Protein AF-A0A8H5WCU3-F1 (afdb_monomer)

Structure (mmCIF, N/CA/C/O backbone):
data_AF-A0A8H5WCU3-F1
#
_entry.id   AF-A0A8H5WCU3-F1
#
loop_
_atom_site.group_PDB
_atom_site.id
_atom_site.type_symbol
_atom_site.label_atom_id
_atom_site.label_alt_id
_atom_site.label_comp_id
_atom_site.label_asym_id
_atom_site.label_entity_id
_atom_site.label_seq_id
_atom_site.pdbx_PDB_ins_code
_atom_site.Cartn_x
_atom_site.Cartn_y
_atom_site.Cartn_z
_atom_site.occupancy
_atom_site.B_iso_or_equiv
_atom_site.auth_seq_id
_atom_site.auth_comp_id
_atom_site.auth_asym_id
_atom_site.auth_atom_id
_atom_site.pdbx_PDB_model_num
ATOM 1 N N . MET A 1 1 ? 32.193 -81.214 -47.785 1.00 35.38 1 MET A N 1
ATOM 2 C CA . MET A 1 1 ? 31.684 -82.137 -48.821 1.00 35.38 1 MET A CA 1
ATOM 3 C C . MET A 1 1 ? 31.634 -81.386 -50.147 1.00 35.38 1 MET A C 1
ATOM 5 O O . MET A 1 1 ? 31.073 -80.305 -50.146 1.00 35.38 1 MET A O 1
ATOM 9 N N . LEU A 1 2 ? 32.323 -81.939 -51.163 1.00 33.34 2 LEU A N 1
ATOM 10 C CA . LEU A 1 2 ? 32.146 -81.887 -52.637 1.00 33.34 2 LEU A CA 1
ATOM 11 C C . LEU A 1 2 ? 31.502 -80.629 -53.291 1.00 33.34 2 LEU A C 1
ATOM 13 O O . LEU A 1 2 ? 30.448 -80.211 -52.851 1.00 33.34 2 LEU A O 1
ATOM 17 N N . LEU A 1 3 ? 31.948 -80.038 -54.415 1.00 32.38 3 LEU A N 1
ATOM 18 C CA . LEU A 1 3 ? 33.003 -80.321 -55.406 1.00 32.38 3 LEU A CA 1
ATOM 19 C C . LEU A 1 3 ? 33.192 -79.078 -56.340 1.00 32.38 3 LEU A C 1
ATOM 21 O O . LEU A 1 3 ? 32.204 -78.446 -56.691 1.00 32.38 3 LEU A O 1
ATOM 25 N N . LYS A 1 4 ? 34.457 -78.791 -56.713 1.00 36.38 4 LYS A N 1
ATOM 26 C CA . LYS A 1 4 ? 35.094 -78.261 -57.967 1.00 36.38 4 LYS A CA 1
ATOM 27 C C . LYS A 1 4 ? 34.227 -77.577 -59.065 1.00 36.38 4 LYS A C 1
ATOM 29 O O . LYS A 1 4 ? 33.145 -78.049 -59.360 1.00 36.38 4 LYS A O 1
ATOM 34 N N . ALA A 1 5 ? 34.684 -76.550 -59.805 1.00 34.81 5 ALA A N 1
ATOM 35 C CA . ALA A 1 5 ? 35.891 -76.490 -60.661 1.00 34.81 5 ALA A CA 1
ATOM 36 C C . ALA A 1 5 ? 36.201 -75.021 -61.097 1.00 34.81 5 ALA A C 1
ATOM 38 O O . ALA A 1 5 ? 35.273 -74.274 -61.372 1.00 34.81 5 ALA A O 1
ATOM 39 N N . LEU A 1 6 ? 37.431 -74.492 -60.971 1.00 34.50 6 LEU A N 1
ATOM 40 C CA . LEU A 1 6 ? 38.607 -74.590 -61.873 1.00 34.50 6 LEU A CA 1
ATOM 41 C C . LEU A 1 6 ? 38.523 -73.668 -63.113 1.00 34.50 6 LEU A C 1
ATOM 43 O O . LEU A 1 6 ? 37.819 -74.002 -64.051 1.00 34.50 6 LEU A O 1
ATOM 47 N N . THR A 1 7 ? 39.298 -72.570 -63.119 1.00 30.00 7 THR A N 1
ATOM 48 C CA . THR A 1 7 ? 40.366 -72.313 -64.118 1.00 30.00 7 THR A CA 1
ATOM 49 C C . THR A 1 7 ? 41.228 -71.107 -63.729 1.00 30.00 7 THR A C 1
ATOM 51 O O . THR A 1 7 ? 40.731 -70.006 -63.509 1.00 30.00 7 THR A O 1
ATOM 54 N N . LEU A 1 8 ? 42.536 -71.366 -63.648 1.00 32.53 8 LEU A N 1
ATOM 55 C CA . LEU A 1 8 ? 43.637 -70.421 -63.488 1.00 32.53 8 LEU A CA 1
ATOM 56 C C . LEU A 1 8 ? 44.121 -69.926 -64.864 1.00 32.53 8 LEU A C 1
ATOM 58 O O . LEU A 1 8 ? 44.178 -70.707 -65.807 1.00 32.53 8 LEU A O 1
ATOM 62 N N . ALA A 1 9 ? 44.517 -68.652 -64.887 1.00 32.72 9 ALA A N 1
ATOM 63 C CA . ALA A 1 9 ? 45.643 -68.019 -65.586 1.00 32.72 9 ALA A CA 1
ATOM 64 C C . ALA A 1 9 ? 46.102 -68.512 -66.978 1.00 32.72 9 ALA A C 1
ATOM 66 O O . ALA A 1 9 ? 46.635 -69.606 -67.127 1.00 32.72 9 ALA A O 1
ATOM 67 N N . PHE A 1 10 ? 46.143 -67.565 -67.923 1.00 27.59 10 PHE A N 1
ATOM 68 C CA . PHE A 1 10 ? 47.269 -67.431 -68.850 1.00 27.59 10 PHE A CA 1
ATOM 69 C C . PHE A 1 10 ? 47.830 -66.008 -68.777 1.00 27.59 10 PHE A C 1
ATOM 71 O O . PHE A 1 10 ? 47.148 -65.028 -69.064 1.00 27.59 10 PHE A O 1
ATOM 78 N N . ILE A 1 11 ? 49.089 -65.932 -68.351 1.00 35.22 11 ILE A N 1
ATOM 79 C CA . ILE A 1 11 ? 49.984 -64.788 -68.496 1.00 35.22 11 ILE A CA 1
ATOM 80 C C . ILE A 1 11 ? 50.547 -64.854 -69.917 1.00 35.22 11 ILE A C 1
ATOM 82 O O . ILE A 1 11 ? 51.149 -65.860 -70.287 1.00 35.22 11 ILE A O 1
ATOM 86 N N . THR A 1 12 ? 50.427 -63.771 -70.679 1.00 29.91 12 THR A N 1
ATOM 87 C CA . THR A 1 12 ? 51.317 -63.488 -71.810 1.00 29.91 12 THR A CA 1
ATOM 88 C C . THR A 1 12 ? 51.931 -62.113 -71.602 1.00 29.91 12 THR A C 1
ATOM 90 O O . THR A 1 12 ? 51.246 -61.094 -71.633 1.00 29.91 12 THR A O 1
ATOM 93 N N . ILE A 1 13 ? 53.237 -62.120 -71.346 1.00 41.06 13 ILE A N 1
ATOM 94 C CA . ILE A 1 13 ? 54.119 -60.958 -71.355 1.00 41.06 13 ILE A CA 1
ATOM 95 C C . ILE A 1 13 ? 54.324 -60.546 -72.814 1.00 41.06 13 ILE A C 1
ATOM 97 O O . ILE A 1 13 ? 54.836 -61.347 -73.587 1.00 41.06 13 ILE A O 1
ATOM 101 N N . THR A 1 14 ? 54.037 -59.290 -73.154 1.00 32.22 14 THR A N 1
ATOM 102 C CA . THR A 1 14 ? 54.777 -58.558 -74.194 1.00 32.22 14 THR A CA 1
ATOM 103 C C . THR A 1 14 ? 54.882 -57.086 -73.806 1.00 32.22 14 THR A C 1
ATOM 105 O O . THR A 1 14 ? 53.915 -56.331 -73.858 1.00 32.22 14 THR A O 1
ATOM 108 N N . SER A 1 15 ? 56.084 -56.748 -73.345 1.00 31.70 15 SER A N 1
ATOM 109 C CA . SER A 1 15 ? 56.823 -55.495 -73.526 1.00 31.70 15 SER A CA 1
ATOM 110 C C . SER A 1 15 ? 56.140 -54.337 -74.269 1.00 31.70 15 SER A C 1
ATOM 112 O O . SER A 1 15 ? 55.840 -54.419 -75.457 1.00 31.70 15 SER A O 1
ATOM 114 N N . VAL A 1 16 ? 56.044 -53.225 -73.536 1.00 35.59 16 VAL A N 1
ATOM 115 C CA . VAL A 1 16 ? 56.327 -51.833 -73.927 1.00 35.59 16 VAL A CA 1
ATOM 116 C C . VAL A 1 16 ? 56.741 -51.637 -75.394 1.00 35.59 16 VAL A C 1
ATOM 118 O O . VAL A 1 16 ? 57.867 -51.952 -75.772 1.00 35.59 16 VAL A O 1
ATOM 121 N N . PHE A 1 17 ? 55.876 -50.976 -76.166 1.00 30.66 17 PHE A N 1
ATOM 122 C CA . PHE A 1 17 ? 56.318 -49.993 -77.152 1.00 30.66 17 PHE A CA 1
ATOM 123 C C . PHE A 1 17 ? 55.943 -48.613 -76.630 1.00 30.66 17 PHE A C 1
ATOM 125 O O . PHE A 1 17 ? 54.772 -48.280 -76.458 1.00 30.66 17 PHE A O 1
ATOM 132 N N . ALA A 1 18 ? 56.975 -47.837 -76.328 1.00 36.06 18 ALA A N 1
ATOM 133 C CA . ALA A 1 18 ? 56.859 -46.410 -76.150 1.00 36.06 18 ALA A CA 1
ATOM 134 C C . ALA A 1 18 ? 56.634 -45.722 -77.509 1.00 36.06 18 ALA A C 1
ATOM 136 O O . ALA A 1 18 ? 57.157 -46.172 -78.529 1.00 36.06 18 ALA A O 1
ATOM 137 N N . ALA A 1 19 ? 55.958 -44.572 -77.412 1.00 31.94 19 ALA A N 1
ATOM 138 C CA . ALA A 1 19 ? 55.893 -43.427 -78.326 1.00 31.94 19 ALA A CA 1
ATOM 139 C C . ALA A 1 19 ? 54.720 -43.353 -79.337 1.00 31.94 19 ALA A C 1
ATOM 141 O O . ALA A 1 19 ? 54.253 -44.386 -79.811 1.00 31.94 19 ALA A O 1
ATOM 142 N N . PRO A 1 20 ? 54.274 -42.134 -79.731 1.00 40.06 20 PRO A N 1
ATOM 143 C CA . PRO A 1 20 ? 54.746 -40.809 -79.307 1.00 40.06 20 PRO A CA 1
ATOM 144 C C . PRO A 1 20 ? 53.662 -39.919 -78.672 1.00 40.06 20 PRO A C 1
ATOM 146 O O . PRO A 1 20 ? 52.463 -40.046 -78.919 1.00 40.06 20 PRO A O 1
ATOM 149 N N . GLU A 1 21 ? 54.126 -38.947 -77.890 1.00 44.75 21 GLU A N 1
ATOM 150 C CA . GLU A 1 21 ? 53.409 -37.694 -77.678 1.00 44.75 21 GLU A CA 1
ATOM 151 C C . GLU A 1 21 ? 53.055 -37.086 -79.042 1.00 44.75 21 GLU A C 1
ATOM 153 O O . GLU A 1 21 ? 53.926 -36.803 -79.863 1.00 44.75 21 GLU A O 1
ATOM 158 N N . GLY A 1 22 ? 51.762 -36.920 -79.310 1.00 34.44 22 GLY A N 1
ATOM 159 C CA . GLY A 1 22 ? 51.296 -36.386 -80.582 1.00 34.44 22 GLY A CA 1
ATOM 160 C C . GLY A 1 22 ? 49.800 -36.114 -80.567 1.00 34.44 22 GLY A C 1
ATOM 161 O O . GLY A 1 22 ? 49.007 -36.999 -80.856 1.00 34.44 22 GLY A O 1
ATOM 162 N N . THR A 1 23 ? 49.438 -34.865 -80.258 1.00 34.59 23 THR A N 1
ATOM 163 C CA . THR A 1 23 ? 48.165 -34.188 -80.591 1.00 34.59 23 THR A CA 1
ATOM 164 C C . THR A 1 23 ? 46.844 -34.886 -80.199 1.00 34.59 23 THR A C 1
ATOM 166 O O . THR A 1 23 ? 46.426 -35.836 -80.861 1.00 34.59 23 THR A O 1
ATOM 169 N N . PRO A 1 24 ? 46.063 -34.368 -79.229 1.00 42.66 24 PRO A N 1
ATOM 170 C CA . PRO A 1 24 ? 44.658 -34.739 -79.129 1.00 42.66 24 PRO A CA 1
ATOM 171 C C . PRO A 1 24 ? 43.883 -34.007 -80.237 1.00 42.66 24 PRO A C 1
ATOM 173 O O . PRO A 1 24 ? 44.035 -32.798 -80.388 1.00 42.66 24 PRO A O 1
ATOM 176 N N . ASN A 1 25 ? 43.043 -34.742 -80.977 1.00 49.41 25 ASN A N 1
ATOM 177 C CA . ASN A 1 25 ? 42.163 -34.310 -82.087 1.00 49.41 25 ASN A CA 1
ATOM 178 C C . ASN A 1 25 ? 42.647 -34.654 -83.508 1.00 49.41 25 ASN A C 1
ATOM 180 O O . ASN A 1 25 ? 42.732 -33.790 -84.380 1.00 49.41 25 ASN A O 1
ATOM 184 N N . ALA A 1 26 ? 42.855 -35.940 -83.796 1.00 46.62 26 ALA A N 1
ATOM 185 C CA . ALA A 1 26 ? 42.815 -36.419 -85.177 1.00 46.62 26 ALA A CA 1
ATOM 186 C C . ALA A 1 26 ? 41.370 -36.807 -85.549 1.00 46.62 26 ALA A C 1
ATOM 188 O O . ALA A 1 26 ? 40.886 -37.883 -85.199 1.00 46.62 26 ALA A O 1
ATOM 189 N N . LEU A 1 27 ? 40.666 -35.918 -86.255 1.00 55.00 27 LEU A N 1
ATOM 190 C CA . LEU A 1 27 ? 39.418 -36.252 -86.948 1.00 55.00 27 LEU A CA 1
ATOM 191 C C . LEU A 1 27 ? 39.755 -37.264 -88.056 1.00 55.00 27 LEU A C 1
ATOM 193 O O . LEU A 1 27 ? 40.634 -36.990 -88.880 1.00 55.00 27 LEU A O 1
ATOM 197 N N . ASN A 1 28 ? 39.090 -38.422 -88.110 1.00 56.78 28 ASN A N 1
ATOM 198 C CA . ASN A 1 28 ? 39.332 -39.380 -89.189 1.00 56.78 28 ASN A CA 1
ATOM 199 C C . ASN A 1 28 ? 38.803 -38.791 -90.509 1.00 56.78 28 ASN A C 1
ATOM 201 O O . ASN A 1 28 ? 37.603 -38.816 -90.778 1.00 56.78 28 ASN A O 1
ATOM 205 N N . ARG A 1 29 ? 39.697 -38.224 -91.334 1.00 53.03 29 ARG A N 1
ATOM 206 C CA . ARG A 1 29 ? 39.338 -37.481 -92.560 1.00 53.03 29 ARG A CA 1
ATOM 207 C C . ARG A 1 29 ? 38.651 -38.326 -93.637 1.00 53.03 29 ARG A C 1
ATOM 209 O O . ARG A 1 29 ? 38.046 -37.745 -94.530 1.00 53.03 29 ARG A O 1
ATOM 216 N N . ARG A 1 30 ? 38.717 -39.663 -93.579 1.00 52.44 30 ARG A N 1
ATOM 217 C CA . ARG A 1 30 ? 37.996 -40.527 -94.535 1.00 52.44 30 ARG A CA 1
ATOM 218 C C . ARG A 1 30 ? 36.528 -40.732 -94.169 1.00 52.44 30 ARG A C 1
ATOM 220 O O . ARG A 1 30 ? 35.721 -40.950 -95.062 1.00 52.44 30 ARG A O 1
ATOM 227 N N . THR A 1 31 ? 36.183 -40.661 -92.886 1.00 58.97 31 THR A N 1
ATOM 228 C CA . THR A 1 31 ? 34.829 -40.957 -92.385 1.00 58.97 31 THR A CA 1
ATOM 229 C C . THR A 1 31 ? 34.160 -39.770 -91.691 1.00 58.97 31 THR A C 1
ATOM 231 O O . THR A 1 31 ? 32.991 -39.870 -91.338 1.00 58.97 31 THR A O 1
ATOM 234 N N . TYR A 1 32 ? 34.869 -38.651 -91.485 1.00 61.12 32 TYR A N 1
ATOM 235 C CA . TYR A 1 32 ? 34.409 -37.499 -90.691 1.00 61.12 32 TYR A CA 1
ATOM 236 C C . TYR A 1 32 ? 33.952 -37.883 -89.265 1.00 61.12 32 TYR A C 1
ATOM 238 O O . TYR A 1 32 ? 33.087 -37.237 -88.668 1.00 61.12 32 TYR A O 1
ATOM 246 N N . THR A 1 33 ? 34.552 -38.935 -88.693 1.00 59.16 33 THR A N 1
ATOM 247 C CA . THR A 1 33 ? 34.255 -39.431 -87.341 1.00 59.16 33 THR A CA 1
ATOM 248 C C . THR A 1 33 ? 35.419 -39.207 -86.375 1.00 59.16 33 THR A C 1
ATOM 250 O O . THR A 1 33 ? 36.588 -39.307 -86.755 1.00 59.16 33 THR A O 1
ATOM 253 N N . GLN A 1 34 ? 35.101 -38.898 -85.115 1.00 72.75 34 GLN A N 1
ATOM 254 C CA . GLN A 1 34 ? 36.056 -38.815 -84.004 1.00 72.75 34 GLN A CA 1
ATOM 255 C C . GLN A 1 34 ? 35.769 -39.941 -83.001 1.00 72.75 34 GLN A C 1
ATOM 257 O O . GLN A 1 34 ? 34.611 -40.288 -82.771 1.00 72.75 34 GLN A O 1
ATOM 262 N N . TYR A 1 35 ? 36.816 -40.531 -82.419 1.00 76.25 35 TYR A N 1
ATOM 263 C CA . TYR A 1 35 ? 36.661 -41.532 -81.363 1.00 76.25 35 TYR A CA 1
ATOM 264 C C . TYR A 1 35 ? 36.209 -40.859 -80.060 1.00 76.25 35 TYR A C 1
ATOM 266 O O . TYR A 1 35 ? 36.881 -39.952 -79.567 1.00 76.25 35 TYR A O 1
ATOM 274 N N . CYS A 1 36 ? 35.074 -41.305 -79.520 1.00 72.56 36 CYS A N 1
ATOM 275 C CA . CYS A 1 36 ? 34.393 -40.677 -78.387 1.00 72.56 36 CYS A CA 1
ATOM 276 C C . CYS A 1 36 ? 34.316 -41.559 -77.127 1.00 72.56 36 CYS A C 1
ATOM 278 O O . CYS A 1 36 ? 33.579 -41.220 -76.208 1.00 72.56 36 CYS A O 1
ATOM 280 N N . GLY A 1 37 ? 35.038 -42.685 -77.063 1.00 81.06 37 GLY A N 1
ATOM 281 C CA . GLY A 1 37 ? 34.965 -43.598 -75.913 1.00 81.06 37 GLY A CA 1
ATOM 282 C C . GLY A 1 37 ? 33.527 -44.050 -75.620 1.00 81.06 37 GLY A C 1
ATOM 283 O O . GLY A 1 37 ? 32.885 -44.643 -76.484 1.00 81.06 37 GLY A O 1
ATOM 284 N N . GLU A 1 38 ? 33.022 -43.742 -74.420 1.00 75.69 38 GLU A N 1
ATOM 285 C CA . GLU A 1 38 ? 31.654 -44.067 -73.966 1.00 75.69 38 GLU A CA 1
ATOM 286 C C . GLU A 1 38 ? 30.547 -43.173 -74.566 1.00 75.69 38 GLU A C 1
ATOM 288 O O . GLU A 1 38 ? 29.355 -43.460 -74.424 1.00 75.69 38 GLU A O 1
ATOM 293 N N . ALA A 1 39 ? 30.918 -42.082 -75.239 1.00 78.25 39 ALA A N 1
ATOM 294 C CA . ALA A 1 39 ? 29.994 -41.175 -75.910 1.00 78.25 39 ALA A CA 1
ATOM 295 C C . ALA A 1 39 ? 29.809 -41.533 -77.392 1.00 78.25 39 ALA A C 1
ATOM 297 O O . ALA A 1 39 ? 30.647 -42.163 -78.034 1.00 78.25 39 ALA A O 1
ATOM 298 N N . THR A 1 40 ? 28.708 -41.066 -77.980 1.00 82.50 40 THR A N 1
ATOM 299 C CA . THR A 1 40 ? 28.435 -41.221 -79.414 1.00 82.50 40 THR A CA 1
ATOM 300 C C . THR A 1 40 ? 28.856 -39.962 -80.170 1.00 82.50 40 THR A C 1
ATOM 302 O O . THR A 1 40 ? 28.449 -38.859 -79.809 1.00 82.50 40 THR A O 1
ATOM 305 N N . TRP A 1 41 ? 29.653 -40.102 -81.233 1.00 81.31 41 TRP A N 1
ATOM 306 C CA . TRP A 1 41 ? 30.018 -38.969 -82.092 1.00 81.31 41 TRP A CA 1
ATOM 307 C C . TRP A 1 41 ? 28.807 -38.452 -82.869 1.00 81.31 41 TRP A C 1
ATOM 309 O O . TRP A 1 41 ? 28.151 -39.207 -83.588 1.00 81.31 41 TRP A O 1
ATOM 319 N N . VAL A 1 42 ? 28.543 -37.152 -82.763 1.00 80.56 42 VAL A N 1
ATOM 320 C CA . VAL A 1 42 ? 27.543 -36.450 -83.567 1.00 80.56 42 VAL A CA 1
ATOM 321 C C . VAL A 1 42 ? 28.275 -35.680 -84.670 1.00 80.56 42 VAL A C 1
ATOM 323 O O . VAL A 1 42 ? 29.040 -34.762 -84.357 1.00 80.56 42 VAL A O 1
ATOM 326 N N . PRO A 1 43 ? 28.072 -36.028 -85.954 1.00 75.88 43 PRO A N 1
ATOM 327 C CA . PRO A 1 43 ? 28.749 -35.357 -87.056 1.00 75.88 43 PRO A CA 1
ATOM 328 C C . PRO A 1 43 ? 28.278 -33.897 -87.213 1.00 75.88 43 PRO A C 1
ATOM 330 O O . PRO A 1 43 ? 27.129 -33.581 -86.888 1.00 75.88 43 PRO A O 1
ATOM 333 N N . PRO A 1 44 ? 29.143 -33.002 -87.726 1.00 77.19 44 PRO A N 1
ATOM 334 C CA . PRO A 1 44 ? 28.820 -31.588 -87.920 1.00 77.19 44 PRO A CA 1
ATOM 335 C C . PRO A 1 44 ? 27.645 -31.386 -88.890 1.00 77.19 44 PRO A C 1
ATOM 337 O O . PRO A 1 44 ? 27.532 -32.079 -89.903 1.00 77.19 44 PRO A O 1
ATOM 340 N N . LYS A 1 45 ? 26.787 -30.395 -88.611 1.00 70.50 45 LYS A N 1
ATOM 341 C CA . LYS A 1 45 ? 25.737 -29.909 -89.526 1.00 70.50 45 LYS A CA 1
ATOM 342 C C . LYS A 1 45 ? 25.875 -28.396 -89.715 1.00 70.50 45 LYS A C 1
ATOM 344 O O . LYS A 1 45 ? 25.788 -27.632 -88.754 1.00 70.50 45 LYS A O 1
ATOM 349 N N . GLY A 1 46 ? 26.070 -27.951 -90.957 1.00 73.88 46 GLY A N 1
ATOM 350 C CA . GLY A 1 46 ? 26.292 -26.533 -91.268 1.00 73.88 46 GLY A CA 1
ATOM 351 C C . GLY A 1 46 ? 27.549 -25.987 -90.579 1.00 73.88 46 GLY A C 1
ATOM 352 O O . GLY A 1 46 ? 28.595 -26.627 -90.614 1.00 73.88 46 GLY A O 1
ATOM 353 N N . SER A 1 47 ? 27.438 -24.829 -89.924 1.00 66.19 47 SER A N 1
ATOM 354 C CA . SER A 1 47 ? 28.551 -24.164 -89.225 1.00 66.19 47 SER A CA 1
ATOM 355 C C . SER A 1 47 ? 28.849 -24.721 -87.824 1.00 66.19 47 SER A C 1
ATOM 357 O O . SER A 1 47 ? 29.760 -24.229 -87.164 1.00 66.19 47 SER A O 1
ATOM 359 N N . THR A 1 48 ? 28.081 -25.707 -87.335 1.00 64.69 48 THR A N 1
ATOM 360 C CA . THR A 1 48 ? 28.306 -26.291 -86.000 1.00 64.69 48 THR A CA 1
ATOM 361 C C . THR A 1 48 ? 29.342 -27.421 -86.048 1.00 64.69 48 THR A C 1
ATOM 363 O O . THR A 1 48 ? 29.143 -28.382 -86.798 1.00 64.69 48 THR A O 1
ATOM 366 N N . PRO A 1 49 ? 30.436 -27.344 -85.259 1.00 71.81 49 PRO A N 1
ATOM 367 C CA . PRO A 1 49 ? 31.400 -28.435 -85.134 1.00 71.81 49 PRO A CA 1
ATOM 368 C C . PRO A 1 49 ? 30.740 -29.717 -84.609 1.00 71.81 49 PRO A C 1
ATOM 370 O O . PRO A 1 49 ? 29.813 -29.659 -83.800 1.00 71.81 49 PRO A O 1
ATOM 373 N N . GLY A 1 50 ? 31.229 -30.878 -85.054 1.00 75.50 50 GLY A N 1
ATOM 374 C CA . GLY A 1 50 ? 30.822 -32.163 -84.484 1.00 75.50 50 GLY A CA 1
ATOM 375 C C . GLY A 1 50 ? 31.289 -32.289 -83.033 1.00 75.50 50 GLY A C 1
ATOM 376 O O . GLY A 1 50 ? 32.284 -31.675 -82.645 1.00 75.50 50 GLY A O 1
ATOM 377 N N . TYR A 1 51 ? 30.573 -33.066 -82.225 1.00 82.38 51 TYR A N 1
ATOM 378 C CA . TYR A 1 51 ? 30.889 -33.251 -80.807 1.00 82.38 51 TYR A CA 1
ATOM 379 C C . TYR A 1 51 ? 30.519 -34.656 -80.320 1.00 82.38 51 TYR A C 1
ATOM 381 O O . TYR A 1 51 ? 29.658 -35.328 -80.888 1.00 82.38 51 TYR A O 1
ATOM 389 N N . CYS A 1 52 ? 31.165 -35.107 -79.245 1.00 81.94 52 CYS A N 1
ATOM 390 C CA . CYS A 1 52 ? 30.825 -36.357 -78.569 1.00 81.94 52 CYS A CA 1
ATOM 391 C C . CYS A 1 52 ? 29.636 -36.132 -77.624 1.00 81.94 52 CYS A C 1
ATOM 393 O O . CYS A 1 52 ? 29.706 -35.298 -76.720 1.00 81.94 52 CYS A O 1
ATOM 395 N N . LYS A 1 53 ? 28.540 -36.867 -77.828 1.00 82.50 53 LYS A N 1
ATOM 396 C CA . LYS A 1 53 ? 27.320 -36.787 -77.019 1.00 82.50 53 LYS A CA 1
ATOM 397 C C . LYS A 1 53 ? 27.216 -37.981 -76.074 1.00 82.50 53 LYS A C 1
ATOM 399 O O . LYS A 1 53 ? 27.208 -39.127 -76.523 1.00 82.50 53 LYS A O 1
ATOM 404 N N . CYS A 1 54 ? 27.088 -37.707 -74.779 1.00 83.88 54 CYS A N 1
ATOM 405 C CA . CYS A 1 54 ? 26.874 -38.741 -73.771 1.00 83.88 54 CYS A CA 1
ATOM 406 C C . CYS A 1 54 ? 25.491 -39.408 -73.894 1.00 83.88 54 CYS A C 1
ATOM 408 O O . CYS A 1 54 ? 24.530 -38.758 -74.322 1.00 83.88 54 CYS A O 1
ATOM 410 N N . PRO A 1 55 ? 25.380 -40.700 -73.532 1.00 78.69 55 PRO A N 1
ATOM 411 C CA . PRO A 1 55 ? 24.164 -41.490 -73.722 1.00 78.69 55 PRO A CA 1
ATOM 412 C C . PRO A 1 55 ? 23.025 -41.091 -72.776 1.00 78.69 55 PRO A C 1
ATOM 414 O O . PRO A 1 55 ? 21.859 -41.323 -73.102 1.00 78.69 55 PRO A O 1
ATOM 417 N N . TYR A 1 56 ? 23.340 -40.491 -71.623 1.00 81.81 56 TYR A N 1
ATOM 418 C CA . TYR A 1 56 ? 22.367 -40.183 -70.579 1.00 81.81 56 TYR A CA 1
ATOM 419 C C . TYR A 1 56 ? 22.225 -38.683 -70.320 1.00 81.81 56 TYR A C 1
ATOM 421 O O . TYR A 1 56 ? 23.155 -37.891 -70.484 1.00 81.81 56 TYR A O 1
ATOM 429 N N . GLU A 1 57 ? 21.016 -38.285 -69.928 1.00 74.19 57 GLU A N 1
ATOM 430 C CA . GLU A 1 57 ? 20.637 -36.882 -69.776 1.00 74.19 57 GLU A CA 1
ATOM 431 C C . GLU A 1 57 ? 21.379 -36.236 -68.591 1.00 74.19 57 GLU A C 1
ATOM 433 O O . GLU A 1 57 ? 21.341 -36.740 -67.464 1.00 74.19 57 GLU A O 1
ATOM 438 N N . GLY A 1 58 ? 22.045 -35.105 -68.846 1.00 73.31 58 GLY A N 1
ATOM 439 C CA . GLY A 1 58 ? 22.780 -34.334 -67.834 1.00 73.31 58 GLY A CA 1
ATOM 440 C C . GLY A 1 58 ? 24.236 -34.757 -67.613 1.00 73.31 58 GLY A C 1
ATOM 441 O O . GLY A 1 58 ? 24.931 -34.099 -66.840 1.00 73.31 58 GLY A O 1
ATOM 442 N N . GLN A 1 59 ? 24.715 -35.807 -68.289 1.00 81.75 59 GLN A N 1
ATOM 443 C CA . GLN A 1 59 ? 26.132 -36.172 -68.272 1.00 81.75 59 GLN A CA 1
ATOM 444 C C . GLN A 1 59 ? 26.969 -35.202 -69.109 1.00 81.75 59 GLN A C 1
ATOM 446 O O . GLN A 1 59 ? 26.538 -34.722 -70.161 1.00 81.75 59 GLN A O 1
ATOM 451 N N . ILE A 1 60 ? 28.192 -34.963 -68.652 1.00 81.19 60 ILE A N 1
ATOM 452 C CA . ILE A 1 60 ? 29.208 -34.187 -69.352 1.00 81.19 60 ILE A CA 1
ATOM 453 C C . ILE A 1 60 ? 30.314 -35.121 -69.839 1.00 81.19 60 ILE A C 1
ATOM 455 O O . ILE A 1 60 ? 30.755 -36.022 -69.128 1.00 81.19 60 ILE A O 1
ATOM 459 N N . TYR A 1 61 ? 30.753 -34.907 -71.076 1.00 81.19 61 TYR A N 1
ATOM 460 C CA . TYR A 1 61 ? 31.834 -35.681 -71.671 1.00 81.19 61 TYR A CA 1
ATOM 461 C C . TYR A 1 61 ? 33.182 -35.088 -71.262 1.00 81.19 61 TYR A C 1
ATOM 463 O O . TYR A 1 61 ? 33.467 -33.926 -71.568 1.00 81.19 61 TYR A O 1
ATOM 471 N N . LYS A 1 62 ? 34.027 -35.871 -70.589 1.00 78.06 62 LYS A N 1
ATOM 472 C CA . LYS A 1 62 ? 35.370 -35.450 -70.173 1.00 78.06 62 LYS A CA 1
ATOM 473 C C . LYS A 1 62 ? 36.343 -36.615 -70.340 1.00 78.06 62 LYS A C 1
ATOM 475 O O . LYS A 1 62 ? 36.107 -37.695 -69.823 1.00 78.06 62 LYS A O 1
ATOM 480 N N . GLN A 1 63 ? 37.436 -36.392 -71.077 1.00 76.06 63 GLN A N 1
ATOM 481 C CA . GLN A 1 63 ? 38.525 -37.369 -71.262 1.00 76.06 63 GLN A CA 1
ATOM 482 C C . GLN A 1 63 ? 38.051 -38.793 -71.642 1.00 76.06 63 GLN A C 1
ATOM 484 O O . GLN A 1 63 ? 38.479 -39.769 -71.039 1.00 76.06 63 GLN A O 1
ATOM 489 N N . TYR A 1 64 ? 37.191 -38.917 -72.659 1.00 77.12 64 TYR A N 1
ATOM 490 C CA . TYR A 1 64 ? 36.657 -40.204 -73.148 1.00 77.12 64 TYR A CA 1
ATOM 491 C C . TYR A 1 64 ? 35.651 -40.925 -72.227 1.00 77.12 64 TYR A C 1
ATOM 493 O O . TYR A 1 64 ? 35.201 -42.014 -72.583 1.00 77.12 64 TYR A O 1
ATOM 501 N N . SER A 1 65 ? 35.235 -40.290 -71.123 1.00 77.81 65 SER A N 1
ATOM 502 C CA . SER A 1 65 ? 34.222 -40.767 -70.167 1.00 77.81 65 SER A CA 1
ATOM 503 C C . SER A 1 65 ? 32.996 -39.845 -70.125 1.00 77.81 65 SER A C 1
ATOM 505 O O . SER A 1 65 ? 33.088 -38.649 -70.432 1.00 77.81 65 SER A O 1
ATOM 507 N N . CYS A 1 66 ? 31.844 -40.401 -69.744 1.00 82.62 66 CYS A N 1
ATOM 508 C CA . CYS A 1 66 ? 30.599 -39.669 -69.521 1.00 82.62 66 CYS A CA 1
ATOM 509 C C . CYS A 1 66 ? 30.215 -39.665 -68.040 1.00 82.62 66 CYS A C 1
ATOM 511 O O . CYS A 1 66 ? 29.628 -40.621 -67.536 1.00 82.62 66 CYS A O 1
ATOM 513 N N . ASP A 1 67 ? 30.451 -38.540 -67.368 1.00 82.75 67 ASP A N 1
ATOM 514 C CA . ASP A 1 67 ? 30.242 -38.403 -65.926 1.00 82.75 67 ASP A CA 1
ATOM 515 C C . ASP A 1 67 ? 29.163 -37.368 -65.602 1.00 82.75 67 ASP A C 1
ATOM 517 O O . ASP A 1 67 ? 28.936 -36.408 -66.341 1.00 82.75 67 ASP A O 1
ATOM 521 N N . CYS A 1 68 ? 28.468 -37.554 -64.480 1.00 81.38 68 CYS A N 1
ATOM 522 C CA . CYS A 1 68 ? 27.618 -36.494 -63.944 1.00 81.38 68 CYS A CA 1
ATOM 523 C C . CYS A 1 68 ? 28.494 -35.396 -63.315 1.00 81.38 68 CYS A C 1
ATOM 525 O O . CYS A 1 68 ? 29.535 -35.718 -62.743 1.00 81.38 68 CYS A O 1
ATOM 527 N N . PRO A 1 69 ? 28.076 -34.117 -63.355 1.00 80.31 69 PRO A N 1
ATOM 528 C CA . PRO A 1 69 ? 28.769 -33.036 -62.649 1.00 80.31 69 PRO A CA 1
ATOM 529 C C . PRO A 1 69 ? 28.993 -33.371 -61.165 1.00 80.31 69 PRO A C 1
ATOM 531 O O . PRO A 1 69 ? 28.157 -34.047 -60.573 1.00 80.31 69 PRO A O 1
ATOM 534 N N . ASP A 1 70 ? 30.060 -32.861 -60.539 1.00 74.62 70 ASP A N 1
ATOM 535 C CA . ASP A 1 70 ? 30.545 -33.299 -59.210 1.00 74.62 70 ASP A CA 1
ATOM 536 C C . ASP A 1 70 ? 29.475 -33.326 -58.091 1.00 74.62 70 ASP A C 1
ATOM 538 O O . ASP A 1 70 ? 29.510 -34.177 -57.192 1.00 74.62 70 ASP A O 1
ATOM 542 N N . ALA A 1 71 ? 28.473 -32.443 -58.169 1.00 69.44 71 ALA A N 1
ATOM 543 C CA . ALA A 1 71 ? 27.349 -32.347 -57.230 1.00 69.44 71 ALA A CA 1
ATOM 544 C C . ALA A 1 71 ? 26.175 -33.316 -57.520 1.00 69.44 71 ALA A C 1
ATOM 546 O O . ALA A 1 71 ? 25.173 -33.322 -56.800 1.00 69.44 71 ALA A O 1
ATOM 547 N N . GLN A 1 72 ? 26.272 -34.131 -58.570 1.00 77.50 72 GLN A N 1
ATOM 548 C CA . GLN A 1 72 ? 25.219 -35.015 -59.065 1.00 77.50 72 GLN A CA 1
ATOM 549 C C . GLN A 1 72 ? 25.703 -36.468 -59.162 1.00 77.50 72 GLN A C 1
ATOM 551 O O . GLN A 1 72 ? 26.894 -36.771 -59.144 1.00 77.50 72 GLN A O 1
ATOM 556 N N . THR A 1 73 ? 24.762 -37.400 -59.222 1.00 80.75 73 THR A N 1
ATOM 557 C CA . THR A 1 73 ? 25.004 -38.835 -59.380 1.00 80.75 73 THR A CA 1
ATOM 558 C C . THR A 1 73 ? 24.027 -39.410 -60.400 1.00 80.75 73 THR A C 1
ATOM 560 O O . THR A 1 73 ? 22.919 -38.898 -60.554 1.00 80.75 73 THR A O 1
ATOM 563 N N . LEU A 1 74 ? 24.431 -40.454 -61.123 1.00 75.38 74 LEU A N 1
ATOM 564 C CA . LEU A 1 74 ? 23.585 -41.081 -62.134 1.00 75.38 74 LEU A CA 1
ATOM 565 C C . LEU A 1 74 ? 22.563 -42.007 -61.452 1.00 75.38 74 LEU A C 1
ATOM 567 O O . LEU A 1 74 ? 22.933 -43.011 -60.840 1.00 75.38 74 LEU A O 1
ATOM 571 N N . LYS A 1 75 ? 21.271 -41.688 -61.567 1.00 72.38 75 LYS A N 1
ATOM 572 C CA . LYS A 1 75 ? 20.150 -42.537 -61.124 1.00 72.38 75 LYS A CA 1
ATOM 573 C C . LYS A 1 75 ? 19.167 -42.710 -62.273 1.00 72.38 75 LYS A C 1
ATOM 575 O O . LYS A 1 75 ? 18.759 -41.726 -62.876 1.00 72.38 75 LYS A O 1
ATOM 580 N N . ASP A 1 76 ? 18.827 -43.958 -62.599 1.00 73.94 76 ASP A N 1
ATOM 581 C CA . ASP A 1 76 ? 17.952 -44.314 -63.728 1.00 73.94 76 ASP A CA 1
ATOM 582 C C . ASP A 1 76 ? 18.252 -43.528 -65.014 1.00 73.94 76 ASP A C 1
ATOM 584 O O . ASP A 1 76 ? 17.375 -42.918 -65.620 1.00 73.94 76 ASP A O 1
ATOM 588 N N . ARG A 1 77 ? 19.524 -43.555 -65.446 1.00 75.81 77 ARG A N 1
ATOM 589 C CA . ARG A 1 77 ? 19.976 -42.946 -66.713 1.00 75.81 77 ARG A CA 1
ATOM 590 C C . ARG A 1 77 ? 19.789 -41.417 -66.782 1.00 75.81 77 ARG A C 1
ATOM 592 O O . ARG A 1 77 ? 19.725 -40.856 -67.875 1.00 75.81 77 ARG A O 1
ATOM 599 N N . LYS A 1 78 ? 19.742 -40.739 -65.629 1.00 77.81 78 LYS A N 1
ATOM 600 C CA . LYS A 1 78 ? 19.709 -39.274 -65.506 1.00 77.81 78 LYS A CA 1
ATOM 601 C C . LYS A 1 78 ? 20.579 -38.798 -64.344 1.00 77.81 78 LYS A C 1
ATOM 603 O O . LYS A 1 78 ? 20.617 -39.433 -63.289 1.00 77.81 78 LYS A O 1
ATOM 608 N N . CYS A 1 79 ? 21.298 -37.695 -64.524 1.00 77.94 79 CYS A N 1
ATOM 609 C CA . CYS A 1 79 ? 22.053 -37.086 -63.429 1.00 77.94 79 CYS A CA 1
ATOM 610 C C . CYS A 1 79 ? 21.103 -36.363 -62.460 1.00 77.94 79 CYS A C 1
ATOM 612 O O . CYS A 1 79 ? 20.307 -35.517 -62.870 1.00 77.94 79 CYS A O 1
ATOM 614 N N . VAL A 1 80 ? 21.163 -36.719 -61.174 1.00 75.94 80 VAL A N 1
ATOM 615 C CA . VAL A 1 80 ? 20.344 -36.138 -60.097 1.00 75.94 80 VAL A CA 1
ATOM 616 C C . VAL A 1 80 ? 21.226 -35.644 -58.953 1.00 75.94 80 VAL A C 1
ATOM 618 O O . VAL A 1 80 ? 22.312 -36.172 -58.731 1.00 75.94 80 VAL A O 1
ATOM 621 N N . ILE A 1 81 ? 20.778 -34.621 -58.223 1.00 75.00 81 ILE A N 1
ATOM 622 C CA . ILE A 1 81 ? 21.541 -34.008 -57.120 1.00 75.00 81 ILE A CA 1
ATOM 623 C C . ILE A 1 81 ? 21.820 -35.037 -56.019 1.00 75.00 81 ILE A C 1
ATOM 625 O O . ILE A 1 81 ? 20.917 -35.771 -55.620 1.00 75.00 81 ILE A O 1
ATOM 629 N N . LYS A 1 82 ? 23.058 -35.063 -55.505 1.00 75.50 82 LYS A N 1
ATOM 630 C CA . LYS A 1 82 ? 23.447 -35.934 -54.388 1.00 75.50 82 LYS A CA 1
ATOM 631 C C . LYS A 1 82 ? 22.663 -35.584 -53.107 1.00 75.50 82 LYS A C 1
ATOM 633 O O . LYS A 1 82 ? 22.813 -34.477 -52.601 1.00 75.50 82 LYS A O 1
ATOM 638 N N . CYS A 1 83 ? 21.864 -36.506 -52.555 1.00 74.50 83 CYS A N 1
ATOM 639 C CA . CYS A 1 83 ? 21.254 -36.320 -51.231 1.00 74.50 83 CYS A CA 1
ATOM 640 C C . CYS A 1 83 ? 22.312 -36.422 -50.110 1.00 74.50 83 CYS A C 1
ATOM 642 O O . CYS A 1 83 ? 23.189 -37.289 -50.189 1.00 74.50 83 CYS A O 1
ATOM 644 N N . PRO A 1 84 ? 22.225 -35.576 -49.067 1.00 69.81 84 PRO A N 1
ATOM 645 C CA . PRO A 1 84 ? 23.085 -35.647 -47.884 1.00 69.81 84 PRO A CA 1
ATOM 646 C C . PRO A 1 84 ? 22.778 -36.882 -47.015 1.00 69.81 84 PRO A C 1
ATOM 648 O O . PRO A 1 84 ? 21.754 -37.539 -47.190 1.00 69.81 84 PRO A O 1
ATOM 651 N N . ALA A 1 85 ? 23.674 -37.207 -46.075 1.00 67.75 85 ALA A N 1
ATOM 652 C CA . ALA A 1 85 ? 23.636 -38.447 -45.285 1.00 67.75 85 ALA A CA 1
ATOM 653 C C . ALA A 1 85 ? 22.370 -38.628 -44.412 1.00 67.75 85 ALA A C 1
ATOM 655 O O . ALA A 1 85 ? 22.017 -39.753 -44.060 1.00 67.75 85 ALA A O 1
ATOM 656 N N . ASP A 1 86 ? 21.674 -37.542 -44.074 1.00 66.56 86 ASP A N 1
ATOM 657 C CA . ASP A 1 86 ? 20.444 -37.498 -43.272 1.00 66.56 86 ASP A CA 1
ATOM 658 C C . ASP A 1 86 ? 19.147 -37.525 -44.111 1.00 66.56 86 ASP A C 1
ATOM 660 O O . ASP A 1 86 ? 18.038 -37.439 -43.567 1.00 66.56 86 ASP A O 1
ATOM 664 N N . ALA A 1 87 ? 19.269 -37.705 -45.429 1.00 72.19 87 ALA A N 1
ATOM 665 C CA . ALA A 1 87 ? 18.155 -37.809 -46.359 1.00 72.19 87 ALA A CA 1
ATOM 666 C C . ALA A 1 87 ? 18.274 -39.040 -47.269 1.00 72.19 87 ALA A C 1
ATOM 668 O O . ALA A 1 87 ? 19.356 -39.540 -47.575 1.00 72.19 87 ALA A O 1
ATOM 669 N N . LYS A 1 88 ? 17.129 -39.519 -47.752 1.00 77.12 88 LYS A N 1
ATOM 670 C CA . LYS A 1 88 ? 17.024 -40.621 -48.713 1.00 77.12 88 LYS A CA 1
ATOM 671 C C . LYS A 1 88 ? 16.343 -40.157 -49.993 1.00 77.12 88 LYS A C 1
ATOM 673 O O . LYS A 1 88 ? 15.500 -39.262 -49.977 1.00 77.12 88 LYS A O 1
ATOM 678 N N . TYR A 1 89 ? 16.686 -40.796 -51.104 1.00 76.81 89 TYR A N 1
ATOM 679 C CA . TYR A 1 89 ? 16.034 -40.544 -52.383 1.00 76.81 89 TYR A CA 1
ATOM 680 C C . TYR A 1 89 ? 14.642 -41.163 -52.413 1.00 76.81 89 TYR A C 1
ATOM 682 O O . TYR A 1 89 ? 14.467 -42.333 -52.067 1.00 76.81 89 TYR A O 1
ATOM 690 N N . LYS A 1 90 ? 13.666 -40.399 -52.894 1.00 77.38 90 LYS A N 1
ATOM 691 C CA . LYS A 1 90 ? 12.331 -40.889 -53.217 1.00 77.38 90 LYS A CA 1
ATOM 692 C C . LYS A 1 90 ? 12.047 -40.657 -54.706 1.00 77.38 90 LYS A C 1
ATOM 694 O O . LYS A 1 90 ? 12.250 -39.537 -55.182 1.00 77.38 90 LYS A O 1
ATOM 699 N N . PRO A 1 91 ? 11.570 -41.676 -55.440 1.00 69.44 91 PRO A N 1
ATOM 700 C CA . PRO A 1 91 ? 11.094 -41.488 -56.801 1.00 69.44 91 PRO A CA 1
ATOM 701 C C . PRO A 1 91 ? 9.790 -40.677 -56.777 1.00 69.44 91 PRO A C 1
ATOM 703 O O . PRO A 1 91 ? 8.845 -41.000 -56.052 1.00 69.44 91 PRO A O 1
ATOM 706 N N . GLY A 1 92 ? 9.762 -39.589 -57.536 1.00 64.12 92 GLY A N 1
ATOM 707 C CA . GLY A 1 92 ? 8.589 -38.773 -57.813 1.00 64.12 92 GLY A CA 1
ATOM 708 C C . GLY A 1 92 ? 7.889 -39.200 -59.103 1.00 64.12 92 GLY A C 1
ATOM 709 O O . GLY A 1 92 ? 8.383 -40.020 -59.879 1.00 64.12 92 GLY A O 1
ATOM 710 N N . SER A 1 93 ? 6.714 -38.627 -59.354 1.00 56.62 93 SER A N 1
ATOM 711 C CA . SER A 1 93 ? 6.005 -38.818 -60.621 1.00 56.62 93 SER A CA 1
ATOM 712 C C . SER A 1 93 ? 6.844 -38.278 -61.791 1.00 56.62 93 SER A C 1
ATOM 714 O O . SER A 1 93 ? 7.487 -37.234 -61.666 1.00 56.62 93 SER A O 1
ATOM 716 N N . TYR A 1 94 ? 6.823 -38.996 -62.922 1.00 55.84 94 TYR A N 1
ATOM 717 C CA . TYR A 1 94 ? 7.536 -38.674 -64.172 1.00 55.84 94 TYR A CA 1
ATOM 718 C C . TYR A 1 94 ? 9.074 -38.791 -64.135 1.00 55.84 94 TYR A C 1
ATOM 720 O O . TYR A 1 94 ? 9.768 -38.051 -64.825 1.00 55.84 94 TYR A O 1
ATOM 728 N N . GLY A 1 95 ? 9.627 -39.723 -63.347 1.00 59.19 95 GLY A N 1
ATOM 729 C CA . GLY A 1 95 ? 11.073 -40.008 -63.348 1.00 59.19 95 GLY A CA 1
ATOM 730 C C . GLY A 1 95 ? 11.926 -38.949 -62.638 1.00 59.19 95 GLY A C 1
ATOM 731 O O . GLY A 1 95 ? 13.143 -38.907 -62.817 1.00 59.19 95 GLY A O 1
ATOM 732 N N . SER A 1 96 ? 11.297 -38.083 -61.836 1.00 61.56 96 SER A N 1
ATOM 733 C CA . SER A 1 96 ? 11.991 -37.126 -60.971 1.00 61.56 96 SER A CA 1
ATOM 734 C C . SER A 1 96 ? 12.447 -37.799 -59.671 1.00 61.56 96 SER A C 1
ATOM 736 O O . SER A 1 96 ? 11.773 -38.687 -59.159 1.00 61.56 96 SER A O 1
ATOM 738 N N . TRP A 1 97 ? 13.586 -37.382 -59.116 1.00 70.31 97 TRP A N 1
ATOM 739 C CA . TRP A 1 97 ? 14.087 -37.864 -57.825 1.00 70.31 97 TRP A CA 1
ATOM 740 C C . TRP A 1 97 ? 14.185 -36.694 -56.851 1.00 70.31 97 TRP A C 1
ATOM 742 O O . TRP A 1 97 ? 14.741 -35.651 -57.193 1.00 70.31 97 TRP A O 1
ATOM 752 N N . SER A 1 98 ? 13.650 -36.858 -55.643 1.00 70.62 98 SER A N 1
ATOM 753 C CA . SER A 1 98 ? 13.721 -35.847 -54.584 1.00 70.62 98 SER A CA 1
ATOM 754 C C . SER A 1 98 ? 14.301 -36.430 -53.299 1.00 70.62 98 SER A C 1
ATOM 756 O O . SER A 1 98 ? 14.158 -37.621 -53.018 1.00 70.62 98 SER A O 1
ATOM 758 N N . CYS A 1 99 ? 14.977 -35.589 -52.517 1.00 76.88 99 CYS A N 1
ATOM 759 C CA . CYS A 1 99 ? 15.445 -35.966 -51.189 1.00 76.88 99 CYS A CA 1
ATOM 760 C C . CYS A 1 99 ? 14.293 -35.831 -50.187 1.00 76.88 99 CYS A C 1
ATOM 762 O O . CYS A 1 99 ? 13.593 -34.818 -50.156 1.00 76.88 99 CYS A O 1
ATOM 764 N N . VAL A 1 100 ? 14.102 -36.850 -49.355 1.00 76.31 100 VAL A N 1
ATOM 765 C CA . VAL A 1 100 ? 13.207 -36.813 -48.195 1.00 76.31 100 VAL A CA 1
ATOM 766 C C . VAL A 1 100 ? 14.006 -37.121 -46.937 1.00 76.31 100 VAL A C 1
ATOM 768 O O . VAL A 1 100 ? 14.894 -37.969 -46.953 1.00 76.31 100 VAL A O 1
ATOM 771 N N . CYS A 1 101 ? 13.698 -36.422 -45.850 1.00 79.06 101 CYS A N 1
ATOM 772 C CA . CYS A 1 101 ? 14.406 -36.570 -44.583 1.00 79.06 101 CYS A CA 1
ATOM 773 C C . CYS A 1 101 ? 14.197 -37.955 -43.971 1.00 79.06 101 CYS A C 1
ATOM 775 O O . CYS A 1 101 ? 13.131 -38.557 -44.126 1.00 79.06 101 CYS A O 1
ATOM 777 N N . ASN A 1 102 ? 15.210 -38.451 -43.260 1.00 77.12 102 ASN A N 1
ATOM 778 C CA . ASN A 1 102 ? 15.111 -39.719 -42.540 1.00 77.12 102 ASN A CA 1
ATOM 779 C C . ASN A 1 102 ? 14.163 -39.634 -41.325 1.00 77.12 102 ASN A C 1
ATOM 781 O O . ASN A 1 102 ? 13.536 -40.636 -40.990 1.00 77.12 102 ASN A O 1
ATOM 785 N N . ASP A 1 103 ? 14.026 -38.454 -40.704 1.00 72.00 103 ASP A N 1
ATOM 786 C CA . ASP A 1 103 ? 13.096 -38.184 -39.595 1.00 72.00 103 ASP A CA 1
ATOM 787 C C . ASP A 1 103 ? 11.734 -37.674 -40.118 1.00 72.00 103 ASP A C 1
ATOM 789 O O . ASP A 1 103 ? 11.664 -36.667 -40.829 1.00 72.00 103 ASP A O 1
ATOM 793 N N . GLU A 1 104 ? 10.636 -38.340 -39.743 1.00 70.38 104 GLU A N 1
ATOM 794 C CA . GLU A 1 104 ? 9.262 -37.955 -40.110 1.00 70.38 104 GLU A CA 1
ATOM 795 C C . GLU A 1 104 ? 8.823 -36.609 -39.502 1.00 70.38 104 GLU A C 1
ATOM 797 O O . GLU A 1 104 ? 7.903 -35.954 -40.010 1.00 70.38 104 GLU A O 1
ATOM 802 N N . GLY A 1 105 ? 9.485 -36.167 -38.429 1.00 67.19 105 GLY A N 1
ATOM 803 C CA . GLY A 1 105 ? 9.316 -34.857 -37.801 1.00 67.19 105 GLY A CA 1
ATOM 804 C C . GLY A 1 105 ? 10.034 -33.716 -38.527 1.00 67.19 105 GLY A C 1
ATOM 805 O O . GLY A 1 105 ? 9.792 -32.553 -38.194 1.00 67.19 105 GLY A O 1
ATOM 806 N N . ALA A 1 106 ? 10.866 -34.020 -39.527 1.00 72.69 106 ALA A N 1
ATOM 807 C CA . ALA A 1 106 ? 11.588 -33.049 -40.340 1.00 72.69 106 ALA A CA 1
ATOM 808 C C . ALA A 1 106 ? 10.946 -32.861 -41.727 1.00 72.69 106 ALA A C 1
ATOM 810 O O . ALA A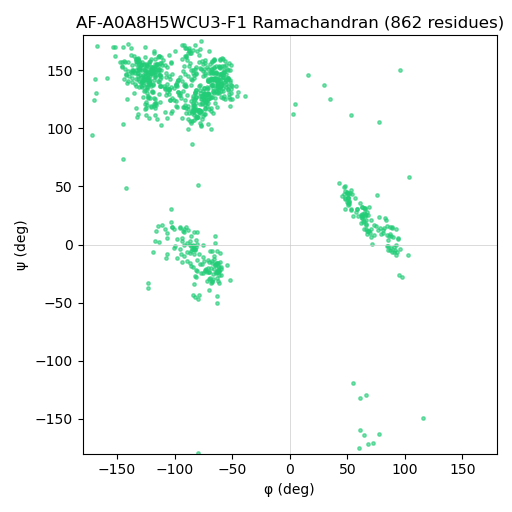 1 106 ? 10.217 -33.707 -42.247 1.00 72.69 106 ALA A O 1
ATOM 811 N N . SER A 1 107 ? 11.197 -31.706 -42.329 1.00 73.94 107 SER A N 1
ATOM 812 C CA . SER A 1 107 ? 10.814 -31.352 -43.692 1.00 73.94 107 SER A CA 1
ATOM 813 C C . SER A 1 107 ? 12.049 -30.947 -44.483 1.00 73.94 107 SER A C 1
ATOM 815 O O . SER A 1 107 ? 12.871 -30.162 -44.005 1.00 73.94 107 SER A O 1
ATOM 817 N N . TRP A 1 108 ? 12.155 -31.482 -45.698 1.00 73.81 108 TRP A N 1
ATOM 818 C CA . TRP A 1 108 ? 13.219 -31.137 -46.629 1.00 73.81 108 TRP A CA 1
ATOM 819 C C . TRP A 1 108 ? 13.023 -29.717 -47.157 1.00 73.81 108 TRP A C 1
ATOM 821 O O . TRP A 1 108 ? 11.943 -29.370 -47.639 1.00 73.81 108 TRP A O 1
ATOM 831 N N . SER A 1 109 ? 14.081 -28.915 -47.093 1.00 70.19 109 SER A N 1
ATOM 832 C CA . SER A 1 109 ? 14.124 -27.575 -47.665 1.00 70.19 109 SER A CA 1
ATOM 833 C C . SER A 1 109 ? 14.987 -27.584 -48.924 1.00 70.19 109 SER A C 1
ATOM 835 O O . SER A 1 109 ? 16.211 -27.698 -48.856 1.00 70.19 109 SER A O 1
ATOM 837 N N . ALA A 1 110 ? 14.347 -27.438 -50.088 1.00 58.25 110 ALA A N 1
ATOM 838 C CA . ALA A 1 110 ? 15.035 -27.409 -51.379 1.00 58.25 110 ALA A CA 1
ATOM 839 C C . ALA A 1 110 ? 15.979 -26.201 -51.537 1.00 58.25 110 ALA A C 1
ATOM 841 O O . ALA A 1 110 ? 16.936 -26.277 -52.297 1.00 58.25 110 ALA A O 1
ATOM 842 N N . SER A 1 111 ? 15.731 -25.106 -50.810 1.00 58.16 111 SER A N 1
ATOM 843 C CA . SER A 1 111 ? 16.543 -23.884 -50.834 1.00 58.16 111 SER A CA 1
ATOM 844 C C . SER A 1 111 ? 17.789 -23.954 -49.950 1.00 58.16 111 SER A C 1
ATOM 846 O O . SER A 1 111 ? 18.769 -23.283 -50.251 1.00 58.16 111 SER A O 1
ATOM 848 N N . SER A 1 112 ? 17.775 -24.756 -48.880 1.00 61.53 112 SER A N 1
ATOM 849 C CA . SER A 1 112 ? 18.930 -24.916 -47.981 1.00 61.53 112 SER A CA 1
ATOM 850 C C . SER A 1 112 ? 19.651 -26.254 -48.137 1.00 61.53 112 SER A C 1
ATOM 852 O O . SER A 1 112 ? 20.698 -26.444 -47.528 1.00 61.53 112 SER A O 1
ATOM 854 N N . GLY A 1 113 ? 19.102 -27.193 -48.915 1.00 63.59 113 GLY A N 1
ATOM 855 C CA . GLY A 1 113 ? 19.685 -28.523 -49.095 1.00 63.59 113 GLY A CA 1
ATOM 856 C C . GLY A 1 113 ? 19.758 -29.338 -47.798 1.00 63.59 113 GLY A C 1
ATOM 857 O O . GLY A 1 113 ? 20.636 -30.186 -47.665 1.00 63.59 113 GLY A O 1
ATOM 858 N N . GLN A 1 114 ? 18.878 -29.055 -46.829 1.00 69.31 114 GLN A N 1
ATOM 859 C CA . GLN A 1 114 ? 18.932 -29.613 -45.473 1.00 69.31 114 GLN A CA 1
ATOM 860 C C . GLN A 1 114 ? 17.542 -29.967 -44.929 1.00 69.31 114 GLN A C 1
ATOM 862 O O . GLN A 1 114 ? 16.518 -29.410 -45.345 1.00 69.31 114 GLN A O 1
ATOM 867 N N . CYS A 1 115 ? 17.526 -30.887 -43.965 1.00 74.19 115 CYS A N 1
ATOM 868 C CA . CYS A 1 115 ? 16.344 -31.319 -43.230 1.00 74.19 115 CYS A CA 1
ATOM 869 C C . CYS A 1 115 ? 16.114 -30.471 -41.976 1.00 74.19 115 CYS A C 1
ATOM 871 O O . CYS A 1 115 ? 16.919 -30.487 -41.051 1.00 74.19 115 CYS A O 1
ATOM 873 N N . ASN A 1 116 ? 14.982 -29.764 -41.921 1.00 76.12 116 ASN A N 1
ATOM 874 C CA . ASN A 1 116 ? 14.618 -28.900 -40.794 1.00 76.12 116 ASN A CA 1
ATOM 875 C C . ASN A 1 116 ? 13.390 -29.439 -40.060 1.00 76.12 116 ASN A C 1
ATOM 877 O O . ASN A 1 116 ? 12.432 -29.865 -40.704 1.00 76.12 116 ASN A O 1
ATOM 881 N N . CYS A 1 117 ? 13.374 -29.379 -38.727 1.00 79.62 117 CYS A N 1
ATOM 882 C CA . CYS A 1 117 ? 12.208 -29.790 -37.944 1.00 79.62 117 CYS A CA 1
ATOM 883 C C . CYS A 1 117 ? 10.960 -28.976 -38.309 1.00 79.62 117 CYS A C 1
ATOM 885 O O . CYS A 1 117 ? 11.016 -27.754 -38.463 1.00 79.62 117 CYS A O 1
ATOM 887 N N . LYS A 1 118 ? 9.820 -29.666 -38.434 1.00 76.44 118 LYS A N 1
ATOM 888 C CA . LYS A 1 118 ? 8.516 -29.052 -38.715 1.00 76.44 118 LYS A CA 1
ATOM 889 C C . LYS A 1 118 ? 8.147 -28.035 -37.626 1.00 76.44 118 LYS A C 1
ATOM 891 O O . LYS A 1 118 ? 8.579 -28.143 -36.478 1.00 76.44 118 LYS A O 1
ATOM 896 N N . SER A 1 119 ? 7.326 -27.047 -37.987 1.00 65.31 119 SER A N 1
ATOM 897 C CA . SER A 1 119 ? 6.863 -26.003 -37.061 1.00 65.31 119 SER A CA 1
ATOM 898 C C . SER A 1 119 ? 6.294 -26.608 -35.769 1.00 65.31 119 SER A C 1
ATOM 900 O O . SER A 1 119 ? 5.489 -27.535 -35.823 1.00 65.31 119 SER A O 1
ATOM 902 N N . GLY A 1 120 ? 6.741 -26.102 -34.615 1.00 63.78 120 GLY A N 1
ATOM 903 C CA . GLY A 1 120 ? 6.403 -26.641 -33.290 1.00 63.78 120 GLY A CA 1
ATOM 904 C C . GLY A 1 120 ? 7.400 -27.660 -32.723 1.00 63.78 120 GLY A C 1
ATOM 905 O O . GLY A 1 120 ? 7.284 -28.000 -31.550 1.00 63.78 120 GLY A O 1
ATOM 906 N N . LYS A 1 121 ? 8.408 -28.090 -33.494 1.00 71.94 121 LYS A N 1
ATOM 907 C CA . LYS A 1 121 ? 9.465 -29.015 -33.051 1.00 71.94 121 LYS A CA 1
ATOM 908 C C . LYS A 1 121 ? 10.854 -28.359 -33.047 1.00 71.94 121 LYS A C 1
ATOM 910 O O . LYS A 1 121 ? 11.092 -27.377 -33.750 1.00 71.94 121 LYS A O 1
ATOM 915 N N . GLU A 1 122 ? 11.762 -28.874 -32.231 1.00 71.62 122 GLU A N 1
ATOM 916 C CA . GLU A 1 122 ? 13.179 -28.502 -32.145 1.00 71.62 122 GLU A CA 1
ATOM 917 C C . GLU A 1 122 ? 14.072 -29.744 -32.248 1.00 71.62 122 GLU A C 1
ATOM 919 O O . GLU A 1 122 ? 13.623 -30.860 -31.995 1.00 71.62 122 GLU A O 1
ATOM 924 N N . SER A 1 123 ? 15.329 -29.554 -32.651 1.00 66.38 123 SER A N 1
ATOM 925 C CA . SER A 1 123 ? 16.293 -30.650 -32.766 1.00 66.38 123 SER A CA 1
ATOM 926 C C . SER A 1 123 ? 16.925 -30.939 -31.405 1.00 66.38 123 SER A C 1
ATOM 928 O O . SER A 1 123 ? 17.564 -30.063 -30.823 1.00 66.38 123 SER A O 1
ATOM 930 N N . LEU A 1 124 ? 16.764 -32.165 -30.908 1.00 64.75 124 LEU A N 1
ATOM 931 C CA . LEU A 1 124 ? 17.432 -32.669 -29.710 1.00 64.75 124 LEU A CA 1
ATOM 932 C C . LEU A 1 124 ? 18.159 -33.967 -30.078 1.00 64.75 124 LEU A C 1
ATOM 934 O O . LEU A 1 124 ? 17.525 -34.935 -30.493 1.00 64.75 124 LEU A O 1
ATOM 938 N N . GLN A 1 125 ? 19.492 -33.977 -29.970 1.00 65.00 125 GLN A N 1
ATOM 939 C CA . GLN A 1 125 ? 20.343 -35.128 -30.332 1.00 65.00 125 GLN A CA 1
ATOM 940 C C . GLN A 1 125 ? 20.071 -35.689 -31.748 1.00 65.00 125 GLN A C 1
ATOM 942 O O . GLN A 1 125 ? 20.101 -36.897 -31.970 1.00 65.00 125 GLN A O 1
ATOM 947 N N . GLY A 1 126 ? 19.782 -34.814 -32.719 1.00 61.94 126 GLY A N 1
ATOM 948 C CA . GLY A 1 126 ? 19.558 -35.210 -34.114 1.00 61.94 126 GLY A CA 1
ATOM 949 C C . GLY A 1 126 ? 18.156 -35.749 -34.430 1.00 61.94 126 GLY A C 1
ATOM 950 O O . GLY A 1 126 ? 17.953 -36.250 -35.532 1.00 61.94 126 GLY A O 1
ATOM 951 N N . LYS A 1 127 ? 17.192 -35.637 -33.502 1.00 66.25 127 LYS A N 1
ATOM 952 C CA . LYS A 1 127 ? 15.771 -35.963 -33.723 1.00 66.25 127 LYS A CA 1
ATOM 953 C C . LYS A 1 127 ? 14.868 -34.769 -33.426 1.00 66.25 127 LYS A C 1
ATOM 955 O O . LYS A 1 127 ? 15.143 -33.982 -32.519 1.00 66.25 127 LYS A O 1
ATOM 960 N N . CYS A 1 128 ? 13.768 -34.647 -34.161 1.00 73.62 128 CYS A N 1
ATOM 961 C CA . CYS A 1 128 ? 12.803 -33.563 -33.986 1.00 73.62 128 CYS A CA 1
ATOM 962 C C . CYS A 1 128 ? 11.795 -33.858 -32.862 1.00 73.62 128 CYS A C 1
ATOM 964 O O . CYS A 1 128 ? 10.859 -34.642 -33.036 1.00 73.62 128 CYS A O 1
ATOM 966 N N . VAL A 1 129 ? 11.934 -33.170 -31.727 1.00 72.62 129 VAL A N 1
ATOM 967 C CA . VAL A 1 129 ? 11.040 -33.268 -30.556 1.00 72.62 129 VAL A CA 1
ATOM 968 C C . VAL A 1 129 ? 10.146 -32.035 -30.435 1.00 72.62 129 VAL A C 1
ATOM 970 O O . VAL A 1 129 ? 10.516 -30.961 -30.895 1.00 72.62 129 VAL A O 1
ATOM 973 N N . ASP A 1 130 ? 8.960 -32.156 -29.836 1.00 72.88 130 ASP A N 1
ATOM 974 C CA . ASP A 1 130 ? 8.048 -31.011 -29.661 1.00 72.88 130 ASP A CA 1
ATOM 975 C C . ASP A 1 130 ? 8.677 -29.957 -28.756 1.00 72.88 130 ASP A C 1
ATOM 977 O O . ASP A 1 130 ? 9.165 -30.308 -27.686 1.00 72.88 130 ASP A O 1
ATOM 981 N N . LYS A 1 131 ? 8.657 -28.681 -29.154 1.00 69.12 131 LYS A N 1
ATOM 982 C CA . LYS A 1 131 ? 9.192 -27.573 -28.351 1.00 69.12 131 LYS A CA 1
ATOM 983 C C . LYS A 1 131 ? 8.505 -27.505 -26.992 1.00 69.12 131 LYS A C 1
ATOM 985 O O . LYS A 1 131 ? 7.291 -27.677 -26.888 1.00 69.12 131 LYS A O 1
ATOM 990 N N . CYS A 1 132 ? 9.279 -27.188 -25.958 1.00 66.88 132 CYS A N 1
ATOM 991 C CA . CYS A 1 132 ? 8.713 -26.914 -24.646 1.00 66.88 132 CYS A CA 1
ATOM 992 C C . CYS A 1 132 ? 7.779 -25.680 -24.704 1.00 66.88 132 CYS A C 1
ATOM 994 O O . CYS A 1 132 ? 8.130 -24.681 -25.342 1.00 66.88 132 CYS A O 1
ATOM 996 N N . PRO A 1 133 ? 6.589 -25.721 -24.071 1.00 64.88 133 PRO A N 1
ATOM 997 C CA . PRO A 1 133 ? 5.667 -24.586 -24.016 1.00 64.88 133 PRO A CA 1
ATOM 998 C C . PRO A 1 133 ? 6.321 -23.339 -23.404 1.00 64.88 133 PRO A C 1
ATOM 1000 O O . PRO A 1 133 ? 7.172 -23.444 -22.516 1.00 64.88 133 PRO A O 1
ATOM 1003 N N . GLY A 1 134 ? 5.907 -22.146 -23.844 1.00 58.38 134 GLY A N 1
ATOM 1004 C CA . GLY A 1 134 ? 6.453 -20.879 -23.345 1.00 58.38 134 GLY A CA 1
ATOM 1005 C C . GLY A 1 134 ? 6.403 -20.782 -21.813 1.00 58.38 134 GLY A C 1
ATOM 1006 O O . GLY A 1 134 ? 5.353 -20.993 -21.211 1.00 58.38 134 GLY A O 1
ATOM 1007 N N . GLY A 1 135 ? 7.547 -20.479 -21.188 1.00 62.78 135 GLY A N 1
ATOM 1008 C CA . GLY A 1 135 ? 7.701 -20.431 -19.726 1.00 62.78 135 GLY A CA 1
ATOM 1009 C C . GLY A 1 135 ? 8.220 -21.723 -19.076 1.00 62.78 135 GLY A C 1
ATOM 1010 O O . GLY A 1 135 ? 8.300 -21.784 -17.846 1.00 62.78 135 GLY A O 1
ATOM 1011 N N . THR A 1 136 ? 8.589 -22.731 -19.875 1.00 71.19 136 THR A N 1
ATOM 1012 C CA . THR A 1 136 ? 9.244 -23.966 -19.411 1.00 71.19 136 THR A CA 1
ATOM 1013 C C . THR A 1 136 ? 10.637 -24.156 -20.021 1.00 71.19 136 THR A C 1
ATOM 1015 O O . THR A 1 136 ? 10.871 -23.772 -21.164 1.00 71.19 136 THR A O 1
ATOM 1018 N N . ASN A 1 137 ? 11.539 -24.793 -19.272 1.00 72.88 137 ASN A N 1
ATOM 1019 C CA . ASN A 1 137 ? 12.868 -25.223 -19.702 1.00 72.88 137 ASN A CA 1
ATOM 1020 C C . ASN A 1 137 ? 12.939 -26.757 -19.768 1.00 72.88 137 ASN A C 1
ATOM 1022 O O . ASN A 1 137 ? 12.486 -27.453 -18.848 1.00 72.88 137 ASN A O 1
ATOM 1026 N N . ARG A 1 138 ? 13.546 -27.284 -20.837 1.00 71.19 138 ARG A N 1
ATOM 1027 C CA . ARG A 1 138 ? 13.756 -28.724 -21.031 1.00 71.19 138 ARG A CA 1
ATOM 1028 C C . ARG A 1 138 ? 14.835 -29.248 -20.082 1.00 71.19 138 ARG A C 1
ATOM 1030 O O . ARG A 1 138 ? 15.919 -28.679 -19.997 1.00 71.19 138 ARG A O 1
ATOM 1037 N N . GLN A 1 139 ? 14.521 -30.314 -19.360 1.00 73.12 139 GLN A N 1
ATOM 1038 C CA . GLN A 1 139 ? 15.426 -31.020 -18.459 1.00 73.12 139 GLN A CA 1
ATOM 1039 C C . GLN A 1 139 ? 16.235 -32.078 -19.229 1.00 73.12 139 GLN A C 1
ATOM 1041 O O . GLN A 1 139 ? 15.887 -32.447 -20.352 1.00 73.12 139 GLN A O 1
ATOM 1046 N N . GLY A 1 140 ? 17.315 -32.582 -18.624 1.00 55.25 140 GLY A N 1
ATOM 1047 C CA . GLY A 1 140 ? 18.206 -33.576 -19.244 1.00 55.25 140 GLY A CA 1
ATOM 1048 C C . GLY A 1 140 ? 17.547 -34.925 -19.575 1.00 55.25 140 GLY A C 1
ATOM 1049 O O . GLY A 1 140 ? 18.081 -35.672 -20.386 1.00 55.25 140 GLY A O 1
ATOM 1050 N N . ASP A 1 141 ? 16.376 -35.212 -19.001 1.00 63.38 141 ASP A N 1
ATOM 1051 C CA . ASP A 1 141 ? 15.541 -36.388 -19.290 1.00 63.38 141 ASP A CA 1
ATOM 1052 C C . ASP A 1 141 ? 14.524 -36.158 -20.431 1.00 63.38 141 ASP A C 1
ATOM 1054 O O . ASP A 1 141 ? 13.739 -37.045 -20.762 1.00 63.38 141 ASP A O 1
ATOM 1058 N N . GLY A 1 142 ? 14.521 -34.965 -21.038 1.00 61.28 142 GLY A N 1
ATOM 1059 C CA . GLY A 1 142 ? 13.606 -34.579 -22.111 1.00 61.28 142 GLY A CA 1
ATOM 1060 C C . GLY A 1 142 ? 12.279 -33.963 -21.650 1.00 61.28 142 GLY A C 1
ATOM 1061 O O . GLY A 1 142 ? 11.542 -33.459 -22.503 1.00 61.28 142 GLY A O 1
ATOM 1062 N N . SER A 1 143 ? 11.982 -33.931 -20.345 1.00 66.69 143 SER A N 1
ATOM 1063 C CA . SER A 1 143 ? 10.764 -33.326 -19.782 1.00 66.69 143 SER A CA 1
ATOM 1064 C C . SER A 1 143 ? 10.840 -31.793 -19.724 1.00 66.69 143 SER A C 1
ATOM 1066 O O . SER A 1 143 ? 11.916 -31.211 -19.611 1.00 66.69 143 SER A O 1
ATOM 1068 N N . CYS A 1 144 ? 9.702 -31.100 -19.815 1.00 71.62 144 CYS A N 1
ATOM 1069 C CA . CYS A 1 144 ? 9.643 -29.638 -19.686 1.00 71.62 144 CYS A CA 1
ATOM 1070 C C . CYS A 1 144 ? 9.257 -29.258 -18.251 1.00 71.62 144 CYS A C 1
ATOM 1072 O O . CYS A 1 144 ? 8.272 -29.770 -17.721 1.00 71.62 144 CYS A O 1
ATOM 1074 N N . LYS A 1 145 ? 9.993 -28.333 -17.628 1.00 75.12 145 LYS A N 1
ATOM 1075 C CA . LYS A 1 145 ? 9.740 -27.841 -16.263 1.00 75.12 145 LYS A CA 1
ATOM 1076 C C . LYS A 1 145 ? 9.530 -26.332 -16.273 1.00 75.12 145 LYS A C 1
ATOM 1078 O O . LYS A 1 145 ? 10.251 -25.631 -16.969 1.00 75.12 145 LYS A O 1
ATOM 1083 N N . CYS A 1 146 ? 8.571 -25.820 -15.505 1.00 78.19 146 CYS A N 1
ATOM 1084 C CA . CYS A 1 146 ? 8.341 -24.377 -15.396 1.00 78.19 146 CYS A CA 1
ATOM 1085 C C . CYS A 1 146 ? 9.549 -23.647 -14.803 1.00 78.19 146 CYS A C 1
ATOM 1087 O O . CYS A 1 146 ? 10.180 -24.140 -13.868 1.00 78.19 146 CYS A O 1
ATOM 1089 N N . ASN A 1 147 ? 9.830 -22.455 -15.330 1.00 71.50 147 ASN A N 1
ATOM 1090 C CA . ASN A 1 147 ? 10.947 -21.622 -14.875 1.00 71.50 147 ASN A CA 1
ATOM 1091 C C . ASN A 1 147 ? 10.701 -21.054 -13.471 1.00 71.50 147 ASN A C 1
ATOM 1093 O O . ASN A 1 147 ? 11.641 -20.851 -12.709 1.00 71.50 147 ASN A O 1
ATOM 1097 N N . ASP A 1 148 ? 9.432 -20.831 -13.121 1.00 72.06 148 ASP A N 1
ATOM 1098 C CA . ASP A 1 148 ? 9.023 -20.405 -11.788 1.00 72.06 148 ASP A CA 1
ATOM 1099 C C . ASP A 1 148 ? 8.879 -21.630 -10.857 1.00 72.06 148 ASP A C 1
ATOM 1101 O O . ASP A 1 148 ? 8.023 -22.487 -11.106 1.00 72.06 148 ASP A O 1
ATOM 1105 N N . PRO A 1 149 ? 9.664 -21.730 -9.764 1.00 67.12 149 PRO A N 1
ATOM 1106 C CA . PRO A 1 149 ? 9.587 -22.846 -8.822 1.00 67.12 149 PRO A CA 1
ATOM 1107 C C . PRO A 1 149 ? 8.244 -22.939 -8.081 1.00 67.12 149 PRO A C 1
ATOM 1109 O O . PRO A 1 149 ? 7.942 -23.998 -7.516 1.00 67.12 149 PRO A O 1
ATOM 1112 N N . LYS A 1 150 ? 7.422 -21.880 -8.091 1.00 71.62 150 LYS A N 1
ATOM 1113 C CA . LYS A 1 150 ? 6.051 -21.872 -7.552 1.00 71.62 150 LYS A CA 1
ATOM 1114 C C . LYS A 1 150 ? 5.016 -22.413 -8.538 1.00 71.62 150 LYS A C 1
ATOM 1116 O O . LYS A 1 150 ? 3.859 -22.556 -8.158 1.00 71.62 150 LYS A O 1
ATOM 1121 N N . LYS A 1 151 ? 5.406 -22.750 -9.769 1.00 76.44 151 LYS A N 1
ATOM 1122 C CA . LYS A 1 151 ? 4.519 -23.278 -10.813 1.00 76.44 151 LYS A CA 1
ATOM 1123 C C . LYS A 1 151 ? 4.844 -24.731 -11.148 1.00 76.44 151 LYS A C 1
ATOM 1125 O O . LYS A 1 151 ? 5.948 -25.220 -10.913 1.00 76.44 151 LYS A O 1
ATOM 1130 N N . GLU A 1 152 ? 3.857 -25.438 -11.668 1.00 75.12 152 GLU A N 1
ATOM 1131 C CA . GLU A 1 152 ? 3.947 -26.815 -12.146 1.00 75.12 152 GLU A CA 1
ATOM 1132 C C . GLU A 1 152 ? 3.348 -26.929 -13.547 1.00 75.12 152 GLU A C 1
ATOM 1134 O O . GLU A 1 152 ? 2.530 -26.106 -13.961 1.00 75.12 152 GLU A O 1
ATOM 1139 N N . VAL A 1 153 ? 3.770 -27.944 -14.299 1.00 72.62 153 VAL A N 1
ATOM 1140 C CA . VAL A 1 153 ? 3.226 -28.197 -15.634 1.00 72.62 153 VAL A CA 1
ATOM 1141 C C . VAL A 1 153 ? 1.943 -29.010 -15.488 1.00 72.62 153 VAL A C 1
ATOM 1143 O O . VAL A 1 153 ? 1.978 -30.152 -15.039 1.00 72.62 153 VAL A O 1
ATOM 1146 N N . PHE A 1 154 ? 0.811 -28.443 -15.901 1.00 74.50 154 PHE A N 1
ATOM 1147 C CA . PHE A 1 154 ? -0.475 -29.135 -15.975 1.00 74.50 154 PHE A CA 1
ATOM 1148 C C . PHE A 1 154 ? -1.038 -29.009 -17.391 1.00 74.50 154 PHE A C 1
ATOM 1150 O O . PHE A 1 154 ? -1.186 -27.902 -17.907 1.00 74.50 154 PHE A O 1
ATOM 1157 N N . LYS A 1 155 ? -1.312 -30.148 -18.046 1.00 70.50 155 LYS A N 1
ATOM 1158 C CA . LYS A 1 155 ? -1.830 -30.231 -19.431 1.00 70.50 155 LYS A CA 1
ATOM 1159 C C . LYS A 1 155 ? -1.081 -29.324 -20.432 1.00 70.50 155 LYS A C 1
ATOM 1161 O O . LYS A 1 155 ? -1.690 -28.654 -21.258 1.00 70.50 155 LYS A O 1
ATOM 1166 N N . GLY A 1 156 ? 0.252 -29.299 -20.348 1.00 67.12 156 GLY A N 1
ATOM 1167 C 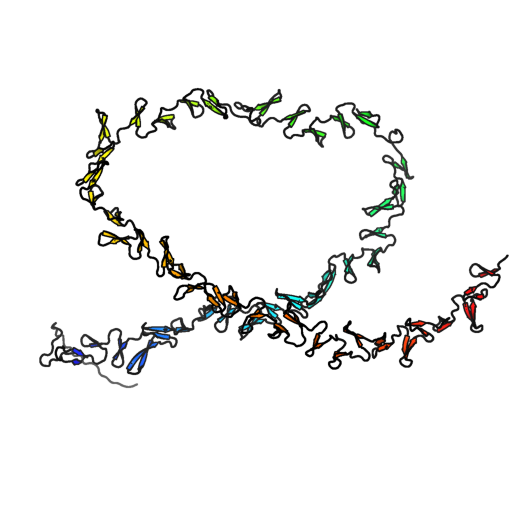CA . GLY A 1 156 ? 1.107 -28.551 -21.279 1.00 67.12 156 GLY A CA 1
ATOM 1168 C C . GLY A 1 156 ? 1.200 -27.042 -21.019 1.00 67.12 156 GLY A C 1
ATOM 1169 O O . GLY A 1 156 ? 1.674 -26.314 -21.883 1.00 67.12 156 GLY A O 1
ATOM 1170 N N . SER A 1 157 ? 0.762 -26.549 -19.857 1.00 64.62 157 SER A N 1
ATOM 1171 C CA . SER A 1 157 ? 0.894 -25.141 -19.454 1.00 64.62 157 SER A CA 1
ATOM 1172 C C . SER A 1 157 ? 1.404 -25.009 -18.019 1.00 64.62 157 SER A C 1
ATOM 1174 O O . SER A 1 157 ? 1.137 -25.869 -17.181 1.00 64.62 157 SER A O 1
ATOM 1176 N N . CYS A 1 158 ? 2.128 -23.925 -17.729 1.00 75.56 158 CYS A N 1
ATOM 1177 C CA . CYS A 1 158 ? 2.555 -23.608 -16.367 1.00 75.56 158 CYS A CA 1
ATOM 1178 C C . CYS A 1 158 ? 1.401 -23.023 -15.561 1.00 75.56 158 CYS A C 1
ATOM 1180 O O . CYS A 1 158 ? 0.943 -21.916 -15.842 1.00 75.56 158 CYS A O 1
ATOM 1182 N N . VAL A 1 159 ? 0.972 -23.751 -14.537 1.00 75.25 159 VAL A N 1
ATOM 1183 C CA . VAL A 1 159 ? -0.041 -23.319 -13.571 1.00 75.25 159 VAL A CA 1
ATOM 1184 C C . VAL A 1 159 ? 0.599 -23.173 -12.196 1.00 75.25 159 VAL A C 1
ATOM 1186 O O . VAL A 1 159 ? 1.567 -23.862 -11.885 1.00 75.25 159 VAL A O 1
ATOM 1189 N N . ASP A 1 160 ? 0.085 -22.275 -11.362 1.00 80.81 160 ASP A N 1
ATOM 1190 C CA . ASP A 1 160 ? 0.587 -22.107 -9.993 1.00 80.81 160 ASP A CA 1
ATOM 1191 C C . ASP A 1 160 ? 0.386 -23.395 -9.207 1.00 80.81 160 ASP A C 1
ATOM 1193 O O . ASP A 1 160 ? -0.721 -23.921 -9.234 1.00 80.81 160 ASP A O 1
ATOM 1197 N N . LYS A 1 161 ? 1.414 -23.902 -8.516 1.00 79.31 161 LYS A N 1
ATOM 1198 C CA . LYS A 1 161 ? 1.313 -25.107 -7.681 1.00 79.31 161 LYS A CA 1
ATOM 1199 C C . LYS A 1 161 ? 0.154 -24.975 -6.710 1.00 79.31 161 LYS A C 1
ATOM 1201 O O . LYS A 1 161 ? -0.075 -23.908 -6.138 1.00 79.31 161 LYS A O 1
ATOM 1206 N N . CYS A 1 162 ? -0.552 -26.077 -6.493 1.00 76.31 162 CYS A N 1
ATOM 1207 C CA . CYS A 1 162 ? -1.586 -26.082 -5.478 1.00 76.31 162 CYS A CA 1
ATOM 1208 C C . CYS A 1 162 ? -0.984 -25.790 -4.087 1.00 76.31 162 CYS A C 1
ATOM 1210 O O . CYS A 1 162 ? 0.104 -26.283 -3.770 1.00 76.31 162 CYS A O 1
ATOM 1212 N N . PRO A 1 163 ? -1.654 -24.963 -3.265 1.00 73.00 163 PRO A N 1
ATOM 1213 C CA . PRO A 1 163 ? -1.188 -24.620 -1.926 1.00 73.00 163 PRO A CA 1
ATOM 1214 C C . PRO A 1 163 ? -1.069 -25.863 -1.032 1.00 73.00 163 PRO A C 1
ATOM 1216 O O . PRO A 1 163 ? -1.692 -26.896 -1.290 1.00 73.00 163 PRO A O 1
ATOM 1219 N N . GLN A 1 164 ? -0.269 -25.764 0.033 1.00 63.38 164 GLN A N 1
ATOM 1220 C CA . GLN A 1 164 ? -0.076 -26.854 0.997 1.00 63.38 164 GLN A CA 1
ATOM 1221 C C . GLN A 1 164 ? -1.426 -27.395 1.504 1.00 63.38 164 GLN A C 1
ATOM 1223 O O . GLN A 1 164 ? -2.337 -26.618 1.790 1.00 63.38 164 GLN A O 1
ATOM 1228 N N . TYR A 1 165 ? -1.545 -28.725 1.602 1.00 67.25 165 TYR A N 1
ATOM 1229 C CA . TYR A 1 165 ? -2.777 -29.447 1.965 1.00 67.25 165 TYR A CA 1
ATOM 1230 C C . TYR A 1 165 ? -3.930 -29.325 0.952 1.00 67.25 165 TYR A C 1
ATOM 1232 O O . TYR A 1 165 ? -5.105 -29.386 1.318 1.00 67.25 165 TYR A O 1
ATOM 1240 N N . SER A 1 166 ? -3.619 -29.170 -0.339 1.00 76.75 166 SER A N 1
ATOM 1241 C CA . SER A 1 166 ? -4.605 -29.226 -1.423 1.00 76.75 166 SER A CA 1
ATOM 1242 C C . SER A 1 166 ? -4.146 -30.091 -2.593 1.00 76.75 166 SER A C 1
ATOM 1244 O O . SER A 1 166 ? -2.959 -30.344 -2.778 1.00 76.75 166 SER A O 1
ATOM 1246 N N . THR A 1 167 ? -5.108 -30.566 -3.382 1.00 80.00 167 THR A N 1
ATOM 1247 C CA . THR A 1 167 ? -4.887 -31.433 -4.546 1.00 80.00 167 THR A CA 1
ATOM 1248 C C . THR A 1 167 ? -5.497 -30.813 -5.797 1.00 80.00 167 THR A C 1
ATOM 1250 O O . THR A 1 167 ? -6.628 -30.311 -5.765 1.00 80.00 167 THR A O 1
ATOM 1253 N N . ARG A 1 168 ? -4.750 -30.836 -6.907 1.00 82.06 168 ARG A N 1
ATOM 1254 C CA . ARG A 1 168 ? -5.232 -30.347 -8.202 1.00 82.06 168 ARG A CA 1
ATOM 1255 C C . ARG A 1 168 ? -6.273 -31.305 -8.767 1.00 82.06 168 ARG A C 1
ATOM 1257 O O . ARG A 1 168 ? -6.041 -32.505 -8.839 1.00 82.06 168 ARG A O 1
ATOM 1264 N N . GLN A 1 169 ? -7.409 -30.755 -9.159 1.00 78.88 169 GLN A N 1
ATOM 1265 C CA . GLN A 1 169 ? -8.505 -31.464 -9.805 1.00 78.88 169 GLN A CA 1
ATOM 1266 C C . GLN A 1 169 ? -8.322 -31.445 -11.334 1.00 78.88 169 GLN A C 1
ATOM 1268 O O . GLN A 1 169 ? -7.614 -30.593 -11.878 1.00 78.88 169 GLN A O 1
ATOM 1273 N N . ASP A 1 170 ? -9.004 -32.337 -12.055 1.00 73.75 170 ASP A N 1
ATOM 1274 C CA . ASP A 1 170 ? -8.879 -32.474 -13.520 1.00 73.75 170 ASP A CA 1
ATOM 1275 C C . ASP A 1 170 ? -9.296 -31.229 -14.320 1.00 73.75 170 ASP A C 1
ATOM 1277 O O . ASP A 1 170 ? -8.838 -31.017 -15.452 1.00 73.75 170 ASP A O 1
ATOM 1281 N N . ASN A 1 171 ? -10.148 -30.391 -13.723 1.00 70.38 171 ASN A N 1
ATOM 1282 C CA . ASN A 1 171 ? -10.575 -29.096 -14.255 1.00 70.38 171 ASN A CA 1
ATOM 1283 C C . ASN A 1 171 ? -9.543 -27.971 -14.015 1.00 70.38 171 ASN A C 1
ATOM 1285 O O . ASN A 1 171 ? -9.787 -26.828 -14.394 1.00 70.38 171 ASN A O 1
ATOM 1289 N N . GLY A 1 172 ? -8.407 -28.279 -13.383 1.00 68.94 172 GLY A N 1
ATOM 1290 C CA . GLY A 1 172 ? -7.330 -27.338 -13.096 1.00 68.94 172 GLY A CA 1
ATOM 1291 C C . GLY A 1 172 ? -7.476 -26.556 -11.788 1.00 68.94 172 GLY A C 1
ATOM 1292 O O . GLY A 1 172 ? -6.533 -25.846 -11.441 1.00 68.94 172 GLY A O 1
ATOM 1293 N N . SER A 1 173 ? -8.577 -26.684 -11.037 1.00 74.25 173 SER A N 1
ATOM 1294 C CA . SER A 1 173 ? -8.723 -26.030 -9.728 1.00 74.25 173 SER A CA 1
ATOM 1295 C C . SER A 1 173 ? -8.036 -26.821 -8.610 1.00 74.25 173 SER A C 1
ATOM 1297 O O . SER A 1 173 ? -7.886 -28.039 -8.685 1.00 74.25 173 SER A O 1
ATOM 1299 N N . CYS A 1 174 ? -7.602 -26.134 -7.555 1.00 78.75 174 CYS A N 1
ATOM 1300 C CA . CYS A 1 174 ? -7.086 -26.783 -6.350 1.00 78.75 174 CYS A CA 1
ATOM 1301 C C . CYS A 1 174 ? -8.237 -27.024 -5.370 1.00 78.75 174 CYS A C 1
ATOM 1303 O O . CYS A 1 174 ? -9.073 -26.147 -5.161 1.00 78.75 174 CYS A O 1
ATOM 1305 N N . LYS A 1 175 ? -8.285 -28.206 -4.756 1.00 79.75 175 LYS A N 1
ATOM 1306 C CA . LYS A 1 175 ? -9.252 -28.555 -3.711 1.00 79.75 175 LYS A CA 1
ATOM 1307 C C . LYS A 1 175 ? -8.509 -28.863 -2.419 1.00 79.75 175 LYS A C 1
ATOM 1309 O O . LYS A 1 175 ? -7.613 -29.706 -2.417 1.00 79.75 175 LYS A O 1
ATOM 1314 N N . CYS A 1 176 ? -8.876 -28.190 -1.335 1.00 80.56 176 CYS A N 1
ATOM 1315 C CA . CYS A 1 176 ? -8.293 -28.428 -0.018 1.00 80.56 176 CYS A CA 1
ATOM 1316 C C . CYS A 1 176 ? -8.660 -29.819 0.512 1.00 80.56 176 CYS A C 1
ATOM 1318 O O . CYS A 1 176 ? -9.764 -30.315 0.280 1.00 80.56 176 CYS A O 1
ATOM 1320 N N . GLN A 1 177 ? -7.715 -30.461 1.193 1.00 78.44 177 GLN A N 1
ATOM 1321 C CA . GLN A 1 177 ? -7.927 -31.727 1.887 1.00 78.44 177 GLN A CA 1
ATOM 1322 C C . GLN A 1 177 ? -8.662 -31.469 3.217 1.00 78.44 177 GLN A C 1
ATOM 1324 O O . GLN A 1 177 ? -8.329 -30.529 3.940 1.00 78.44 177 GLN A O 1
ATOM 1329 N N . GLY A 1 178 ? -9.646 -32.313 3.550 1.00 69.69 178 GLY A N 1
ATOM 1330 C CA . GLY A 1 178 ? -10.461 -32.191 4.771 1.00 69.69 178 GLY A CA 1
ATOM 1331 C C . GLY A 1 178 ? -11.555 -31.111 4.709 1.00 69.69 178 GLY A C 1
ATOM 1332 O O . GLY A 1 178 ? -11.917 -30.639 3.633 1.00 69.69 178 GLY A O 1
ATOM 1333 N N . ASP A 1 179 ? -12.087 -30.716 5.871 1.00 66.19 179 ASP A N 1
ATOM 1334 C CA . ASP A 1 179 ? -13.122 -29.674 6.029 1.00 66.19 179 ASP A CA 1
ATOM 1335 C C . ASP A 1 179 ? -12.555 -28.242 5.971 1.00 66.19 179 ASP A C 1
ATOM 1337 O O . ASP A 1 179 ? -12.792 -27.400 6.841 1.00 66.19 179 ASP A O 1
ATOM 1341 N N . LYS A 1 180 ? -11.781 -27.956 4.923 1.00 70.12 180 LYS A N 1
ATOM 1342 C CA . LYS A 1 180 ? -11.136 -26.657 4.700 1.00 70.12 180 LYS A CA 1
ATOM 1343 C C . LYS A 1 180 ? -11.645 -26.010 3.417 1.00 70.12 180 LYS A C 1
ATOM 1345 O O . LYS A 1 180 ? -11.832 -26.686 2.407 1.00 70.12 180 LYS A O 1
ATOM 1350 N N . ASP A 1 181 ? -11.828 -24.697 3.449 1.00 70.75 181 ASP A N 1
ATOM 1351 C CA . ASP A 1 181 ? -12.202 -23.883 2.297 1.00 70.75 181 ASP A CA 1
ATOM 1352 C C . ASP A 1 181 ? -10.955 -23.280 1.643 1.00 70.75 181 ASP A C 1
ATOM 1354 O O . ASP A 1 181 ? -10.006 -22.873 2.317 1.00 70.75 181 ASP A O 1
ATOM 1358 N N . LEU A 1 182 ? -10.964 -23.176 0.313 1.00 68.00 182 LEU A N 1
ATOM 1359 C CA . LEU A 1 182 ? -9.920 -22.478 -0.432 1.00 68.00 182 LEU A CA 1
ATOM 1360 C C . LEU A 1 182 ? -10.262 -20.983 -0.506 1.00 68.00 182 LEU A C 1
ATOM 1362 O O . LEU A 1 182 ? -11.117 -20.577 -1.292 1.00 68.00 182 LEU A O 1
ATOM 1366 N N . VAL A 1 183 ? -9.581 -20.154 0.286 1.00 68.56 183 VAL A N 1
ATOM 1367 C CA . VAL A 1 183 ? -9.792 -18.698 0.329 1.00 68.56 183 VAL A CA 1
ATOM 1368 C C . VAL A 1 183 ? -8.517 -17.996 -0.134 1.00 68.56 183 VAL A C 1
ATOM 1370 O O . VAL A 1 183 ? -7.455 -18.184 0.448 1.00 68.56 183 VAL A O 1
ATOM 1373 N N . LYS A 1 184 ? -8.608 -17.197 -1.210 1.00 63.44 184 LYS A N 1
ATOM 1374 C CA . LYS A 1 184 ? -7.479 -16.436 -1.799 1.00 63.44 184 LYS A CA 1
ATOM 1375 C C . LYS A 1 184 ? -6.206 -17.279 -2.045 1.00 63.44 184 LYS A C 1
ATOM 1377 O O . LYS A 1 184 ? -5.094 -16.791 -1.883 1.00 63.44 184 LYS A O 1
ATOM 1382 N N . GLY A 1 185 ? -6.364 -18.543 -2.445 1.00 65.00 185 GLY A N 1
ATOM 1383 C CA . GLY A 1 185 ? -5.234 -19.432 -2.747 1.00 65.00 185 GLY A CA 1
ATOM 1384 C C . GLY A 1 185 ? -4.593 -20.101 -1.527 1.00 65.00 185 GLY A C 1
ATOM 1385 O O . GLY A 1 185 ? -3.513 -20.666 -1.660 1.00 65.00 185 GLY A O 1
ATOM 1386 N N . VAL A 1 186 ? -5.244 -20.077 -0.359 1.00 69.25 186 VAL A N 1
ATOM 1387 C CA . VAL A 1 186 ? -4.797 -20.767 0.861 1.00 69.25 186 VAL A CA 1
ATOM 1388 C C . VAL A 1 186 ? -5.942 -21.607 1.425 1.00 69.25 186 VAL A C 1
ATOM 1390 O O . VAL A 1 186 ? -7.096 -21.178 1.429 1.00 69.25 186 VAL A O 1
ATOM 1393 N N . CYS A 1 187 ? -5.631 -22.819 1.887 1.00 73.00 187 CYS A N 1
ATOM 1394 C CA . CYS A 1 187 ? -6.596 -23.676 2.568 1.00 73.00 187 CYS A CA 1
ATOM 1395 C C . CYS A 1 187 ? -6.762 -23.244 4.019 1.00 73.00 187 CYS A C 1
ATOM 1397 O O . CYS A 1 187 ? -5.821 -23.340 4.806 1.00 73.00 187 CYS A O 1
ATOM 1399 N N . VAL A 1 188 ? -7.963 -22.793 4.365 1.00 71.69 188 VAL A N 1
ATOM 1400 C CA . VAL A 1 188 ? -8.326 -22.331 5.708 1.00 71.69 188 VAL A CA 1
ATOM 1401 C C . VAL A 1 188 ? -9.476 -23.169 6.251 1.00 71.69 188 VAL A C 1
ATOM 1403 O O . VAL A 1 188 ? -10.330 -23.618 5.493 1.00 71.69 188 VAL A O 1
ATOM 1406 N N . ASP A 1 189 ? -9.520 -23.394 7.560 1.00 73.50 189 ASP A N 1
ATOM 1407 C CA . ASP A 1 189 ? -10.595 -24.180 8.176 1.00 73.50 189 ASP A CA 1
ATOM 1408 C C . ASP A 1 189 ? -11.952 -23.490 7.979 1.00 73.50 189 ASP A C 1
ATOM 1410 O O . ASP A 1 189 ? -12.027 -22.257 8.037 1.00 73.50 189 ASP A O 1
ATOM 1414 N N . LYS A 1 190 ? -13.024 -24.259 7.737 1.00 73.38 190 LYS A N 1
ATOM 1415 C CA . LYS A 1 190 ? -14.395 -23.728 7.622 1.00 73.38 190 LYS A CA 1
ATOM 1416 C C . LYS A 1 190 ? -14.774 -22.899 8.849 1.00 73.38 190 LYS A C 1
ATOM 1418 O O . LYS A 1 190 ? -14.426 -23.240 9.978 1.00 73.38 190 LYS A O 1
ATOM 1423 N N . CYS A 1 191 ? -15.527 -21.823 8.632 1.00 73.50 191 CYS A N 1
ATOM 1424 C CA . CYS A 1 191 ? -16.050 -21.055 9.754 1.00 73.50 191 CYS A CA 1
ATOM 1425 C C . CYS A 1 191 ? -17.094 -21.877 10.528 1.00 73.50 191 CYS A C 1
ATOM 1427 O O . CYS A 1 191 ? -17.938 -22.529 9.908 1.00 73.50 191 CYS A O 1
ATOM 1429 N N . PRO A 1 192 ? -17.056 -21.857 11.871 1.00 70.50 192 PRO A N 1
ATOM 1430 C CA . PRO A 1 192 ? -18.004 -22.602 12.687 1.00 70.50 192 PRO A CA 1
ATOM 1431 C C . PRO A 1 192 ? -19.442 -22.086 12.537 1.00 70.50 192 PRO A C 1
ATOM 1433 O O . PRO A 1 192 ? -19.676 -20.942 12.139 1.00 70.50 192 PRO A O 1
ATOM 1436 N N . GLN A 1 193 ? -20.421 -22.932 12.867 1.00 62.06 193 GLN A N 1
ATOM 1437 C CA . GLN A 1 193 ? -21.849 -22.593 12.809 1.00 62.06 193 GLN A CA 1
ATOM 1438 C C . GLN A 1 193 ? -22.141 -21.265 13.539 1.00 62.06 193 GLN A C 1
ATOM 1440 O O . GLN A 1 193 ? -21.633 -21.023 14.635 1.00 62.06 193 GLN A O 1
ATOM 1445 N N . TYR A 1 194 ? -22.969 -20.410 12.925 1.00 69.62 194 TYR A N 1
ATOM 1446 C CA . TYR A 1 194 ? -23.304 -19.053 13.394 1.00 69.62 194 TYR A CA 1
ATOM 1447 C C . TYR A 1 194 ? -22.146 -18.036 13.381 1.00 69.62 194 TYR A C 1
ATOM 1449 O O . TYR A 1 194 ? -22.185 -17.045 14.118 1.00 69.62 194 TYR A O 1
ATOM 1457 N N . SER A 1 195 ? -21.143 -18.248 12.523 1.00 77.75 195 SER A N 1
ATOM 1458 C CA . SER A 1 195 ? -20.092 -17.270 12.221 1.00 77.75 195 SER A CA 1
ATOM 1459 C C . SER A 1 195 ? -19.942 -17.011 10.720 1.00 77.75 195 SER A C 1
ATOM 1461 O O . SER A 1 195 ? -20.274 -17.854 9.888 1.00 77.75 195 SER A O 1
ATOM 1463 N N . THR A 1 196 ? -19.444 -15.827 10.377 1.00 78.50 196 THR A N 1
ATOM 1464 C CA . THR A 1 196 ? -19.201 -15.343 9.016 1.00 78.50 196 THR A CA 1
ATOM 1465 C C . THR A 1 196 ? -17.732 -14.981 8.834 1.00 78.50 196 THR A C 1
ATOM 1467 O O . THR A 1 196 ? -17.093 -14.401 9.719 1.00 78.50 196 THR A O 1
ATOM 1470 N N . ARG A 1 197 ? -17.172 -15.334 7.672 1.00 77.50 197 ARG A N 1
ATOM 1471 C CA . ARG A 1 197 ? -15.770 -15.057 7.350 1.00 77.50 197 ARG A CA 1
ATOM 1472 C C . ARG A 1 197 ? -15.584 -13.584 6.995 1.00 77.50 197 ARG A C 1
ATOM 1474 O O . ARG A 1 197 ? -16.291 -13.061 6.140 1.00 77.50 197 ARG A O 1
ATOM 1481 N N . GLN A 1 198 ? -14.634 -12.938 7.652 1.00 76.38 198 GLN A N 1
ATOM 1482 C CA . GLN A 1 198 ? -14.264 -11.547 7.430 1.00 76.38 198 GLN A CA 1
ATOM 1483 C C . GLN A 1 198 ? -13.266 -11.427 6.263 1.00 76.38 198 GLN A C 1
ATOM 1485 O O . GLN A 1 198 ? -12.698 -12.415 5.788 1.00 76.38 198 GLN A O 1
ATOM 1490 N N . SER A 1 199 ? -13.039 -10.203 5.780 1.00 61.66 199 SER A N 1
ATOM 1491 C CA . SER A 1 199 ? -12.170 -9.905 4.627 1.00 61.66 199 SER A CA 1
ATOM 1492 C C . SER A 1 199 ? -10.692 -10.278 4.825 1.00 61.66 199 SER A C 1
ATOM 1494 O O . SER A 1 199 ? -9.971 -10.479 3.836 1.00 61.66 199 SER A O 1
ATOM 1496 N N . ASP A 1 200 ? -10.258 -10.384 6.083 1.00 63.91 200 ASP A N 1
ATOM 1497 C CA . ASP A 1 200 ? -8.922 -10.803 6.525 1.00 63.91 200 ASP A CA 1
ATOM 1498 C C . ASP A 1 200 ? -8.757 -12.335 6.619 1.00 63.91 200 ASP A C 1
ATOM 1500 O O . ASP A 1 200 ? -7.659 -12.825 6.866 1.00 63.91 200 ASP A O 1
ATOM 1504 N N . GLY A 1 201 ? -9.827 -13.103 6.379 1.00 63.50 201 GLY A N 1
ATOM 1505 C CA . GLY A 1 201 ? -9.835 -14.565 6.452 1.00 63.50 201 GLY A CA 1
ATOM 1506 C C . GLY A 1 201 ? -10.238 -15.139 7.814 1.00 63.50 201 GLY A C 1
ATOM 1507 O O . GLY A 1 201 ? -10.491 -16.347 7.888 1.00 63.50 201 GLY A O 1
ATOM 1508 N N . SER A 1 202 ? -10.371 -14.312 8.856 1.00 70.88 202 SER A N 1
ATOM 1509 C CA . SER A 1 202 ? -10.837 -14.720 10.187 1.00 70.88 202 SER A CA 1
ATOM 1510 C C . SER A 1 202 ? -12.346 -14.996 10.203 1.00 70.88 202 SER A C 1
ATOM 1512 O O . SER A 1 202 ? -13.098 -14.509 9.360 1.00 70.88 202 SER A O 1
ATOM 1514 N N . CYS A 1 203 ? -12.814 -15.807 11.150 1.00 75.31 203 CYS A N 1
ATOM 1515 C CA . CYS A 1 203 ? -14.242 -16.053 11.352 1.00 75.31 203 CYS A CA 1
ATOM 1516 C C . CYS A 1 203 ? -14.753 -15.170 12.495 1.00 75.31 203 CYS A C 1
ATOM 1518 O O . CYS A 1 203 ? -14.103 -15.055 13.532 1.00 75.31 203 CYS A O 1
ATOM 1520 N N . LYS A 1 204 ? -15.933 -14.569 12.333 1.00 78.75 204 LYS A N 1
ATOM 15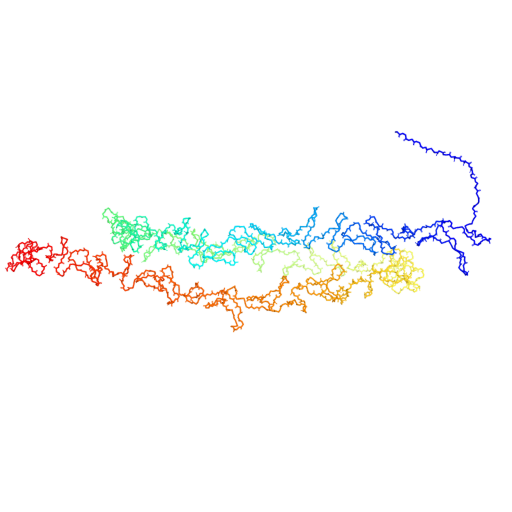21 C CA . LYS A 1 204 ? -16.579 -13.729 13.350 1.00 78.75 204 LYS A CA 1
ATOM 1522 C C . LYS A 1 204 ? -17.989 -14.229 13.618 1.00 78.75 204 LYS A C 1
ATOM 1524 O O . LYS A 1 204 ? -18.744 -14.464 12.685 1.00 78.75 204 LYS A O 1
ATOM 1529 N N . CYS A 1 205 ? -18.363 -14.391 14.882 1.00 82.00 205 CYS A N 1
ATOM 1530 C CA . CYS A 1 205 ? -19.717 -14.808 15.246 1.00 82.00 205 CYS A CA 1
ATOM 1531 C C . CYS A 1 205 ? -20.759 -13.750 14.858 1.00 82.00 205 CYS A C 1
ATOM 1533 O O . CYS A 1 205 ? -20.531 -12.557 15.037 1.00 82.00 205 CYS A O 1
ATOM 1535 N N . ASN A 1 206 ? -21.925 -14.193 14.387 1.00 78.38 206 ASN A N 1
ATOM 1536 C CA . ASN A 1 206 ? -23.000 -13.310 13.916 1.00 78.38 206 ASN A CA 1
ATOM 1537 C C . ASN A 1 206 ? -23.686 -12.530 15.060 1.00 78.38 206 ASN A C 1
ATOM 1539 O O . ASN A 1 206 ? -24.401 -11.569 14.806 1.00 78.38 206 ASN A O 1
ATOM 1543 N N . GLY A 1 207 ? -23.487 -12.933 16.323 1.00 73.00 207 GLY A N 1
ATOM 1544 C CA . GLY A 1 207 ? -24.037 -12.246 17.497 1.00 73.00 207 GLY A CA 1
ATOM 1545 C C . GLY A 1 207 ? -23.089 -11.172 18.062 1.00 73.00 207 GLY A C 1
ATOM 1546 O O . GLY A 1 207 ? -21.901 -11.458 18.219 1.00 73.00 207 GLY A O 1
ATOM 1547 N N . PRO A 1 208 ? -23.583 -9.979 18.461 1.00 63.25 208 PRO A N 1
ATOM 1548 C CA . PRO A 1 208 ? -22.742 -8.865 18.933 1.00 63.25 208 PRO A CA 1
ATOM 1549 C C . PRO A 1 208 ? -21.940 -9.187 20.212 1.00 63.25 208 PRO A C 1
ATOM 1551 O O . PRO A 1 208 ? -20.798 -8.741 20.374 1.00 63.25 208 PRO A O 1
ATOM 1554 N N . ASN A 1 209 ? -22.498 -10.043 21.075 1.00 69.69 209 ASN A N 1
ATOM 1555 C CA . ASN A 1 209 ? -21.884 -10.519 22.319 1.00 69.69 209 ASN A CA 1
ATOM 1556 C C . ASN A 1 209 ? -21.334 -11.945 22.216 1.00 69.69 209 ASN A C 1
ATOM 1558 O O . ASN A 1 209 ? -21.328 -12.667 23.209 1.00 69.69 209 ASN A O 1
ATOM 1562 N N . LYS A 1 210 ? -20.885 -12.379 21.034 1.00 75.19 210 LYS A N 1
ATOM 1563 C CA . LYS A 1 210 ? -20.276 -13.703 20.853 1.00 75.19 210 LYS A CA 1
ATOM 1564 C C . LYS A 1 210 ? -18.842 -13.620 20.336 1.00 75.19 210 LYS A C 1
ATOM 1566 O O . LYS A 1 210 ? -18.489 -12.705 19.596 1.00 75.19 210 LYS A O 1
ATOM 1571 N N . GLU A 1 211 ? -18.024 -14.578 20.742 1.00 76.69 211 GLU A N 1
ATOM 1572 C CA . GLU A 1 211 ? -16.635 -14.775 20.326 1.00 76.69 211 GLU A CA 1
ATOM 1573 C C . GLU A 1 211 ? -16.402 -16.240 19.947 1.00 76.69 211 GLU A C 1
ATOM 1575 O O . GLU A 1 211 ? -17.176 -17.121 20.328 1.00 76.69 211 GLU A O 1
ATOM 1580 N N . ILE A 1 212 ? -15.344 -16.510 19.184 1.00 74.75 212 ILE A N 1
ATOM 1581 C CA . ILE A 1 212 ? -14.976 -17.880 18.827 1.00 74.75 212 ILE A CA 1
ATOM 1582 C C . ILE A 1 212 ? -14.059 -18.439 19.913 1.00 74.75 212 ILE A C 1
ATOM 1584 O O . ILE A 1 212 ? -12.958 -17.938 20.117 1.00 74.75 212 ILE A O 1
ATOM 1588 N N . ASN A 1 213 ? -14.489 -19.516 20.570 1.00 72.50 213 ASN A N 1
ATOM 1589 C CA . ASN A 1 213 ? -13.659 -20.302 21.479 1.00 72.50 213 ASN A CA 1
ATOM 1590 C C . ASN A 1 213 ? -13.637 -21.763 21.006 1.00 72.50 213 ASN A C 1
ATOM 1592 O O . ASN A 1 213 ? -14.694 -22.345 20.769 1.00 72.50 213 ASN A O 1
ATOM 1596 N N . LYS A 1 214 ? -12.437 -22.334 20.807 1.00 68.44 214 LYS A N 1
ATOM 1597 C CA . LYS A 1 214 ? -12.217 -23.730 20.361 1.00 68.44 214 LYS A CA 1
ATOM 1598 C C . LYS A 1 214 ? -13.108 -24.167 19.177 1.00 68.44 214 LYS A C 1
ATOM 1600 O O . LYS A 1 214 ? -13.636 -25.272 19.160 1.00 68.44 214 LYS A O 1
ATOM 1605 N N . GLY A 1 215 ? -13.289 -23.294 18.180 1.00 68.69 215 GLY A N 1
ATOM 1606 C CA . GLY A 1 215 ? -14.073 -23.614 16.980 1.00 68.69 215 GLY A CA 1
ATOM 1607 C C . GLY A 1 215 ? -15.594 -23.561 17.170 1.00 68.69 215 GLY A C 1
ATOM 1608 O O . GLY A 1 215 ? -16.322 -24.204 16.424 1.00 68.69 215 GLY A O 1
ATOM 1609 N N . SER A 1 216 ? -16.107 -22.819 18.155 1.00 71.56 216 SER A N 1
ATOM 1610 C CA . SER A 1 216 ? -17.546 -22.582 18.341 1.00 71.56 216 SER A CA 1
ATOM 1611 C C . SER A 1 216 ? -17.833 -21.165 18.836 1.00 71.56 216 SER A C 1
ATOM 1613 O O . SER A 1 216 ? -17.009 -20.553 19.513 1.00 71.56 216 SER A O 1
ATOM 1615 N N . CYS A 1 217 ? -19.010 -20.637 18.494 1.00 76.25 217 CYS A N 1
ATOM 1616 C CA . CYS A 1 217 ? -19.450 -19.315 18.935 1.00 76.25 217 CYS A CA 1
ATOM 1617 C C . CYS A 1 217 ? -20.020 -19.355 20.356 1.00 76.25 217 CYS A C 1
ATOM 1619 O O . CYS A 1 217 ? -21.135 -19.835 20.567 1.00 76.25 217 CYS A O 1
ATOM 1621 N N . VAL A 1 218 ? -19.284 -18.789 21.311 1.00 76.62 218 VAL A N 1
ATOM 1622 C CA . VAL A 1 218 ? -19.670 -18.669 22.726 1.00 76.62 218 VAL A CA 1
ATOM 1623 C C . VAL A 1 218 ? -19.955 -17.213 23.083 1.00 76.62 218 VAL A C 1
ATOM 1625 O O . VAL A 1 218 ? -19.514 -16.308 22.383 1.00 76.62 218 VAL A O 1
ATOM 1628 N N . ASN A 1 219 ? -20.710 -16.957 24.153 1.00 77.56 219 ASN A N 1
ATOM 1629 C CA . ASN A 1 219 ? -20.933 -15.586 24.627 1.00 77.56 219 ASN A CA 1
ATOM 1630 C C . ASN A 1 219 ? -19.621 -14.995 25.138 1.00 77.56 219 ASN A C 1
ATOM 1632 O O . ASN A 1 219 ? -18.948 -15.681 25.898 1.00 77.56 219 ASN A O 1
ATOM 1636 N N . LYS A 1 220 ? -19.287 -13.751 24.781 1.00 75.44 220 LYS A N 1
ATOM 1637 C CA . LYS A 1 220 ? -18.142 -13.017 25.338 1.00 75.44 220 LYS A CA 1
ATOM 1638 C C . LYS A 1 220 ? -18.215 -13.002 26.861 1.00 75.44 220 LYS A C 1
ATOM 1640 O O . LYS A 1 220 ? -19.304 -12.907 27.430 1.00 75.44 220 LYS A O 1
ATOM 1645 N N . CYS A 1 221 ? -17.059 -13.093 27.504 1.00 73.62 221 CYS A N 1
ATOM 1646 C CA . CYS A 1 221 ? -16.981 -12.882 28.938 1.00 73.62 221 CYS A CA 1
ATOM 1647 C C . CYS A 1 221 ? -17.376 -11.427 29.284 1.00 73.62 221 CYS A C 1
ATOM 1649 O O . CYS A 1 221 ? -17.103 -10.524 28.484 1.00 73.62 221 CYS A O 1
ATOM 1651 N N . PRO A 1 222 ? -18.072 -11.188 30.414 1.00 70.75 222 PRO A N 1
ATOM 1652 C CA . PRO A 1 222 ? -18.360 -9.841 30.904 1.00 70.75 222 PRO A CA 1
ATOM 1653 C C . PRO A 1 222 ? -17.089 -8.988 31.017 1.00 70.75 222 PRO A C 1
ATOM 1655 O O . PRO A 1 222 ? -15.984 -9.514 31.138 1.00 70.75 222 PRO A O 1
ATOM 1658 N N . LYS A 1 223 ? -17.237 -7.662 30.978 1.00 65.56 223 LYS A N 1
ATOM 1659 C CA . LYS A 1 223 ? -16.104 -6.738 31.124 1.00 65.56 223 LYS A CA 1
ATOM 1660 C C . LYS A 1 223 ? -15.361 -7.013 32.447 1.00 65.56 223 LYS A C 1
ATOM 1662 O O . LYS A 1 223 ? -16.012 -7.299 33.448 1.00 65.56 223 LYS A O 1
ATOM 1667 N N . ASP A 1 224 ? -14.029 -6.949 32.413 1.00 68.50 224 ASP A N 1
ATOM 1668 C CA . ASP A 1 224 ? -13.113 -7.236 33.533 1.00 68.50 224 ASP A CA 1
ATOM 1669 C C . ASP A 1 224 ? -13.086 -8.715 33.980 1.00 68.50 224 ASP A C 1
ATOM 1671 O O . ASP A 1 224 ? -12.827 -9.023 35.149 1.00 68.50 224 ASP A O 1
ATOM 1675 N N . THR A 1 225 ? -13.373 -9.640 33.050 1.00 75.38 225 THR A N 1
ATOM 1676 C CA . THR A 1 225 ? -13.243 -11.087 33.268 1.00 75.38 225 THR A CA 1
ATOM 1677 C C . THR A 1 225 ? -12.476 -11.807 32.152 1.00 75.38 225 THR A C 1
ATOM 1679 O O . THR A 1 225 ? -12.704 -11.582 30.962 1.00 75.38 225 THR A O 1
ATOM 1682 N N . THR A 1 226 ? -11.646 -12.776 32.540 1.00 78.62 226 THR A N 1
ATOM 1683 C CA . THR A 1 226 ? -10.879 -13.671 31.673 1.00 78.62 226 THR A CA 1
ATOM 1684 C C . THR A 1 226 ? -11.507 -15.062 31.641 1.00 78.62 226 THR A C 1
ATOM 1686 O O . THR A 1 226 ? -11.823 -15.667 32.676 1.00 78.62 226 THR A O 1
ATOM 1689 N N . ARG A 1 227 ? -11.644 -15.613 30.430 1.00 77.12 227 ARG A N 1
ATOM 1690 C CA . ARG A 1 227 ? -12.152 -16.970 30.210 1.00 77.12 227 ARG A CA 1
ATOM 1691 C C . ARG A 1 227 ? -11.139 -18.025 30.654 1.00 77.12 227 ARG A C 1
ATOM 1693 O O . ARG A 1 227 ? -10.009 -18.052 30.174 1.00 77.12 227 ARG A O 1
ATOM 1700 N N . GLN A 1 228 ? -11.574 -18.921 31.526 1.00 76.94 228 GLN A N 1
ATOM 1701 C CA . GLN A 1 228 ? -10.806 -20.059 32.014 1.00 76.94 228 GLN A CA 1
ATOM 1702 C C . GLN A 1 228 ? -10.827 -21.223 31.006 1.00 76.94 228 GLN A C 1
ATOM 1704 O O . GLN A 1 228 ? -11.618 -21.258 30.058 1.00 76.94 228 GLN A O 1
ATOM 1709 N N . THR A 1 229 ? -9.946 -22.205 31.200 1.00 65.12 229 THR A N 1
ATOM 1710 C CA . THR A 1 229 ? -9.781 -23.369 30.305 1.00 65.12 229 THR A CA 1
ATOM 1711 C C . THR A 1 229 ? -11.018 -24.270 30.216 1.00 65.12 229 THR A C 1
ATOM 1713 O O . THR A 1 229 ? -11.194 -24.956 29.200 1.00 65.12 229 THR A O 1
ATOM 1716 N N . ASP A 1 230 ? -11.877 -24.229 31.238 1.00 67.44 230 ASP A N 1
ATOM 1717 C CA . ASP A 1 230 ? -13.169 -24.922 31.344 1.00 67.44 230 ASP A CA 1
ATOM 1718 C C . ASP A 1 230 ? -14.339 -24.164 30.680 1.00 67.44 230 ASP A C 1
ATOM 1720 O O . ASP A 1 230 ? -15.450 -24.683 30.599 1.00 67.44 230 ASP A O 1
ATOM 1724 N N . GLY A 1 231 ? -14.095 -22.954 30.166 1.00 66.31 231 GLY A N 1
ATOM 1725 C CA . GLY A 1 231 ? -15.099 -22.112 29.516 1.00 66.31 231 GLY A CA 1
ATOM 1726 C C . GLY A 1 231 ? -15.824 -21.127 30.440 1.00 66.31 231 GLY A C 1
ATOM 1727 O O . GLY A 1 231 ? -16.574 -20.296 29.918 1.00 66.31 231 GLY A O 1
ATOM 1728 N N . SER A 1 232 ? -15.585 -21.153 31.756 1.00 71.44 232 SER A N 1
ATOM 1729 C CA . SER A 1 232 ? -16.112 -20.173 32.720 1.00 71.44 232 SER A CA 1
ATOM 1730 C C . SER A 1 232 ? -15.390 -18.818 32.621 1.00 71.44 232 SER A C 1
ATOM 1732 O O . SER A 1 232 ? -14.286 -18.735 32.087 1.00 71.44 232 SER A O 1
ATOM 1734 N N . CYS A 1 233 ? -16.011 -17.731 33.091 1.00 76.44 233 CYS A N 1
ATOM 1735 C CA . CYS A 1 233 ? -15.392 -16.400 33.149 1.00 76.44 233 CYS A CA 1
ATOM 1736 C C . CYS A 1 233 ? -15.009 -16.083 34.599 1.00 76.44 233 CYS A C 1
ATOM 1738 O O . CYS A 1 233 ? -15.829 -16.263 35.499 1.00 76.44 233 CYS A O 1
ATOM 1740 N N . LYS A 1 234 ? -13.787 -15.599 34.825 1.00 78.06 234 LYS A N 1
ATOM 1741 C CA . LYS A 1 234 ? -13.259 -15.223 36.145 1.00 78.06 234 LYS A CA 1
ATOM 1742 C C . LYS A 1 234 ? -12.819 -13.766 36.119 1.00 78.06 234 LYS A C 1
ATOM 1744 O O . LYS A 1 234 ? -12.266 -13.352 35.113 1.00 78.06 234 LYS A O 1
ATOM 1749 N N . CYS A 1 235 ? -13.036 -13.007 37.189 1.00 80.25 235 CYS A N 1
ATOM 1750 C CA . CYS A 1 235 ? -12.580 -11.619 37.262 1.00 80.25 235 CYS A CA 1
ATOM 1751 C C . CYS A 1 235 ? -11.056 -11.509 37.108 1.00 80.25 235 CYS A C 1
ATOM 1753 O O . CYS A 1 235 ? -10.318 -12.338 37.644 1.00 80.25 235 CYS A O 1
ATOM 1755 N N . ASP A 1 236 ? -10.612 -10.500 36.358 1.00 78.19 236 ASP A N 1
ATOM 1756 C CA . ASP A 1 236 ? -9.191 -10.257 36.061 1.00 78.19 236 ASP A CA 1
ATOM 1757 C C . ASP A 1 236 ? -8.417 -9.824 37.311 1.00 78.19 236 ASP A C 1
ATOM 1759 O O . ASP A 1 236 ? -7.249 -10.163 37.494 1.00 78.19 236 ASP A O 1
ATOM 1763 N N . ASP A 1 237 ? -9.102 -9.101 38.195 1.00 68.88 237 ASP A N 1
ATOM 1764 C CA . ASP A 1 237 ? -8.606 -8.700 39.503 1.00 68.88 237 ASP A CA 1
ATOM 1765 C C . ASP A 1 237 ? -8.809 -9.844 40.505 1.00 68.88 237 ASP A C 1
ATOM 1767 O O . ASP A 1 237 ? -9.941 -10.236 40.801 1.00 68.88 237 ASP A O 1
ATOM 1771 N N . GLY A 1 238 ? -7.706 -10.378 41.038 1.00 62.00 238 GLY A N 1
ATOM 1772 C CA . GLY A 1 238 ? -7.714 -11.475 42.010 1.00 62.00 238 GLY A CA 1
ATOM 1773 C C . GLY A 1 238 ? -8.453 -11.158 43.315 1.00 62.00 238 GLY A C 1
ATOM 1774 O O . GLY A 1 238 ? -8.810 -12.087 44.036 1.00 62.00 238 GLY A O 1
ATOM 1775 N N . ASN A 1 239 ? -8.730 -9.878 43.582 1.00 64.94 239 ASN A N 1
ATOM 1776 C CA . ASN A 1 239 ? -9.504 -9.404 44.730 1.00 64.94 239 ASN A CA 1
ATOM 1777 C C . ASN A 1 239 ? -10.990 -9.186 44.403 1.00 64.94 239 ASN A C 1
ATOM 1779 O O . ASN A 1 239 ? -11.696 -8.508 45.152 1.00 64.94 239 ASN A O 1
ATOM 1783 N N . LYS A 1 240 ? -11.476 -9.697 43.266 1.00 71.38 240 LYS A N 1
ATOM 1784 C CA . LYS A 1 240 ? -12.877 -9.595 42.849 1.00 71.38 240 LYS A CA 1
ATOM 1785 C C . LYS A 1 240 ? -13.457 -10.968 42.530 1.00 71.38 240 LYS A C 1
ATOM 1787 O O . LYS A 1 240 ? -12.818 -11.824 41.925 1.00 71.38 240 LYS A O 1
ATOM 1792 N N . GLU A 1 241 ? -14.708 -11.162 42.914 1.00 70.50 241 GLU A N 1
ATOM 1793 C CA . GLU A 1 241 ? -15.510 -12.346 42.627 1.00 70.50 241 GLU A CA 1
ATOM 1794 C C . GLU A 1 241 ? -16.679 -11.995 41.701 1.00 70.50 241 GLU A C 1
ATOM 1796 O O . GLU A 1 241 ? -17.180 -10.868 41.685 1.00 70.50 241 GLU A O 1
ATOM 1801 N N . LEU A 1 242 ? -17.115 -12.968 40.902 1.00 71.12 242 LEU A N 1
ATOM 1802 C CA . LEU A 1 242 ? -18.200 -12.779 39.947 1.00 71.12 242 LEU A CA 1
ATOM 1803 C C . LEU A 1 242 ? -19.550 -13.035 40.632 1.00 71.12 242 LEU A C 1
ATOM 1805 O O . LEU A 1 242 ? -19.923 -14.184 40.869 1.00 71.12 242 LEU A O 1
ATOM 1809 N N . VAL A 1 243 ? -20.315 -11.977 40.905 1.00 69.94 243 VAL A N 1
ATOM 1810 C CA . VAL A 1 243 ? -21.649 -12.060 41.526 1.00 69.94 243 VAL A CA 1
ATOM 1811 C C . VAL A 1 243 ? -22.689 -11.504 40.551 1.00 69.94 243 VAL A C 1
ATOM 1813 O O . VAL A 1 243 ? -22.612 -10.353 40.134 1.00 69.94 243 VAL A O 1
ATOM 1816 N N . LYS A 1 244 ? -23.663 -12.335 40.145 1.00 65.75 244 LYS A N 1
ATOM 1817 C CA . LYS A 1 244 ? -24.739 -11.982 39.184 1.00 65.75 244 LYS A CA 1
ATOM 1818 C C . LYS A 1 244 ? -24.242 -11.346 37.867 1.00 65.75 244 LYS A C 1
ATOM 1820 O O . LYS A 1 244 ? -24.919 -10.506 37.284 1.00 65.75 244 LYS A O 1
ATOM 1825 N N . GLY A 1 245 ? -23.074 -11.769 37.377 1.00 65.94 245 GLY A N 1
ATOM 1826 C CA . GLY A 1 245 ? -22.509 -11.300 36.105 1.00 65.94 245 GLY A CA 1
ATOM 1827 C C . GLY A 1 245 ? -21.687 -10.008 36.185 1.00 65.94 245 GLY A C 1
ATOM 1828 O O . GLY A 1 245 ? -21.281 -9.510 35.138 1.00 65.94 245 GLY A O 1
ATOM 1829 N N . ALA A 1 246 ? -21.411 -9.495 37.390 1.00 68.06 246 ALA A N 1
ATOM 1830 C CA . ALA A 1 246 ? -20.527 -8.354 37.628 1.00 68.06 246 ALA A CA 1
ATOM 1831 C C . ALA A 1 246 ? -19.388 -8.727 38.590 1.00 68.06 246 ALA A C 1
ATOM 1833 O O . ALA A 1 246 ? -19.591 -9.491 39.536 1.00 68.06 246 ALA A O 1
ATOM 1834 N N . CYS A 1 247 ? -18.194 -8.184 38.350 1.00 74.94 247 CYS A N 1
ATOM 1835 C CA . CYS A 1 247 ? -17.056 -8.339 39.252 1.00 74.94 247 CYS A CA 1
ATOM 1836 C C . CYS A 1 247 ? -17.188 -7.394 40.443 1.00 74.94 247 CYS A C 1
ATOM 1838 O O . CYS A 1 247 ? -17.144 -6.174 40.281 1.00 74.94 247 CYS A O 1
ATOM 1840 N N . VAL A 1 248 ? -17.328 -7.962 41.637 1.00 73.38 248 VAL A N 1
ATOM 1841 C CA . VAL A 1 248 ? -17.411 -7.227 42.904 1.00 73.38 248 VAL A CA 1
ATOM 1842 C C . VAL A 1 248 ? -16.233 -7.604 43.793 1.00 73.38 248 VAL A C 1
ATOM 1844 O O . VAL A 1 248 ? -15.789 -8.745 43.763 1.00 73.38 248 VAL A O 1
ATOM 1847 N N . ASN A 1 249 ? -15.715 -6.665 44.586 1.00 73.06 249 ASN A N 1
ATOM 1848 C CA . ASN A 1 249 ? -14.586 -6.931 45.487 1.00 73.06 249 ASN A CA 1
ATOM 1849 C C . ASN A 1 249 ? -14.923 -8.068 46.445 1.00 73.06 249 ASN A C 1
ATOM 1851 O O . ASN A 1 249 ? -15.951 -7.973 47.111 1.00 73.06 249 ASN A O 1
ATOM 1855 N N . THR A 1 250 ? -14.081 -9.097 46.550 1.00 72.00 250 THR A N 1
ATOM 1856 C CA . THR A 1 250 ? -14.210 -10.141 47.574 1.00 72.00 250 THR A CA 1
ATOM 1857 C C . THR A 1 250 ? -14.288 -9.501 48.953 1.00 72.00 250 THR A C 1
ATOM 1859 O O . THR A 1 250 ? -13.551 -8.558 49.245 1.00 72.00 250 THR A O 1
ATOM 1862 N N . CYS A 1 251 ? -15.193 -9.993 49.798 1.00 73.88 251 CYS A N 1
ATOM 1863 C CA . CYS A 1 251 ? -15.271 -9.499 51.165 1.00 73.88 251 CYS A CA 1
ATOM 1864 C C . CYS A 1 251 ? -13.963 -9.815 51.910 1.00 73.88 251 CYS A C 1
ATOM 1866 O O . CYS A 1 251 ? -13.435 -10.920 51.761 1.00 73.88 251 CYS A O 1
ATOM 1868 N N . PRO A 1 252 ? -13.419 -8.862 52.682 1.00 72.75 252 PRO A N 1
ATOM 1869 C CA . PRO A 1 252 ? -12.164 -9.068 53.385 1.00 72.75 252 PRO A CA 1
ATOM 1870 C C . PRO A 1 252 ? -12.256 -10.174 54.437 1.00 72.75 252 PRO A C 1
ATOM 1872 O O . PRO A 1 252 ? -13.333 -10.461 54.969 1.00 72.75 252 PRO A O 1
ATOM 1875 N N . THR A 1 253 ? -11.118 -10.802 54.735 1.00 68.50 253 THR A N 1
ATOM 1876 C CA . THR A 1 253 ? -11.003 -11.892 55.713 1.00 68.50 253 THR A CA 1
ATOM 1877 C C . THR A 1 253 ? -11.622 -11.481 57.052 1.00 68.50 253 THR A C 1
ATOM 1879 O O . THR A 1 253 ? -11.259 -10.447 57.604 1.00 68.50 253 THR A O 1
ATOM 1882 N N . GLY A 1 254 ? -12.568 -12.275 57.566 1.00 68.44 254 GLY A N 1
ATOM 1883 C CA . GLY A 1 254 ? -13.333 -11.931 58.774 1.00 68.44 254 GLY A CA 1
ATOM 1884 C C . GLY A 1 254 ? -14.618 -11.130 58.515 1.00 68.44 254 GLY A C 1
ATOM 1885 O O . GLY A 1 254 ? -15.192 -10.580 59.449 1.00 68.44 254 GLY A O 1
ATOM 1886 N N . SER A 1 255 ? -15.101 -11.059 57.269 1.00 80.50 255 SER A N 1
ATOM 1887 C CA . SER A 1 255 ? -16.391 -10.445 56.922 1.00 80.50 255 SER A CA 1
ATOM 1888 C C . SER A 1 255 ? -17.242 -11.327 55.998 1.00 80.50 255 SER A C 1
ATOM 1890 O O . SER A 1 255 ? -16.736 -12.227 55.330 1.00 80.50 255 SER A O 1
ATOM 1892 N N . THR A 1 256 ? -18.556 -11.087 55.970 1.00 77.50 256 THR A N 1
ATOM 1893 C CA . THR A 1 256 ? -19.536 -11.826 55.155 1.00 77.50 256 THR A CA 1
ATOM 1894 C C . THR A 1 256 ? -20.393 -10.884 54.313 1.00 77.50 256 THR A C 1
ATOM 1896 O O . THR A 1 256 ? -20.777 -9.799 54.766 1.00 77.50 256 THR A O 1
ATOM 1899 N N . ARG A 1 257 ? -20.695 -11.300 53.076 1.00 77.81 257 ARG A N 1
ATOM 1900 C CA . ARG A 1 257 ? -21.519 -10.530 52.136 1.00 77.81 257 ARG A CA 1
ATOM 1901 C C . ARG A 1 257 ? -22.998 -10.618 52.514 1.00 77.81 257 ARG A C 1
ATOM 1903 O O . ARG A 1 257 ? -23.536 -11.710 52.672 1.00 77.81 257 ARG A O 1
ATOM 1910 N N . GLN A 1 258 ? -23.642 -9.466 52.634 1.00 76.88 258 GLN A N 1
ATOM 1911 C CA . GLN A 1 258 ? -25.055 -9.309 52.957 1.00 76.88 258 GLN A CA 1
ATOM 1912 C C . GLN A 1 258 ? -25.925 -9.344 51.686 1.00 76.88 258 GLN A C 1
ATOM 1914 O O . GLN A 1 258 ? -25.428 -9.233 50.562 1.00 76.88 258 GLN A O 1
ATOM 1919 N N . ASN A 1 259 ? -27.245 -9.483 51.854 1.00 64.12 259 ASN A N 1
ATOM 1920 C CA . ASN A 1 259 ? -28.210 -9.584 50.745 1.00 64.12 259 ASN A CA 1
ATOM 1921 C C . ASN A 1 259 ? -28.268 -8.331 49.846 1.00 64.12 259 ASN A C 1
ATOM 1923 O O . ASN A 1 259 ? -28.690 -8.427 48.693 1.00 64.12 259 ASN A O 1
ATOM 1927 N N . ASP A 1 260 ? -27.841 -7.175 50.359 1.00 68.31 260 ASP A N 1
ATOM 1928 C CA . ASP A 1 260 ? -27.735 -5.903 49.632 1.00 68.31 260 ASP A CA 1
ATOM 1929 C C . ASP A 1 260 ? -26.402 -5.739 48.869 1.00 68.31 260 ASP A C 1
ATOM 1931 O O . ASP A 1 260 ? -26.201 -4.749 48.169 1.00 68.31 260 ASP A O 1
ATOM 1935 N N . GLY A 1 261 ? -25.498 -6.720 48.971 1.00 65.56 261 GLY A N 1
ATOM 1936 C CA . GLY A 1 261 ? -24.185 -6.715 48.329 1.00 65.56 261 GLY A CA 1
ATOM 1937 C C . GLY A 1 261 ? -23.052 -6.112 49.166 1.00 65.56 261 GLY A C 1
ATOM 1938 O O . GLY A 1 261 ? -21.896 -6.241 48.750 1.00 65.56 261 GLY A O 1
ATOM 1939 N N . SER A 1 262 ? -23.335 -5.521 50.333 1.00 72.31 262 SER A N 1
ATOM 1940 C CA . SER A 1 262 ? -22.329 -4.979 51.262 1.00 72.31 262 SER A CA 1
ATOM 1941 C C . SER A 1 262 ? -21.598 -6.084 52.041 1.00 72.31 262 SER A C 1
ATOM 1943 O O . SER A 1 262 ? -22.112 -7.189 52.202 1.00 72.31 262 SER A O 1
ATOM 1945 N N . CYS A 1 263 ? -20.378 -5.819 52.514 1.00 77.25 263 CYS A N 1
ATOM 1946 C CA . CYS A 1 263 ? -19.644 -6.729 53.401 1.00 77.25 263 CYS A CA 1
ATOM 1947 C C . CYS A 1 263 ? -19.811 -6.262 54.855 1.00 77.25 263 CYS A C 1
ATOM 1949 O O . CYS A 1 263 ? -19.715 -5.066 55.124 1.00 77.25 263 CYS A O 1
ATOM 1951 N N . LYS A 1 264 ? -20.025 -7.189 55.794 1.00 80.25 264 LYS A N 1
ATOM 1952 C CA . LYS A 1 264 ? -20.103 -6.911 57.240 1.00 80.25 264 LYS A CA 1
ATOM 1953 C C . LYS A 1 264 ? -19.109 -7.789 58.004 1.00 80.25 264 LYS A C 1
ATOM 1955 O O . LYS A 1 264 ? -19.074 -8.995 57.759 1.00 80.25 264 LYS A O 1
ATOM 1960 N N . CYS A 1 265 ? -18.326 -7.213 58.920 1.00 81.00 265 CYS A N 1
ATOM 1961 C CA . CYS A 1 265 ? -17.425 -7.970 59.799 1.00 81.00 265 CYS A CA 1
ATOM 1962 C C . CYS A 1 265 ? -18.190 -9.000 60.638 1.00 81.00 265 CYS A C 1
ATOM 1964 O O . CYS A 1 265 ? -19.324 -8.762 61.052 1.00 81.00 265 CYS A O 1
ATOM 1966 N N . THR A 1 266 ? -17.575 -10.157 60.885 1.00 78.81 266 THR A N 1
ATOM 1967 C CA . THR A 1 266 ? -18.159 -11.225 61.711 1.00 78.81 266 THR A CA 1
ATOM 1968 C C . THR A 1 266 ? -18.164 -10.881 63.200 1.00 78.81 266 THR A C 1
ATOM 1970 O O . THR A 1 266 ? -18.940 -11.468 63.947 1.00 78.81 266 THR A O 1
ATOM 1973 N N . ASN A 1 267 ? -17.314 -9.945 63.636 1.00 75.69 267 ASN A N 1
ATOM 1974 C CA . ASN A 1 267 ? -17.287 -9.412 64.995 1.00 75.69 267 ASN A CA 1
ATOM 1975 C C . ASN A 1 267 ? -18.042 -8.073 65.046 1.00 75.69 267 ASN A C 1
ATOM 1977 O O . ASN A 1 267 ? -17.630 -7.111 64.407 1.00 75.69 267 ASN A O 1
ATOM 1981 N N . ASP A 1 268 ? -19.116 -7.986 65.837 1.00 72.19 268 ASP A N 1
ATOM 1982 C CA . ASP A 1 268 ? -19.942 -6.770 65.948 1.00 72.19 268 ASP A CA 1
ATOM 1983 C C . ASP A 1 268 ? -19.232 -5.594 66.660 1.00 72.19 268 ASP A C 1
ATOM 1985 O O . ASP A 1 268 ? -19.776 -4.493 66.726 1.00 72.19 268 ASP A O 1
ATOM 1989 N N . LYS A 1 269 ? -18.023 -5.805 67.205 1.00 73.12 269 LYS A N 1
ATOM 1990 C CA . LYS A 1 269 ? -17.160 -4.747 67.772 1.00 73.12 269 LYS A CA 1
ATOM 1991 C C . LYS A 1 269 ? -16.149 -4.182 66.771 1.00 73.12 269 LYS A C 1
ATOM 1993 O O . LYS A 1 269 ? -15.315 -3.362 67.153 1.00 73.12 269 LYS A O 1
ATOM 1998 N N . GLU A 1 270 ? -16.199 -4.634 65.525 1.00 78.00 270 GLU A N 1
ATOM 1999 C CA . GLU A 1 270 ? -15.314 -4.212 64.445 1.00 78.00 270 GLU A CA 1
ATOM 2000 C C . GLU A 1 270 ? -16.119 -3.598 63.297 1.00 78.00 270 GLU A C 1
ATOM 2002 O O . GLU A 1 270 ? -17.270 -3.954 63.045 1.00 78.00 270 GLU A O 1
ATOM 2007 N N . GLU A 1 271 ? -15.495 -2.674 62.582 1.00 74.81 271 GLU A N 1
ATOM 2008 C CA . GLU A 1 271 ? -16.033 -2.018 61.396 1.00 74.81 271 GLU A CA 1
ATOM 2009 C C . GLU A 1 271 ? -15.076 -2.197 60.212 1.00 74.81 271 GLU A C 1
ATOM 2011 O O . GLU A 1 271 ? -13.872 -2.391 60.392 1.00 74.81 271 GLU A O 1
ATOM 2016 N N . ILE A 1 272 ? -15.612 -2.149 58.988 1.00 73.56 272 ILE A N 1
ATOM 2017 C CA . ILE A 1 272 ? -14.784 -2.225 57.781 1.00 73.56 272 ILE A CA 1
ATOM 2018 C C . ILE A 1 272 ? -14.226 -0.837 57.475 1.00 73.56 272 ILE A C 1
ATOM 2020 O O . ILE A 1 272 ? -14.967 0.056 57.064 1.00 73.56 272 ILE A O 1
ATOM 2024 N N . VAL A 1 273 ? -12.908 -0.682 57.583 1.00 71.50 273 VAL A N 1
ATOM 2025 C CA . VAL A 1 273 ? -12.175 0.519 57.157 1.00 71.50 273 VAL A CA 1
ATOM 2026 C C . VAL A 1 273 ? -11.117 0.097 56.143 1.00 71.50 273 VAL A C 1
ATOM 2028 O O . VAL A 1 273 ? -10.371 -0.847 56.375 1.00 71.50 273 VAL A O 1
ATOM 2031 N N . LYS A 1 274 ? -11.101 0.746 54.968 1.00 66.56 274 LYS A N 1
ATOM 2032 C CA . LYS A 1 274 ? -10.161 0.471 53.856 1.00 66.56 274 LYS A CA 1
ATOM 2033 C C . LYS A 1 274 ? -10.015 -1.019 53.473 1.00 66.56 274 LYS A C 1
ATOM 2035 O O . LYS A 1 274 ? -8.978 -1.435 52.971 1.00 66.56 274 LYS A O 1
ATOM 2040 N N . GLY A 1 275 ? -11.072 -1.815 53.650 1.00 68.25 275 GLY A N 1
ATOM 2041 C CA . GLY A 1 275 ? -11.068 -3.234 53.286 1.00 68.25 275 GLY A CA 1
ATOM 2042 C C . GLY A 1 275 ? -10.473 -4.168 54.343 1.00 68.25 275 GLY A C 1
ATOM 2043 O O . GLY A 1 275 ? -10.114 -5.285 53.997 1.00 68.25 275 GLY A O 1
ATOM 2044 N N . ALA A 1 276 ? -10.396 -3.762 55.612 1.00 69.88 276 ALA A N 1
ATOM 2045 C CA . ALA A 1 276 ? -10.068 -4.637 56.738 1.00 69.88 276 ALA A CA 1
ATOM 2046 C C . ALA A 1 276 ? -11.062 -4.436 57.894 1.00 69.88 276 ALA A C 1
ATOM 2048 O O . ALA A 1 276 ? -11.609 -3.344 58.058 1.00 69.88 276 ALA A O 1
ATOM 2049 N N . CYS A 1 277 ? -11.307 -5.489 58.678 1.00 77.38 277 CYS A N 1
ATOM 2050 C CA . CYS A 1 277 ? -12.094 -5.407 59.910 1.00 77.38 277 CYS A CA 1
ATOM 2051 C C . CYS A 1 277 ? -11.210 -4.906 61.054 1.00 77.38 277 CYS A C 1
ATOM 2053 O O . CYS A 1 277 ? -10.221 -5.558 61.388 1.00 77.38 277 CYS A O 1
ATOM 2055 N N . ILE A 1 278 ? -11.551 -3.749 61.631 1.00 76.00 278 ILE A N 1
ATOM 2056 C CA . ILE A 1 278 ? -10.799 -3.128 62.731 1.00 76.00 278 ILE A CA 1
ATOM 2057 C C . ILE A 1 278 ? -11.721 -2.717 63.890 1.00 76.00 278 ILE A C 1
ATOM 2059 O O . ILE A 1 278 ? -12.884 -2.398 63.645 1.00 76.00 278 ILE A O 1
ATOM 2063 N N . PRO A 1 279 ? -11.245 -2.695 65.153 1.00 75.69 279 PRO A N 1
ATOM 2064 C CA . PRO A 1 279 ? -12.081 -2.384 66.316 1.00 75.69 279 PRO A CA 1
ATOM 2065 C C . PRO A 1 279 ? -12.687 -0.982 66.250 1.00 75.69 279 PRO A C 1
ATOM 2067 O O . PRO A 1 279 ? -11.965 -0.028 65.966 1.00 75.69 279 PRO A O 1
ATOM 2070 N N . VAL A 1 280 ? -13.977 -0.841 66.563 1.00 78.69 280 VAL A N 1
ATOM 2071 C CA . VAL A 1 280 ? -14.692 0.449 66.608 1.00 78.69 280 VAL A CA 1
ATOM 2072 C C . VAL A 1 280 ? -14.050 1.386 67.642 1.00 78.69 280 VAL A C 1
ATOM 2074 O O . VAL A 1 280 ? -13.717 0.959 68.750 1.00 78.69 280 VAL A O 1
ATOM 2077 N N . CYS A 1 281 ? -13.878 2.666 67.293 1.00 78.06 281 CYS A N 1
ATOM 2078 C CA . CYS A 1 281 ? -13.299 3.653 68.205 1.00 78.06 281 CYS A CA 1
ATOM 2079 C C . CYS A 1 281 ? -14.181 3.888 69.456 1.00 78.06 281 CYS A C 1
ATOM 2081 O O . CYS A 1 281 ? -15.411 3.905 69.347 1.00 78.06 281 CYS A O 1
ATOM 2083 N N . PRO A 1 282 ? -13.584 4.078 70.652 1.00 72.06 282 PRO A N 1
ATOM 2084 C CA . PRO A 1 282 ? -14.312 4.449 71.868 1.00 72.06 282 PRO A CA 1
ATOM 2085 C C . PRO A 1 282 ? -15.093 5.767 71.723 1.00 72.06 282 PRO A C 1
ATOM 2087 O O . PRO A 1 282 ? -14.775 6.598 70.874 1.00 72.06 282 PRO A O 1
ATOM 2090 N N . LYS A 1 283 ? -16.099 5.988 72.580 1.00 66.50 283 LYS A N 1
ATOM 2091 C CA . LYS A 1 283 ? -16.848 7.260 72.616 1.00 66.50 283 LYS A CA 1
ATOM 2092 C C . LYS A 1 283 ? -15.907 8.449 72.868 1.00 66.50 283 LYS A C 1
ATOM 2094 O O . LYS A 1 283 ? -14.937 8.308 73.605 1.00 66.50 283 LYS A O 1
ATOM 2099 N N . ASP A 1 284 ? -16.232 9.593 72.265 1.00 71.81 2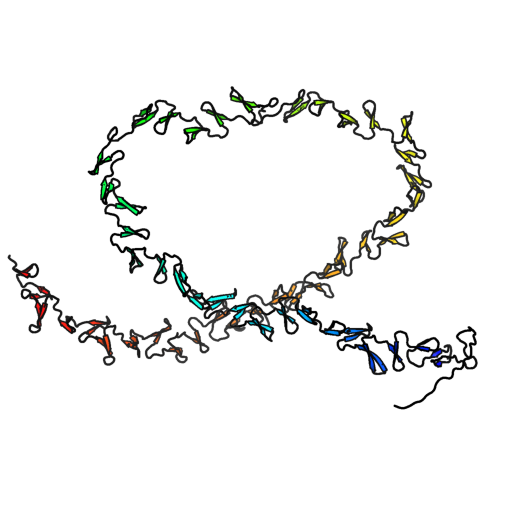84 ASP A N 1
ATOM 2100 C CA . ASP A 1 284 ? -15.471 10.855 72.310 1.00 71.81 284 ASP A CA 1
ATOM 2101 C C . ASP A 1 284 ? -14.081 10.781 71.645 1.00 71.81 284 ASP A C 1
ATOM 2103 O O . ASP A 1 284 ? -13.163 11.541 71.979 1.00 71.81 284 ASP A O 1
ATOM 2107 N N . THR A 1 285 ? -13.925 9.843 70.699 1.00 77.38 285 THR A N 1
ATOM 2108 C CA . THR A 1 285 ? -12.733 9.710 69.860 1.00 77.38 285 THR A CA 1
ATOM 2109 C C . THR A 1 285 ? -13.077 9.612 68.372 1.00 77.38 285 THR A C 1
ATOM 2111 O O . THR A 1 285 ? -14.055 8.974 67.977 1.00 77.38 285 THR A O 1
ATOM 2114 N N . THR A 1 286 ? -12.213 10.177 67.534 1.00 78.19 286 THR A N 1
ATOM 2115 C CA . THR A 1 286 ? -12.258 10.130 66.072 1.00 78.19 286 THR A CA 1
ATOM 2116 C C . THR A 1 286 ? -11.086 9.331 65.512 1.00 78.19 286 THR A C 1
ATOM 2118 O O . THR A 1 286 ? -9.931 9.470 65.936 1.00 78.19 286 THR A O 1
ATOM 2121 N N . ARG A 1 287 ? -11.380 8.484 64.519 1.00 77.56 287 ARG A N 1
ATOM 2122 C CA . ARG A 1 287 ? -10.378 7.663 63.830 1.00 77.56 287 ARG A CA 1
ATOM 2123 C C . ARG A 1 287 ? -9.489 8.528 62.936 1.00 77.56 287 ARG A C 1
ATOM 2125 O O . ARG A 1 287 ? -9.981 9.305 62.123 1.00 77.56 287 ARG A O 1
ATOM 2132 N N . GLN A 1 288 ? -8.183 8.368 63.087 1.00 77.00 288 GLN A N 1
ATOM 2133 C CA . GLN A 1 288 ? -7.151 9.072 62.337 1.00 77.00 288 GLN A CA 1
ATOM 2134 C C . GLN A 1 288 ? -6.755 8.296 61.069 1.00 77.00 288 GLN A C 1
ATOM 2136 O O . GLN A 1 288 ? -7.128 7.138 60.867 1.00 77.00 288 GLN A O 1
ATOM 2141 N N . ASN A 1 289 ? -5.981 8.939 60.190 1.00 68.12 289 ASN A N 1
ATOM 2142 C CA . ASN A 1 289 ? -5.560 8.363 58.904 1.00 68.12 289 ASN A CA 1
ATOM 2143 C C . ASN A 1 289 ? -4.669 7.114 59.034 1.00 68.12 289 ASN A C 1
ATOM 2145 O O . ASN A 1 289 ? -4.629 6.313 58.096 1.00 68.12 289 ASN A O 1
ATOM 2149 N N . ASP A 1 290 ? -3.985 6.970 60.171 1.00 71.25 290 ASP A N 1
ATOM 2150 C CA . ASP A 1 290 ? -3.146 5.830 60.564 1.00 71.25 290 ASP A CA 1
ATOM 2151 C C . ASP A 1 290 ? -3.936 4.718 61.283 1.00 71.25 290 ASP A C 1
ATOM 2153 O O . ASP A 1 290 ? -3.343 3.826 61.880 1.00 71.25 290 ASP A O 1
ATOM 2157 N N . GLU A 1 291 ? -5.272 4.782 61.228 1.00 68.75 291 GLU A N 1
ATOM 2158 C CA . GLU A 1 291 ? -6.218 3.819 61.805 1.00 68.75 291 GLU A CA 1
ATOM 2159 C C . GLU A 1 291 ? -6.305 3.841 63.344 1.00 68.75 291 GLU A C 1
ATOM 2161 O O . GLU A 1 291 ? -7.151 3.141 63.910 1.00 68.75 291 GLU A O 1
ATOM 2166 N N . SER A 1 292 ? -5.539 4.707 64.019 1.00 72.25 292 SER A N 1
ATOM 2167 C CA . SER A 1 292 ? -5.626 4.948 65.466 1.00 72.25 292 SER A CA 1
ATOM 2168 C C . SER A 1 292 ? -6.842 5.810 65.850 1.00 72.25 292 SER A C 1
ATOM 2170 O O . SER A 1 292 ? -7.389 6.542 65.026 1.00 72.25 292 SER A O 1
ATOM 2172 N N . CYS A 1 293 ? -7.296 5.733 67.105 1.00 78.31 293 CYS A N 1
ATOM 2173 C CA . CYS A 1 293 ? -8.371 6.586 67.631 1.00 78.31 293 CYS A CA 1
ATOM 2174 C C . CYS A 1 293 ? -7.769 7.732 68.456 1.00 78.31 293 CYS A C 1
ATOM 2176 O O . CYS A 1 293 ? -6.904 7.496 69.300 1.00 78.31 293 CYS A O 1
ATOM 2178 N N . LYS A 1 294 ? -8.243 8.962 68.250 1.00 78.56 294 LYS A N 1
ATOM 2179 C CA . LYS A 1 294 ? -7.785 10.165 68.961 1.00 78.56 294 LYS A CA 1
ATOM 2180 C C . LYS A 1 294 ? -8.966 10.872 69.607 1.00 78.56 294 LYS A C 1
ATOM 2182 O O . LYS A 1 294 ? -10.027 10.927 69.008 1.00 78.56 294 LYS A O 1
ATOM 2187 N N . CYS A 1 295 ? -8.784 11.423 70.800 1.00 79.44 295 CYS A N 1
ATOM 2188 C CA . CYS A 1 295 ? -9.822 12.196 71.477 1.00 79.44 295 CYS A CA 1
ATOM 2189 C C . CYS A 1 295 ? -10.253 13.415 70.655 1.00 79.44 295 CYS A C 1
ATOM 2191 O O . CYS A 1 295 ? -9.405 14.122 70.107 1.00 79.44 295 CYS A O 1
ATOM 2193 N N . ASP A 1 296 ? -11.561 13.661 70.603 1.00 78.75 296 ASP A N 1
ATOM 2194 C CA . ASP A 1 296 ? -12.138 14.797 69.869 1.00 78.75 296 ASP A CA 1
ATOM 2195 C C . ASP A 1 296 ? -11.772 16.138 70.520 1.00 78.75 296 ASP A C 1
ATOM 2197 O O . ASP A 1 296 ? -11.596 17.154 69.848 1.00 78.75 296 ASP A O 1
ATOM 2201 N N . ASP A 1 297 ? -11.610 16.125 71.842 1.00 73.69 297 ASP A N 1
ATOM 2202 C CA . ASP A 1 297 ? -11.121 17.251 72.625 1.00 73.69 297 ASP A CA 1
ATOM 2203 C C . ASP A 1 297 ? -9.588 17.305 72.563 1.00 73.69 297 ASP A C 1
ATOM 2205 O O . ASP A 1 297 ? -8.898 16.462 73.137 1.00 73.69 297 ASP A O 1
ATOM 2209 N N . THR A 1 298 ? -9.046 18.319 71.884 1.00 65.75 298 THR A N 1
ATOM 2210 C CA . THR A 1 298 ? -7.598 18.528 71.711 1.00 65.75 298 THR A CA 1
ATOM 2211 C C . THR A 1 298 ? -6.864 18.838 73.012 1.00 65.75 298 THR A C 1
ATOM 2213 O O . THR A 1 298 ? -5.635 18.770 73.046 1.00 65.75 298 THR A O 1
ATOM 2216 N N . THR A 1 299 ? -7.592 19.145 74.089 1.00 64.94 299 THR A N 1
ATOM 2217 C CA . THR A 1 299 ? -7.028 19.286 75.435 1.00 64.94 299 THR A CA 1
ATOM 2218 C C . THR A 1 299 ? -6.883 17.949 76.153 1.00 64.94 299 THR A C 1
ATOM 2220 O O . THR A 1 299 ? -6.383 17.936 77.274 1.00 64.94 299 THR A O 1
ATOM 2223 N N . LYS A 1 300 ? -7.287 16.827 75.536 1.00 71.81 300 LYS A N 1
ATOM 2224 C CA . LYS A 1 300 ? -7.236 15.475 76.106 1.00 71.81 300 LYS A CA 1
ATOM 2225 C C . LYS A 1 300 ? -6.470 14.493 75.210 1.00 71.81 300 LYS A C 1
ATOM 2227 O O . LYS A 1 300 ? -6.470 14.592 73.988 1.00 71.81 300 LYS A O 1
ATOM 2232 N N . GLU A 1 301 ? -5.823 13.517 75.830 1.00 71.06 301 GLU A N 1
ATOM 2233 C CA . GLU A 1 301 ? -5.141 12.389 75.201 1.00 71.06 301 GLU A CA 1
ATOM 2234 C C . GLU A 1 301 ? -5.780 11.061 75.618 1.00 71.06 301 GLU A C 1
ATOM 2236 O O . GLU A 1 301 ? -6.373 10.940 76.690 1.00 71.06 301 GLU A O 1
ATOM 2241 N N . LEU A 1 302 ? -5.682 10.053 74.750 1.00 72.88 302 LEU A N 1
ATOM 2242 C CA . LEU A 1 302 ? -6.290 8.746 74.970 1.00 72.88 302 LEU A CA 1
ATOM 2243 C C . LEU A 1 302 ? -5.352 7.866 75.809 1.00 72.88 302 LEU A C 1
ATOM 2245 O O . LEU A 1 302 ? -4.360 7.348 75.299 1.00 72.88 302 LEU A O 1
ATOM 2249 N N . ILE A 1 303 ? -5.683 7.655 77.084 1.00 70.44 303 ILE A N 1
ATOM 2250 C CA . ILE A 1 303 ? -4.928 6.789 78.001 1.00 70.44 303 ILE A CA 1
ATOM 2251 C C . ILE A 1 303 ? -5.834 5.632 78.437 1.00 70.44 303 ILE A C 1
ATOM 2253 O O . ILE A 1 303 ? -6.917 5.837 78.981 1.00 70.44 303 ILE A O 1
ATOM 2257 N N . LYS A 1 304 ? -5.407 4.385 78.183 1.00 65.75 304 LYS A N 1
ATOM 2258 C CA . LYS A 1 304 ? -6.127 3.142 78.558 1.00 65.75 304 LYS A CA 1
ATOM 2259 C C . LYS A 1 304 ? -7.610 3.096 78.127 1.00 65.75 304 LYS A C 1
ATOM 2261 O O . LYS A 1 304 ? -8.438 2.515 78.821 1.00 65.75 304 LYS A O 1
ATOM 2266 N N . GLY A 1 305 ? -7.938 3.674 76.969 1.00 67.69 305 GLY A N 1
ATOM 2267 C CA . GLY A 1 305 ? -9.294 3.651 76.402 1.00 67.69 305 GLY A CA 1
ATOM 2268 C C . GLY A 1 305 ? -10.217 4.789 76.852 1.00 67.69 305 GLY A C 1
ATOM 2269 O O . GLY A 1 305 ? -11.387 4.768 76.477 1.00 67.69 305 GLY A O 1
ATOM 2270 N N . SER A 1 306 ? -9.699 5.779 77.593 1.00 69.56 306 SER A N 1
ATOM 2271 C CA . SER A 1 306 ? -10.435 6.974 78.031 1.00 69.56 306 SER A CA 1
ATOM 2272 C C . SER A 1 306 ? -9.651 8.260 77.750 1.00 69.56 306 SER A C 1
ATOM 2274 O O . SER A 1 306 ? -8.425 8.285 77.848 1.00 69.56 306 SER A O 1
ATOM 2276 N N . CYS A 1 307 ? -10.359 9.338 77.414 1.00 77.69 307 CYS A N 1
ATOM 2277 C CA . CYS A 1 307 ? -9.764 10.647 77.144 1.00 77.69 307 CYS A CA 1
ATOM 2278 C C . CYS A 1 307 ? -9.482 11.424 78.439 1.00 77.69 307 CYS A C 1
ATOM 2280 O O . CYS A 1 307 ? -10.419 11.787 79.152 1.00 77.69 307 CYS A O 1
ATOM 2282 N N . VAL A 1 308 ? -8.209 11.716 78.722 1.00 72.38 308 VAL A N 1
ATOM 2283 C CA . VAL A 1 308 ? -7.740 12.448 79.917 1.00 72.38 308 VAL A CA 1
ATOM 2284 C C . VAL A 1 308 ? -6.995 13.735 79.534 1.00 72.38 308 VAL A C 1
ATOM 2286 O O . VAL A 1 308 ? -6.348 13.743 78.497 1.00 72.38 308 VAL A O 1
ATOM 2289 N N . PRO A 1 309 ? -7.045 14.830 80.316 1.00 72.44 309 PRO A N 1
ATOM 2290 C CA . PRO A 1 309 ? -6.421 16.108 79.942 1.00 72.44 309 PRO A CA 1
ATOM 2291 C C . PRO A 1 309 ? -4.908 16.013 79.714 1.00 72.44 309 PRO A C 1
ATOM 2293 O O . PRO A 1 309 ? -4.216 15.464 80.566 1.00 72.44 309 PRO A O 1
ATOM 2296 N N . VAL A 1 310 ? -4.392 16.566 78.611 1.00 70.38 310 VAL A N 1
ATOM 2297 C CA . VAL A 1 310 ? -2.971 16.596 78.209 1.00 70.38 310 VAL A CA 1
ATOM 2298 C C . VAL A 1 310 ? -2.155 17.446 79.188 1.00 70.38 310 VAL A C 1
ATOM 2300 O O . VAL A 1 310 ? -2.516 18.587 79.472 1.00 70.38 310 VAL A O 1
ATOM 2303 N N . CYS A 1 311 ? -1.035 16.913 79.689 1.00 63.00 311 CYS A N 1
ATOM 2304 C CA . CYS A 1 311 ? -0.112 17.687 80.517 1.00 63.00 311 CYS A CA 1
ATOM 2305 C C . CYS A 1 311 ? 0.646 18.717 79.654 1.00 63.00 311 CYS A C 1
ATOM 2307 O O . CYS A 1 311 ? 1.153 18.366 78.586 1.00 63.00 311 CYS A O 1
ATOM 2309 N N . PRO A 1 312 ? 0.764 19.979 80.098 1.00 61.28 312 PRO A N 1
ATOM 2310 C CA . PRO A 1 312 ? 1.556 20.996 79.411 1.00 61.28 312 PRO A CA 1
ATOM 2311 C C . PRO A 1 312 ? 3.033 20.601 79.216 1.00 61.28 312 PRO A C 1
ATOM 2313 O O . PRO A 1 312 ? 3.602 19.885 80.048 1.00 61.28 312 PRO A O 1
ATOM 2316 N N . LYS A 1 313 ? 3.676 21.101 78.148 1.00 49.28 313 LYS A N 1
ATOM 2317 C CA . LYS A 1 313 ? 5.122 20.906 77.918 1.00 49.28 313 LYS A CA 1
ATOM 2318 C C . LYS A 1 313 ? 5.926 21.407 79.128 1.00 49.28 313 LYS A C 1
ATOM 2320 O O . LYS A 1 313 ? 5.596 22.441 79.702 1.00 49.28 313 LYS A O 1
ATOM 2325 N N . ASP A 1 314 ? 6.940 20.626 79.500 1.00 53.38 314 ASP A N 1
ATOM 2326 C CA . ASP A 1 314 ? 7.811 20.777 80.681 1.00 53.38 314 ASP A CA 1
ATOM 2327 C C . ASP A 1 314 ? 7.177 20.436 82.039 1.00 53.38 314 ASP A C 1
ATOM 2329 O O . ASP A 1 314 ? 7.738 20.743 83.096 1.00 53.38 314 ASP A O 1
ATOM 2333 N N . SER A 1 315 ? 6.049 19.715 82.013 1.00 57.97 315 SER A N 1
ATOM 2334 C CA . SER A 1 315 ? 5.473 19.081 83.196 1.00 57.97 315 SER A CA 1
ATOM 2335 C C . SER A 1 315 ? 5.529 17.552 83.138 1.00 57.97 315 SER A C 1
ATOM 2337 O O . SER A 1 315 ? 5.420 16.942 82.075 1.00 57.97 315 SER A O 1
ATOM 2339 N N . THR A 1 316 ? 5.717 16.910 84.294 1.00 56.28 316 THR A N 1
ATOM 2340 C CA . THR A 1 316 ? 5.672 15.441 84.417 1.00 56.28 316 THR A CA 1
ATOM 2341 C C . THR A 1 316 ? 4.345 14.996 85.024 1.00 56.28 316 THR A C 1
ATOM 2343 O O . THR A 1 316 ? 3.967 15.475 86.100 1.00 56.28 316 THR A O 1
ATOM 2346 N N . ARG A 1 317 ? 3.642 14.086 84.327 1.00 58.22 317 ARG A N 1
ATOM 2347 C CA . ARG A 1 317 ? 2.388 13.474 84.787 1.00 58.22 317 ARG A CA 1
ATOM 2348 C C . ARG A 1 317 ? 2.678 12.514 85.940 1.00 58.22 317 ARG A C 1
ATOM 2350 O O . ARG A 1 317 ? 3.477 11.590 85.800 1.00 58.22 317 ARG A O 1
ATOM 2357 N N . GLN A 1 318 ? 2.059 12.767 87.082 1.00 60.75 318 GLN A N 1
ATOM 2358 C CA . GLN A 1 318 ? 2.147 11.945 88.282 1.00 60.75 318 GLN A CA 1
ATOM 2359 C C . GLN A 1 318 ? 1.245 10.706 88.148 1.00 60.75 318 GLN A C 1
ATOM 2361 O O . GLN A 1 318 ? 0.400 10.620 87.259 1.00 60.75 318 GLN A O 1
ATOM 2366 N N . SER A 1 319 ? 1.398 9.733 89.048 1.00 56.53 319 SER A N 1
ATOM 2367 C CA . SER A 1 319 ? 0.591 8.500 89.058 1.00 56.53 319 SER A CA 1
ATOM 2368 C C . SER A 1 319 ? -0.902 8.711 89.358 1.00 56.53 319 SER A C 1
ATOM 2370 O O . SER A 1 319 ? -1.672 7.762 89.243 1.00 56.53 319 SER A O 1
ATOM 2372 N N . ASP A 1 320 ? -1.296 9.917 89.775 1.00 58.09 320 ASP A N 1
ATOM 2373 C CA . ASP A 1 320 ? -2.679 10.352 90.014 1.00 58.09 320 ASP A CA 1
ATOM 2374 C C . ASP A 1 320 ? -3.243 11.226 88.871 1.00 58.09 320 ASP A C 1
ATOM 2376 O O . ASP A 1 320 ? -4.254 11.904 89.043 1.00 58.09 320 ASP A O 1
ATOM 2380 N N . ASP A 1 321 ? -2.577 11.216 87.713 1.00 61.53 321 ASP A N 1
ATOM 2381 C CA . ASP A 1 321 ? -2.904 11.972 86.500 1.00 61.53 321 ASP A CA 1
ATOM 2382 C C . ASP A 1 321 ? -2.767 13.515 86.598 1.00 61.53 321 ASP A C 1
ATOM 2384 O O . ASP A 1 321 ? -3.145 14.210 85.650 1.00 61.53 321 ASP A O 1
ATOM 2388 N N . THR A 1 322 ? -2.145 14.067 87.657 1.00 54.19 322 THR A N 1
ATOM 2389 C CA . THR A 1 322 ? -1.819 15.514 87.805 1.00 54.19 322 THR A CA 1
ATOM 2390 C C . THR A 1 322 ? -0.423 15.900 87.257 1.00 54.19 322 THR A C 1
ATOM 2392 O O . THR A 1 322 ? 0.426 15.030 87.075 1.00 54.19 322 THR A O 1
ATOM 2395 N N . CYS A 1 323 ? -0.141 17.187 86.969 1.00 60.47 323 CYS A N 1
ATOM 2396 C CA . CYS A 1 323 ? 1.118 17.649 86.327 1.00 60.47 323 CYS A CA 1
ATOM 2397 C C . CYS A 1 323 ? 1.971 18.598 87.229 1.00 60.47 323 CYS A C 1
ATOM 2399 O O . CYS A 1 323 ? 1.403 19.433 87.932 1.00 60.47 323 CYS A O 1
ATOM 2401 N N . LYS A 1 324 ? 3.326 18.529 87.189 1.00 51.84 324 LYS A N 1
ATOM 2402 C CA . LYS A 1 324 ? 4.295 19.329 88.016 1.00 51.84 324 LYS A CA 1
ATOM 2403 C C . LYS A 1 324 ? 5.451 19.979 87.194 1.00 51.84 324 LYS A C 1
ATOM 2405 O O . LYS A 1 324 ? 5.944 19.298 86.303 1.00 51.84 324 LYS A O 1
ATOM 2410 N N . TYR A 1 325 ? 5.916 21.214 87.514 1.00 51.06 325 TYR A N 1
ATOM 2411 C CA . TYR A 1 325 ? 6.798 22.125 86.701 1.00 51.06 325 TYR A CA 1
ATOM 2412 C C . TYR A 1 325 ? 8.177 22.549 87.313 1.00 51.06 325 TYR A C 1
ATOM 2414 O O . TYR A 1 325 ? 8.294 22.538 88.536 1.00 51.06 325 TYR A O 1
ATOM 2422 N N . ASN A 1 326 ? 9.160 23.011 86.486 1.00 48.94 326 ASN A N 1
ATOM 2423 C CA . ASN A 1 326 ? 10.551 23.442 86.852 1.00 48.94 326 ASN A CA 1
ATOM 2424 C C . ASN A 1 326 ? 11.166 24.693 86.080 1.00 48.94 326 ASN A C 1
ATOM 2426 O O . ASN A 1 326 ? 12.303 24.600 85.619 1.00 48.94 326 ASN A O 1
ATOM 2430 N N . GLN A 1 327 ? 10.505 25.864 85.914 1.00 55.50 327 GLN A N 1
ATOM 2431 C CA . GLN A 1 327 ? 11.084 27.105 85.282 1.00 55.50 327 GLN A CA 1
ATOM 2432 C C . GLN A 1 327 ? 10.583 28.443 85.918 1.00 55.50 327 GLN A C 1
ATOM 2434 O O . GLN A 1 327 ? 9.645 28.408 86.714 1.00 55.50 327 GLN A O 1
ATOM 2439 N N . GLU A 1 328 ? 11.184 29.610 85.581 1.00 55.41 328 GLU A N 1
ATOM 2440 C CA . GLU A 1 328 ? 10.752 30.965 86.024 1.00 55.41 328 GLU A CA 1
ATOM 2441 C C . GLU A 1 328 ? 9.405 31.401 85.409 1.00 55.41 328 GLU A C 1
ATOM 2443 O O . GLU A 1 328 ? 9.111 31.131 84.243 1.00 55.41 328 GLU A O 1
ATOM 2448 N N . ILE A 1 329 ? 8.584 32.103 86.202 1.00 55.00 329 ILE A N 1
ATOM 2449 C CA . ILE A 1 329 ? 7.221 32.522 85.843 1.00 55.00 329 ILE A CA 1
ATOM 2450 C C . ILE A 1 329 ? 7.141 34.050 85.815 1.00 55.00 329 ILE A C 1
ATOM 2452 O O . ILE A 1 329 ? 7.240 34.697 86.857 1.00 55.00 329 ILE A O 1
ATOM 2456 N N . ILE A 1 330 ? 6.848 34.622 84.644 1.00 53.97 330 ILE A N 1
ATOM 2457 C CA . ILE A 1 330 ? 6.445 36.028 84.502 1.00 53.97 330 ILE A CA 1
ATOM 2458 C C . ILE A 1 330 ? 5.007 36.042 83.968 1.00 53.97 330 ILE A C 1
ATOM 2460 O O . ILE A 1 330 ? 4.706 35.441 82.942 1.00 53.97 330 ILE A O 1
ATOM 2464 N N . LYS A 1 331 ? 4.081 36.671 84.710 1.00 50.88 331 LYS A N 1
ATOM 2465 C CA . LYS A 1 331 ? 2.641 36.776 84.370 1.00 50.88 331 LYS A CA 1
ATOM 2466 C C . LYS A 1 331 ? 1.980 35.444 83.949 1.00 50.88 331 LYS A C 1
ATOM 2468 O O . LYS A 1 331 ? 1.152 35.411 83.046 1.00 50.88 331 LYS A O 1
ATOM 2473 N N . GLY A 1 332 ? 2.330 34.344 84.619 1.00 55.31 332 GLY A N 1
ATOM 2474 C CA . GLY A 1 332 ? 1.677 33.043 84.422 1.00 55.31 332 GLY A CA 1
ATOM 2475 C C . GLY A 1 332 ? 2.085 32.279 83.157 1.00 55.31 332 GLY A C 1
ATOM 2476 O O . GLY A 1 332 ? 1.439 31.285 82.840 1.00 55.31 332 GLY A O 1
ATOM 2477 N N . THR A 1 333 ? 3.149 32.699 82.465 1.00 44.31 333 THR A N 1
ATOM 2478 C CA . THR A 1 333 ? 3.704 31.992 81.299 1.00 44.31 333 THR A CA 1
ATOM 2479 C C . THR A 1 333 ? 5.183 31.679 81.549 1.00 44.31 333 THR A C 1
ATOM 2481 O O . THR A 1 333 ? 5.912 32.526 82.067 1.00 44.31 333 THR A O 1
ATOM 2484 N N . CYS A 1 334 ? 5.626 30.458 81.231 1.00 50.50 334 CYS A N 1
ATOM 2485 C CA . CYS A 1 334 ? 7.037 30.068 81.318 1.00 50.50 334 CYS A CA 1
ATOM 2486 C C . CYS A 1 334 ? 7.813 30.696 80.152 1.00 50.50 334 CYS A C 1
ATOM 2488 O O . CYS A 1 334 ? 7.431 30.503 78.997 1.00 50.50 334 CYS A O 1
ATOM 2490 N N . VAL A 1 335 ? 8.886 31.436 80.447 1.00 58.00 335 VAL A N 1
ATOM 2491 C CA . VAL A 1 335 ? 9.748 32.076 79.434 1.00 58.00 335 VAL A CA 1
ATOM 2492 C C . VAL A 1 335 ? 11.195 31.571 79.555 1.00 58.00 335 VAL A C 1
ATOM 2494 O O . VAL A 1 335 ? 11.703 31.483 80.673 1.00 58.00 335 VAL A O 1
ATOM 2497 N N . PRO A 1 336 ? 11.889 31.254 78.439 1.00 56.22 336 PRO A N 1
ATOM 2498 C CA . PRO A 1 336 ? 13.283 30.796 78.459 1.00 56.22 336 PRO A CA 1
ATOM 2499 C C . PRO A 1 336 ? 14.246 31.881 78.953 1.00 56.22 336 PRO A C 1
ATOM 2501 O O . PRO A 1 336 ? 14.071 33.048 78.609 1.00 56.22 336 PRO A O 1
ATOM 2504 N N . VAL A 1 337 ? 15.287 31.509 79.704 1.00 64.56 337 VAL A N 1
ATOM 2505 C CA . VAL A 1 337 ? 16.360 32.417 80.163 1.00 64.56 337 VAL A CA 1
ATOM 2506 C C . VAL A 1 337 ? 17.128 32.986 78.957 1.00 64.56 337 VAL A C 1
ATOM 2508 O O . VAL A 1 337 ? 17.466 32.232 78.046 1.00 64.56 337 VAL A O 1
ATOM 2511 N N . CYS A 1 338 ? 17.406 34.299 78.934 1.00 68.62 338 CYS A N 1
ATOM 2512 C CA . CYS A 1 338 ? 18.203 34.909 77.861 1.00 68.62 338 CYS A CA 1
ATOM 2513 C C . CYS A 1 338 ? 19.654 34.389 77.881 1.00 68.62 338 CYS A C 1
ATOM 2515 O O . CYS A 1 338 ? 20.205 34.186 78.967 1.00 68.62 338 CYS A O 1
ATOM 2517 N N . PRO A 1 339 ? 20.282 34.178 76.711 1.00 69.62 339 PRO A N 1
ATOM 2518 C CA . PRO A 1 339 ? 21.675 33.750 76.625 1.00 69.62 339 PRO A CA 1
ATOM 2519 C C . PRO A 1 339 ? 22.638 34.825 77.152 1.00 69.62 339 PRO A C 1
ATOM 2521 O O . PRO A 1 339 ? 22.286 36.005 77.233 1.00 69.62 339 PRO A O 1
ATOM 2524 N N . ALA A 1 340 ? 23.856 34.412 77.519 1.00 64.56 340 ALA A N 1
ATOM 2525 C CA . ALA A 1 340 ? 24.912 35.324 77.963 1.00 64.56 340 ALA A CA 1
ATOM 2526 C C . ALA A 1 340 ? 25.185 36.419 76.909 1.00 64.56 340 ALA A C 1
ATOM 2528 O O . ALA A 1 340 ? 25.019 36.179 75.716 1.00 64.56 340 ALA A O 1
ATOM 2529 N N . ASP A 1 341 ? 25.549 37.621 77.364 1.00 68.50 341 ASP A N 1
ATOM 2530 C CA . ASP A 1 341 ? 25.806 38.815 76.535 1.00 68.50 341 ASP A CA 1
ATOM 2531 C C . ASP A 1 341 ? 24.603 39.349 75.730 1.00 68.50 341 ASP A C 1
ATOM 2533 O O . ASP A 1 341 ? 24.747 40.119 74.776 1.00 68.50 341 ASP A O 1
ATOM 2537 N N . SER A 1 342 ? 23.390 39.024 76.191 1.00 77.38 342 SER A N 1
ATOM 2538 C CA . SER A 1 342 ? 22.133 39.606 75.714 1.00 77.38 342 SER A CA 1
ATOM 2539 C C . SER A 1 342 ? 21.286 40.179 76.857 1.00 77.38 342 SER A C 1
ATOM 2541 O O . SER A 1 342 ? 21.387 39.754 78.011 1.00 77.38 342 SER A O 1
ATOM 2543 N N . THR A 1 343 ? 20.425 41.147 76.546 1.00 75.38 343 THR A N 1
ATOM 2544 C CA . THR A 1 343 ? 19.470 41.753 77.485 1.00 75.38 343 THR A CA 1
ATOM 2545 C C . THR A 1 343 ? 18.032 41.585 76.997 1.00 75.38 343 THR A C 1
ATOM 2547 O O . THR A 1 343 ? 17.731 41.737 75.808 1.00 75.38 343 THR A O 1
ATOM 2550 N N . ARG A 1 344 ? 17.124 41.253 77.927 1.00 75.81 344 ARG A N 1
ATOM 2551 C CA . ARG A 1 344 ? 15.691 41.111 77.635 1.00 75.81 344 ARG A CA 1
ATOM 2552 C C . ARG A 1 344 ? 15.059 42.483 77.402 1.00 75.81 344 ARG A C 1
ATOM 2554 O O . ARG A 1 344 ? 15.214 43.386 78.221 1.00 75.81 344 ARG A O 1
ATOM 2561 N N . GLN A 1 345 ? 14.345 42.611 76.297 1.00 74.88 345 GLN A N 1
ATOM 2562 C CA . GLN A 1 345 ? 13.617 43.803 75.887 1.00 74.88 345 GLN A CA 1
ATOM 2563 C C . GLN A 1 345 ? 12.199 43.811 76.489 1.00 74.88 345 GLN A C 1
ATOM 2565 O O . GLN A 1 345 ? 11.723 42.810 77.026 1.00 74.88 345 GLN A O 1
ATOM 2570 N N . GLY A 1 346 ? 11.507 44.953 76.417 1.00 63.38 346 GLY A N 1
ATOM 2571 C CA . GLY A 1 346 ? 10.170 45.141 77.008 1.00 63.38 346 GLY A CA 1
ATOM 2572 C C . GLY A 1 346 ? 9.031 44.334 76.360 1.00 63.38 346 GLY A C 1
ATOM 2573 O O . GLY A 1 346 ? 7.914 44.366 76.870 1.00 63.38 346 GLY A O 1
ATOM 2574 N N . ASP A 1 347 ? 9.305 43.628 75.261 1.00 67.75 347 ASP A N 1
ATOM 2575 C CA . ASP A 1 347 ? 8.407 42.707 74.548 1.00 67.75 347 ASP A CA 1
ATOM 2576 C C . ASP A 1 347 ? 8.716 41.222 74.839 1.00 67.75 347 ASP A C 1
ATOM 2578 O O . ASP A 1 347 ? 8.267 40.331 74.121 1.00 67.75 347 ASP A O 1
ATOM 2582 N N . ASP A 1 348 ? 9.496 40.967 75.893 1.00 65.88 348 ASP A N 1
ATOM 2583 C CA . ASP A 1 348 ? 9.955 39.656 76.351 1.00 65.88 348 ASP A CA 1
ATOM 2584 C C . ASP A 1 348 ? 10.930 38.923 75.400 1.00 65.88 348 ASP A C 1
ATOM 2586 O O . ASP A 1 348 ? 11.312 37.784 75.692 1.00 65.88 348 ASP A O 1
ATOM 2590 N N . THR A 1 349 ? 11.434 39.566 74.336 1.00 70.88 349 THR A N 1
ATOM 2591 C CA . THR A 1 349 ? 12.511 39.034 73.472 1.00 70.88 349 THR A CA 1
ATOM 2592 C C . THR A 1 349 ? 13.914 39.366 74.007 1.00 70.88 349 THR A C 1
ATOM 2594 O O . THR A 1 349 ? 14.086 40.308 74.776 1.00 70.88 349 THR A O 1
ATOM 2597 N N . CYS A 1 350 ? 14.945 38.590 73.649 1.00 76.56 350 CYS A N 1
ATOM 2598 C CA . CYS A 1 350 ? 16.344 38.882 74.012 1.00 76.56 350 CYS A CA 1
ATOM 2599 C C . CYS A 1 350 ? 17.049 39.594 72.844 1.00 76.56 350 CYS A C 1
ATOM 2601 O O . CYS A 1 350 ? 16.829 39.225 71.692 1.00 76.56 350 CYS A O 1
ATOM 2603 N N . LYS A 1 351 ? 17.913 40.578 73.124 1.00 78.00 351 LYS A N 1
ATOM 2604 C CA . LYS A 1 351 ? 18.751 41.273 72.127 1.00 78.00 351 LYS A CA 1
ATOM 2605 C C . LYS A 1 351 ? 20.219 41.254 72.561 1.00 78.00 351 LYS A C 1
ATOM 2607 O O . LYS A 1 351 ? 20.489 41.473 73.740 1.00 78.00 351 LYS A O 1
ATOM 2612 N N . CYS A 1 352 ? 21.144 41.003 71.634 1.00 77.81 352 CYS A N 1
ATOM 2613 C CA . CYS A 1 352 ? 22.588 41.069 71.890 1.00 77.81 352 CYS A CA 1
ATOM 2614 C C . CYS A 1 352 ? 23.018 42.468 72.339 1.00 77.81 352 CYS A C 1
ATOM 2616 O O . CYS A 1 352 ? 22.429 43.470 71.927 1.00 77.81 352 CYS A O 1
ATOM 2618 N N . ASN A 1 353 ? 24.031 42.529 73.201 1.00 78.50 353 ASN A N 1
ATOM 2619 C CA . ASN A 1 353 ? 24.532 43.794 73.734 1.00 78.50 353 ASN A CA 1
ATOM 2620 C C . ASN A 1 353 ? 25.382 44.584 72.715 1.00 78.50 353 ASN A C 1
ATOM 2622 O O . ASN A 1 353 ? 25.468 45.804 72.841 1.00 78.50 353 ASN A O 1
ATOM 2626 N N . ALA A 1 354 ? 25.984 43.917 71.720 1.00 74.56 354 ALA A N 1
ATOM 2627 C CA . ALA A 1 354 ? 26.680 44.548 70.594 1.00 74.56 354 ALA A CA 1
ATOM 2628 C C . ALA A 1 354 ? 25.694 44.893 69.458 1.00 74.56 354 ALA A C 1
ATOM 2630 O O . ALA A 1 354 ? 24.799 44.106 69.150 1.00 74.56 354 ALA A O 1
ATOM 2631 N N . GLU A 1 355 ? 25.820 46.083 68.855 1.00 69.81 355 GLU A N 1
ATOM 2632 C CA . GLU A 1 355 ? 24.876 46.577 67.831 1.00 69.81 355 GLU A CA 1
ATOM 2633 C C . GLU A 1 355 ? 25.060 45.929 66.448 1.00 69.81 355 GLU A C 1
ATOM 2635 O O . GLU A 1 355 ? 24.159 46.000 65.612 1.00 69.81 355 GLU A O 1
ATOM 2640 N N . ASP A 1 356 ? 26.201 45.287 66.213 1.00 70.81 356 ASP A N 1
ATOM 2641 C CA . ASP A 1 356 ? 26.609 44.609 64.981 1.00 70.81 356 ASP A CA 1
ATOM 2642 C C . ASP A 1 356 ? 26.443 43.079 65.038 1.00 70.81 356 ASP A C 1
ATOM 2644 O O . ASP A 1 356 ? 26.922 42.369 64.150 1.00 70.81 356 ASP A O 1
ATOM 2648 N N . GLU A 1 357 ? 25.711 42.572 66.036 1.00 77.94 357 GLU A N 1
ATOM 2649 C CA . GLU A 1 357 ? 25.412 41.150 66.221 1.00 77.94 357 GLU A CA 1
ATOM 2650 C C . GLU A 1 357 ? 23.903 40.837 66.237 1.00 77.94 357 GLU A C 1
ATOM 2652 O O . GLU A 1 357 ? 23.063 41.634 66.662 1.00 77.94 357 GLU A O 1
ATOM 2657 N N . GLU A 1 358 ? 23.553 39.625 65.807 1.00 71.62 358 GLU A N 1
ATOM 2658 C CA . GLU A 1 358 ? 22.201 39.061 65.800 1.00 71.62 358 GLU A CA 1
ATOM 2659 C C . GLU A 1 358 ? 22.149 37.717 66.556 1.00 71.62 358 GLU A C 1
ATOM 2661 O O . GLU A 1 358 ? 23.144 36.996 66.635 1.00 71.62 358 GLU A O 1
ATOM 2666 N N . ILE A 1 359 ? 20.994 37.357 67.141 1.00 75.06 359 ILE A N 1
ATOM 2667 C CA . ILE A 1 359 ? 20.839 36.080 67.865 1.00 75.06 359 ILE A CA 1
ATOM 2668 C C . ILE A 1 359 ? 20.498 34.960 66.883 1.00 75.06 359 ILE A C 1
ATOM 2670 O O . ILE A 1 359 ? 19.387 34.912 66.354 1.00 75.06 359 ILE A O 1
ATOM 2674 N N . ILE A 1 360 ? 21.398 33.987 66.743 1.00 70.56 360 ILE A N 1
ATOM 2675 C CA . ILE A 1 360 ? 21.173 32.743 65.997 1.00 70.56 360 ILE A CA 1
ATOM 2676 C C . ILE A 1 360 ? 21.408 31.559 66.944 1.00 70.56 360 ILE A C 1
ATOM 2678 O O . ILE A 1 360 ? 22.422 31.484 67.629 1.00 70.56 360 ILE A O 1
ATOM 2682 N N . LYS A 1 361 ? 20.444 30.628 67.027 1.00 68.31 361 LYS A N 1
ATOM 2683 C CA . LYS A 1 361 ? 20.508 29.423 67.892 1.00 68.31 361 LYS A CA 1
ATOM 2684 C C . LYS A 1 361 ? 20.880 29.721 69.362 1.00 68.31 361 LYS A C 1
ATOM 2686 O O . LYS A 1 361 ? 21.603 28.955 69.991 1.00 68.31 361 LYS A O 1
ATOM 2691 N N . ASN A 1 362 ? 20.332 30.802 69.927 1.00 69.31 362 ASN A N 1
ATOM 2692 C CA . ASN A 1 362 ? 20.561 31.222 71.317 1.00 69.31 362 ASN A CA 1
ATOM 2693 C C . ASN A 1 362 ? 22.021 31.639 71.618 1.00 69.31 362 ASN A C 1
ATOM 2695 O O . ASN A 1 362 ? 22.508 31.443 72.729 1.00 69.31 362 ASN A O 1
ATOM 2699 N N . THR A 1 363 ? 22.734 32.192 70.632 1.00 72.00 363 THR A N 1
ATOM 2700 C CA . THR A 1 363 ? 24.078 32.792 70.752 1.00 72.00 363 THR A CA 1
ATOM 2701 C C . THR A 1 363 ? 24.156 34.038 69.856 1.00 72.00 363 THR A C 1
ATOM 2703 O O . THR A 1 363 ? 23.506 34.073 68.812 1.00 72.00 363 THR A O 1
ATOM 2706 N N . CYS A 1 364 ? 24.895 35.068 70.270 1.00 78.12 364 CYS A N 1
ATOM 2707 C CA . CYS A 1 364 ? 25.096 36.299 69.495 1.00 78.12 364 CYS A CA 1
ATOM 2708 C C . CYS A 1 364 ? 26.210 36.121 68.448 1.00 78.12 364 CYS A C 1
ATOM 2710 O O . CYS A 1 364 ? 27.272 35.598 68.787 1.00 78.12 364 CYS A O 1
ATOM 2712 N N . VAL A 1 365 ? 25.957 36.491 67.182 1.00 75.06 365 VAL A N 1
ATOM 2713 C CA . VAL A 1 365 ? 26.911 36.374 66.054 1.00 75.06 365 VAL A CA 1
ATOM 2714 C C . VAL A 1 365 ? 26.931 37.637 65.166 1.00 75.06 365 VAL A C 1
ATOM 2716 O O . VAL A 1 365 ? 25.883 38.263 65.028 1.00 75.06 365 VAL A O 1
ATOM 2719 N N . PRO A 1 366 ? 28.056 38.009 64.513 1.00 74.75 366 PRO A N 1
ATOM 2720 C CA . PRO A 1 366 ? 28.163 39.245 63.712 1.00 74.75 366 PRO A CA 1
ATOM 2721 C C . PRO A 1 366 ? 27.323 39.243 62.429 1.00 74.75 366 PRO A C 1
ATOM 2723 O O . PRO A 1 366 ? 27.293 38.226 61.742 1.00 74.75 366 PRO A O 1
ATOM 2726 N N . VAL A 1 367 ? 26.718 40.373 62.046 1.00 78.75 367 VAL A N 1
ATOM 2727 C CA . VAL A 1 367 ? 25.864 40.541 60.842 1.00 78.75 367 VAL A CA 1
ATOM 2728 C C . VAL A 1 367 ? 26.678 40.509 59.525 1.00 78.75 367 VAL A C 1
ATOM 2730 O O . VAL A 1 367 ? 27.768 41.071 59.451 1.00 78.75 367 VAL A O 1
ATOM 2733 N N . CYS A 1 368 ? 26.159 39.878 58.456 1.00 77.00 368 CYS A N 1
ATOM 2734 C CA . CYS A 1 368 ? 26.816 39.852 57.131 1.00 77.00 368 CYS A CA 1
ATOM 2735 C C . CYS A 1 368 ? 26.802 41.228 56.417 1.00 77.00 368 CYS A C 1
ATOM 2737 O O . CYS A 1 368 ? 25.829 41.975 56.551 1.00 77.00 368 CYS A O 1
ATOM 2739 N N . PRO A 1 369 ? 27.833 41.567 55.612 1.00 73.88 369 PRO A N 1
ATOM 2740 C CA . PRO A 1 369 ? 27.900 42.837 54.884 1.00 73.88 369 PRO A CA 1
ATOM 2741 C C . PRO A 1 369 ? 26.834 42.968 53.780 1.00 73.88 369 PRO A C 1
ATOM 2743 O O . PRO A 1 369 ? 26.305 41.972 53.281 1.00 73.88 369 PRO A O 1
ATOM 2746 N N . LYS A 1 370 ? 26.512 44.211 53.387 1.00 69.06 370 LYS A N 1
ATOM 2747 C CA . LYS A 1 370 ? 25.554 44.496 52.299 1.00 69.06 370 LYS A CA 1
ATOM 2748 C C . LYS A 1 370 ? 26.004 43.839 50.987 1.00 69.06 370 LYS A C 1
ATOM 2750 O O . LYS A 1 370 ? 27.196 43.758 50.718 1.00 69.06 370 LYS A O 1
ATOM 2755 N N . ASP A 1 371 ? 25.029 43.378 50.208 1.00 71.31 371 ASP A N 1
ATOM 2756 C CA . ASP A 1 371 ? 25.195 42.618 48.962 1.00 71.31 371 ASP A CA 1
ATOM 2757 C C . ASP A 1 371 ? 25.858 41.231 49.123 1.00 71.31 371 ASP A C 1
ATOM 2759 O O . ASP A 1 371 ? 26.446 40.679 48.189 1.00 71.31 371 ASP A O 1
ATOM 2763 N N . SER A 1 372 ? 25.705 40.639 50.316 1.00 78.62 372 SER A N 1
ATOM 2764 C CA . SER A 1 372 ? 26.087 39.260 50.627 1.00 78.62 372 SER A CA 1
ATOM 2765 C C . SER A 1 372 ? 24.972 38.496 51.361 1.00 78.62 372 SER A C 1
ATOM 2767 O O . SER A 1 372 ? 24.085 39.091 51.974 1.00 78.62 372 SER A O 1
ATOM 2769 N N . THR A 1 373 ? 25.016 37.160 51.320 1.00 78.69 373 THR A N 1
ATOM 2770 C CA . THR A 1 373 ? 24.083 36.268 52.039 1.00 78.69 373 THR A CA 1
ATOM 2771 C C . THR A 1 373 ? 24.812 35.234 52.893 1.00 78.69 373 THR A C 1
ATOM 2773 O O . THR A 1 373 ? 25.872 34.739 52.502 1.00 78.69 373 THR A O 1
ATOM 2776 N N . ARG A 1 374 ? 24.240 34.909 54.067 1.00 78.44 374 ARG A N 1
ATOM 2777 C CA . ARG A 1 374 ? 24.775 33.897 54.992 1.00 78.44 374 ARG A CA 1
ATOM 2778 C C . ARG A 1 374 ? 24.439 32.482 54.516 1.00 78.44 374 ARG A C 1
ATOM 2780 O O . ARG A 1 374 ? 23.282 32.180 54.231 1.00 78.44 374 ARG A O 1
ATOM 2787 N N . GLN A 1 375 ? 25.449 31.626 54.468 1.00 77.00 375 GLN A N 1
ATOM 2788 C CA . GLN A 1 375 ? 25.371 30.224 54.073 1.00 77.00 375 GLN A CA 1
ATOM 2789 C C . GLN A 1 375 ? 25.028 29.320 55.274 1.00 77.00 375 GLN A C 1
ATOM 2791 O O . GLN A 1 375 ? 25.027 29.752 56.426 1.00 77.00 375 GLN A O 1
ATOM 2796 N N . GLN A 1 376 ? 24.710 28.044 55.021 1.00 71.12 376 GLN A N 1
ATOM 2797 C CA . GLN A 1 376 ? 24.307 27.079 56.066 1.00 71.12 376 GLN A CA 1
ATOM 2798 C C . GLN A 1 376 ? 25.409 26.742 57.088 1.00 71.12 376 GLN A C 1
ATOM 2800 O O . GLN A 1 376 ? 25.097 26.206 58.152 1.00 71.12 376 GLN A O 1
ATOM 2805 N N . ASP A 1 377 ? 26.671 27.031 56.769 1.00 72.62 377 ASP A N 1
ATOM 2806 C CA . ASP A 1 377 ? 27.838 26.875 57.647 1.00 72.62 377 ASP A CA 1
ATOM 2807 C C . ASP A 1 377 ? 28.162 28.146 58.457 1.00 72.62 377 ASP A C 1
ATOM 2809 O O . ASP A 1 377 ? 29.228 28.251 59.058 1.00 72.62 377 ASP A O 1
ATOM 2813 N N . ASP A 1 378 ? 27.225 29.098 58.475 1.00 68.12 378 ASP A N 1
ATOM 2814 C CA . ASP A 1 378 ? 27.284 30.383 59.165 1.00 68.12 378 ASP A CA 1
ATOM 2815 C C . ASP A 1 378 ? 28.296 31.410 58.572 1.00 68.12 378 ASP A C 1
ATOM 2817 O O . ASP A 1 378 ? 28.459 32.492 59.147 1.00 68.12 378 ASP A O 1
ATOM 2821 N N . THR A 1 379 ? 28.893 31.165 57.388 1.00 72.06 379 THR A N 1
ATOM 2822 C CA . THR A 1 379 ? 29.762 32.121 56.642 1.00 72.06 379 THR A CA 1
ATOM 2823 C C . THR A 1 379 ? 28.990 33.034 55.660 1.00 72.06 379 THR A C 1
ATOM 2825 O O . THR A 1 379 ? 27.870 32.711 55.276 1.00 72.06 379 THR A O 1
ATOM 2828 N N . CYS A 1 380 ? 29.538 34.193 55.249 1.00 77.94 380 CYS A N 1
ATOM 2829 C CA . CYS A 1 380 ? 28.889 35.142 54.312 1.00 77.94 380 CYS A CA 1
ATOM 2830 C C . CYS A 1 380 ? 29.502 35.070 52.893 1.00 77.94 380 CYS A C 1
ATOM 2832 O O . CYS A 1 380 ? 30.721 34.974 52.771 1.00 77.94 380 CYS A O 1
ATOM 2834 N N . GLN A 1 381 ? 28.690 35.190 51.830 1.00 77.19 381 GLN A N 1
ATOM 2835 C CA . GLN A 1 381 ? 29.129 35.179 50.417 1.00 77.19 381 GLN A CA 1
ATOM 2836 C C . GLN A 1 381 ? 28.482 36.311 49.593 1.00 77.19 381 GLN A C 1
ATOM 2838 O O . GLN A 1 381 ? 27.276 36.532 49.718 1.00 77.19 381 GLN A O 1
ATOM 2843 N N . CYS A 1 382 ? 29.259 37.003 48.746 1.00 79.38 382 CYS A N 1
ATOM 2844 C CA . CYS A 1 382 ? 28.796 38.084 47.855 1.00 79.38 382 CYS A CA 1
ATOM 2845 C C . CYS A 1 382 ? 27.820 37.598 46.769 1.00 79.38 382 CYS A C 1
ATOM 2847 O O . CYS A 1 382 ? 27.895 36.451 46.338 1.00 79.38 382 CYS A O 1
ATOM 2849 N N . HIS A 1 383 ? 26.921 38.476 46.312 1.00 79.50 383 HIS A N 1
ATOM 2850 C CA . HIS A 1 383 ? 25.913 38.145 45.295 1.00 79.50 383 HIS A CA 1
ATOM 2851 C C . HIS A 1 383 ? 26.439 38.005 43.852 1.00 79.50 383 HIS A C 1
ATOM 2853 O O . HIS A 1 383 ? 25.771 37.344 43.060 1.00 79.50 383 HIS A O 1
ATOM 2859 N N . GLU A 1 384 ? 27.582 38.606 43.494 1.00 72.56 384 GLU A N 1
ATOM 2860 C CA . GLU A 1 384 ? 28.180 38.512 42.149 1.00 72.56 384 GLU A CA 1
ATOM 2861 C C . GLU A 1 384 ? 29.419 37.600 42.134 1.00 72.56 384 GLU A C 1
ATOM 2863 O O . GLU A 1 384 ? 30.327 37.761 42.948 1.00 72.56 384 GLU A O 1
ATOM 2868 N N . ASP A 1 385 ? 29.476 36.671 41.171 1.00 64.62 385 ASP A N 1
ATOM 2869 C CA . ASP A 1 385 ? 30.444 35.557 41.130 1.00 64.62 385 ASP A CA 1
ATOM 2870 C C . ASP A 1 385 ? 31.914 35.974 40.899 1.00 64.62 385 ASP A C 1
ATOM 2872 O O . ASP A 1 385 ? 32.822 35.178 41.128 1.00 64.62 385 ASP A O 1
ATOM 2876 N N . ASN A 1 386 ? 32.164 37.221 40.479 1.00 65.56 386 ASN A N 1
ATOM 2877 C CA . ASN A 1 386 ? 33.507 37.764 40.223 1.00 65.56 386 ASN A CA 1
ATOM 2878 C C . ASN A 1 386 ? 34.009 38.694 41.343 1.00 65.56 386 ASN A C 1
ATOM 2880 O O . ASN A 1 386 ? 34.912 39.499 41.110 1.00 65.56 386 ASN A O 1
ATOM 2884 N N . TYR A 1 387 ? 33.416 38.609 42.539 1.00 75.62 387 TYR A N 1
ATOM 2885 C CA . TYR A 1 387 ? 33.760 39.434 43.697 1.00 75.62 387 TYR A CA 1
ATOM 2886 C C . TYR A 1 387 ? 34.129 38.573 44.913 1.00 75.62 387 TYR A C 1
ATOM 2888 O O . TYR A 1 387 ? 33.510 37.549 45.191 1.00 75.62 387 TYR A O 1
ATOM 2896 N N . GLU A 1 388 ? 35.114 39.028 45.685 1.00 70.88 388 GLU A N 1
ATOM 2897 C CA . GLU A 1 388 ? 35.568 38.418 46.938 1.00 70.88 388 GLU A CA 1
ATOM 2898 C C . GLU A 1 388 ? 35.390 39.380 48.128 1.00 70.88 388 GLU A C 1
ATOM 2900 O O . GLU A 1 388 ? 35.435 40.603 47.971 1.00 70.88 388 GLU A O 1
ATOM 2905 N N . ILE A 1 389 ? 35.155 38.847 49.336 1.00 74.62 389 ILE A N 1
ATOM 2906 C CA . ILE A 1 389 ? 35.006 39.672 50.548 1.00 74.62 389 ILE A CA 1
ATOM 2907 C C . ILE A 1 389 ? 36.395 40.057 51.061 1.00 74.62 389 ILE A C 1
ATOM 2909 O O . ILE A 1 389 ? 37.102 39.233 51.642 1.00 74.62 389 ILE A O 1
ATOM 2913 N N . ILE A 1 390 ? 36.751 41.334 50.928 1.00 69.25 390 ILE A N 1
ATOM 2914 C CA . ILE A 1 390 ? 37.958 41.920 51.522 1.00 69.25 390 ILE A CA 1
ATOM 2915 C C . ILE A 1 390 ? 37.523 43.000 52.516 1.00 69.25 390 ILE A C 1
ATOM 2917 O O . ILE A 1 390 ? 36.765 43.903 52.178 1.00 69.25 390 ILE A O 1
ATOM 2921 N N . LYS A 1 391 ? 37.980 42.901 53.774 1.00 69.25 391 LYS A N 1
ATOM 2922 C CA . LYS A 1 391 ? 37.662 43.857 54.862 1.00 69.25 391 LYS A CA 1
ATOM 2923 C C . LYS A 1 391 ? 36.149 44.155 55.003 1.00 69.25 391 LYS A C 1
ATOM 2925 O O . LYS A 1 391 ? 35.760 45.306 55.168 1.00 69.25 391 LYS A O 1
ATOM 2930 N N . ASN A 1 392 ? 35.303 43.118 54.964 1.00 70.06 392 ASN A N 1
ATOM 2931 C CA . ASN A 1 392 ? 33.834 43.221 55.046 1.00 70.06 392 ASN A CA 1
ATOM 2932 C C . ASN A 1 392 ? 33.157 44.015 53.901 1.00 70.06 392 ASN A C 1
ATOM 2934 O O . ASN A 1 392 ? 32.046 44.514 54.075 1.00 70.06 392 ASN A O 1
ATOM 2938 N N . VAL A 1 393 ? 33.779 44.094 52.715 1.00 73.44 393 VAL A N 1
ATOM 2939 C CA . VAL A 1 393 ? 33.190 44.664 51.486 1.00 73.44 393 VAL A CA 1
ATOM 2940 C C . VAL A 1 393 ? 33.471 43.740 50.289 1.00 73.44 393 VAL A C 1
ATOM 2942 O O . VAL A 1 393 ? 34.573 43.209 50.157 1.00 73.44 393 VAL A O 1
ATOM 2945 N N . CYS A 1 394 ? 32.485 43.532 49.413 1.00 78.50 394 CYS A N 1
ATOM 2946 C CA . CYS A 1 394 ? 32.648 42.756 48.177 1.00 78.50 394 CYS A CA 1
ATOM 2947 C C . CYS A 1 394 ? 33.472 43.546 47.138 1.00 78.50 394 CYS A C 1
ATOM 2949 O O . CYS A 1 394 ? 33.075 44.647 46.763 1.00 78.50 394 CYS A O 1
ATOM 2951 N N . THR A 1 395 ? 34.596 42.994 46.659 1.00 71.12 395 THR A N 1
ATOM 2952 C CA . THR A 1 395 ? 35.560 43.657 45.743 1.00 71.12 395 THR A CA 1
ATOM 2953 C C . THR A 1 395 ? 35.855 42.761 44.518 1.00 71.12 395 THR A C 1
ATOM 2955 O O . THR A 1 395 ? 35.955 41.553 44.719 1.00 71.12 395 THR A O 1
ATOM 2958 N N . PRO A 1 396 ? 35.990 43.279 43.271 1.00 73.00 396 PRO A N 1
ATOM 2959 C CA . PRO A 1 396 ? 36.209 42.450 42.071 1.00 73.00 396 PRO A CA 1
ATOM 2960 C C . PRO A 1 396 ? 37.498 41.618 42.144 1.00 73.00 396 PRO A C 1
ATOM 2962 O O . PRO A 1 396 ? 38.462 42.064 42.756 1.00 73.00 396 PRO A O 1
ATOM 2965 N N . ILE A 1 397 ? 37.573 40.464 41.480 1.00 76.38 397 ILE A N 1
ATOM 2966 C CA . ILE A 1 397 ? 38.777 39.607 41.387 1.00 76.38 397 ILE A CA 1
ATOM 2967 C C . ILE A 1 397 ? 39.742 40.135 40.289 1.00 76.38 397 ILE A C 1
ATOM 2969 O O . ILE A 1 397 ? 39.292 40.707 39.300 1.00 76.38 397 ILE A O 1
ATOM 2973 N N . CYS A 1 398 ? 41.071 39.987 40.442 1.00 70.88 398 CYS A N 1
ATOM 2974 C CA . CYS A 1 398 ? 42.055 40.403 39.416 1.00 70.88 398 CYS A CA 1
ATOM 2975 C C . CYS A 1 398 ? 42.115 39.442 38.198 1.00 70.88 398 CYS A C 1
ATOM 2977 O O . CYS A 1 398 ? 41.956 38.237 38.394 1.00 70.88 398 CYS A O 1
ATOM 2979 N N . PRO A 1 399 ? 42.434 39.921 36.970 1.00 68.12 399 PRO A N 1
ATOM 2980 C CA . PRO A 1 399 ? 42.548 39.082 35.765 1.00 68.12 399 PRO A CA 1
ATOM 2981 C C . PRO A 1 399 ? 43.629 37.989 35.840 1.00 68.12 399 PRO A C 1
ATOM 2983 O O . PRO A 1 399 ? 44.656 38.152 36.510 1.00 68.12 399 PRO A O 1
ATOM 2986 N N . ASP A 1 400 ? 43.446 36.899 35.086 1.00 66.19 400 ASP A N 1
ATOM 2987 C CA . ASP A 1 400 ? 44.377 35.763 35.032 1.00 66.19 400 ASP A CA 1
ATOM 2988 C C . ASP A 1 400 ? 45.823 36.194 34.709 1.00 66.19 400 ASP A C 1
ATOM 2990 O O . ASP A 1 400 ? 46.082 36.952 33.774 1.00 66.19 400 ASP A O 1
ATOM 2994 N N . LYS A 1 401 ? 46.792 35.657 35.468 1.00 66.94 401 LYS A N 1
ATOM 2995 C CA . LYS A 1 401 ? 48.237 35.995 35.420 1.00 66.94 401 LYS A CA 1
ATOM 2996 C C . LYS A 1 401 ? 48.595 37.422 35.860 1.00 66.94 401 LYS A C 1
ATOM 2998 O O . LYS A 1 401 ? 49.694 37.899 35.558 1.00 66.94 401 LYS A O 1
ATOM 3003 N N . SER A 1 402 ? 47.724 38.068 36.628 1.00 74.56 402 SER A N 1
ATOM 3004 C CA . SER A 1 402 ? 48.041 39.283 37.382 1.00 74.56 402 SER A CA 1
ATOM 3005 C C . SER A 1 402 ? 47.977 39.045 38.896 1.00 74.56 402 SER A C 1
ATOM 3007 O O . SER A 1 402 ? 47.410 38.055 39.358 1.00 74.56 402 SER A O 1
ATOM 3009 N N . THR A 1 403 ? 48.603 39.922 39.679 1.00 73.06 403 THR A N 1
ATOM 3010 C CA . THR A 1 403 ? 48.531 39.925 41.149 1.00 73.06 403 THR A CA 1
ATOM 3011 C C . THR A 1 403 ? 48.056 41.284 41.659 1.00 73.06 403 THR A C 1
ATOM 3013 O O . THR A 1 403 ? 48.480 42.330 41.152 1.00 73.06 403 THR A O 1
ATOM 3016 N N . ARG A 1 404 ? 47.161 41.269 42.659 1.00 74.38 404 ARG A N 1
ATOM 3017 C CA . ARG A 1 404 ? 46.674 42.476 43.345 1.00 74.38 404 ARG A CA 1
ATOM 3018 C C . ARG A 1 404 ? 47.798 43.069 44.194 1.00 74.38 404 ARG A C 1
ATOM 3020 O O . ARG A 1 404 ? 48.448 42.346 44.946 1.00 74.38 404 ARG A O 1
ATOM 3027 N N . GLN A 1 405 ? 48.041 44.360 44.036 1.00 73.19 405 GLN A N 1
ATOM 3028 C CA . GLN A 1 405 ? 49.055 45.115 44.766 1.00 73.19 405 GLN A CA 1
ATOM 3029 C C . GLN A 1 405 ? 48.465 45.699 46.064 1.00 73.19 405 GLN A C 1
ATOM 3031 O O . GLN A 1 405 ? 47.252 45.679 46.267 1.00 73.19 405 GLN A O 1
ATOM 3036 N N . GLU A 1 406 ? 49.315 46.226 46.953 1.00 68.00 406 GLU A N 1
ATOM 3037 C CA . GLU A 1 406 ? 48.894 46.797 48.251 1.00 68.00 406 GLU A CA 1
ATOM 3038 C C . GLU A 1 406 ? 47.975 48.032 48.133 1.00 68.00 406 GLU A C 1
ATOM 3040 O O . GLU A 1 406 ? 47.329 48.404 49.111 1.00 68.00 406 GLU A O 1
ATOM 3045 N N . ASP A 1 407 ? 47.901 48.656 46.953 1.00 66.12 407 ASP A N 1
ATOM 3046 C CA . ASP A 1 407 ? 47.020 49.788 46.628 1.00 66.12 407 ASP A CA 1
ATOM 3047 C C . ASP A 1 407 ? 45.695 49.368 45.958 1.00 66.12 407 ASP A C 1
ATOM 3049 O O . ASP A 1 407 ? 44.997 50.196 45.374 1.00 66.12 407 ASP A O 1
ATOM 3053 N N . ASP A 1 408 ? 45.361 48.078 46.038 1.00 65.62 408 ASP A N 1
ATOM 3054 C CA . ASP A 1 408 ? 44.182 47.437 45.451 1.00 65.62 408 ASP A CA 1
ATOM 3055 C C . ASP A 1 408 ? 44.127 47.454 43.902 1.00 65.62 408 ASP A C 1
ATOM 3057 O O . ASP A 1 408 ? 43.105 47.068 43.330 1.00 65.62 408 ASP A O 1
ATOM 3061 N N . THR A 1 409 ? 45.218 47.787 43.192 1.00 66.38 409 THR A N 1
ATOM 3062 C CA . THR A 1 409 ? 45.321 47.665 41.716 1.00 66.38 409 THR A CA 1
ATOM 3063 C C . THR A 1 409 ? 45.901 46.312 41.261 1.00 66.38 409 THR A C 1
ATOM 3065 O O . THR A 1 409 ? 46.637 45.661 42.000 1.00 66.38 409 THR A O 1
ATOM 3068 N N . CYS A 1 410 ? 45.576 45.841 40.048 1.00 72.00 410 CYS A N 1
ATOM 3069 C CA . CYS A 1 410 ? 46.090 44.571 39.498 1.00 72.00 410 CYS A CA 1
ATOM 3070 C C . CYS A 1 410 ? 47.283 44.812 38.552 1.00 72.00 410 CYS A C 1
ATOM 3072 O O . CYS A 1 410 ? 47.221 45.692 37.695 1.00 72.00 410 CYS A O 1
ATOM 3074 N N . LYS A 1 411 ? 48.353 44.007 38.657 1.00 71.62 411 LYS A N 1
ATOM 3075 C CA . LYS A 1 411 ? 49.550 44.095 37.792 1.00 71.62 411 LYS A CA 1
ATOM 3076 C C . LYS A 1 411 ? 49.913 42.741 37.177 1.00 71.62 411 LYS A C 1
ATOM 3078 O O . LYS A 1 411 ? 49.927 41.740 37.887 1.00 71.62 411 LYS A O 1
ATOM 3083 N N . CYS A 1 412 ? 50.232 42.706 35.880 1.00 75.00 412 CYS A N 1
ATOM 3084 C CA . CYS A 1 412 ? 50.663 41.492 35.171 1.00 75.00 412 CYS A CA 1
ATOM 3085 C C . CYS A 1 412 ? 51.971 40.922 35.742 1.00 75.00 412 CYS A C 1
ATOM 3087 O O . CYS A 1 412 ? 52.900 41.673 36.044 1.00 75.00 412 CYS A O 1
ATOM 3089 N N . ASN A 1 413 ? 52.044 39.594 35.864 1.00 72.81 413 ASN A N 1
ATOM 3090 C CA . ASN A 1 413 ? 53.161 38.903 36.513 1.00 72.81 413 ASN A CA 1
ATOM 3091 C C . ASN A 1 413 ? 54.407 38.739 35.610 1.00 72.81 413 ASN A C 1
ATOM 3093 O O . ASN A 1 413 ? 55.507 38.589 36.139 1.00 72.81 413 ASN A O 1
ATOM 3097 N N . ASP A 1 414 ? 54.258 38.782 34.278 1.00 70.44 414 ASP A N 1
ATOM 3098 C CA . ASP A 1 414 ? 55.360 38.627 33.311 1.00 70.44 414 ASP A CA 1
ATOM 3099 C C . ASP A 1 414 ? 55.924 39.991 32.858 1.00 70.44 414 ASP A C 1
ATOM 3101 O O . ASP A 1 414 ? 55.183 40.882 32.441 1.00 70.44 414 ASP A O 1
ATOM 3105 N N . ASN A 1 415 ? 57.252 40.155 32.898 1.00 59.38 415 ASN A N 1
ATOM 3106 C CA . ASN A 1 415 ? 57.928 41.386 32.462 1.00 59.38 415 ASN A CA 1
ATOM 3107 C C . ASN A 1 415 ? 57.826 41.587 30.933 1.00 59.38 415 ASN A C 1
ATOM 3109 O O . ASN A 1 415 ? 58.060 40.650 30.171 1.00 59.38 415 ASN A O 1
ATOM 3113 N N . GLY A 1 416 ? 57.560 42.823 30.487 1.00 63.78 416 GLY A N 1
ATOM 3114 C CA . GLY A 1 416 ? 57.412 43.191 29.067 1.00 63.78 416 GLY A CA 1
ATOM 3115 C C . GLY A 1 416 ? 55.973 43.130 28.537 1.00 63.78 416 GLY A C 1
ATOM 3116 O O . GLY A 1 416 ? 55.777 43.159 27.322 1.00 63.78 416 GLY A O 1
ATOM 3117 N N . TYR A 1 417 ? 54.988 43.023 29.438 1.00 68.75 417 TYR A N 1
ATOM 3118 C CA . TYR A 1 417 ? 53.556 43.063 29.146 1.00 68.75 417 TYR A CA 1
ATOM 3119 C C . TYR A 1 417 ? 52.856 44.144 29.989 1.00 68.75 417 TYR A C 1
ATOM 3121 O O . TYR A 1 417 ? 53.156 44.304 31.172 1.00 68.75 417 TYR A O 1
ATOM 3129 N N . GLU A 1 418 ? 51.890 44.847 29.399 1.00 62.78 418 GLU A N 1
ATOM 3130 C CA . GLU A 1 418 ? 51.091 45.908 30.028 1.00 62.78 418 GLU A CA 1
ATOM 3131 C C . GLU A 1 418 ? 49.576 45.625 29.939 1.00 62.78 418 GLU A C 1
ATOM 3133 O O . GLU A 1 418 ? 49.117 44.900 29.049 1.00 62.78 418 GLU A O 1
ATOM 3138 N N . ILE A 1 419 ? 48.791 46.181 30.876 1.00 66.31 419 ILE A N 1
ATOM 3139 C CA . ILE A 1 419 ? 47.316 46.178 30.820 1.00 66.31 419 ILE A CA 1
ATOM 3140 C C . ILE A 1 419 ? 46.888 47.415 30.027 1.00 66.31 419 ILE A C 1
ATOM 3142 O O . ILE A 1 419 ? 47.093 48.546 30.472 1.00 66.31 419 ILE A O 1
ATOM 3146 N N . VAL A 1 420 ? 46.313 47.208 28.843 1.00 62.66 420 VAL A N 1
ATOM 3147 C CA . VAL A 1 420 ? 45.867 48.293 27.956 1.00 62.66 420 VAL A CA 1
ATOM 3148 C C . VAL A 1 420 ? 44.418 48.659 28.302 1.00 62.66 420 VAL A C 1
ATOM 3150 O O . VAL A 1 420 ? 43.559 47.780 28.339 1.00 62.66 420 VAL A O 1
ATOM 3153 N N . LYS A 1 421 ? 44.138 49.953 28.533 1.00 56.59 421 LYS A N 1
ATOM 3154 C CA . LYS A 1 421 ? 42.855 50.490 29.055 1.00 56.59 421 LYS A CA 1
ATOM 3155 C C . LYS A 1 421 ? 41.587 50.103 28.278 1.00 56.59 421 LYS A C 1
ATOM 3157 O O . LYS A 1 421 ? 40.501 50.204 28.828 1.00 56.59 421 LYS A O 1
ATOM 3162 N N . ASP A 1 422 ? 41.714 49.641 27.037 1.00 57.06 422 ASP A N 1
ATOM 3163 C CA . ASP A 1 422 ? 40.565 49.341 26.174 1.00 57.06 422 ASP A CA 1
ATOM 3164 C C . ASP A 1 422 ? 40.209 47.838 26.130 1.00 57.06 422 ASP A C 1
ATOM 3166 O O . ASP A 1 422 ? 39.257 47.441 25.454 1.00 57.06 422 ASP A O 1
ATOM 3170 N N . ARG A 1 423 ? 40.968 46.983 26.837 1.00 54.03 423 ARG A N 1
ATOM 3171 C CA . ARG A 1 423 ? 40.710 45.540 27.019 1.00 54.03 423 ARG A CA 1
ATOM 3172 C C . ARG A 1 423 ? 41.147 45.099 28.421 1.00 54.03 423 ARG A C 1
ATOM 3174 O O . ARG A 1 423 ? 42.165 44.428 28.577 1.00 54.03 423 ARG A O 1
ATOM 3181 N N . GLU A 1 424 ? 40.371 45.487 29.432 1.00 56.44 424 GLU A N 1
ATOM 3182 C CA . GLU A 1 424 ? 40.690 45.338 30.868 1.00 56.44 424 GLU A CA 1
ATOM 3183 C C . GLU A 1 424 ? 40.787 43.886 31.387 1.00 56.44 424 GLU A C 1
ATOM 3185 O O . GLU A 1 424 ? 41.129 43.670 32.548 1.00 56.44 424 GLU A O 1
ATOM 3190 N N . ASP A 1 425 ? 40.610 42.887 30.519 1.00 60.00 425 ASP A N 1
ATOM 3191 C CA . ASP A 1 425 ? 40.601 41.473 30.899 1.00 60.00 425 ASP A CA 1
ATOM 3192 C C . ASP A 1 425 ? 41.875 40.699 30.473 1.00 60.00 425 ASP A C 1
ATOM 3194 O O . ASP A 1 425 ? 41.904 39.472 30.584 1.00 60.00 425 ASP A O 1
ATOM 3198 N N . THR A 1 426 ? 42.930 41.333 29.914 1.00 63.69 426 THR A N 1
ATOM 3199 C CA . THR A 1 426 ? 44.146 40.594 29.458 1.00 63.69 426 THR A CA 1
ATOM 3200 C C . THR A 1 426 ? 45.450 41.420 29.321 1.00 63.69 426 THR A C 1
ATOM 3202 O O . THR A 1 426 ? 45.445 42.551 28.846 1.00 63.69 426 THR A O 1
ATOM 3205 N N . CYS A 1 427 ? 46.608 40.825 29.658 1.00 69.00 427 CYS A N 1
ATOM 3206 C CA . CYS A 1 427 ? 47.962 41.417 29.537 1.00 69.00 427 CYS A CA 1
ATOM 3207 C C . CYS A 1 427 ? 48.560 41.312 28.105 1.00 69.00 427 CYS A C 1
ATOM 3209 O O . CYS A 1 427 ? 48.557 40.217 27.540 1.00 69.00 427 CYS A O 1
ATOM 3211 N N . THR A 1 428 ? 49.139 42.388 27.530 1.00 66.00 428 THR A N 1
ATOM 3212 C CA . THR A 1 428 ? 49.670 42.444 26.129 1.00 66.00 428 THR A CA 1
ATOM 3213 C C . THR A 1 428 ? 51.141 42.910 26.037 1.00 66.00 428 THR A C 1
ATOM 3215 O O . THR A 1 428 ? 51.547 43.753 26.822 1.00 66.00 428 THR A O 1
ATOM 3218 N N . ALA A 1 429 ? 51.945 42.387 25.091 1.00 63.97 429 ALA A N 1
ATOM 3219 C CA . ALA A 1 429 ? 53.405 42.616 24.978 1.00 63.97 429 ALA A CA 1
ATOM 3220 C C . ALA A 1 429 ? 53.821 44.006 24.432 1.00 63.97 429 ALA A C 1
ATOM 3222 O O . ALA A 1 429 ? 53.178 44.498 23.506 1.00 63.97 429 ALA A O 1
ATOM 3223 N N . GLU A 1 430 ? 54.933 44.585 24.912 1.00 66.94 430 GLU A N 1
ATOM 3224 C CA . GLU A 1 430 ? 55.523 45.883 24.489 1.00 66.94 430 GLU A CA 1
ATOM 3225 C C . GLU A 1 430 ? 56.127 45.889 23.049 1.00 66.94 430 GLU A C 1
ATOM 3227 O O . GLU A 1 430 ? 56.526 44.849 22.526 1.00 66.94 430 GLU A O 1
ATOM 3232 N N . CYS A 1 431 ? 56.221 47.061 22.386 1.00 66.12 431 CYS A N 1
ATOM 3233 C CA . CYS A 1 431 ? 56.830 47.210 21.041 1.00 66.12 431 CYS A CA 1
ATOM 3234 C C . CYS A 1 431 ? 58.384 47.215 21.068 1.00 66.12 431 CYS A C 1
ATOM 3236 O O . CYS A 1 431 ? 58.972 47.676 22.048 1.00 66.12 431 CYS A O 1
ATOM 3238 N N . PRO A 1 432 ? 59.080 46.785 19.987 1.00 66.69 432 PRO A N 1
ATOM 3239 C CA . PRO A 1 432 ? 60.549 46.813 19.893 1.00 66.69 432 PRO A CA 1
ATOM 3240 C C . PRO A 1 432 ? 61.162 48.225 20.003 1.00 66.69 432 PRO A C 1
ATOM 3242 O O . PRO A 1 432 ? 60.547 49.217 19.612 1.00 66.69 432 PRO A O 1
ATOM 3245 N N . LYS A 1 433 ? 62.416 48.331 20.474 1.00 62.28 433 LYS A N 1
ATOM 3246 C CA . LYS A 1 433 ? 63.143 49.616 20.587 1.00 62.28 433 LYS A CA 1
ATOM 3247 C C . LYS A 1 433 ? 63.310 50.298 19.214 1.00 62.28 433 LYS A C 1
ATOM 3249 O O . LYS A 1 433 ? 63.637 49.623 18.246 1.00 62.28 433 LYS A O 1
ATOM 3254 N N . ALA A 1 434 ? 63.163 51.628 19.171 1.00 63.88 434 ALA A N 1
ATOM 3255 C CA . ALA A 1 434 ? 63.134 52.476 17.963 1.00 63.88 434 ALA A CA 1
ATOM 3256 C C . ALA A 1 434 ? 61.896 52.288 17.054 1.00 63.88 434 ALA A C 1
ATOM 3258 O O . ALA A 1 434 ? 61.944 52.549 15.847 1.00 63.88 434 ALA A O 1
ATOM 3259 N N . SER A 1 435 ? 60.788 51.824 17.647 1.00 71.06 435 SER A N 1
ATOM 3260 C CA . SER A 1 435 ? 59.469 51.771 17.019 1.00 71.06 435 SER A CA 1
ATOM 3261 C C . SER A 1 435 ? 58.384 52.317 17.955 1.00 71.06 435 SER A C 1
ATOM 3263 O O . SER A 1 435 ? 58.540 52.292 19.179 1.00 71.06 435 SER A O 1
ATOM 3265 N N . LYS A 1 436 ? 57.274 52.798 17.387 1.00 71.50 436 LYS A N 1
ATOM 3266 C CA . LYS A 1 436 ? 56.106 53.319 18.118 1.00 71.50 436 LYS A CA 1
ATOM 3267 C C . LYS A 1 436 ? 54.845 52.544 17.758 1.00 71.50 436 LYS A C 1
ATOM 3269 O O . LYS A 1 436 ? 54.654 52.185 16.593 1.00 71.50 436 LYS A O 1
ATOM 3274 N N . ARG A 1 437 ? 53.988 52.310 18.759 1.00 71.94 437 ARG A N 1
ATOM 3275 C CA . ARG A 1 437 ? 52.676 51.674 18.582 1.00 71.94 437 ARG A CA 1
ATOM 3276 C C . ARG A 1 437 ? 51.700 52.665 17.942 1.00 71.94 437 ARG A C 1
ATOM 3278 O O . ARG A 1 437 ? 51.602 53.800 18.397 1.00 71.94 437 ARG A O 1
ATOM 3285 N N . GLN A 1 438 ? 51.036 52.234 16.880 1.00 70.50 438 GLN A N 1
ATOM 3286 C CA . GLN A 1 438 ? 50.041 52.983 16.117 1.00 70.50 438 GLN A CA 1
ATOM 3287 C C . GLN A 1 438 ? 48.639 52.781 16.720 1.00 70.50 438 GLN A C 1
ATOM 3289 O O . GLN A 1 438 ? 48.420 51.841 17.488 1.00 70.50 438 GLN A O 1
ATOM 3294 N N . ASP A 1 439 ? 47.680 53.630 16.338 1.00 62.28 439 ASP A N 1
ATOM 3295 C CA . ASP A 1 439 ? 46.293 53.605 16.844 1.00 62.28 439 ASP A CA 1
ATOM 3296 C C . ASP A 1 439 ? 45.541 52.290 16.536 1.00 62.28 439 ASP A C 1
ATOM 3298 O O . ASP A 1 439 ? 44.558 51.961 17.196 1.00 62.28 439 ASP A O 1
ATOM 3302 N N . ASP A 1 440 ? 46.007 51.510 15.554 1.00 60.88 440 ASP A N 1
ATOM 3303 C CA . ASP A 1 440 ? 45.463 50.190 15.199 1.00 60.88 440 ASP A CA 1
ATOM 3304 C C . ASP A 1 440 ? 46.055 49.023 16.018 1.00 60.88 440 ASP A C 1
ATOM 3306 O O . ASP A 1 440 ? 45.675 47.864 15.832 1.00 60.88 440 ASP A O 1
ATOM 3310 N N . GLY A 1 441 ? 46.982 49.320 16.936 1.00 64.75 441 GLY A N 1
ATOM 3311 C CA . GLY A 1 441 ? 47.649 48.355 17.806 1.00 64.75 441 GLY A CA 1
ATOM 3312 C C . GLY A 1 441 ? 48.955 47.751 17.265 1.00 64.75 441 GLY A C 1
ATOM 3313 O O . GLY A 1 441 ? 49.584 46.987 18.005 1.00 64.75 441 GLY A O 1
ATOM 3314 N N . SER A 1 442 ? 49.406 48.082 16.046 1.00 67.62 442 SER A N 1
ATOM 3315 C CA . SER A 1 442 ? 50.671 47.603 15.437 1.00 67.62 442 SER A CA 1
ATOM 3316 C C . SER A 1 442 ? 51.887 48.517 15.724 1.00 67.62 442 SER A C 1
ATOM 3318 O O . SER A 1 442 ? 51.706 49.652 16.146 1.00 67.62 442 SER A O 1
ATOM 3320 N N . CYS A 1 443 ? 53.139 48.054 15.551 1.00 70.94 443 CYS A N 1
ATOM 3321 C CA . CYS A 1 443 ? 54.368 48.847 15.806 1.00 70.94 443 CYS A CA 1
ATOM 3322 C C . CYS A 1 443 ? 55.063 49.267 14.487 1.00 70.94 443 CYS A C 1
ATOM 3324 O O . CYS A 1 443 ? 55.213 48.422 13.607 1.00 70.94 443 CYS A O 1
ATOM 3326 N N . ALA A 1 444 ? 55.559 50.510 14.363 1.00 70.12 444 ALA A N 1
ATOM 3327 C CA . ALA A 1 444 ? 56.288 51.018 13.178 1.00 70.12 444 ALA A CA 1
ATOM 3328 C C . ALA A 1 444 ? 57.601 51.754 13.538 1.00 70.12 444 ALA A C 1
ATOM 3330 O O . ALA A 1 444 ? 57.671 52.375 14.597 1.00 70.12 444 ALA A O 1
ATOM 3331 N N . CYS A 1 445 ? 58.631 51.682 12.676 1.00 74.38 445 CYS A N 1
ATOM 3332 C CA . CYS A 1 445 ? 59.970 52.267 12.893 1.00 74.38 445 CYS A CA 1
ATOM 3333 C C . CYS A 1 445 ? 59.970 53.801 12.989 1.00 74.38 445 CYS A C 1
ATOM 3335 O O . CYS A 1 445 ? 59.219 54.473 12.292 1.00 74.38 445 CYS A O 1
ATOM 3337 N N . ASP A 1 446 ? 60.880 54.362 13.790 1.00 71.88 446 ASP A N 1
ATOM 3338 C CA . ASP A 1 446 ? 60.978 55.811 14.026 1.00 71.88 446 ASP A CA 1
ATOM 3339 C C . ASP A 1 446 ? 61.576 56.639 12.859 1.00 71.88 446 ASP A C 1
ATOM 3341 O O . ASP A 1 446 ? 61.477 57.864 12.888 1.00 71.88 446 ASP A O 1
ATOM 3345 N N . THR A 1 447 ? 62.219 56.019 11.855 1.00 70.50 447 THR A N 1
ATOM 3346 C CA . THR A 1 447 ? 62.861 56.709 10.705 1.00 70.50 447 THR A CA 1
ATOM 3347 C C . THR A 1 447 ? 62.132 56.388 9.399 1.00 70.50 447 THR A C 1
ATOM 3349 O O . THR A 1 447 ? 61.924 55.216 9.095 1.00 70.50 447 THR A O 1
ATOM 3352 N N . GLU A 1 448 ? 61.771 57.409 8.613 1.00 62.66 448 GLU A N 1
ATOM 3353 C CA . GLU A 1 448 ? 61.164 57.233 7.282 1.00 62.66 448 GLU A CA 1
ATOM 3354 C C . GLU A 1 448 ? 62.148 56.541 6.306 1.00 62.66 448 GLU A C 1
ATOM 3356 O O . GLU A 1 448 ? 63.359 56.758 6.392 1.00 62.66 448 GLU A O 1
ATOM 3361 N N . SER A 1 449 ? 61.652 55.732 5.355 1.00 65.00 449 SER A N 1
ATOM 3362 C CA . SER A 1 449 ? 62.418 54.883 4.399 1.00 65.00 449 SER A CA 1
ATOM 3363 C C . SER A 1 449 ? 63.140 53.649 4.988 1.00 65.00 449 SER A C 1
ATOM 3365 O O . SER A 1 449 ? 64.091 53.124 4.397 1.00 65.00 449 SER A O 1
ATOM 3367 N N . TYR A 1 450 ? 62.689 53.182 6.161 1.00 74.00 450 TYR A N 1
ATOM 3368 C CA . TYR A 1 450 ? 63.115 51.931 6.801 1.00 74.00 450 TYR A CA 1
ATOM 3369 C C . TYR A 1 450 ? 61.900 51.056 7.158 1.00 74.00 450 TYR A C 1
ATOM 3371 O O . TYR A 1 450 ? 60.884 51.558 7.635 1.00 74.00 450 TYR A O 1
ATOM 3379 N N . GLU A 1 451 ? 62.032 49.738 7.012 1.00 66.56 451 GLU A N 1
ATOM 3380 C CA . GLU A 1 451 ? 60.988 48.743 7.302 1.00 66.56 451 GLU A CA 1
ATOM 3381 C C . GLU A 1 451 ? 61.413 47.749 8.401 1.00 66.56 451 GLU A C 1
ATOM 3383 O O . GLU A 1 451 ? 62.605 47.495 8.601 1.00 66.56 451 GLU A O 1
ATOM 3388 N N . ILE A 1 452 ? 60.446 47.185 9.145 1.00 69.31 452 ILE A N 1
ATOM 3389 C CA . ILE A 1 452 ? 60.717 46.170 10.182 1.00 69.31 452 ILE A CA 1
ATOM 3390 C C . ILE A 1 452 ? 60.893 44.803 9.515 1.00 69.31 452 ILE A C 1
ATOM 3392 O O . ILE A 1 452 ? 59.917 44.173 9.110 1.00 69.31 452 ILE A O 1
ATOM 3396 N N . VAL A 1 453 ? 62.121 44.285 9.510 1.00 68.06 453 VAL A N 1
ATOM 3397 C CA . VAL A 1 453 ? 62.433 42.915 9.075 1.00 68.06 453 VAL A CA 1
ATOM 3398 C C . VAL A 1 453 ? 63.012 42.146 10.264 1.00 68.06 453 VAL A C 1
ATOM 3400 O O . VAL A 1 453 ? 64.002 42.552 10.868 1.00 68.06 453 VAL A O 1
ATOM 3403 N N . LYS A 1 454 ? 62.359 41.038 10.653 1.00 64.50 454 LYS A N 1
ATOM 3404 C CA . LYS A 1 454 ? 62.754 40.167 11.789 1.00 64.50 454 LYS A CA 1
ATOM 3405 C C . LYS A 1 454 ? 63.011 40.930 13.108 1.00 64.50 454 LYS A C 1
ATOM 3407 O O . LYS A 1 454 ? 63.936 40.616 13.852 1.00 64.50 454 LYS A O 1
ATOM 3412 N N . GLY A 1 455 ? 62.178 41.929 13.409 1.00 66.25 455 GLY A N 1
ATOM 3413 C CA . GLY A 1 455 ? 62.227 42.676 14.673 1.00 66.25 455 GLY A CA 1
ATOM 3414 C C . GLY A 1 455 ? 63.284 43.786 14.745 1.00 66.25 455 GLY A C 1
ATOM 3415 O O . GLY A 1 455 ? 63.525 44.298 15.835 1.00 66.25 455 GLY A O 1
ATOM 3416 N N . THR A 1 456 ? 63.896 44.170 13.615 1.00 66.81 456 THR A N 1
ATOM 3417 C CA . THR A 1 456 ? 64.840 45.303 13.505 1.00 66.81 456 THR A CA 1
ATOM 3418 C C . THR A 1 456 ? 64.512 46.160 12.272 1.00 66.81 456 THR A C 1
ATOM 3420 O O . THR A 1 456 ? 64.049 45.629 11.267 1.00 66.81 456 THR A O 1
ATOM 3423 N N . CYS A 1 457 ? 64.741 47.475 12.332 1.00 72.06 457 CYS A N 1
ATOM 3424 C CA . CYS A 1 457 ? 64.487 48.407 11.222 1.00 72.06 457 CYS A CA 1
ATOM 3425 C C . CYS A 1 457 ? 65.668 48.453 10.224 1.00 72.06 457 CYS A C 1
ATOM 3427 O O . CYS A 1 457 ? 66.791 48.734 10.650 1.00 72.06 457 CYS A O 1
ATOM 3429 N N . VAL A 1 458 ? 65.436 48.237 8.918 1.00 71.69 458 VAL A N 1
ATOM 3430 C CA . VAL A 1 458 ? 66.457 48.271 7.831 1.00 71.69 458 VAL A CA 1
ATOM 3431 C C . VAL A 1 458 ? 66.030 49.162 6.643 1.00 71.69 458 VAL A C 1
ATOM 3433 O O . VAL A 1 458 ? 64.828 49.332 6.463 1.00 71.69 458 VAL A O 1
ATOM 3436 N N . PRO A 1 459 ? 66.958 49.734 5.834 1.00 73.38 459 PRO A N 1
ATOM 3437 C CA . PRO A 1 459 ? 66.605 50.645 4.734 1.00 73.38 459 PRO A CA 1
ATOM 3438 C C . PRO A 1 459 ? 65.930 49.943 3.542 1.00 73.38 459 PRO A C 1
ATOM 3440 O O . PRO A 1 459 ? 66.243 48.791 3.237 1.00 73.38 459 PRO A O 1
ATOM 3443 N N . GLU A 1 460 ? 65.069 50.655 2.815 1.00 72.56 460 GLU A N 1
ATOM 3444 C CA . GLU A 1 460 ? 64.380 50.166 1.604 1.00 72.56 460 GLU A CA 1
ATOM 3445 C C . GLU A 1 460 ? 65.331 49.924 0.398 1.00 72.56 460 GLU A C 1
ATOM 3447 O O . GLU A 1 460 ? 66.430 50.481 0.325 1.00 72.56 460 GLU A O 1
ATOM 3452 N N . CYS A 1 461 ? 64.938 49.069 -0.561 1.00 74.12 461 CYS A N 1
ATOM 3453 C CA . CYS A 1 461 ? 65.694 48.818 -1.805 1.00 74.12 461 CYS A CA 1
ATOM 3454 C C . CYS A 1 461 ? 65.495 49.929 -2.868 1.00 74.12 461 CYS A C 1
ATOM 3456 O O . CYS A 1 461 ? 64.473 50.615 -2.847 1.00 74.12 461 CYS A O 1
ATOM 3458 N N . PRO A 1 462 ? 66.436 50.108 -3.827 1.00 71.31 462 PRO A N 1
ATOM 3459 C CA . PRO A 1 462 ? 66.283 51.041 -4.950 1.00 71.31 462 PRO A CA 1
ATOM 3460 C C . PRO A 1 462 ? 65.012 50.799 -5.780 1.00 71.31 462 PRO A C 1
ATOM 3462 O O . PRO A 1 462 ? 64.505 49.681 -5.852 1.00 71.31 462 PRO A O 1
ATOM 3465 N N . LYS A 1 463 ? 64.520 51.844 -6.455 1.00 66.31 463 LYS A N 1
ATOM 3466 C CA . LYS A 1 463 ? 63.313 51.775 -7.291 1.00 66.31 463 LYS A CA 1
ATOM 3467 C C . LYS A 1 463 ? 63.468 50.729 -8.408 1.00 66.31 463 LYS A C 1
ATOM 3469 O O . LYS A 1 463 ? 64.526 50.660 -9.026 1.00 66.31 463 LYS A O 1
ATOM 3474 N N . ASP A 1 464 ? 62.413 49.951 -8.648 1.00 70.75 464 ASP A N 1
ATOM 3475 C CA . ASP A 1 464 ? 62.374 48.815 -9.584 1.00 70.75 464 ASP A CA 1
ATOM 3476 C C . ASP A 1 464 ? 63.338 47.669 -9.199 1.00 70.75 464 ASP A C 1
ATOM 3478 O O . ASP A 1 464 ? 63.894 46.987 -10.064 1.00 70.75 464 ASP A O 1
ATOM 3482 N N . SER A 1 465 ? 63.553 47.471 -7.888 1.00 75.19 465 SER A N 1
ATOM 3483 C CA . SER A 1 465 ? 64.273 46.329 -7.318 1.00 75.19 465 SER A CA 1
ATOM 3484 C C . SER A 1 465 ? 63.624 45.806 -6.029 1.00 75.19 465 SER A C 1
ATOM 3486 O O . SER A 1 465 ? 63.073 46.573 -5.237 1.00 75.19 465 SER A O 1
ATOM 3488 N N . THR A 1 466 ? 63.754 44.503 -5.773 1.00 77.50 466 THR A N 1
ATOM 3489 C CA . THR A 1 466 ? 63.173 43.811 -4.609 1.00 77.50 466 THR A CA 1
ATOM 3490 C C . THR A 1 466 ? 64.229 43.096 -3.764 1.00 77.50 466 THR A C 1
ATOM 3492 O O . THR A 1 466 ? 65.215 42.553 -4.282 1.00 77.50 466 THR A O 1
ATOM 3495 N N . ARG A 1 467 ? 64.018 43.096 -2.436 1.00 76.69 467 ARG A N 1
ATOM 3496 C CA . ARG A 1 467 ? 64.897 42.454 -1.444 1.00 76.69 467 ARG A CA 1
ATOM 3497 C C . ARG A 1 467 ? 64.667 40.943 -1.420 1.00 76.69 467 ARG A C 1
ATOM 3499 O O . ARG A 1 467 ? 63.533 40.488 -1.300 1.00 76.69 467 ARG A O 1
ATOM 3506 N N . GLN A 1 468 ? 65.743 40.177 -1.549 1.00 76.75 468 GLN A N 1
ATOM 3507 C CA . GLN A 1 468 ? 65.717 38.713 -1.579 1.00 76.75 468 GLN A CA 1
ATOM 3508 C C . GLN A 1 468 ? 65.911 38.115 -0.170 1.00 76.75 468 GLN A C 1
ATOM 3510 O O . GLN A 1 468 ? 66.220 38.834 0.779 1.00 76.75 468 GLN A O 1
ATOM 3515 N N . GLU A 1 469 ? 65.742 36.794 -0.017 1.00 69.31 469 GLU A N 1
ATOM 3516 C CA . GLU A 1 469 ? 65.865 36.086 1.277 1.00 69.31 469 GLU A CA 1
ATOM 3517 C C . GLU A 1 469 ? 67.265 36.171 1.924 1.00 69.31 469 GLU A C 1
ATOM 3519 O O . GLU A 1 469 ? 67.397 35.928 3.125 1.00 69.31 469 GLU A O 1
ATOM 3524 N N . ASP A 1 470 ? 68.297 36.512 1.143 1.00 71.12 470 ASP A N 1
ATOM 3525 C CA . ASP A 1 470 ? 69.681 36.747 1.584 1.00 71.12 470 ASP A CA 1
ATOM 3526 C C . ASP A 1 470 ? 69.974 38.220 1.934 1.00 71.12 470 ASP A C 1
ATOM 3528 O O . ASP A 1 470 ? 71.129 38.601 2.124 1.00 71.12 470 ASP A O 1
ATOM 3532 N N . ASP A 1 471 ? 68.925 39.038 2.022 1.00 65.12 471 ASP A N 1
ATOM 3533 C CA . ASP A 1 471 ? 68.941 40.467 2.320 1.00 65.12 471 ASP A CA 1
ATOM 3534 C C . ASP A 1 471 ? 69.574 41.366 1.223 1.00 65.12 471 ASP A C 1
ATOM 3536 O O . ASP A 1 471 ? 69.748 42.563 1.462 1.00 65.12 471 ASP A O 1
ATOM 3540 N N . ALA A 1 472 ? 69.854 40.879 -0.000 1.00 70.38 472 ALA A N 1
ATOM 3541 C CA . ALA A 1 472 ? 70.337 41.700 -1.132 1.00 70.38 472 ALA A CA 1
ATOM 3542 C C . ALA A 1 472 ? 69.205 42.234 -2.047 1.00 70.38 472 ALA A C 1
ATOM 3544 O O . ALA A 1 472 ? 68.180 41.580 -2.227 1.00 70.38 472 ALA A O 1
ATOM 3545 N N . CYS A 1 473 ? 69.389 43.411 -2.671 1.00 75.31 473 CYS A N 1
ATOM 3546 C CA . CYS A 1 473 ? 68.440 43.982 -3.649 1.00 75.31 473 CYS A CA 1
ATOM 3547 C C . CYS A 1 473 ? 68.786 43.552 -5.090 1.00 75.31 473 CYS A C 1
ATOM 3549 O O . CYS A 1 473 ? 69.954 43.608 -5.484 1.00 75.31 473 CYS A O 1
ATOM 3551 N N . ARG A 1 474 ? 67.785 43.177 -5.899 1.00 74.75 474 ARG A N 1
ATOM 3552 C CA . ARG A 1 474 ? 67.930 42.839 -7.333 1.00 74.75 474 ARG A CA 1
ATOM 3553 C C . ARG A 1 474 ? 66.861 43.525 -8.181 1.00 74.75 474 ARG A C 1
ATOM 3555 O O . ARG A 1 474 ? 65.730 43.619 -7.725 1.00 74.75 474 ARG A O 1
ATOM 3562 N N . CYS A 1 475 ? 67.217 43.970 -9.392 1.00 77.62 475 CYS A N 1
ATOM 3563 C CA . CYS A 1 475 ? 66.283 44.598 -10.335 1.00 77.62 475 CYS A CA 1
ATOM 3564 C C . CYS A 1 475 ? 65.077 43.686 -10.619 1.00 77.62 475 CYS A C 1
ATOM 3566 O O . CYS A 1 475 ? 65.252 42.495 -10.873 1.00 77.62 475 CYS A O 1
ATOM 3568 N N . ASP A 1 476 ? 63.874 44.257 -10.615 1.00 73.81 476 ASP A N 1
ATOM 3569 C CA . ASP A 1 476 ? 62.607 43.540 -10.801 1.00 73.81 476 ASP A CA 1
ATOM 3570 C C . ASP A 1 476 ? 62.429 43.035 -12.247 1.00 73.81 476 ASP A C 1
ATOM 3572 O O . ASP A 1 476 ? 61.705 42.068 -12.496 1.00 73.81 476 ASP A O 1
ATOM 3576 N N . ALA A 1 477 ? 63.108 43.666 -13.214 1.00 66.44 477 ALA A N 1
ATOM 3577 C CA . ALA A 1 477 ? 63.135 43.246 -14.613 1.00 66.44 477 ALA A CA 1
ATOM 3578 C C . ALA A 1 477 ? 64.265 42.231 -14.874 1.00 66.44 477 ALA A C 1
ATOM 3580 O O . ALA A 1 477 ? 65.449 42.547 -14.770 1.00 66.44 477 ALA A O 1
ATOM 3581 N N . ASN A 1 478 ? 63.896 41.007 -15.265 1.00 58.81 478 ASN A N 1
ATOM 3582 C CA . ASN A 1 478 ? 64.848 39.960 -15.653 1.00 58.81 478 ASN A CA 1
ATOM 3583 C C . ASN A 1 478 ? 65.669 40.368 -16.896 1.00 58.81 478 ASN A C 1
ATOM 3585 O O . ASN A 1 478 ? 65.095 40.852 -17.870 1.00 58.81 478 ASN A O 1
ATOM 3589 N N . GLY A 1 479 ? 66.984 40.106 -16.896 1.00 62.31 479 GLY A N 1
ATOM 3590 C CA . GLY A 1 479 ? 67.902 40.446 -18.003 1.00 62.31 479 GLY A CA 1
ATOM 3591 C C . GLY A 1 479 ? 68.518 41.848 -17.912 1.00 62.31 479 GLY A C 1
ATOM 3592 O O . GLY A 1 479 ? 69.045 42.357 -18.900 1.00 62.31 479 GLY A O 1
ATOM 3593 N N . PHE A 1 480 ? 68.419 42.475 -16.738 1.00 67.31 480 PHE A N 1
ATOM 3594 C CA . PHE A 1 480 ? 69.024 43.762 -16.428 1.00 67.31 480 PHE A CA 1
ATOM 3595 C C . PHE A 1 480 ? 69.961 43.619 -15.227 1.00 67.31 480 PHE A C 1
ATOM 3597 O O . PHE A 1 480 ? 69.609 42.988 -14.228 1.00 67.31 480 PHE A O 1
ATOM 3604 N N . GLU A 1 481 ? 71.124 44.259 -15.293 1.00 67.62 481 GLU A N 1
ATOM 3605 C CA . GLU A 1 481 ? 72.093 44.312 -14.197 1.00 67.62 481 GLU A CA 1
ATOM 3606 C C . GLU A 1 481 ? 72.200 45.727 -13.612 1.00 67.62 481 GLU A C 1
ATOM 3608 O O . GLU A 1 481 ? 71.983 46.730 -14.303 1.00 67.62 481 GLU A O 1
ATOM 3613 N N . ILE A 1 482 ? 72.524 45.818 -12.315 1.00 65.69 482 ILE A N 1
ATOM 3614 C CA . ILE A 1 482 ? 72.773 47.103 -11.651 1.00 65.69 482 ILE A CA 1
ATOM 3615 C C . ILE A 1 482 ? 74.160 47.588 -12.068 1.00 65.69 482 ILE A C 1
ATOM 3617 O O . ILE A 1 482 ? 75.176 47.081 -11.591 1.00 65.69 482 ILE A O 1
ATOM 3621 N N . VAL A 1 483 ? 74.207 48.625 -12.903 1.00 64.38 483 VAL A N 1
ATOM 3622 C CA . VAL A 1 483 ? 75.452 49.288 -13.305 1.00 64.38 483 VAL A CA 1
ATOM 3623 C C . VAL A 1 483 ? 75.423 50.718 -12.777 1.00 64.38 483 VAL A C 1
ATOM 3625 O O . VAL A 1 483 ? 74.690 51.561 -13.285 1.00 64.38 483 VAL A O 1
ATOM 3628 N N . ASN A 1 484 ? 76.233 51.002 -11.751 1.00 58.88 484 ASN A N 1
ATOM 3629 C CA . ASN A 1 484 ? 76.325 52.312 -11.084 1.00 58.88 484 ASN A CA 1
ATOM 3630 C C . ASN A 1 484 ? 74.993 52.846 -10.509 1.00 58.88 484 ASN A C 1
ATOM 3632 O O . ASN A 1 484 ? 74.728 54.043 -10.584 1.00 58.88 484 ASN A O 1
ATOM 3636 N N . GLY A 1 485 ? 74.175 51.977 -9.904 1.00 64.25 485 GLY A N 1
ATOM 3637 C CA . GLY A 1 485 ? 72.956 52.383 -9.186 1.00 64.25 485 GLY A CA 1
ATOM 3638 C C . GLY A 1 485 ? 71.689 52.511 -10.042 1.00 64.25 485 GLY A C 1
ATOM 3639 O O . GLY A 1 485 ? 70.673 52.963 -9.527 1.00 64.25 485 GLY A O 1
ATOM 3640 N N . GLU A 1 486 ? 71.727 52.080 -11.307 1.00 67.00 486 GLU A N 1
ATOM 3641 C CA . GLU A 1 486 ? 70.570 51.979 -12.209 1.00 67.00 486 GLU A CA 1
ATOM 3642 C C . GLU A 1 486 ? 70.561 50.611 -12.919 1.00 67.00 486 GLU A C 1
ATOM 3644 O O . GLU A 1 486 ? 71.623 50.057 -13.214 1.00 67.00 486 GLU A O 1
ATOM 3649 N N . CYS A 1 487 ? 69.375 50.076 -13.223 1.00 70.69 487 CYS A N 1
ATOM 3650 C CA . CYS A 1 487 ? 69.204 48.811 -13.951 1.00 70.69 487 CYS A CA 1
ATOM 3651 C C . CYS A 1 487 ? 69.320 49.024 -15.481 1.00 70.69 487 CYS A C 1
ATOM 3653 O O . CYS A 1 487 ? 68.579 49.839 -16.036 1.00 70.69 487 CYS A O 1
ATOM 3655 N N . LYS A 1 488 ? 70.214 48.301 -16.185 1.00 66.56 488 LYS A N 1
ATOM 3656 C CA . LYS A 1 488 ? 70.392 48.352 -17.666 1.00 66.56 488 LYS A CA 1
ATOM 3657 C C . LYS A 1 488 ? 70.424 46.961 -18.321 1.00 66.56 488 LYS A C 1
ATOM 3659 O O . LYS A 1 488 ? 70.840 46.013 -17.671 1.00 66.56 488 LYS A O 1
ATOM 3664 N N . GLU A 1 489 ? 70.013 46.865 -19.597 1.00 67.00 489 GLU A N 1
ATOM 3665 C CA . GLU A 1 489 ? 69.899 45.604 -20.370 1.00 67.00 489 GLU A CA 1
ATOM 3666 C C . GLU A 1 489 ? 71.246 44.892 -20.602 1.00 67.00 489 GLU A C 1
ATOM 3668 O O . GLU A 1 489 ? 72.214 45.493 -21.089 1.00 67.00 489 GLU A O 1
ATOM 3673 N N . GLU A 1 490 ? 71.278 43.585 -20.337 1.00 66.75 490 GLU A N 1
ATOM 3674 C CA . GLU A 1 490 ? 72.388 42.682 -20.671 1.00 66.75 490 GLU A CA 1
ATOM 3675 C C . GLU A 1 490 ? 72.523 42.484 -22.204 1.00 66.75 490 GLU A C 1
ATOM 3677 O O . GLU A 1 490 ? 71.539 42.565 -22.941 1.00 66.75 490 GLU A O 1
ATOM 3682 N N . CYS A 1 491 ? 73.737 42.217 -22.729 1.00 62.81 491 CYS A N 1
ATOM 3683 C CA . CYS A 1 491 ? 73.850 41.721 -24.117 1.00 62.81 491 CYS A CA 1
ATOM 3684 C C . CYS A 1 491 ? 73.246 40.301 -24.206 1.00 62.81 491 CYS A C 1
ATOM 3686 O O . CYS A 1 491 ? 73.319 39.545 -23.235 1.00 62.81 491 CYS A O 1
ATOM 3688 N N . PRO A 1 492 ? 72.682 39.906 -25.362 1.00 64.94 492 PRO A N 1
ATOM 3689 C CA . PRO A 1 492 ? 72.097 38.578 -25.546 1.00 64.94 492 PRO A CA 1
ATOM 3690 C C . PRO A 1 492 ? 73.121 37.461 -25.304 1.00 64.94 492 PRO A C 1
ATOM 3692 O O . PRO A 1 492 ? 74.300 37.623 -25.620 1.00 64.94 492 PRO A O 1
ATOM 3695 N N . LYS A 1 493 ? 72.672 36.306 -24.793 1.00 57.25 493 LYS A N 1
ATOM 3696 C CA . LYS A 1 493 ? 73.521 35.107 -24.656 1.00 57.25 493 LYS A CA 1
ATOM 3697 C C . LYS A 1 493 ? 74.182 34.741 -25.992 1.00 57.25 493 LYS A C 1
ATOM 3699 O O . LYS A 1 493 ? 73.543 34.847 -27.036 1.00 57.25 493 LYS A O 1
ATOM 3704 N N . ASP A 1 494 ? 75.431 34.283 -25.924 1.00 62.31 494 ASP A N 1
ATOM 3705 C CA . ASP A 1 494 ? 76.278 33.918 -27.072 1.00 62.31 494 ASP A CA 1
ATOM 3706 C C . ASP A 1 494 ? 76.586 35.103 -28.010 1.00 62.31 494 ASP A C 1
ATOM 3708 O O . ASP A 1 494 ? 76.686 34.955 -29.237 1.00 62.31 494 ASP A O 1
ATOM 3712 N N . SER A 1 495 ? 76.683 36.301 -27.422 1.00 68.19 495 SER A N 1
ATOM 3713 C CA . SER A 1 495 ? 77.173 37.497 -28.092 1.00 68.19 495 SER A CA 1
ATOM 3714 C C . SER A 1 495 ? 78.042 38.354 -27.176 1.00 68.19 495 SER A C 1
ATOM 3716 O O . SER A 1 495 ? 77.696 38.607 -26.021 1.00 68.19 495 SER A O 1
ATOM 3718 N N . ASP A 1 496 ? 79.131 38.876 -27.732 1.00 70.62 496 ASP A N 1
ATOM 3719 C CA . ASP A 1 496 ? 80.036 39.781 -27.030 1.00 70.62 496 ASP A CA 1
ATOM 3720 C C . ASP A 1 496 ? 79.757 41.253 -27.374 1.00 70.62 496 ASP A C 1
ATOM 3722 O O . ASP A 1 496 ? 79.561 41.631 -28.542 1.00 70.62 496 ASP A O 1
ATOM 3726 N N . ARG A 1 497 ? 79.782 42.114 -26.342 1.00 66.00 497 ARG A N 1
ATOM 3727 C CA . ARG A 1 497 ? 79.645 43.574 -26.475 1.00 66.00 497 ARG A CA 1
ATOM 3728 C C . ARG A 1 497 ? 80.933 44.166 -27.052 1.00 66.00 497 ARG A C 1
ATOM 3730 O O . ARG A 1 497 ? 81.991 44.098 -26.435 1.00 66.00 497 ARG A O 1
ATOM 3737 N N . GLN A 1 498 ? 80.830 44.764 -28.231 1.00 67.94 498 GLN A N 1
ATOM 3738 C CA . GLN A 1 498 ? 81.942 45.372 -28.957 1.00 67.94 498 GLN A CA 1
ATOM 3739 C C . GLN A 1 498 ? 82.288 46.765 -28.393 1.00 67.94 498 GLN A C 1
ATOM 3741 O O . GLN A 1 498 ? 81.482 47.391 -27.697 1.00 67.94 498 GLN A O 1
ATOM 3746 N N . GLU A 1 499 ? 83.475 47.290 -28.721 1.00 60.12 499 GLU A N 1
ATOM 3747 C CA . GLU A 1 499 ? 83.946 48.616 -28.266 1.00 60.12 499 GLU A CA 1
ATOM 3748 C C . GLU A 1 499 ? 83.035 49.779 -28.710 1.00 60.12 499 GLU A C 1
ATOM 3750 O O . GLU A 1 499 ? 82.941 50.798 -28.023 1.00 60.12 499 GLU A O 1
ATOM 3755 N N . ASP A 1 500 ? 82.308 49.619 -29.821 1.00 56.66 500 ASP A N 1
ATOM 3756 C CA . ASP A 1 500 ? 81.320 50.586 -30.322 1.00 56.66 500 ASP A CA 1
ATOM 3757 C C . ASP A 1 500 ? 79.944 50.489 -29.630 1.00 56.66 500 ASP A C 1
ATOM 3759 O O . ASP A 1 500 ? 79.019 51.232 -29.967 1.00 56.66 500 ASP A O 1
ATOM 3763 N N . LYS A 1 501 ? 79.834 49.619 -28.616 1.00 64.25 501 LYS A N 1
ATOM 3764 C CA . LYS A 1 501 ? 78.642 49.315 -27.809 1.00 64.25 501 LYS A CA 1
ATOM 3765 C C . LYS A 1 501 ? 77.559 48.490 -28.522 1.00 64.25 501 LYS A C 1
ATOM 3767 O O . LYS A 1 501 ? 76.502 48.294 -27.915 1.00 64.25 501 LYS A O 1
ATOM 3772 N N . SER A 1 502 ? 77.803 47.964 -29.729 1.00 59.81 502 SER A N 1
ATOM 3773 C CA . SER A 1 502 ? 76.941 46.961 -30.387 1.00 59.81 502 SER A CA 1
ATOM 3774 C C . SER A 1 502 ? 77.264 45.530 -29.912 1.00 59.81 502 SER A C 1
ATOM 3776 O O . SER A 1 502 ? 78.392 45.261 -29.512 1.00 59.81 502 SER A O 1
ATOM 3778 N N . CYS A 1 503 ? 76.296 44.602 -29.895 1.00 67.00 503 CYS A N 1
ATOM 3779 C CA . CYS A 1 503 ? 76.549 43.183 -29.566 1.00 67.00 503 CYS A CA 1
ATOM 3780 C C . CYS A 1 503 ? 76.707 42.373 -30.875 1.00 67.00 503 CYS A C 1
ATOM 3782 O O . CYS A 1 503 ? 75.979 42.631 -31.838 1.00 67.00 503 CYS A O 1
ATOM 3784 N N . LYS A 1 504 ? 77.626 41.394 -30.930 1.00 70.31 504 LYS A N 1
ATOM 3785 C CA . LYS A 1 504 ? 77.857 40.510 -32.097 1.00 70.31 504 LYS A CA 1
ATOM 3786 C C . LYS A 1 504 ? 77.848 39.036 -31.679 1.00 70.31 504 LYS A C 1
ATOM 3788 O O . LYS A 1 504 ? 78.468 38.706 -30.684 1.00 70.31 504 LYS A O 1
ATOM 3793 N N . CYS A 1 505 ? 77.188 38.175 -32.459 1.00 74.19 505 CYS A N 1
ATOM 3794 C CA . CYS A 1 505 ? 77.033 36.741 -32.176 1.00 74.19 505 CYS A CA 1
ATOM 3795 C C . CYS A 1 505 ? 78.323 35.928 -32.331 1.00 74.19 505 CYS A C 1
ATOM 3797 O O . CYS A 1 505 ? 79.061 36.122 -33.301 1.00 74.19 505 CYS A O 1
ATOM 3799 N N . ASP A 1 506 ? 78.511 34.946 -31.451 1.00 69.12 506 ASP A N 1
ATOM 3800 C CA . ASP A 1 506 ? 79.738 34.145 -31.361 1.00 69.12 506 ASP A CA 1
ATOM 3801 C C . ASP A 1 506 ? 79.797 32.997 -32.395 1.00 69.12 506 ASP A C 1
ATOM 3803 O O . ASP A 1 506 ? 80.877 32.524 -32.753 1.00 69.12 506 ASP A O 1
ATOM 3807 N N . SER A 1 507 ? 78.646 32.549 -32.922 1.00 66.12 507 SER A N 1
ATOM 3808 C CA . SER A 1 507 ? 78.534 31.411 -33.858 1.00 66.12 507 SER A CA 1
ATOM 3809 C C . SER A 1 507 ? 78.476 31.832 -35.337 1.00 66.12 507 SER A C 1
ATOM 3811 O O . SER A 1 507 ? 77.674 32.678 -35.726 1.00 66.12 507 SER A O 1
ATOM 3813 N N . ALA A 1 508 ? 79.286 31.199 -36.198 1.00 58.47 508 ALA A N 1
ATOM 3814 C CA . ALA A 1 508 ? 79.287 31.453 -37.645 1.00 58.47 508 ALA A CA 1
ATOM 3815 C C . ALA A 1 508 ? 77.979 30.988 -38.324 1.00 58.47 508 ALA A C 1
ATOM 3817 O O . ALA A 1 508 ? 77.494 29.892 -38.046 1.00 58.47 508 ALA A O 1
ATOM 3818 N N . GLY A 1 509 ? 77.431 31.799 -39.240 1.00 63.06 509 GLY A N 1
ATOM 3819 C CA . GLY A 1 509 ? 76.138 31.552 -39.902 1.00 63.06 509 GLY A CA 1
ATOM 3820 C C . GLY A 1 509 ? 74.918 32.091 -39.140 1.00 63.06 509 GLY A C 1
ATOM 3821 O O . GLY A 1 509 ? 73.793 31.677 -39.422 1.00 63.06 509 GLY A O 1
ATOM 3822 N N . TYR A 1 510 ? 75.138 32.974 -38.156 1.00 67.75 510 TYR A N 1
ATOM 3823 C CA . TYR A 1 510 ? 74.106 33.650 -37.368 1.00 67.75 510 TYR A CA 1
ATOM 3824 C C . TYR A 1 510 ? 74.274 35.176 -37.452 1.00 67.75 510 TYR A C 1
ATOM 3826 O O . TYR A 1 510 ? 75.390 35.695 -37.434 1.00 67.75 510 TYR A O 1
ATOM 3834 N N . GLU A 1 511 ? 73.159 35.899 -37.514 1.00 65.69 511 GLU A N 1
ATOM 3835 C CA . GLU A 1 511 ? 73.088 37.362 -37.582 1.00 65.69 511 GLU A CA 1
ATOM 3836 C C . GLU A 1 511 ? 72.232 37.928 -36.437 1.00 65.69 511 GLU A C 1
ATOM 3838 O O . GLU A 1 511 ? 71.277 37.292 -35.983 1.00 65.69 511 GLU A O 1
ATOM 3843 N N . VAL A 1 512 ? 72.563 39.134 -35.956 1.00 63.09 512 VAL A N 1
ATOM 3844 C CA . VAL A 1 512 ? 71.775 39.814 -34.915 1.00 63.09 512 VAL A CA 1
ATOM 3845 C C . VAL A 1 512 ? 70.529 40.421 -35.552 1.00 63.09 512 VAL A C 1
ATOM 3847 O O . VAL A 1 512 ? 70.612 41.383 -36.315 1.00 63.09 512 VAL A O 1
ATOM 3850 N N . VAL A 1 513 ? 69.355 39.898 -35.201 1.00 65.31 513 VAL A N 1
ATOM 3851 C CA . VAL A 1 513 ? 68.062 40.413 -35.670 1.00 65.31 513 VAL A CA 1
ATOM 3852 C C . VAL A 1 513 ? 67.218 40.786 -34.457 1.00 65.31 513 VAL A C 1
ATOM 3854 O O . VAL A 1 513 ? 66.734 39.911 -33.748 1.00 65.31 513 VAL A O 1
ATOM 3857 N N . LYS A 1 514 ? 67.021 42.095 -34.232 1.00 60.97 514 LYS A N 1
ATOM 3858 C CA . LYS A 1 514 ? 66.238 42.660 -33.109 1.00 60.97 514 LYS A CA 1
ATOM 3859 C C . LYS A 1 514 ? 66.686 42.169 -31.716 1.00 60.97 514 LYS A C 1
ATOM 3861 O O . LYS A 1 514 ? 65.845 41.865 -30.881 1.00 60.97 514 LYS A O 1
ATOM 3866 N N . GLY A 1 515 ? 67.997 42.111 -31.469 1.00 63.72 515 GLY A N 1
ATOM 3867 C CA . GLY A 1 515 ? 68.536 41.766 -30.146 1.00 63.72 515 GLY A CA 1
ATOM 3868 C C . GLY A 1 515 ? 68.662 40.265 -29.863 1.00 63.72 515 GLY A C 1
ATOM 3869 O O . GLY A 1 515 ? 68.852 39.892 -28.718 1.00 63.72 515 GLY A O 1
ATOM 3870 N N . GLU A 1 516 ? 68.597 39.397 -30.875 1.00 63.81 516 GLU A N 1
ATOM 3871 C CA . GLU A 1 516 ? 68.881 37.961 -30.737 1.00 63.81 516 GLU A CA 1
ATOM 3872 C C . GLU A 1 516 ? 69.735 37.460 -31.906 1.00 63.81 516 GLU A C 1
ATOM 3874 O O . GLU A 1 516 ? 69.583 37.920 -33.042 1.00 63.81 516 GLU A O 1
ATOM 3879 N N . CYS A 1 517 ? 70.593 36.476 -31.640 1.00 69.25 517 CYS A N 1
ATOM 3880 C CA . CYS A 1 517 ? 71.388 35.786 -32.650 1.00 69.25 517 CYS A CA 1
ATOM 3881 C C . CYS A 1 517 ? 70.550 34.732 -33.378 1.00 69.25 517 CYS A C 1
ATOM 3883 O O . CYS A 1 517 ? 70.201 33.704 -32.797 1.00 69.25 517 CYS A O 1
ATOM 3885 N N . LYS A 1 518 ? 70.219 34.967 -34.656 1.00 66.56 518 LYS A N 1
ATOM 3886 C CA . LYS A 1 518 ? 69.379 34.064 -35.465 1.00 66.56 518 LYS A CA 1
ATOM 3887 C C . LYS A 1 518 ? 70.154 33.448 -36.631 1.00 66.56 518 LYS A C 1
ATOM 3889 O O . LYS A 1 518 ? 70.932 34.156 -37.262 1.00 66.56 518 LYS A O 1
ATOM 3894 N N . PRO A 1 519 ? 69.926 32.160 -36.952 1.00 68.19 519 PRO A N 1
ATOM 3895 C CA . PRO A 1 519 ? 70.608 31.489 -38.056 1.00 68.19 519 PRO A CA 1
ATOM 3896 C C . PRO A 1 519 ? 70.200 32.085 -39.407 1.00 68.19 519 PRO A C 1
ATOM 3898 O O . PRO A 1 519 ? 69.054 32.513 -39.583 1.00 68.19 519 PRO A O 1
ATOM 3901 N N . GLU A 1 520 ? 71.122 32.087 -40.368 1.00 71.56 520 GLU A N 1
ATOM 3902 C CA . GLU A 1 520 ? 70.880 32.466 -41.764 1.00 71.56 520 GLU A CA 1
ATOM 3903 C C . GLU A 1 520 ? 69.775 31.608 -42.412 1.00 71.56 520 GLU A C 1
ATOM 3905 O O . GLU A 1 520 ? 69.584 30.436 -42.080 1.00 71.56 520 GLU A O 1
ATOM 3910 N N . CYS A 1 521 ? 69.021 32.190 -43.349 1.00 72.56 521 CYS A N 1
ATOM 3911 C CA . CYS A 1 521 ? 67.928 31.479 -44.011 1.00 72.56 521 CYS A CA 1
ATOM 3912 C C . CYS A 1 521 ? 68.429 30.388 -44.983 1.00 72.56 521 CYS A C 1
ATOM 3914 O O . CYS A 1 521 ? 69.393 30.617 -45.717 1.00 72.56 521 CYS A O 1
ATOM 3916 N N . PRO A 1 522 ? 67.758 29.219 -45.052 1.00 71.56 522 PRO A N 1
ATOM 3917 C CA . PRO A 1 522 ? 68.133 28.129 -45.954 1.00 71.56 522 PRO A CA 1
ATOM 3918 C C . PRO A 1 522 ? 67.966 28.499 -47.440 1.00 71.56 522 PRO A C 1
ATOM 3920 O O . PRO A 1 522 ? 67.204 29.403 -47.795 1.00 71.56 522 PRO A O 1
ATOM 3923 N N . LYS A 1 523 ? 68.670 27.780 -48.329 1.00 66.50 523 LYS A N 1
ATOM 3924 C CA . LYS A 1 523 ? 68.599 27.981 -49.792 1.00 66.50 523 LYS A CA 1
ATOM 3925 C C . LYS A 1 523 ? 67.151 27.874 -50.293 1.00 66.50 523 LYS A C 1
ATOM 3927 O O . LYS A 1 523 ? 66.405 27.026 -49.817 1.00 66.50 523 LYS A O 1
ATOM 3932 N N . GLU A 1 524 ? 66.776 28.712 -51.263 1.00 69.06 524 GLU A N 1
ATOM 3933 C CA . GLU A 1 524 ? 65.396 28.849 -51.777 1.00 69.06 524 GLU A CA 1
ATOM 3934 C C . GLU A 1 524 ? 64.382 29.394 -50.750 1.00 69.06 524 GLU A C 1
ATOM 3936 O O . GLU A 1 524 ? 63.177 29.155 -50.842 1.00 69.06 524 GLU A O 1
ATOM 3941 N N . SER A 1 525 ? 64.853 30.171 -49.771 1.00 77.44 525 SER A N 1
ATOM 3942 C CA . SER A 1 525 ? 63.999 30.937 -48.862 1.00 77.44 525 SER A CA 1
ATOM 3943 C C . SER A 1 525 ? 64.482 32.382 -48.708 1.00 77.44 525 SER A C 1
ATOM 3945 O O . SER A 1 525 ? 65.638 32.704 -48.973 1.00 77.44 525 SER A O 1
ATOM 3947 N N . THR A 1 526 ? 63.579 33.276 -48.311 1.00 77.25 526 THR A N 1
ATOM 3948 C CA . THR A 1 526 ? 63.856 34.700 -48.077 1.00 77.25 526 THR A CA 1
ATOM 3949 C C . THR A 1 526 ? 63.364 35.121 -46.694 1.00 77.25 526 THR A C 1
ATOM 3951 O O . THR A 1 526 ? 62.290 34.691 -46.254 1.00 77.25 526 THR A O 1
ATOM 3954 N N . ARG A 1 527 ? 64.147 35.955 -45.992 1.00 76.31 527 ARG A N 1
ATOM 3955 C CA . ARG A 1 527 ? 63.791 36.457 -44.658 1.00 76.31 527 ARG A CA 1
ATOM 3956 C C . ARG A 1 527 ? 62.679 37.500 -44.758 1.00 76.31 527 ARG A C 1
ATOM 3958 O O . ARG A 1 527 ? 62.773 38.454 -45.526 1.00 76.31 527 ARG A O 1
ATOM 3965 N N . GLN A 1 528 ? 61.623 37.296 -43.988 1.00 76.25 528 GLN A N 1
ATOM 3966 C CA . GLN A 1 528 ? 60.469 38.175 -43.887 1.00 76.25 528 GLN A CA 1
ATOM 3967 C C . GLN A 1 528 ? 60.719 39.279 -42.846 1.00 76.25 528 GLN A C 1
ATOM 3969 O O . GLN A 1 528 ? 61.634 39.200 -42.026 1.00 76.25 528 GLN A O 1
ATOM 3974 N N . VAL A 1 529 ? 59.886 40.323 -42.863 1.00 65.94 529 VAL A N 1
ATOM 3975 C CA . VAL A 1 529 ? 60.012 41.520 -42.000 1.00 65.94 529 VAL A CA 1
ATOM 3976 C C . VAL A 1 529 ? 59.903 41.197 -40.496 1.00 65.94 529 VAL A C 1
ATOM 3978 O O . VAL A 1 529 ? 60.405 41.933 -39.642 1.00 65.94 529 VAL A O 1
ATOM 3981 N N . ASP A 1 530 ? 59.272 40.076 -40.151 1.00 64.94 530 ASP A N 1
ATOM 3982 C CA . ASP A 1 530 ? 59.156 39.565 -38.782 1.00 64.94 530 ASP A CA 1
ATOM 3983 C C . ASP A 1 530 ? 60.395 38.779 -38.303 1.00 64.94 530 ASP A C 1
ATOM 3985 O O . ASP A 1 530 ? 60.484 38.429 -37.127 1.00 64.94 530 ASP A O 1
ATOM 3989 N N . GLY A 1 531 ? 61.381 38.560 -39.179 1.00 64.31 531 GLY A N 1
ATOM 3990 C CA . GLY A 1 531 ? 62.609 37.823 -38.892 1.00 64.31 531 GLY A CA 1
ATOM 3991 C C . GLY A 1 531 ? 62.552 36.327 -39.217 1.00 64.31 531 GLY A C 1
ATOM 3992 O O . GLY A 1 531 ? 63.565 35.651 -39.037 1.00 64.31 531 GLY A O 1
ATOM 3993 N N . THR A 1 532 ? 61.432 35.797 -39.718 1.00 72.38 532 THR A N 1
ATOM 3994 C CA . THR A 1 532 ? 61.285 34.383 -40.116 1.00 72.38 532 THR A CA 1
ATOM 3995 C C . THR A 1 532 ? 61.715 34.136 -41.566 1.00 72.38 532 THR A C 1
ATOM 3997 O O . THR A 1 532 ? 61.680 35.040 -42.397 1.00 72.38 532 THR A O 1
ATOM 4000 N N . CYS A 1 533 ? 62.151 32.920 -41.900 1.00 7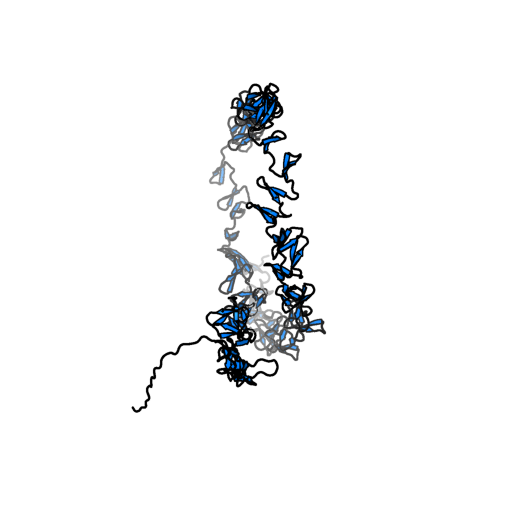5.50 533 CYS A N 1
ATOM 4001 C CA . CYS A 1 533 ? 62.497 32.539 -43.275 1.00 75.50 533 CYS A CA 1
ATOM 4002 C C . CYS A 1 533 ? 61.276 31.925 -43.972 1.00 75.50 533 CYS A C 1
ATOM 4004 O O . CYS A 1 533 ? 60.574 31.111 -43.376 1.00 75.50 533 CYS A O 1
ATOM 4006 N N . LYS A 1 534 ? 61.024 32.281 -45.237 1.00 78.06 534 LYS A N 1
ATOM 4007 C CA . LYS A 1 534 ? 59.905 31.746 -46.031 1.00 78.06 534 LYS A CA 1
ATOM 4008 C C . LYS A 1 534 ? 60.369 31.269 -47.403 1.00 78.06 534 LYS A C 1
ATOM 4010 O O . LYS A 1 534 ? 61.124 31.974 -48.068 1.00 78.06 534 LYS A O 1
ATOM 4015 N N . CYS A 1 535 ? 59.905 30.098 -47.830 1.00 79.50 535 CYS A N 1
ATOM 4016 C CA . CYS A 1 535 ? 60.249 29.499 -49.120 1.00 79.50 535 CYS A CA 1
ATOM 4017 C C . CYS A 1 535 ? 59.828 30.370 -50.313 1.00 79.50 535 CYS A C 1
ATOM 4019 O O . CYS A 1 535 ? 58.776 31.010 -50.284 1.00 79.50 535 CYS A O 1
ATOM 4021 N N . THR A 1 536 ? 60.639 30.382 -51.373 1.00 76.06 536 THR A N 1
ATOM 4022 C CA . THR A 1 536 ? 60.364 31.119 -52.620 1.00 76.06 536 THR A CA 1
ATOM 4023 C C . THR A 1 536 ? 59.238 30.486 -53.441 1.00 76.06 536 THR A C 1
ATOM 4025 O O . THR A 1 536 ? 58.488 31.201 -54.105 1.00 76.06 536 THR A O 1
ATOM 4028 N N . ALA A 1 537 ? 59.078 29.160 -53.381 1.00 73.06 537 ALA A N 1
ATOM 4029 C CA . ALA A 1 537 ? 57.974 28.443 -54.018 1.00 73.06 537 ALA A CA 1
ATOM 4030 C C . ALA A 1 537 ? 56.668 28.573 -53.209 1.00 73.06 537 ALA A C 1
ATOM 4032 O O . ALA A 1 537 ? 56.652 28.368 -51.995 1.00 73.06 537 ALA A O 1
ATOM 4033 N N . ALA A 1 538 ? 55.563 28.895 -53.890 1.00 62.44 538 ALA A N 1
ATOM 4034 C CA . ALA A 1 538 ? 54.245 29.020 -53.268 1.00 62.44 538 ALA A CA 1
ATOM 4035 C C . ALA A 1 538 ? 53.713 27.658 -52.778 1.00 62.44 538 ALA A C 1
ATOM 4037 O O . ALA A 1 538 ? 53.844 26.659 -53.483 1.00 62.44 538 ALA A O 1
ATOM 4038 N N . ASN A 1 539 ? 53.057 27.655 -51.611 1.00 67.50 539 ASN A N 1
ATOM 4039 C CA . ASN A 1 539 ? 52.553 26.471 -50.899 1.00 67.50 539 ASN A CA 1
ATOM 4040 C C . ASN A 1 539 ? 53.652 25.507 -50.419 1.00 67.50 539 ASN A C 1
ATOM 4042 O O . ASN A 1 539 ? 53.424 24.299 -50.373 1.00 67.50 539 ASN A O 1
ATOM 4046 N N . ASN A 1 540 ? 54.835 26.027 -50.078 1.00 74.69 540 ASN A N 1
ATOM 4047 C CA . ASN A 1 540 ? 55.897 25.269 -49.425 1.00 74.69 540 ASN A CA 1
ATOM 4048 C C . ASN A 1 540 ? 56.217 25.869 -48.047 1.00 74.69 540 ASN A C 1
ATOM 4050 O O . ASN A 1 540 ? 56.372 27.082 -47.899 1.00 74.69 540 ASN A O 1
ATOM 4054 N N . GLU A 1 541 ? 56.400 24.997 -47.064 1.00 73.31 541 GLU A N 1
ATOM 4055 C CA . GLU A 1 541 ? 56.811 25.304 -45.695 1.00 73.31 541 GLU A CA 1
ATOM 4056 C C . GLU A 1 541 ? 58.257 24.846 -45.451 1.00 73.31 541 GLU A C 1
ATOM 4058 O O . GLU A 1 541 ? 58.756 23.925 -46.104 1.00 73.31 541 GLU A O 1
ATOM 4063 N N . ILE A 1 542 ? 58.950 25.486 -44.506 1.00 73.56 542 ILE A N 1
ATOM 4064 C CA . ILE A 1 542 ? 60.287 25.047 -44.090 1.00 73.56 542 ILE A CA 1
ATOM 4065 C C . ILE A 1 542 ? 60.127 23.915 -43.072 1.00 73.56 542 ILE A C 1
ATOM 4067 O O . ILE A 1 542 ? 59.622 24.132 -41.973 1.00 73.56 542 ILE A O 1
ATOM 4071 N N . VAL A 1 543 ? 60.597 22.718 -43.422 1.00 72.00 543 VAL A N 1
ATOM 4072 C CA . VAL A 1 543 ? 60.627 21.536 -42.547 1.00 72.00 543 VAL A CA 1
ATOM 4073 C C . VAL A 1 543 ? 62.066 21.037 -42.482 1.00 72.00 543 VAL A C 1
ATOM 4075 O O . VAL A 1 543 ? 62.643 20.693 -43.510 1.00 72.00 543 VAL A O 1
ATOM 4078 N N . ASN A 1 544 ? 62.654 20.993 -41.282 1.00 69.50 544 ASN A N 1
ATOM 4079 C CA . ASN A 1 544 ? 64.048 20.577 -41.059 1.00 69.50 544 ASN A CA 1
ATOM 4080 C C . ASN A 1 544 ? 65.073 21.342 -41.932 1.00 69.50 544 ASN A C 1
ATOM 4082 O O . ASN A 1 544 ? 65.952 20.731 -42.531 1.00 69.50 544 ASN A O 1
ATOM 4086 N N . ASN A 1 545 ? 64.963 22.677 -42.006 1.00 68.00 545 ASN A N 1
ATOM 4087 C CA . ASN A 1 545 ? 65.816 23.559 -42.827 1.00 68.00 545 ASN A CA 1
ATOM 4088 C C . ASN A 1 545 ? 65.758 23.326 -44.352 1.00 68.00 545 ASN A C 1
ATOM 4090 O O . ASN A 1 545 ? 66.608 23.832 -45.084 1.00 68.00 545 ASN A O 1
ATOM 4094 N N . GLU A 1 546 ? 64.721 22.653 -44.853 1.00 72.25 546 GLU A N 1
ATOM 4095 C CA . GLU A 1 546 ? 64.454 22.496 -46.285 1.00 72.25 546 GLU A CA 1
ATOM 4096 C C . GLU A 1 546 ? 63.023 22.917 -46.634 1.00 72.25 546 GLU A C 1
ATOM 4098 O O . GLU A 1 546 ? 62.086 22.705 -45.864 1.00 72.25 546 GLU A O 1
ATOM 4103 N N . CYS A 1 547 ? 62.835 23.492 -47.821 1.00 77.06 547 CYS A N 1
ATOM 4104 C CA . CYS A 1 547 ? 61.515 23.861 -48.326 1.00 77.06 547 CYS A CA 1
ATOM 4105 C C . CYS A 1 547 ? 60.763 22.638 -48.873 1.00 77.06 547 CYS A C 1
ATOM 4107 O O . CYS A 1 547 ? 61.155 22.084 -49.902 1.00 77.06 547 CYS A O 1
ATOM 4109 N N . LYS A 1 548 ? 59.660 22.239 -48.223 1.00 73.69 548 LYS A N 1
ATOM 4110 C CA . LYS A 1 548 ? 58.801 21.100 -48.613 1.00 73.69 548 LYS A CA 1
ATOM 4111 C C . LYS A 1 548 ? 57.358 21.555 -48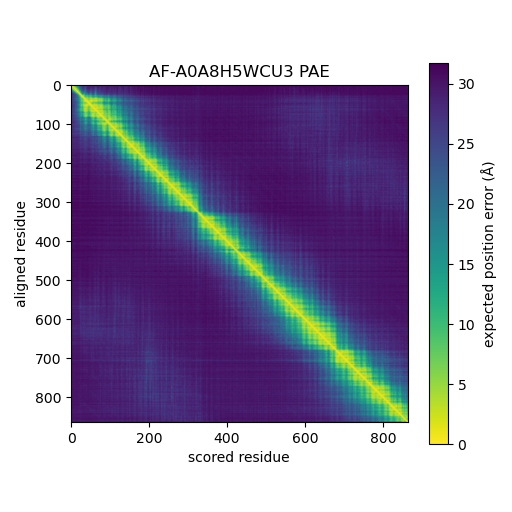.898 1.00 73.69 548 LYS A C 1
ATOM 4113 O O . LYS A 1 548 ? 56.931 22.543 -48.313 1.00 73.69 548 LYS A O 1
ATOM 4118 N N . PRO A 1 549 ? 56.581 20.858 -49.752 1.00 75.38 549 PRO A N 1
ATOM 4119 C CA . PRO A 1 549 ? 55.189 21.230 -50.042 1.00 75.38 549 PRO A CA 1
ATOM 4120 C C . PRO A 1 549 ? 54.300 21.169 -48.806 1.00 75.38 549 PRO A C 1
ATOM 4122 O O . PRO A 1 549 ? 54.317 20.146 -48.130 1.00 75.38 549 PRO A O 1
ATOM 4125 N N . GLU A 1 550 ? 53.515 22.211 -48.541 1.00 75.06 550 GLU A N 1
ATOM 4126 C CA . GLU A 1 550 ? 52.561 22.305 -47.429 1.00 75.06 550 GLU A CA 1
ATOM 4127 C C . GLU A 1 550 ? 51.581 21.125 -47.418 1.00 75.06 550 GLU A C 1
ATOM 4129 O O . GLU A 1 550 ? 51.141 20.629 -48.462 1.00 75.06 550 GLU A O 1
ATOM 4134 N N . CYS A 1 551 ? 51.221 20.668 -46.218 1.00 75.00 551 CYS A N 1
ATOM 4135 C CA . CYS A 1 551 ? 50.182 19.659 -46.075 1.00 75.00 551 CYS A CA 1
ATOM 4136 C C . CYS A 1 551 ? 48.798 20.231 -46.449 1.00 75.00 551 CYS A C 1
ATOM 4138 O O . CYS A 1 551 ? 48.503 21.396 -46.176 1.00 75.00 551 CYS A O 1
ATOM 4140 N N . PRO A 1 552 ? 47.922 19.429 -47.083 1.00 73.06 552 PRO A N 1
ATOM 4141 C CA . PRO A 1 552 ? 46.578 19.864 -47.458 1.00 73.06 552 PRO A CA 1
ATOM 4142 C C . PRO A 1 552 ? 45.744 20.258 -46.225 1.00 73.06 552 PRO A C 1
ATOM 4144 O O . PRO A 1 552 ? 45.959 19.754 -45.122 1.00 73.06 552 PRO A O 1
ATOM 4147 N N . LYS A 1 553 ? 44.763 21.155 -46.404 1.00 70.75 553 LYS A N 1
ATOM 4148 C CA . LYS A 1 553 ? 43.920 21.667 -45.305 1.00 70.75 553 LYS A CA 1
ATOM 4149 C C . LYS A 1 553 ? 43.281 20.526 -44.496 1.00 70.75 553 LYS A C 1
ATOM 4151 O O . LYS A 1 553 ? 42.631 19.657 -45.073 1.00 70.75 553 LYS A O 1
ATOM 4156 N N . GLY A 1 554 ? 43.425 20.582 -43.169 1.00 69.31 554 GLY A N 1
ATOM 4157 C CA . GLY A 1 554 ? 42.926 19.559 -42.241 1.00 69.31 554 GLY A CA 1
ATOM 4158 C C . GLY A 1 554 ? 43.857 18.353 -42.081 1.00 69.31 554 GLY A C 1
ATOM 4159 O O . GLY A 1 554 ? 43.382 17.267 -41.746 1.00 69.31 554 GLY A O 1
ATOM 4160 N N . SER A 1 555 ? 45.153 18.519 -42.368 1.00 76.94 555 SER A N 1
ATOM 4161 C CA . SER A 1 555 ? 46.194 17.521 -42.126 1.00 76.94 555 SER A CA 1
ATOM 4162 C C . SER A 1 555 ? 47.465 18.141 -41.544 1.00 76.94 555 SER A C 1
ATOM 4164 O O . SER A 1 555 ? 47.819 19.278 -41.857 1.00 76.94 555 SER A O 1
ATOM 4166 N N . THR A 1 556 ? 48.180 17.356 -40.746 1.00 79.31 556 THR A N 1
ATOM 4167 C CA . THR A 1 556 ? 49.452 17.688 -40.104 1.00 79.31 556 THR A CA 1
ATOM 4168 C C . THR A 1 556 ? 50.541 16.716 -40.538 1.00 79.31 556 THR A C 1
ATOM 4170 O O . THR A 1 556 ? 50.293 15.555 -40.868 1.00 79.31 556 THR A O 1
ATOM 4173 N N . ARG A 1 557 ? 51.789 17.183 -40.573 1.00 77.12 557 ARG A N 1
ATOM 4174 C CA . ARG A 1 557 ? 52.938 16.352 -40.942 1.00 77.12 557 ARG A CA 1
ATOM 4175 C C . ARG A 1 557 ? 53.429 15.563 -39.728 1.00 77.12 557 ARG A C 1
ATOM 4177 O O . ARG A 1 557 ? 53.684 16.138 -38.676 1.00 77.12 557 ARG A O 1
ATOM 4184 N N . ASN A 1 558 ? 53.569 14.246 -39.861 1.00 74.38 558 ASN A N 1
ATOM 4185 C CA . ASN A 1 558 ? 54.091 13.398 -38.787 1.00 74.38 558 ASN A CA 1
ATOM 4186 C C . ASN A 1 558 ? 55.627 13.394 -38.733 1.00 74.38 558 ASN A C 1
ATOM 4188 O O . ASN A 1 558 ? 56.294 13.846 -39.659 1.00 74.38 558 ASN A O 1
ATOM 4192 N N . GLY A 1 559 ? 56.202 12.790 -37.686 1.00 68.75 559 GLY A N 1
ATOM 4193 C CA . GLY A 1 559 ? 57.659 12.666 -37.505 1.00 68.75 559 GLY A CA 1
ATOM 4194 C C . GLY A 1 559 ? 58.404 11.808 -38.546 1.00 68.75 559 GLY A C 1
ATOM 4195 O O . GLY A 1 559 ? 59.579 11.519 -38.355 1.00 68.75 559 GLY A O 1
ATOM 4196 N N . LYS A 1 560 ? 57.733 11.364 -39.618 1.00 73.06 560 LYS A N 1
ATOM 4197 C CA . LYS A 1 560 ? 58.323 10.714 -40.803 1.00 73.06 560 LYS A CA 1
ATOM 4198 C C . LYS A 1 560 ? 58.159 11.565 -42.073 1.00 73.06 560 LYS A C 1
ATOM 4200 O O . LYS A 1 560 ? 58.292 11.037 -43.172 1.00 73.06 560 LYS A O 1
ATOM 4205 N N . ASP A 1 561 ? 57.839 12.850 -41.928 1.00 70.19 561 ASP A N 1
ATOM 4206 C CA . ASP A 1 561 ? 57.608 13.829 -42.998 1.00 70.19 561 ASP A CA 1
ATOM 4207 C C . ASP A 1 561 ? 56.388 13.564 -43.910 1.00 70.19 561 ASP A C 1
ATOM 4209 O O . ASP A 1 561 ? 56.286 14.137 -44.999 1.00 70.19 561 ASP A O 1
ATOM 4213 N N . ILE A 1 562 ? 55.416 12.761 -43.457 1.00 74.56 562 ILE A N 1
ATOM 4214 C CA . ILE A 1 562 ? 54.194 12.417 -44.209 1.00 74.56 562 ILE A CA 1
ATOM 4215 C C . ILE A 1 562 ? 52.989 13.184 -43.645 1.00 74.56 562 ILE A C 1
ATOM 4217 O O . ILE A 1 562 ? 52.785 13.196 -42.431 1.00 74.56 562 ILE A O 1
ATOM 4221 N N . CYS A 1 563 ? 52.167 13.780 -44.514 1.00 78.06 563 CYS A N 1
ATOM 4222 C CA . CYS A 1 563 ? 50.910 14.425 -44.121 1.00 78.06 563 CYS A CA 1
ATOM 4223 C C . CYS A 1 563 ? 49.853 13.384 -43.711 1.00 78.06 563 CYS A C 1
ATOM 4225 O O . CYS A 1 563 ? 49.583 12.437 -44.451 1.00 78.06 563 CYS A O 1
ATOM 4227 N N . ILE A 1 564 ? 49.238 13.573 -42.548 1.00 79.31 564 ILE A N 1
ATOM 4228 C CA . ILE A 1 564 ? 48.127 12.778 -42.010 1.00 79.31 564 ILE A CA 1
ATOM 4229 C C . ILE A 1 564 ? 46.991 13.706 -41.605 1.00 79.31 564 ILE A C 1
ATOM 4231 O O . ILE A 1 564 ? 47.231 14.769 -41.052 1.00 79.31 564 ILE A O 1
ATOM 4235 N N . CYS A 1 565 ? 45.752 13.308 -41.877 1.00 81.81 565 CYS A N 1
ATOM 4236 C CA . CYS A 1 565 ? 44.580 14.104 -41.527 1.00 81.81 565 CYS A CA 1
ATOM 4237 C C . CYS A 1 565 ? 44.483 14.342 -40.014 1.00 81.81 565 CYS A C 1
ATOM 4239 O O . CYS A 1 565 ? 44.681 13.413 -39.232 1.00 81.81 565 CYS A O 1
ATOM 4241 N N . ASP A 1 566 ? 44.137 15.568 -39.624 1.00 79.50 566 ASP A N 1
ATOM 4242 C CA . ASP A 1 566 ? 43.993 15.988 -38.223 1.00 79.50 566 ASP A CA 1
ATOM 4243 C C . ASP A 1 566 ? 42.817 15.280 -37.544 1.00 79.50 566 ASP A C 1
ATOM 4245 O O . ASP A 1 566 ? 42.815 15.032 -36.338 1.00 79.50 566 ASP A O 1
ATOM 4249 N N . ASP A 1 567 ? 41.802 14.932 -38.338 1.00 75.50 567 ASP A N 1
ATOM 4250 C CA . ASP A 1 567 ? 40.696 14.097 -37.906 1.00 75.50 567 ASP A CA 1
ATOM 4251 C C . ASP A 1 567 ? 41.066 12.613 -38.042 1.00 75.50 567 ASP A C 1
ATOM 4253 O O . ASP A 1 567 ? 41.212 12.077 -39.142 1.00 75.50 567 ASP A O 1
ATOM 4257 N N . ASN A 1 568 ? 41.153 11.920 -36.906 1.00 79.06 568 ASN A N 1
ATOM 4258 C CA . ASN A 1 568 ? 41.453 10.488 -36.837 1.00 79.06 568 ASN A CA 1
ATOM 4259 C C . ASN A 1 568 ? 40.426 9.604 -37.578 1.00 79.06 568 ASN A C 1
ATOM 4261 O O . ASN A 1 568 ? 40.716 8.439 -37.889 1.00 79.06 568 ASN A O 1
ATOM 4265 N N . LEU A 1 569 ? 39.224 10.124 -37.853 1.00 79.19 569 LEU A N 1
ATOM 4266 C CA . LEU A 1 569 ? 38.165 9.468 -38.625 1.00 79.19 569 LEU A CA 1
ATOM 4267 C C . LEU A 1 569 ? 38.221 9.795 -40.124 1.00 79.19 569 LEU A C 1
ATOM 4269 O O . LEU A 1 569 ? 37.403 9.260 -40.878 1.00 79.19 569 LEU A O 1
ATOM 4273 N N . ALA A 1 570 ? 39.184 10.607 -40.560 1.00 77.75 570 ALA A N 1
ATOM 4274 C CA . ALA A 1 570 ? 39.489 10.885 -41.956 1.00 77.75 570 ALA A CA 1
ATOM 4275 C C . ALA A 1 570 ? 40.738 10.126 -42.434 1.00 77.75 570 ALA A C 1
ATOM 4277 O O . ALA A 1 570 ? 41.585 9.691 -41.652 1.00 77.75 570 ALA A O 1
ATOM 4278 N N . GLU A 1 571 ? 40.835 9.932 -43.742 1.00 80.69 571 GLU A N 1
ATOM 4279 C CA . GLU A 1 571 ? 41.987 9.382 -44.443 1.00 80.69 571 GLU A CA 1
ATOM 4280 C C . GLU A 1 571 ? 42.262 10.179 -45.717 1.00 80.69 571 GLU A C 1
ATOM 4282 O O . GLU A 1 571 ? 41.374 10.831 -46.275 1.00 80.69 571 GLU A O 1
ATOM 4287 N N . LEU A 1 572 ? 43.518 10.152 -46.156 1.00 80.12 572 LEU A N 1
ATOM 4288 C CA . LEU A 1 572 ? 43.942 10.839 -47.365 1.00 80.12 572 LEU A CA 1
ATOM 4289 C C . LEU A 1 572 ? 43.466 10.039 -48.581 1.00 80.12 572 LEU A C 1
ATOM 4291 O O . LEU A 1 572 ? 43.798 8.861 -48.726 1.00 80.12 572 LEU A O 1
ATOM 4295 N N . ASP A 1 573 ? 42.677 10.665 -49.444 1.00 74.00 573 ASP A N 1
ATOM 4296 C CA . ASP A 1 573 ? 42.219 10.036 -50.675 1.00 74.00 573 ASP A CA 1
ATOM 4297 C C . ASP A 1 573 ? 43.319 10.018 -51.756 1.00 74.00 573 ASP A C 1
ATOM 4299 O O . ASP A 1 573 ? 44.394 10.608 -51.624 1.00 74.00 573 ASP A O 1
ATOM 4303 N N . THR A 1 574 ? 43.037 9.366 -52.888 1.00 73.94 574 THR A N 1
ATOM 4304 C CA . THR A 1 574 ? 43.957 9.298 -54.045 1.00 73.94 574 THR A CA 1
ATOM 4305 C C . THR A 1 574 ? 44.306 10.660 -54.667 1.00 73.94 574 THR A C 1
ATOM 4307 O O . THR A 1 574 ? 45.140 10.719 -55.568 1.00 73.94 574 THR A O 1
ATOM 4310 N N . LYS A 1 575 ? 43.660 11.748 -54.231 1.00 73.81 575 LYS A N 1
ATOM 4311 C CA . LYS A 1 575 ? 43.868 13.126 -54.693 1.00 73.81 575 LYS A CA 1
ATOM 4312 C C . LYS A 1 575 ? 44.516 14.000 -53.616 1.00 73.81 575 LYS A C 1
ATOM 4314 O O . LYS A 1 575 ? 44.497 15.222 -53.745 1.00 73.81 575 LYS A O 1
ATOM 4319 N N . ASN A 1 576 ? 45.105 13.397 -52.580 1.00 68.31 576 ASN A N 1
ATOM 4320 C CA . ASN A 1 576 ? 45.759 14.110 -51.484 1.00 68.31 576 ASN A CA 1
ATOM 4321 C C . ASN A 1 576 ? 44.798 15.034 -50.706 1.00 68.31 576 ASN A C 1
ATOM 4323 O O . ASN A 1 576 ? 45.181 16.113 -50.262 1.00 68.31 576 ASN A O 1
ATOM 4327 N N . THR A 1 577 ? 43.537 14.627 -50.547 1.00 75.38 577 THR A N 1
ATOM 4328 C CA . THR A 1 577 ? 42.523 15.359 -49.771 1.00 75.38 577 THR A CA 1
ATOM 4329 C C . THR A 1 577 ? 42.022 14.500 -48.611 1.00 75.38 577 THR A C 1
ATOM 4331 O O . THR A 1 577 ? 41.788 13.305 -48.772 1.00 75.38 577 THR A O 1
ATOM 4334 N N . CYS A 1 578 ? 41.839 15.095 -47.431 1.00 79.31 578 CYS A N 1
ATOM 4335 C CA . CYS A 1 578 ? 41.280 14.391 -46.278 1.00 79.31 578 CYS A CA 1
ATOM 4336 C C . CYS A 1 578 ? 39.780 14.131 -46.458 1.00 79.31 578 CYS A C 1
ATOM 4338 O O . CYS A 1 578 ? 38.988 15.064 -46.577 1.00 79.31 578 CYS A O 1
ATOM 4340 N N . THR A 1 579 ? 39.386 12.857 -46.457 1.00 79.88 579 THR A N 1
ATOM 4341 C CA . THR A 1 579 ? 37.992 12.406 -46.594 1.00 79.88 579 THR A CA 1
ATOM 4342 C C . THR A 1 579 ? 37.625 11.438 -45.475 1.00 79.88 579 THR A C 1
ATOM 4344 O O . THR A 1 579 ? 38.483 10.741 -44.946 1.00 79.88 579 THR A O 1
ATOM 4347 N N . CYS A 1 580 ? 36.357 11.390 -45.066 1.00 82.69 580 CYS A N 1
ATOM 4348 C CA . CYS A 1 580 ? 35.944 10.527 -43.959 1.00 82.69 580 CYS A CA 1
ATOM 4349 C C . CYS A 1 580 ? 36.069 9.041 -44.315 1.00 82.69 580 CYS A C 1
ATOM 4351 O O . CYS A 1 580 ? 35.536 8.599 -45.334 1.00 82.69 580 CYS A O 1
ATOM 4353 N N . LYS A 1 581 ? 36.700 8.264 -43.426 1.00 82.44 581 LYS A N 1
ATOM 4354 C CA . LYS A 1 581 ? 36.817 6.804 -43.540 1.00 82.44 581 LYS A CA 1
ATOM 4355 C C . LYS A 1 581 ? 35.436 6.151 -43.714 1.00 82.44 581 LYS A C 1
ATOM 4357 O O . LYS A 1 581 ? 34.448 6.655 -43.159 1.00 82.44 581 LYS A O 1
ATOM 4362 N N . PRO A 1 582 ? 35.339 5.000 -44.406 1.00 77.50 582 PRO A N 1
ATOM 4363 C CA . PRO A 1 582 ? 34.089 4.256 -44.552 1.00 77.50 582 PRO A CA 1
ATOM 4364 C C . PRO A 1 582 ? 33.382 4.019 -43.206 1.00 77.50 582 PRO A C 1
ATOM 4366 O O . PRO A 1 582 ? 33.968 3.483 -42.270 1.00 77.50 582 PRO A O 1
ATOM 4369 N N . GLY A 1 583 ? 32.110 4.424 -43.113 1.00 70.06 583 GLY A N 1
ATOM 4370 C CA . GLY A 1 583 ? 31.315 4.384 -41.872 1.00 70.06 583 GLY A CA 1
ATOM 4371 C C . GLY A 1 583 ? 31.157 5.739 -41.167 1.00 70.06 583 GLY A C 1
ATOM 4372 O O . GLY A 1 583 ? 30.323 5.858 -40.271 1.00 70.06 583 GLY A O 1
ATOM 4373 N N . ASN A 1 584 ? 31.876 6.771 -41.616 1.00 80.25 584 ASN A N 1
ATOM 4374 C CA . ASN A 1 584 ? 31.769 8.146 -41.127 1.00 80.25 584 ASN A CA 1
ATOM 4375 C C . ASN A 1 584 ? 31.217 9.084 -42.219 1.00 80.25 584 ASN A C 1
ATOM 4377 O O . ASN A 1 584 ? 31.192 8.741 -43.403 1.00 80.25 584 ASN A O 1
ATOM 4381 N N . GLU A 1 585 ? 30.735 10.256 -41.824 1.00 75.56 585 GLU A N 1
ATOM 4382 C CA . GLU A 1 585 ? 30.210 11.303 -42.705 1.00 75.56 585 GLU A CA 1
ATOM 4383 C C . GLU A 1 585 ? 30.692 12.692 -42.249 1.00 75.56 585 GLU A C 1
ATOM 4385 O O . GLU A 1 585 ? 30.900 12.898 -41.050 1.00 75.56 585 GLU A O 1
ATOM 4390 N N . PRO A 1 586 ? 30.889 13.644 -43.176 1.00 71.38 586 PRO A N 1
ATOM 4391 C CA . PRO A 1 586 ? 31.313 14.996 -42.832 1.00 71.38 586 PRO A CA 1
ATOM 4392 C C . PRO A 1 586 ? 30.147 15.805 -42.247 1.00 71.38 586 PRO A C 1
ATOM 4394 O O . PRO A 1 586 ? 29.096 15.945 -42.872 1.00 71.38 586 PRO A O 1
ATOM 4397 N N . ILE A 1 587 ? 30.342 16.369 -41.054 1.00 72.31 587 ILE A N 1
ATOM 4398 C CA . ILE A 1 587 ? 29.388 17.244 -40.362 1.00 72.31 587 ILE A CA 1
ATOM 4399 C C . ILE A 1 587 ? 30.148 18.463 -39.850 1.00 72.31 587 ILE A C 1
ATOM 4401 O O . ILE A 1 587 ? 31.033 18.322 -39.011 1.00 72.31 587 ILE A O 1
ATOM 4405 N N . LYS A 1 588 ? 29.796 19.663 -40.339 1.00 66.75 588 LYS A N 1
ATOM 4406 C CA . LYS A 1 588 ? 30.471 20.930 -39.980 1.00 66.75 588 LYS A CA 1
ATOM 4407 C C . LYS A 1 588 ? 32.008 20.809 -40.054 1.00 66.75 588 LYS A C 1
ATOM 4409 O O . LYS A 1 588 ? 32.703 21.121 -39.091 1.00 66.75 588 LYS A O 1
ATOM 4414 N N . ASP A 1 589 ? 32.506 20.285 -41.175 1.00 65.12 589 ASP A N 1
ATOM 4415 C CA . ASP A 1 589 ? 33.936 20.103 -41.474 1.00 65.12 589 ASP A CA 1
ATOM 4416 C C . ASP A 1 589 ? 34.710 19.134 -40.552 1.00 65.12 589 ASP A C 1
ATOM 4418 O O . ASP A 1 589 ? 35.939 19.144 -40.534 1.00 65.12 589 ASP A O 1
ATOM 4422 N N . LYS A 1 590 ? 34.011 18.246 -39.825 1.00 69.56 590 LYS A N 1
ATOM 4423 C CA . LYS A 1 590 ? 34.602 17.123 -39.071 1.00 69.56 590 LYS A CA 1
ATOM 4424 C C . LYS A 1 590 ? 33.913 15.800 -39.394 1.00 69.56 590 LYS A C 1
ATOM 4426 O O . LYS A 1 590 ? 32.699 15.744 -39.599 1.00 69.56 590 LYS A O 1
ATOM 4431 N N . CYS A 1 591 ? 34.672 14.716 -39.433 1.00 78.19 591 CYS A N 1
ATOM 4432 C CA . CYS A 1 591 ? 34.144 13.384 -39.671 1.00 78.19 591 CYS A CA 1
ATOM 4433 C C . CYS A 1 591 ? 33.472 12.852 -38.409 1.00 78.19 591 CYS A C 1
ATOM 4435 O O . CYS A 1 591 ? 34.063 12.778 -37.338 1.00 78.19 591 CYS A O 1
ATOM 4437 N N . THR A 1 592 ? 32.212 12.450 -38.542 1.00 73.62 592 THR A N 1
ATOM 4438 C CA . THR A 1 592 ? 31.430 11.874 -37.445 1.00 73.62 592 THR A CA 1
ATOM 4439 C C . THR A 1 592 ? 30.910 10.504 -37.859 1.00 73.62 592 THR A C 1
ATOM 4441 O O . THR A 1 592 ? 30.592 10.278 -39.024 1.00 73.62 592 THR A O 1
ATOM 4444 N N . THR A 1 593 ? 30.809 9.568 -36.921 1.00 77.62 593 THR A N 1
ATOM 4445 C CA . THR A 1 593 ? 30.266 8.225 -37.176 1.00 77.62 593 THR A CA 1
ATOM 4446 C C . THR A 1 593 ? 28.832 8.303 -37.674 1.00 77.62 593 THR A C 1
ATOM 4448 O O . THR A 1 593 ? 28.007 8.932 -37.018 1.00 77.62 593 THR A O 1
ATOM 4451 N N . LYS A 1 594 ? 28.508 7.671 -38.809 1.00 78.44 594 LYS A N 1
ATOM 4452 C CA . LYS A 1 594 ? 27.141 7.681 -39.354 1.00 78.44 594 LYS A CA 1
ATOM 4453 C C . LYS A 1 594 ? 26.138 7.172 -38.323 1.00 78.44 594 LYS A C 1
ATOM 4455 O O . LYS A 1 594 ? 26.414 6.215 -37.594 1.00 78.44 594 LYS A O 1
ATOM 4460 N N . CYS A 1 595 ? 24.965 7.798 -38.284 1.00 77.12 595 CYS A N 1
ATOM 4461 C CA . CYS A 1 595 ? 23.888 7.309 -37.438 1.00 77.12 595 CYS A CA 1
ATOM 4462 C C . CYS A 1 595 ? 23.411 5.921 -37.911 1.00 77.12 595 CYS A C 1
ATOM 4464 O O . CYS A 1 595 ? 23.380 5.669 -39.117 1.00 77.12 595 CYS A O 1
ATOM 4466 N N . PRO A 1 596 ? 23.054 5.012 -36.987 1.00 73.75 596 PRO A N 1
ATOM 4467 C CA . PRO A 1 596 ? 22.528 3.697 -37.341 1.00 73.75 596 PRO A CA 1
ATOM 4468 C C . PRO A 1 596 ? 21.228 3.756 -38.155 1.00 73.75 596 PRO A C 1
ATOM 4470 O O . PRO A 1 596 ? 20.491 4.742 -38.098 1.00 73.75 596 PRO A O 1
ATOM 4473 N N . ASP A 1 597 ? 20.905 2.670 -38.860 1.00 72.62 597 ASP A N 1
ATOM 4474 C CA . ASP A 1 597 ? 19.667 2.556 -39.640 1.00 72.62 597 ASP A CA 1
ATOM 4475 C C . ASP A 1 597 ? 18.416 2.896 -38.796 1.00 72.62 597 ASP A C 1
ATOM 4477 O O . ASP A 1 597 ? 18.310 2.501 -37.633 1.00 72.62 597 ASP A O 1
ATOM 4481 N N . ASP A 1 598 ? 17.453 3.611 -39.397 1.00 71.12 598 ASP A N 1
ATOM 4482 C CA . ASP A 1 598 ? 16.239 4.164 -38.758 1.00 71.12 598 ASP A CA 1
ATOM 4483 C C . ASP A 1 598 ? 16.473 5.281 -37.705 1.00 71.12 598 ASP A C 1
ATOM 4485 O O . ASP A 1 598 ? 15.561 5.605 -36.931 1.00 71.12 598 ASP A O 1
ATOM 4489 N N . SER A 1 599 ? 17.659 5.905 -37.688 1.00 79.44 599 SER A N 1
ATOM 4490 C CA . SER A 1 599 ? 17.955 7.100 -36.881 1.00 79.44 599 SER A CA 1
ATOM 4491 C C . SER A 1 599 ? 18.436 8.296 -37.714 1.00 79.44 599 SER A C 1
ATOM 4493 O O . SER A 1 599 ? 18.948 8.159 -38.821 1.00 79.44 599 SER A O 1
ATOM 4495 N N . THR A 1 600 ? 18.234 9.493 -37.173 1.00 81.88 600 THR A N 1
ATOM 4496 C CA . THR A 1 600 ? 18.547 10.812 -37.741 1.00 81.88 600 THR A CA 1
ATOM 4497 C C . THR A 1 600 ? 19.242 11.660 -36.684 1.00 81.88 600 THR A C 1
ATOM 4499 O O . THR A 1 600 ? 19.102 11.375 -35.502 1.00 81.88 600 THR A O 1
ATOM 4502 N N . ARG A 1 601 ? 19.967 12.716 -37.057 1.00 78.44 601 ARG A N 1
ATOM 4503 C CA . ARG A 1 601 ? 20.572 13.615 -36.062 1.00 78.44 601 ARG A CA 1
ATOM 4504 C C . ARG A 1 601 ? 19.609 14.695 -35.596 1.00 78.44 601 ARG A C 1
ATOM 4506 O O . ARG A 1 601 ? 18.852 15.227 -36.406 1.00 78.44 601 ARG A O 1
ATOM 4513 N N . ASP A 1 602 ? 19.655 15.012 -34.310 1.00 76.88 602 ASP A N 1
ATOM 4514 C CA . ASP A 1 602 ? 19.010 16.201 -33.757 1.00 76.88 602 ASP A CA 1
ATOM 4515 C C . ASP A 1 602 ? 19.847 17.473 -34.006 1.00 76.88 602 ASP A C 1
ATOM 4517 O O . ASP A 1 602 ? 20.911 17.444 -34.632 1.00 76.88 602 ASP A O 1
ATOM 4521 N N . THR A 1 603 ? 19.352 18.616 -33.527 1.00 74.25 603 THR A N 1
ATOM 4522 C CA . THR A 1 603 ? 20.013 19.927 -33.650 1.00 74.25 603 THR A CA 1
ATOM 4523 C C . THR A 1 603 ? 21.341 20.022 -32.895 1.00 74.25 603 THR A C 1
ATOM 4525 O O . THR A 1 603 ? 22.143 20.911 -33.184 1.00 74.25 603 THR A O 1
ATOM 4528 N N . GLU A 1 604 ? 21.583 19.110 -31.954 1.00 73.94 604 GLU A N 1
ATOM 4529 C CA . GLU A 1 604 ? 22.801 19.018 -31.145 1.00 73.94 604 GLU A CA 1
ATOM 4530 C C . GLU A 1 604 ? 23.826 18.044 -31.756 1.00 73.94 604 GLU A C 1
ATOM 4532 O O . GLU A 1 604 ? 24.982 18.019 -31.341 1.00 73.94 604 GLU A O 1
ATOM 4537 N N . GLY A 1 605 ? 23.444 17.299 -32.801 1.00 68.06 605 GLY A N 1
ATOM 4538 C CA . GLY A 1 605 ? 24.302 16.355 -33.520 1.00 68.06 605 GLY A CA 1
ATOM 4539 C C . GLY A 1 605 ? 24.216 14.910 -33.018 1.00 68.06 605 GLY A C 1
ATOM 4540 O O . GLY A 1 605 ? 24.932 14.047 -33.542 1.00 68.06 605 GLY A O 1
ATOM 4541 N N . ASN A 1 606 ? 23.327 14.618 -32.064 1.00 76.94 606 ASN A N 1
ATOM 4542 C CA . ASN A 1 606 ? 23.125 13.282 -31.508 1.00 76.94 606 ASN A CA 1
ATOM 4543 C C . ASN A 1 606 ? 22.194 12.450 -32.394 1.00 76.94 606 ASN A C 1
ATOM 4545 O O . ASN A 1 606 ? 21.217 12.958 -32.942 1.00 76.94 606 ASN A O 1
ATOM 4549 N N . CYS A 1 607 ? 22.462 11.149 -32.515 1.00 80.94 607 CYS A N 1
ATOM 4550 C CA . CYS A 1 607 ? 21.577 10.242 -33.243 1.00 80.94 607 CYS A CA 1
ATOM 4551 C C . CYS A 1 607 ? 20.303 9.961 -32.431 1.00 80.94 607 CYS A C 1
ATOM 4553 O O . CYS A 1 607 ? 20.351 9.338 -31.371 1.00 80.94 607 CYS A O 1
ATOM 4555 N N . ILE A 1 608 ? 19.158 10.365 -32.969 1.00 81.69 608 ILE A N 1
ATOM 4556 C CA . ILE A 1 608 ? 17.814 10.107 -32.457 1.00 81.69 608 ILE A CA 1
ATOM 4557 C C . ILE A 1 608 ? 17.044 9.203 -33.416 1.00 81.69 608 ILE A C 1
ATOM 4559 O O . ILE A 1 608 ? 17.195 9.271 -34.631 1.00 81.69 608 ILE A O 1
ATOM 4563 N N . CYS A 1 609 ? 16.183 8.339 -32.898 1.00 85.12 609 CYS A N 1
ATOM 4564 C CA . CYS A 1 609 ? 15.417 7.438 -33.751 1.00 85.12 609 CYS A CA 1
ATOM 4565 C C . CYS A 1 609 ? 14.284 8.163 -34.489 1.00 85.12 609 CYS A C 1
ATOM 4567 O O . CYS A 1 609 ? 13.527 8.924 -33.890 1.00 85.12 609 CYS A O 1
ATOM 4569 N N . SER A 1 610 ? 14.132 7.897 -35.787 1.00 81.62 610 SER A N 1
ATOM 4570 C CA . SER A 1 610 ? 13.194 8.633 -36.650 1.00 81.62 610 SER A CA 1
ATOM 4571 C C . SER A 1 610 ? 11.736 8.192 -36.484 1.00 81.62 610 SER A C 1
ATOM 4573 O O . SER A 1 610 ? 10.815 8.888 -36.907 1.00 81.62 610 SER A O 1
ATOM 4575 N N . LYS A 1 611 ? 11.499 7.014 -35.891 1.00 83.50 611 LYS A N 1
ATOM 4576 C CA . LYS A 1 611 ? 10.154 6.455 -35.682 1.00 83.50 611 LYS A CA 1
ATOM 4577 C C . LYS A 1 611 ? 9.618 6.832 -34.291 1.00 83.50 611 LYS A C 1
ATOM 4579 O O . LYS A 1 611 ? 10.357 6.774 -33.310 1.00 83.50 611 LYS A O 1
ATOM 4584 N N . PRO A 1 612 ? 8.322 7.152 -34.147 1.00 78.94 612 PRO A N 1
ATOM 4585 C CA . PRO A 1 612 ? 7.754 7.518 -32.851 1.00 78.94 612 PRO A CA 1
ATOM 4586 C C . PRO A 1 612 ? 7.851 6.366 -31.838 1.00 78.94 612 PRO A C 1
ATOM 4588 O O . PRO A 1 612 ? 7.744 5.188 -32.197 1.00 78.94 612 PRO A O 1
ATOM 4591 N N . ASN A 1 613 ? 8.029 6.730 -30.564 1.00 83.44 613 ASN A N 1
ATOM 4592 C CA . ASN A 1 613 ? 8.151 5.816 -29.418 1.00 83.44 613 ASN A CA 1
ATOM 4593 C C . ASN A 1 613 ? 9.298 4.801 -29.518 1.00 83.44 613 ASN A C 1
ATOM 4595 O O . ASN A 1 613 ? 9.216 3.702 -28.965 1.00 83.44 613 ASN A O 1
ATOM 4599 N N . THR A 1 614 ? 10.377 5.189 -30.194 1.00 84.62 614 THR A N 1
ATOM 4600 C CA . THR A 1 614 ? 11.630 4.434 -30.230 1.00 84.62 614 THR A CA 1
ATOM 4601 C C . THR A 1 614 ? 12.743 5.168 -29.483 1.00 84.62 614 THR A C 1
ATOM 4603 O O . THR A 1 614 ? 12.679 6.385 -29.304 1.00 84.62 614 THR A O 1
ATOM 4606 N N . ILE A 1 615 ? 13.725 4.413 -28.998 1.00 84.56 615 ILE A N 1
ATOM 4607 C CA . ILE A 1 615 ? 14.951 4.888 -28.349 1.00 84.56 615 ILE A CA 1
ATOM 4608 C C . ILE A 1 615 ? 16.154 4.167 -28.951 1.00 84.56 615 ILE A C 1
ATOM 4610 O O . ILE A 1 615 ? 16.029 3.042 -29.441 1.00 84.56 615 ILE A O 1
ATOM 4614 N N . LEU A 1 616 ? 17.314 4.818 -28.916 1.00 83.19 616 LEU A N 1
ATOM 4615 C CA . LEU A 1 616 ? 18.560 4.240 -29.396 1.00 83.19 616 LEU A CA 1
ATOM 4616 C C . LEU A 1 616 ? 19.169 3.370 -28.288 1.00 83.19 616 LEU A C 1
ATOM 4618 O O . LEU A 1 616 ? 19.544 3.876 -27.235 1.00 83.19 616 LEU A O 1
ATOM 4622 N N . SER A 1 617 ? 19.253 2.063 -28.521 1.00 79.00 617 SER A N 1
ATOM 4623 C CA . SER A 1 617 ? 19.845 1.080 -27.607 1.00 79.00 617 SER A CA 1
ATOM 4624 C C . SER A 1 617 ? 20.732 0.137 -28.418 1.00 79.00 617 SER A C 1
ATOM 4626 O O . SER A 1 617 ? 20.326 -0.321 -29.484 1.00 79.00 617 SER A O 1
ATOM 4628 N N . ASP A 1 618 ? 21.975 -0.084 -27.985 1.00 77.19 618 ASP A N 1
ATOM 4629 C CA . ASP A 1 618 ? 22.968 -0.909 -28.695 1.00 77.19 618 ASP A CA 1
ATOM 4630 C C . ASP A 1 618 ? 23.133 -0.560 -30.186 1.00 77.19 618 ASP A C 1
ATOM 4632 O O . ASP A 1 618 ? 23.187 -1.429 -31.056 1.00 77.19 618 ASP A O 1
ATOM 4636 N N . LYS A 1 619 ? 23.203 0.745 -30.495 1.00 72.88 619 LYS A N 1
ATOM 4637 C CA . LYS A 1 619 ? 23.297 1.271 -31.873 1.00 72.88 619 LYS A CA 1
ATOM 4638 C C . LYS A 1 619 ? 22.127 0.833 -32.768 1.00 72.88 619 LYS A C 1
ATOM 4640 O O . LYS A 1 619 ? 22.283 0.740 -33.981 1.00 72.88 619 LYS A O 1
ATOM 4645 N N . LYS A 1 620 ? 20.950 0.575 -32.195 1.00 78.69 620 LYS A N 1
ATOM 4646 C CA . LYS A 1 620 ? 19.732 0.241 -32.936 1.00 78.69 620 LYS A CA 1
ATOM 4647 C C . LYS A 1 620 ? 18.516 0.919 -32.320 1.00 78.69 620 LYS A C 1
ATOM 4649 O O . LYS A 1 620 ? 18.408 1.068 -31.107 1.00 78.69 620 LYS A O 1
ATOM 4654 N N . CYS A 1 621 ? 17.572 1.320 -33.160 1.00 83.38 621 CYS A N 1
ATOM 4655 C CA . CYS A 1 621 ? 16.312 1.873 -32.685 1.00 83.38 621 CYS A CA 1
ATOM 4656 C C . CYS A 1 621 ? 15.372 0.760 -32.210 1.00 83.38 621 CYS A C 1
ATOM 4658 O O . CYS A 1 621 ? 14.926 -0.074 -33.002 1.00 83.38 621 CYS A O 1
ATOM 4660 N N . VAL A 1 622 ? 15.066 0.754 -30.913 1.00 85.25 622 VAL A N 1
ATOM 4661 C CA . VAL A 1 622 ? 14.149 -0.194 -30.259 1.00 85.25 622 VAL A CA 1
ATOM 4662 C C . VAL A 1 622 ? 12.947 0.545 -29.681 1.00 85.25 622 VAL A C 1
ATOM 4664 O O . VAL A 1 622 ? 12.993 1.755 -29.482 1.00 85.25 622 VAL A O 1
ATOM 4667 N N . CYS A 1 623 ? 11.840 -0.154 -29.430 1.00 88.12 623 CYS A N 1
ATOM 4668 C CA . CYS A 1 623 ? 10.681 0.468 -28.791 1.00 88.12 623 CYS A CA 1
ATOM 4669 C C . CYS A 1 623 ? 10.991 0.855 -27.343 1.00 88.12 623 CYS A C 1
ATOM 4671 O O . CYS A 1 623 ? 11.658 0.103 -26.639 1.00 88.12 623 CYS A O 1
ATOM 4673 N N . LYS A 1 624 ? 10.457 1.999 -26.897 1.00 85.38 624 LYS A N 1
ATOM 4674 C CA . LYS A 1 624 ? 10.427 2.360 -25.472 1.00 85.38 624 LYS A CA 1
ATOM 4675 C C . LYS A 1 624 ? 9.765 1.247 -24.655 1.00 85.38 624 LYS A C 1
ATOM 4677 O O . LYS A 1 624 ? 8.857 0.571 -25.151 1.00 85.38 624 LYS A O 1
ATOM 4682 N N . ASP A 1 625 ? 10.159 1.108 -23.393 1.00 82.44 625 ASP A N 1
ATOM 4683 C CA . ASP A 1 625 ? 9.516 0.169 -22.476 1.00 82.44 625 ASP A CA 1
ATOM 4684 C C . ASP A 1 625 ? 8.001 0.402 -22.416 1.00 82.44 625 ASP A C 1
ATOM 4686 O O . ASP A 1 625 ? 7.514 1.531 -22.334 1.00 82.44 625 ASP A O 1
ATOM 4690 N N . GLY A 1 626 ? 7.238 -0.688 -22.515 1.00 78.56 626 GLY A N 1
ATOM 4691 C CA . GLY A 1 626 ? 5.777 -0.641 -22.605 1.00 78.56 626 GLY A CA 1
ATOM 4692 C C . GLY A 1 626 ? 5.217 -0.441 -24.019 1.00 78.56 626 GLY A C 1
ATOM 4693 O O . GLY A 1 626 ? 3.996 -0.367 -24.164 1.00 78.56 626 GLY A O 1
ATOM 4694 N N . TYR A 1 627 ? 6.055 -0.410 -25.060 1.00 88.25 627 TYR A N 1
ATOM 4695 C CA . TYR A 1 627 ? 5.637 -0.342 -26.463 1.00 88.25 627 TYR A CA 1
ATOM 4696 C C . TYR A 1 627 ? 6.076 -1.578 -27.252 1.00 88.25 627 TYR A C 1
ATOM 4698 O O . TYR A 1 627 ? 7.086 -2.211 -26.957 1.00 88.25 627 TYR A O 1
ATOM 4706 N N . LYS A 1 628 ? 5.319 -1.912 -28.299 1.00 84.75 628 LYS A N 1
ATOM 4707 C CA . LYS A 1 628 ? 5.596 -3.024 -29.215 1.00 84.75 628 LYS A CA 1
ATOM 4708 C C . LYS A 1 628 ? 5.826 -2.549 -30.652 1.00 84.75 628 LYS A C 1
ATOM 4710 O O . LYS A 1 628 ? 5.207 -1.566 -31.077 1.00 84.75 628 LYS A O 1
ATOM 4715 N N . PRO A 1 629 ? 6.668 -3.260 -31.421 1.00 83.00 629 PRO A N 1
ATOM 4716 C CA . PRO A 1 629 ? 7.007 -2.873 -32.783 1.00 83.00 629 PRO A CA 1
ATOM 4717 C C . PRO A 1 629 ? 5.830 -3.056 -33.744 1.00 83.00 629 PRO A C 1
ATOM 4719 O O . PRO A 1 629 ? 5.085 -4.036 -33.692 1.00 83.00 629 PRO A O 1
ATOM 4722 N N . THR A 1 630 ? 5.681 -2.108 -34.664 1.00 80.81 630 THR A N 1
ATOM 4723 C CA . THR A 1 630 ? 4.721 -2.130 -35.773 1.00 80.81 630 THR A CA 1
ATOM 4724 C C . THR A 1 630 ? 5.390 -1.619 -37.051 1.00 80.81 630 THR A C 1
ATOM 4726 O O . THR A 1 630 ? 6.461 -1.017 -37.010 1.00 80.81 630 THR A O 1
ATOM 4729 N N . LYS A 1 631 ? 4.736 -1.783 -38.209 1.00 75.94 631 LYS A N 1
ATOM 4730 C CA . LYS A 1 631 ? 5.257 -1.272 -39.493 1.00 75.94 631 LYS A CA 1
ATOM 4731 C C . LYS A 1 631 ? 5.461 0.256 -39.526 1.00 75.94 631 LYS A C 1
ATOM 4733 O O . LYS A 1 631 ? 6.217 0.727 -40.364 1.00 75.94 631 LYS A O 1
ATOM 4738 N N . LYS A 1 632 ? 4.797 1.024 -38.647 1.00 78.50 632 LYS A N 1
ATOM 4739 C CA . LYS A 1 632 ? 4.856 2.501 -38.595 1.00 78.50 632 LYS A CA 1
ATOM 4740 C C . LYS A 1 632 ? 5.643 3.053 -37.389 1.00 78.50 632 LYS A C 1
ATOM 4742 O O . LYS A 1 632 ? 5.530 4.235 -37.091 1.00 78.50 632 LYS A O 1
ATOM 4747 N N . GLY A 1 633 ? 6.406 2.218 -36.680 1.00 81.19 633 GLY A N 1
ATOM 4748 C CA . GLY A 1 633 ? 7.074 2.583 -35.421 1.00 81.19 633 GLY A CA 1
ATOM 4749 C C . GLY A 1 633 ? 6.536 1.772 -34.247 1.00 81.19 633 GLY A C 1
ATOM 4750 O O . GLY A 1 633 ? 6.107 0.633 -34.438 1.00 81.19 633 GLY A O 1
ATOM 4751 N N . CYS A 1 634 ? 6.528 2.331 -33.041 1.00 86.75 634 CYS A N 1
ATOM 4752 C CA . CYS A 1 634 ? 6.122 1.605 -31.839 1.00 86.75 634 CYS A CA 1
ATOM 4753 C C . CYS A 1 634 ? 4.767 2.085 -31.310 1.00 86.75 634 CYS A C 1
ATOM 4755 O O . CYS A 1 634 ? 4.502 3.283 -31.225 1.00 86.75 634 CYS A O 1
ATOM 4757 N N . LYS A 1 635 ? 3.900 1.134 -30.952 1.00 85.56 635 LYS A N 1
ATOM 4758 C CA . LYS A 1 635 ? 2.586 1.393 -30.341 1.00 85.56 635 LYS A CA 1
ATOM 4759 C C . LYS A 1 635 ? 2.541 0.874 -28.918 1.00 85.56 635 LYS A C 1
ATOM 4761 O O . LYS A 1 635 ? 3.196 -0.126 -28.626 1.00 85.56 635 LYS A O 1
ATOM 4766 N N . LYS A 1 636 ? 1.744 1.507 -28.062 1.00 86.38 636 LYS A N 1
ATOM 4767 C CA . LYS A 1 636 ? 1.601 1.103 -26.664 1.00 86.38 636 LYS A CA 1
ATOM 4768 C C . LYS A 1 636 ? 1.132 -0.344 -26.560 1.00 86.38 636 LYS A C 1
ATOM 4770 O O . LYS A 1 636 ? 0.204 -0.779 -27.253 1.00 86.38 636 LYS A O 1
ATOM 4775 N N . ASP A 1 637 ? 1.800 -1.129 -25.726 1.00 87.69 637 ASP A N 1
ATOM 4776 C CA . ASP A 1 637 ? 1.466 -2.532 -25.549 1.00 87.69 637 ASP A CA 1
ATOM 4777 C C . ASP A 1 637 ? 0.348 -2.725 -24.517 1.00 87.69 637 ASP A C 1
ATOM 4779 O O . ASP A 1 637 ? 0.577 -2.994 -23.338 1.00 87.69 637 ASP A O 1
ATOM 4783 N N . CYS A 1 638 ? -0.888 -2.637 -25.004 1.00 86.62 638 CYS A N 1
ATOM 4784 C CA . CYS A 1 638 ? -2.110 -2.794 -24.211 1.00 86.62 638 CYS A CA 1
ATOM 4785 C C . CYS A 1 638 ? -2.557 -4.255 -23.994 1.00 86.62 638 CYS A C 1
ATOM 4787 O O . CYS A 1 638 ? -3.683 -4.497 -23.558 1.00 86.62 638 CYS A O 1
ATOM 4789 N N . GLY A 1 639 ? -1.725 -5.249 -24.333 1.00 83.12 639 GLY A N 1
ATOM 4790 C CA . GLY A 1 639 ? -2.095 -6.664 -24.218 1.00 83.12 639 GLY A CA 1
ATOM 4791 C C . GLY A 1 639 ? -3.251 -7.090 -25.149 1.00 83.12 639 GLY A C 1
ATOM 4792 O O . GLY A 1 639 ? -3.558 -6.402 -26.126 1.00 83.12 639 GLY A O 1
ATOM 4793 N N . PRO A 1 640 ? -3.883 -8.255 -24.905 1.00 84.75 640 PRO A N 1
ATOM 4794 C CA . PRO A 1 640 ? -4.923 -8.806 -25.783 1.00 84.75 640 PRO A CA 1
ATOM 4795 C C . PRO A 1 640 ? -6.336 -8.246 -25.526 1.00 84.75 640 PRO A C 1
ATOM 4797 O O . PRO A 1 640 ? -7.199 -8.348 -26.407 1.00 84.75 640 PRO A O 1
ATOM 4800 N N . HIS A 1 641 ? -6.595 -7.664 -24.350 1.00 82.00 641 HIS A N 1
ATOM 4801 C CA . HIS A 1 641 ? -7.934 -7.237 -23.908 1.00 82.00 641 HIS A CA 1
ATOM 4802 C C . HIS A 1 641 ? -8.264 -5.768 -24.211 1.00 82.00 641 HIS A C 1
ATOM 4804 O O . HIS A 1 641 ? -9.437 -5.384 -24.214 1.00 82.00 641 HIS A O 1
ATOM 4810 N N . ALA A 1 642 ? -7.249 -4.971 -24.529 1.00 86.88 642 ALA A N 1
ATOM 4811 C CA . ALA A 1 642 ? -7.372 -3.570 -24.892 1.00 86.88 642 ALA A CA 1
ATOM 4812 C C . ALA A 1 642 ? -6.695 -3.294 -26.241 1.00 86.88 642 ALA A C 1
ATOM 4814 O O . ALA A 1 642 ? -6.027 -4.154 -26.820 1.00 86.88 642 ALA A O 1
ATOM 4815 N N . TYR A 1 643 ? -6.922 -2.103 -26.773 1.00 86.25 643 TYR A N 1
ATOM 4816 C CA . TYR A 1 643 ? -6.273 -1.593 -27.970 1.00 86.25 643 TYR A CA 1
ATOM 4817 C C . TYR A 1 643 ? -5.722 -0.195 -27.699 1.00 86.25 643 TYR A C 1
ATOM 4819 O O . TYR A 1 643 ? -6.244 0.545 -26.871 1.00 86.25 643 TYR A O 1
ATOM 4827 N N . ASP A 1 644 ? -4.644 0.140 -28.395 1.00 87.06 644 ASP A N 1
ATOM 4828 C CA . ASP A 1 644 ? -4.033 1.465 -28.371 1.00 87.06 644 ASP A CA 1
ATOM 4829 C C . ASP A 1 644 ? -4.900 2.457 -29.163 1.00 87.06 644 ASP A C 1
ATOM 4831 O O . ASP A 1 644 ? -5.182 2.229 -30.347 1.00 87.06 644 ASP A O 1
ATOM 4835 N N . LYS A 1 645 ? -5.320 3.538 -28.504 1.00 85.00 645 LYS A N 1
ATOM 4836 C CA . LYS A 1 645 ? -5.958 4.706 -29.113 1.00 85.00 645 LYS A CA 1
ATOM 4837 C C . LYS A 1 645 ? -5.268 5.953 -28.567 1.00 85.00 645 LYS A C 1
ATOM 4839 O O . LYS A 1 645 ? -5.394 6.238 -27.382 1.00 85.00 645 LYS A O 1
ATOM 4844 N N . ASP A 1 646 ? -4.546 6.662 -29.430 1.00 83.31 646 ASP A N 1
ATOM 4845 C CA . ASP A 1 646 ? -3.848 7.912 -29.097 1.00 83.31 646 ASP A CA 1
ATOM 4846 C C . ASP A 1 646 ? -2.939 7.791 -27.859 1.00 83.31 646 ASP A C 1
ATOM 4848 O O . ASP A 1 646 ? -2.953 8.636 -26.971 1.00 83.31 646 ASP A O 1
ATOM 4852 N N . ASP A 1 647 ? -2.166 6.701 -27.788 1.00 82.62 647 ASP A N 1
ATOM 4853 C CA . ASP A 1 647 ? -1.243 6.391 -26.688 1.00 82.62 647 ASP A CA 1
ATOM 4854 C C . ASP A 1 647 ? -1.915 6.103 -25.326 1.00 82.62 647 ASP A C 1
ATOM 4856 O O . ASP A 1 647 ? -1.287 6.069 -24.259 1.00 82.62 647 ASP A O 1
ATOM 4860 N N . VAL A 1 648 ? -3.217 5.807 -25.361 1.00 82.62 648 VAL A N 1
ATOM 4861 C CA . VAL A 1 648 ? -4.023 5.361 -24.222 1.00 82.62 648 VAL A CA 1
ATOM 4862 C C . VAL A 1 648 ? -4.607 3.980 -24.517 1.00 82.62 648 VAL A C 1
ATOM 4864 O O . VAL A 1 648 ? -5.171 3.717 -25.581 1.00 82.62 648 VAL A O 1
ATOM 4867 N N . CYS A 1 649 ? -4.482 3.064 -23.557 1.00 87.38 649 CYS A N 1
ATOM 4868 C CA . CYS A 1 649 ? -5.045 1.725 -23.679 1.00 87.38 649 CYS A CA 1
ATOM 4869 C C . CYS A 1 649 ? -6.549 1.739 -23.395 1.00 87.38 649 CYS A C 1
ATOM 4871 O O . CYS A 1 649 ? -6.983 1.972 -22.269 1.00 87.38 649 CYS A O 1
ATOM 4873 N N . MET A 1 650 ? -7.341 1.447 -24.425 1.00 82.62 650 MET A N 1
ATOM 4874 C CA . MET A 1 650 ? -8.800 1.408 -24.376 1.00 82.62 650 MET A CA 1
ATOM 4875 C C . MET A 1 650 ? -9.294 -0.036 -24.376 1.00 82.62 650 MET A C 1
ATOM 4877 O O . MET A 1 650 ? -8.920 -0.841 -25.230 1.00 82.62 650 MET A O 1
ATOM 4881 N N . CYS A 1 651 ? -10.167 -0.384 -23.434 1.00 86.69 651 CYS A N 1
ATOM 4882 C CA . CYS A 1 651 ? -10.742 -1.723 -23.369 1.00 86.69 651 CYS A CA 1
ATOM 4883 C C . CYS A 1 651 ? -11.642 -2.017 -24.573 1.00 86.69 651 CYS A C 1
ATOM 4885 O O . CYS A 1 651 ? -12.468 -1.197 -24.966 1.00 86.69 651 CYS A O 1
ATOM 4887 N N . LYS A 1 652 ? -11.525 -3.229 -25.134 1.00 84.00 652 LYS A N 1
ATOM 4888 C CA . LYS A 1 652 ? -12.371 -3.674 -26.261 1.00 84.00 652 LYS A CA 1
ATOM 4889 C C . LYS A 1 652 ? -13.854 -3.754 -25.888 1.00 84.00 652 LYS A C 1
ATOM 4891 O O . LYS A 1 652 ? -14.716 -3.613 -26.748 1.00 84.00 652 LYS A O 1
ATOM 4896 N N . LYS A 1 653 ? -14.149 -4.022 -24.613 1.00 83.12 653 LYS A N 1
ATOM 4897 C CA . LYS A 1 653 ? -15.508 -4.078 -24.066 1.00 83.12 653 LYS A CA 1
ATOM 4898 C C . LYS A 1 653 ? -15.877 -2.730 -23.453 1.00 83.12 653 LYS A C 1
ATOM 4900 O O . LYS A 1 653 ? -15.171 -2.225 -22.581 1.00 83.12 653 LYS A O 1
ATOM 4905 N N . VAL A 1 654 ? -17.004 -2.181 -23.897 1.00 75.88 654 VAL A N 1
ATOM 4906 C CA . VAL A 1 654 ? -17.514 -0.873 -23.466 1.00 75.88 654 VAL A CA 1
ATOM 4907 C C . VAL A 1 654 ? -17.804 -0.874 -21.961 1.00 75.88 654 VAL A C 1
ATOM 4909 O O . VAL A 1 654 ? -18.417 -1.804 -21.439 1.00 75.88 654 VAL A O 1
ATOM 4912 N N . GLY A 1 655 ? -17.359 0.175 -21.265 1.00 72.50 655 GLY A N 1
ATOM 4913 C CA . GLY A 1 655 ? -17.577 0.364 -19.827 1.00 72.50 655 GLY A CA 1
ATOM 4914 C C . GLY A 1 655 ? -16.556 -0.318 -18.912 1.00 72.50 655 GLY A C 1
ATOM 4915 O O . GLY A 1 655 ? -16.610 -0.096 -17.708 1.00 72.50 655 GLY A O 1
ATOM 4916 N N . GLN A 1 656 ? -15.616 -1.109 -19.446 1.00 83.31 656 GLN A N 1
ATOM 4917 C CA . GLN A 1 656 ? -14.499 -1.655 -18.667 1.00 83.31 656 GLN A CA 1
ATOM 4918 C C . GLN A 1 656 ? -13.348 -0.647 -18.556 1.00 83.31 656 GLN A C 1
ATOM 4920 O O . GLN A 1 656 ? -13.077 0.105 -19.494 1.00 83.31 656 GLN A O 1
ATOM 4925 N N . LYS A 1 657 ? -12.655 -0.655 -17.416 1.00 83.38 657 LYS A N 1
ATOM 4926 C CA . LYS A 1 657 ? -11.445 0.129 -17.157 1.00 83.38 657 LYS A CA 1
ATOM 4927 C C . LYS A 1 657 ? -10.207 -0.737 -17.383 1.00 83.38 657 LYS A C 1
ATOM 4929 O O . LYS A 1 657 ? -10.207 -1.919 -17.041 1.00 83.38 657 LYS A O 1
ATOM 4934 N N . PHE A 1 658 ? -9.183 -0.142 -17.990 1.00 86.38 658 PHE A N 1
ATOM 4935 C CA . PHE A 1 658 ? -7.896 -0.785 -18.229 1.00 86.38 658 PHE A CA 1
ATOM 4936 C C . PHE A 1 658 ? -7.033 -0.709 -16.968 1.00 86.38 658 PHE A C 1
ATOM 4938 O O . PHE A 1 658 ? -6.896 0.361 -16.376 1.00 86.38 658 PHE A O 1
ATOM 4945 N N . ASN A 1 659 ? -6.458 -1.839 -16.573 1.00 81.75 659 ASN A N 1
ATOM 4946 C CA . ASN A 1 659 ? -5.677 -1.989 -15.351 1.00 81.75 659 ASN A CA 1
ATOM 4947 C C . ASN A 1 659 ? -4.171 -2.051 -15.644 1.00 81.75 659 ASN A C 1
ATOM 4949 O O . ASN A 1 659 ? -3.742 -2.345 -16.761 1.00 81.75 659 ASN A O 1
ATOM 4953 N N . ALA A 1 660 ? -3.356 -1.836 -14.606 1.00 78.12 660 ALA A N 1
ATOM 4954 C CA . ALA A 1 660 ? -1.894 -1.891 -14.697 1.00 78.12 660 ALA A CA 1
ATOM 4955 C C . ALA A 1 660 ? -1.352 -3.275 -15.117 1.00 78.12 660 ALA A C 1
ATOM 4957 O O . ALA A 1 660 ? -0.298 -3.363 -15.740 1.00 78.12 660 ALA A O 1
ATOM 4958 N N . ASP A 1 661 ? -2.093 -4.350 -14.841 1.00 80.50 661 ASP A N 1
ATOM 4959 C CA . ASP A 1 661 ? -1.778 -5.728 -15.245 1.00 80.50 661 ASP A CA 1
ATOM 4960 C C . ASP A 1 661 ? -2.157 -6.047 -16.710 1.00 80.50 661 ASP A C 1
ATOM 4962 O O . ASP A 1 661 ? -2.137 -7.205 -17.127 1.00 80.50 661 ASP A O 1
ATOM 4966 N N . LYS A 1 662 ? -2.506 -5.025 -17.505 1.00 82.38 662 LYS A N 1
ATOM 4967 C CA . LYS A 1 662 ? -2.971 -5.130 -18.898 1.00 82.38 662 LYS A CA 1
ATOM 4968 C C . LYS A 1 662 ? -4.292 -5.899 -19.065 1.00 82.38 662 LYS A C 1
ATOM 4970 O O . LYS A 1 662 ? -4.592 -6.394 -20.159 1.00 82.38 662 LYS A O 1
ATOM 4975 N N . THR A 1 663 ? -5.107 -5.983 -18.012 1.00 82.81 663 THR A N 1
ATOM 4976 C CA . THR A 1 663 ? -6.471 -6.529 -18.067 1.00 82.81 663 THR A CA 1
ATOM 4977 C C . THR A 1 663 ? -7.531 -5.428 -18.132 1.00 82.81 663 THR A C 1
ATOM 4979 O O . THR A 1 663 ? -7.257 -4.249 -17.915 1.00 82.81 663 THR A O 1
ATOM 4982 N N . CYS A 1 664 ? -8.762 -5.816 -18.469 1.00 84.00 664 CYS A N 1
ATOM 4983 C CA . CYS A 1 664 ? -9.924 -4.934 -18.486 1.00 84.00 664 CYS A CA 1
ATOM 4984 C C . CYS A 1 664 ? -10.982 -5.466 -17.524 1.00 84.00 664 CYS A C 1
ATOM 4986 O O . CYS A 1 664 ? -11.504 -6.567 -17.727 1.00 84.00 664 CYS A O 1
ATOM 4988 N N . THR A 1 665 ? -11.322 -4.693 -16.496 1.00 82.00 665 THR A N 1
ATOM 4989 C CA . THR A 1 665 ? -12.339 -5.065 -15.503 1.00 82.00 665 THR A CA 1
ATOM 4990 C C . THR A 1 665 ? -13.450 -4.032 -15.447 1.00 82.00 665 THR A C 1
ATOM 4992 O O . THR A 1 665 ? -13.295 -2.883 -15.856 1.00 82.00 665 THR A O 1
ATOM 4995 N N . CYS A 1 666 ? -14.621 -4.452 -14.977 1.00 79.81 666 CYS A N 1
ATOM 4996 C CA . CYS A 1 666 ? -15.689 -3.503 -14.707 1.00 79.81 666 CYS A CA 1
ATOM 4997 C C . CYS A 1 666 ? -15.317 -2.601 -13.513 1.00 79.81 666 CYS A C 1
ATOM 4999 O O . CYS A 1 666 ? -14.601 -3.061 -12.619 1.00 79.81 666 CYS A O 1
ATOM 5001 N N . PRO A 1 667 ? -15.773 -1.334 -13.499 1.00 75.81 667 PRO A N 1
ATOM 5002 C CA . PRO A 1 667 ? -15.648 -0.446 -12.350 1.00 75.81 667 PRO A CA 1
ATOM 5003 C C . PRO A 1 667 ? -16.166 -1.101 -11.069 1.00 75.81 667 PRO A C 1
ATOM 5005 O O . PRO A 1 667 ? -17.041 -1.972 -11.121 1.00 75.81 667 PRO A O 1
ATOM 5008 N N . THR A 1 668 ? -15.653 -0.649 -9.928 1.00 62.50 668 THR A N 1
ATOM 5009 C CA . THR A 1 668 ? -16.104 -1.066 -8.597 1.00 62.50 668 THR A CA 1
ATOM 5010 C C . THR A 1 668 ? -17.637 -1.038 -8.518 1.00 62.50 668 THR A C 1
ATOM 5012 O O . THR A 1 668 ? -18.269 -0.144 -9.076 1.00 62.50 668 THR A O 1
ATOM 5015 N N . ASP A 1 669 ? -18.223 -2.074 -7.913 1.00 63.19 669 ASP A N 1
ATOM 5016 C CA . ASP A 1 669 ? -19.675 -2.296 -7.782 1.00 63.19 669 ASP A CA 1
ATOM 5017 C C . ASP A 1 669 ? -20.455 -2.622 -9.064 1.00 63.19 669 ASP A C 1
ATOM 5019 O O . ASP A 1 669 ? -21.685 -2.706 -9.046 1.00 63.19 669 ASP A O 1
ATOM 5023 N N . THR A 1 670 ? -19.762 -2.915 -10.169 1.00 70.62 670 THR A N 1
ATOM 5024 C CA . THR A 1 670 ? -20.388 -3.407 -11.404 1.00 70.62 670 THR A CA 1
ATOM 5025 C C . THR A 1 670 ? -19.763 -4.719 -11.882 1.00 70.62 670 THR A C 1
ATOM 5027 O O . THR A 1 670 ? -18.566 -4.962 -11.738 1.00 70.62 670 THR A O 1
ATOM 5030 N N . ARG A 1 671 ? -20.575 -5.603 -12.468 1.00 72.81 671 ARG A N 1
ATOM 5031 C CA . ARG A 1 671 ? -20.146 -6.873 -13.065 1.00 72.81 671 ARG A CA 1
ATOM 5032 C C . ARG A 1 671 ? -20.551 -6.923 -14.534 1.00 72.81 671 ARG A C 1
ATOM 5034 O O . ARG A 1 671 ? -21.565 -6.363 -14.942 1.00 72.81 671 ARG A O 1
ATOM 5041 N N . TRP A 1 672 ? -19.747 -7.612 -15.341 1.00 76.06 672 TRP A N 1
ATOM 5042 C CA . TRP A 1 672 ? -20.062 -7.842 -16.748 1.00 76.06 672 TRP A CA 1
ATOM 5043 C C . TRP A 1 672 ? -21.297 -8.743 -16.872 1.00 76.06 672 TRP A C 1
ATOM 5045 O O . TRP A 1 672 ? -21.228 -9.922 -16.530 1.00 76.06 672 TRP A O 1
ATOM 5055 N N . ASN A 1 673 ? -22.405 -8.211 -17.389 1.00 64.38 673 ASN A N 1
ATOM 5056 C CA . ASN A 1 673 ? -23.658 -8.957 -17.576 1.00 64.38 673 ASN A CA 1
ATOM 5057 C C . ASN A 1 673 ? -23.767 -9.648 -18.951 1.00 64.38 673 ASN A C 1
ATOM 5059 O O . ASN A 1 673 ? -24.855 -10.012 -19.383 1.00 64.38 673 ASN A O 1
ATOM 5063 N N . GLY A 1 674 ? -22.652 -9.774 -19.679 1.00 67.12 674 GLY A N 1
ATOM 5064 C CA . GLY A 1 674 ? -22.620 -10.273 -21.058 1.00 67.12 674 GLY A CA 1
ATOM 5065 C C . GLY A 1 674 ? -22.591 -9.163 -22.113 1.00 67.12 674 GLY A C 1
ATOM 5066 O O . GLY A 1 674 ? -21.986 -9.373 -23.164 1.00 67.12 674 GLY A O 1
ATOM 5067 N N . LYS A 1 675 ? -23.139 -7.974 -21.817 1.00 71.81 675 LYS A N 1
ATOM 5068 C CA . LYS A 1 675 ? -23.241 -6.842 -22.761 1.00 71.81 675 LYS A CA 1
ATOM 5069 C C . LYS A 1 675 ? -22.575 -5.552 -22.268 1.00 71.81 675 LYS A C 1
ATOM 5071 O O . LYS A 1 675 ? -21.986 -4.840 -23.076 1.00 71.81 675 LYS A O 1
ATOM 5076 N N . MET A 1 676 ? -22.664 -5.249 -20.973 1.00 72.12 676 MET A N 1
ATOM 5077 C CA . MET A 1 676 ? -22.067 -4.067 -20.339 1.00 72.12 676 MET A CA 1
ATOM 5078 C C . MET A 1 676 ? -21.734 -4.331 -18.863 1.00 72.12 676 MET A C 1
ATOM 5080 O O . MET A 1 676 ? -22.130 -5.351 -18.292 1.00 72.12 676 MET A O 1
ATOM 5084 N N . CYS A 1 677 ? -21.006 -3.412 -18.232 1.00 74.38 677 CYS A N 1
ATOM 5085 C CA . CYS A 1 677 ? -20.853 -3.401 -16.780 1.00 74.38 677 CYS A CA 1
ATOM 5086 C C . CYS A 1 677 ? -22.156 -2.892 -16.145 1.00 74.38 677 CYS A C 1
ATOM 5088 O O . CYS A 1 677 ? -22.525 -1.737 -16.342 1.00 74.38 677 CYS A O 1
ATOM 5090 N N . ALA A 1 678 ? -22.864 -3.772 -15.438 1.00 66.56 678 ALA A N 1
ATOM 5091 C CA . ALA A 1 678 ? -24.115 -3.474 -14.741 1.00 66.56 678 ALA A CA 1
ATOM 5092 C C . ALA A 1 678 ? -23.941 -3.673 -13.232 1.00 66.56 678 ALA A C 1
ATOM 5094 O O . ALA A 1 678 ? -23.055 -4.420 -12.815 1.00 66.56 678 ALA A O 1
ATOM 5095 N N . SER A 1 679 ? -24.761 -3.004 -12.422 1.00 71.69 679 SER A N 1
ATOM 5096 C CA . SER A 1 679 ? -24.668 -3.029 -10.959 1.00 71.69 679 SER A CA 1
ATOM 5097 C C . SER A 1 679 ? -24.610 -4.454 -10.409 1.00 71.69 679 SER A C 1
ATOM 5099 O O . SER A 1 679 ? -25.365 -5.337 -10.820 1.00 71.69 679 SER A O 1
ATOM 5101 N N . ASN A 1 680 ? -23.679 -4.690 -9.489 1.00 70.94 680 ASN A N 1
ATOM 5102 C CA . ASN A 1 680 ? -23.483 -5.988 -8.864 1.00 70.94 680 ASN A CA 1
ATOM 5103 C C . ASN A 1 680 ? -24.569 -6.233 -7.802 1.00 70.94 680 ASN A C 1
ATOM 5105 O O . ASN A 1 680 ? -24.494 -5.693 -6.699 1.00 70.94 680 ASN A O 1
ATOM 5109 N N . CYS A 1 681 ? -25.570 -7.046 -8.147 1.00 74.00 681 CYS A N 1
ATOM 5110 C CA . CYS A 1 681 ? -26.714 -7.377 -7.291 1.00 74.00 681 CYS A CA 1
ATOM 5111 C C . CYS A 1 681 ? -26.471 -8.554 -6.326 1.00 74.00 681 CYS A C 1
ATOM 5113 O O . CYS A 1 681 ? -27.404 -9.005 -5.677 1.00 74.00 681 CYS A O 1
ATOM 5115 N N . GLY A 1 682 ? -25.244 -9.077 -6.223 1.00 73.12 682 GLY A N 1
ATOM 5116 C CA . GLY A 1 682 ? -24.979 -10.282 -5.426 1.00 73.12 682 GLY A CA 1
ATOM 5117 C C . GLY A 1 682 ? -25.533 -11.560 -6.075 1.00 73.12 682 GLY A C 1
ATOM 5118 O O . GLY A 1 682 ? -25.909 -11.566 -7.246 1.00 73.12 682 GLY A O 1
ATOM 5119 N N . SER A 1 683 ? -25.519 -12.680 -5.345 1.00 78.19 683 SER A N 1
ATOM 5120 C CA . SER A 1 683 ? -26.024 -13.980 -5.831 1.00 78.19 683 SER A CA 1
ATOM 5121 C C . SER A 1 683 ? -27.528 -14.176 -5.624 1.00 78.19 683 SER A C 1
ATOM 5123 O O . SER A 1 683 ? -28.121 -15.053 -6.248 1.00 78.19 683 SER A O 1
ATOM 5125 N N . GLU A 1 684 ? -28.138 -13.390 -4.738 1.00 77.06 684 GLU A N 1
ATOM 5126 C CA . GLU A 1 684 ? -29.536 -13.550 -4.315 1.00 77.06 684 GLU A CA 1
ATOM 5127 C C . GLU A 1 684 ? -30.508 -12.628 -5.057 1.00 77.06 684 GLU A C 1
ATOM 5129 O O . GLU A 1 684 ? -31.720 -12.836 -4.993 1.00 77.06 684 GLU A O 1
ATOM 5134 N N . ALA A 1 685 ? -29.985 -11.655 -5.803 1.00 82.31 685 ALA A N 1
ATOM 5135 C CA . ALA A 1 685 ? -30.762 -10.725 -6.604 1.00 82.31 685 ALA A CA 1
ATOM 5136 C C . ALA A 1 685 ? -30.214 -10.620 -8.029 1.00 82.31 685 ALA A C 1
ATOM 5138 O O . ALA A 1 685 ? -29.033 -10.847 -8.301 1.00 82.31 685 ALA A O 1
ATOM 5139 N N . CYS A 1 686 ? -31.088 -10.239 -8.950 1.00 78.50 686 CYS A N 1
ATOM 5140 C CA . CYS A 1 686 ? -30.754 -9.957 -10.334 1.00 78.50 686 CYS A CA 1
ATOM 5141 C C . CYS A 1 686 ? -31.108 -8.511 -10.683 1.00 78.50 686 CYS A C 1
ATOM 5143 O O . CYS A 1 686 ? -31.985 -7.888 -10.088 1.00 78.50 686 CYS A O 1
ATOM 5145 N N . TRP A 1 687 ? -30.392 -7.943 -11.651 1.00 80.44 687 TRP A N 1
ATOM 5146 C CA . TRP A 1 687 ? -30.713 -6.613 -12.152 1.00 80.44 687 TRP A CA 1
ATOM 5147 C C . TRP A 1 687 ? -31.979 -6.676 -13.009 1.00 80.44 687 TRP A C 1
ATOM 5149 O O . TRP A 1 687 ? -31.998 -7.353 -14.040 1.00 80.44 687 TRP A O 1
ATOM 5159 N N . SER A 1 688 ? -33.012 -5.936 -12.615 1.00 75.88 688 SER A N 1
ATOM 5160 C CA . SER A 1 688 ? -34.242 -5.775 -13.384 1.00 75.88 688 SER A CA 1
ATOM 5161 C C . SER A 1 688 ? -34.238 -4.446 -14.130 1.00 75.88 688 SER A C 1
ATOM 5163 O O . SER A 1 688 ? -34.135 -3.371 -13.537 1.00 75.88 688 SER A O 1
ATOM 5165 N N . ASN A 1 689 ? -34.410 -4.513 -15.453 1.00 69.56 689 ASN A N 1
ATOM 5166 C CA . ASN A 1 689 ? -34.545 -3.318 -16.289 1.00 69.56 689 ASN A CA 1
ATOM 5167 C C . ASN A 1 689 ? -35.848 -2.559 -16.011 1.00 69.56 689 ASN A C 1
ATOM 5169 O O . ASN A 1 689 ? -35.859 -1.333 -16.091 1.00 69.56 689 ASN A O 1
ATOM 5173 N N . SER A 1 690 ? -36.922 -3.270 -15.656 1.00 75.00 690 SER A N 1
ATOM 5174 C CA . SER A 1 690 ? -38.226 -2.672 -15.350 1.00 75.00 690 SER A CA 1
ATOM 5175 C C . SER A 1 690 ? -38.194 -1.886 -14.039 1.00 75.00 690 SER A C 1
ATOM 5177 O O . SER A 1 690 ? -38.754 -0.798 -13.964 1.00 75.00 690 SER A O 1
ATOM 5179 N N . ALA A 1 691 ? -37.487 -2.405 -13.028 1.00 71.56 691 ALA A N 1
ATOM 5180 C CA . ALA A 1 691 ? -37.328 -1.747 -11.729 1.00 71.56 691 ALA A CA 1
ATOM 5181 C C . ALA A 1 691 ? -36.152 -0.751 -11.685 1.00 71.56 691 ALA A C 1
ATOM 5183 O O . ALA A 1 691 ? -35.987 -0.052 -10.690 1.00 71.56 691 ALA A O 1
ATOM 5184 N N . LYS A 1 692 ? -35.319 -0.696 -12.740 1.00 76.12 692 LYS A N 1
ATOM 5185 C CA . LYS A 1 692 ? -34.044 0.050 -12.782 1.00 76.12 692 LYS A CA 1
ATOM 5186 C C . LYS A 1 692 ? -33.166 -0.210 -11.546 1.00 76.12 692 LYS A C 1
ATOM 5188 O O . LYS A 1 692 ? -32.532 0.704 -11.023 1.00 76.12 692 LYS A O 1
ATOM 5193 N N . GLY A 1 693 ? -33.141 -1.454 -11.077 1.00 78.50 693 GLY A N 1
ATOM 5194 C CA . GLY A 1 693 ? -32.528 -1.809 -9.803 1.00 78.50 693 GLY A CA 1
ATOM 5195 C C . GLY A 1 693 ? -32.361 -3.311 -9.618 1.00 78.50 693 GLY A C 1
ATOM 5196 O O . GLY A 1 693 ? -32.858 -4.117 -10.407 1.00 78.50 693 GLY A O 1
ATOM 5197 N N . CYS A 1 694 ? -31.637 -3.682 -8.566 1.00 82.38 694 CYS A N 1
ATOM 5198 C CA . CYS A 1 694 ? -31.506 -5.069 -8.140 1.00 82.38 694 CYS A CA 1
ATOM 5199 C C . CYS A 1 694 ? -32.799 -5.526 -7.464 1.00 82.38 694 CYS A C 1
ATOM 5201 O O . CYS A 1 694 ? -33.285 -4.868 -6.547 1.00 82.38 694 CYS A O 1
ATOM 5203 N N . VAL A 1 695 ? -33.342 -6.648 -7.922 1.00 84.06 695 VAL A N 1
ATOM 5204 C CA . VAL A 1 695 ? -34.539 -7.282 -7.366 1.00 84.06 695 VAL A CA 1
ATOM 5205 C C . VAL A 1 695 ? -34.200 -8.699 -6.933 1.00 84.06 695 VAL A C 1
ATOM 5207 O O . VAL A 1 695 ? -33.433 -9.393 -7.603 1.00 84.06 695 VAL A O 1
ATOM 5210 N N . CYS A 1 696 ? -34.743 -9.125 -5.799 1.00 85.00 696 CYS A N 1
ATOM 5211 C CA . CYS A 1 696 ? -34.498 -10.458 -5.268 1.00 85.00 696 CYS A CA 1
ATOM 5212 C C . CYS A 1 696 ? -35.018 -11.543 -6.210 1.00 85.00 696 CYS A C 1
ATOM 5214 O O . CYS A 1 696 ? -36.086 -11.410 -6.797 1.00 85.00 696 CYS A O 1
ATOM 5216 N N . ASN A 1 697 ? -34.262 -12.636 -6.335 1.00 82.69 697 ASN A N 1
ATOM 5217 C CA . ASN A 1 697 ? -34.664 -13.791 -7.143 1.00 82.69 697 ASN A CA 1
ATOM 5218 C C . ASN A 1 697 ? -35.866 -14.533 -6.534 1.00 82.69 697 ASN A C 1
ATOM 5220 O O . ASN A 1 697 ? -36.515 -15.318 -7.218 1.00 82.69 697 ASN A O 1
ATOM 5224 N N . LYS A 1 698 ? -36.112 -14.329 -5.235 1.00 81.38 698 LYS A N 1
ATOM 5225 C CA . LYS A 1 698 ? -37.237 -14.880 -4.483 1.00 81.38 698 LYS A CA 1
ATOM 5226 C C . LYS A 1 698 ? -38.273 -13.783 -4.255 1.00 81.38 698 LYS A C 1
ATOM 5228 O O . LYS A 1 698 ? -37.943 -12.739 -3.690 1.00 81.38 698 LYS A O 1
ATOM 5233 N N . ASP A 1 699 ? -39.505 -14.045 -4.676 1.00 76.88 699 ASP A N 1
ATOM 5234 C CA . ASP A 1 699 ? -40.613 -13.102 -4.552 1.00 76.88 699 ASP A CA 1
ATOM 5235 C C . ASP A 1 699 ? -40.943 -12.797 -3.081 1.00 76.88 699 ASP A C 1
ATOM 5237 O O . ASP A 1 699 ? -40.924 -13.677 -2.221 1.00 76.88 699 ASP A O 1
ATOM 5241 N N . GLY A 1 700 ? -41.243 -11.527 -2.787 1.00 72.94 700 GLY A N 1
ATOM 5242 C CA . GLY A 1 700 ? -41.603 -11.056 -1.443 1.00 72.94 700 GLY A CA 1
ATOM 5243 C C . GLY A 1 700 ? -40.428 -10.708 -0.520 1.00 72.94 700 GLY A C 1
ATOM 5244 O O . GLY A 1 700 ? -40.667 -10.260 0.599 1.00 72.94 700 GLY A O 1
ATOM 5245 N N . MET A 1 701 ? -39.178 -10.873 -0.969 1.00 84.88 701 MET A N 1
ATOM 5246 C CA . MET A 1 701 ? -37.987 -10.403 -0.248 1.00 84.88 701 MET A CA 1
ATOM 5247 C C . MET A 1 701 ? -37.579 -8.985 -0.660 1.00 84.88 701 MET A C 1
ATOM 5249 O O . MET A 1 701 ? -37.676 -8.607 -1.828 1.00 84.88 701 MET A O 1
ATOM 5253 N N . ASN A 1 702 ? -37.034 -8.235 0.295 1.00 86.19 702 ASN A N 1
ATOM 5254 C CA . ASN A 1 702 ? -36.444 -6.922 0.082 1.00 86.19 702 ASN A CA 1
ATOM 5255 C C . ASN A 1 702 ? -34.938 -7.048 -0.165 1.00 86.19 702 ASN A C 1
ATOM 5257 O O . ASN A 1 702 ? -34.227 -7.725 0.582 1.00 86.19 702 ASN A O 1
ATOM 5261 N N . PHE A 1 703 ? -34.462 -6.376 -1.214 1.00 85.69 703 PHE A N 1
ATOM 5262 C CA . PHE A 1 703 ? -33.041 -6.291 -1.527 1.00 85.69 703 PHE A CA 1
ATOM 5263 C C . PHE A 1 703 ? -32.384 -5.185 -0.703 1.00 85.69 703 PHE A C 1
ATOM 5265 O O . PHE A 1 703 ? -32.790 -4.025 -0.784 1.00 85.69 703 PHE A O 1
ATOM 5272 N N . ASP A 1 704 ? -31.342 -5.537 0.041 1.00 80.75 704 ASP A N 1
ATOM 5273 C CA . ASP A 1 704 ? -30.498 -4.583 0.750 1.00 80.75 704 ASP A CA 1
ATOM 5274 C C . ASP A 1 704 ? -29.297 -4.200 -0.130 1.00 80.75 704 ASP A C 1
ATOM 5276 O O . ASP A 1 704 ? -28.460 -5.026 -0.510 1.00 80.75 704 ASP A O 1
ATOM 5280 N N . SER A 1 705 ? -29.208 -2.914 -0.472 1.00 75.25 705 SER A N 1
ATOM 5281 C CA . SER A 1 705 ? -28.154 -2.392 -1.337 1.00 75.25 705 SER A CA 1
ATOM 5282 C C . SER A 1 705 ? -26.777 -2.288 -0.680 1.00 75.25 705 SER A C 1
ATOM 5284 O O . SER A 1 705 ? -25.794 -2.252 -1.425 1.00 75.25 705 SER A O 1
ATOM 5286 N N . GLU A 1 706 ? -26.679 -2.229 0.650 1.00 76.31 706 GLU A N 1
ATOM 5287 C CA . GLU A 1 706 ? -25.399 -2.199 1.375 1.00 76.31 706 GLU A CA 1
ATOM 5288 C C . GLU A 1 706 ? -24.807 -3.603 1.483 1.00 76.31 706 GLU A C 1
ATOM 5290 O O . GLU A 1 706 ? -23.639 -3.815 1.156 1.00 76.31 706 GLU A O 1
ATOM 5295 N N . THR A 1 707 ? -25.627 -4.580 1.872 1.00 77.25 707 THR A N 1
ATOM 5296 C CA . THR A 1 707 ? -25.176 -5.963 2.096 1.00 77.25 707 THR A CA 1
ATOM 5297 C C . THR A 1 707 ? -25.246 -6.844 0.845 1.00 77.25 707 THR A C 1
ATOM 5299 O O . THR A 1 707 ? -24.605 -7.895 0.803 1.00 77.25 707 THR A O 1
ATOM 5302 N N . LYS A 1 708 ? -25.954 -6.405 -0.207 1.00 80.75 708 LYS A N 1
ATOM 5303 C CA . LYS A 1 708 ? -26.203 -7.154 -1.457 1.00 80.75 708 LYS A CA 1
ATOM 5304 C C . LYS A 1 708 ? -26.911 -8.497 -1.227 1.00 80.75 708 LYS A C 1
ATOM 5306 O O . LYS A 1 708 ? -26.687 -9.445 -1.985 1.00 80.75 708 LYS A O 1
ATOM 5311 N N . THR A 1 709 ? -27.746 -8.580 -0.196 1.00 82.00 709 THR A N 1
ATOM 5312 C CA . THR A 1 709 ? -28.526 -9.773 0.160 1.00 82.00 709 THR A CA 1
ATOM 5313 C C . THR A 1 709 ? -30.024 -9.501 0.087 1.00 82.00 709 THR A C 1
ATOM 5315 O O . THR A 1 709 ? -30.477 -8.358 -0.034 1.00 82.00 709 THR A O 1
ATOM 5318 N N . CYS A 1 710 ? -30.799 -10.579 0.123 1.00 84.75 710 CYS A N 1
ATOM 5319 C CA . CYS A 1 710 ? -32.252 -10.543 0.112 1.00 84.75 710 CYS A CA 1
ATOM 5320 C C . CYS A 1 710 ? -32.802 -11.037 1.443 1.00 84.75 710 CYS A C 1
ATOM 5322 O O . CYS A 1 710 ? -32.537 -12.164 1.855 1.00 84.75 710 CYS A O 1
ATOM 5324 N N . SER A 1 711 ? -33.595 -10.197 2.103 1.00 84.44 711 SER A N 1
ATOM 5325 C CA . SER A 1 711 ? -34.180 -10.497 3.412 1.00 84.44 711 SER A CA 1
ATOM 5326 C C . SER A 1 711 ? -35.695 -10.382 3.356 1.00 84.44 711 SER A C 1
ATOM 5328 O O . SER A 1 711 ? -36.235 -9.567 2.608 1.00 84.44 711 SER A O 1
ATOM 5330 N N . CYS A 1 712 ? -36.406 -11.175 4.155 1.00 82.94 712 CYS A N 1
ATOM 5331 C CA . CYS A 1 712 ? -37.833 -10.940 4.336 1.00 82.94 712 CYS A CA 1
ATOM 5332 C C . CYS A 1 712 ? -38.075 -9.577 5.019 1.00 82.94 712 CYS A C 1
ATOM 5334 O O . CYS A 1 712 ? -37.239 -9.146 5.818 1.00 82.94 712 CYS A O 1
ATOM 5336 N N . PRO A 1 713 ? -39.197 -8.897 4.723 1.00 77.81 713 PRO A N 1
ATOM 5337 C CA . PRO A 1 713 ? -39.609 -7.684 5.427 1.00 77.81 713 PRO A CA 1
ATOM 5338 C C . PRO A 1 713 ? -39.722 -7.913 6.943 1.00 77.81 713 PRO A C 1
ATOM 5340 O O . PRO A 1 713 ? -39.888 -9.050 7.388 1.00 77.81 713 PRO A O 1
ATOM 5343 N N . ASP A 1 714 ? -39.635 -6.836 7.727 1.00 68.19 714 ASP A N 1
ATOM 5344 C CA . ASP A 1 714 ? -39.499 -6.869 9.190 1.00 68.19 714 ASP A CA 1
ATOM 5345 C C . ASP A 1 714 ? -40.334 -7.953 9.899 1.00 68.19 714 ASP A C 1
ATOM 5347 O O . ASP A 1 714 ? -41.556 -8.023 9.764 1.00 68.19 714 ASP A O 1
ATOM 5351 N N . LYS A 1 715 ? -39.648 -8.750 10.734 1.00 65.81 715 LYS A N 1
ATOM 5352 C CA . LYS A 1 715 ? -40.193 -9.824 11.596 1.00 65.81 715 LYS A CA 1
ATOM 5353 C C . LYS A 1 715 ? -40.783 -11.041 10.866 1.00 65.81 715 LYS A C 1
ATOM 5355 O O . LYS A 1 715 ? -41.430 -11.871 11.506 1.00 65.81 715 LYS A O 1
ATOM 5360 N N . LEU A 1 716 ? -40.537 -11.178 9.565 1.00 77.25 716 LEU A N 1
ATOM 5361 C CA . LEU A 1 716 ? -40.888 -12.369 8.795 1.00 77.25 716 LEU A CA 1
ATOM 5362 C C . LEU A 1 716 ? -39.650 -13.245 8.560 1.00 77.25 716 LEU A C 1
ATOM 5364 O O . LEU A 1 716 ? -38.533 -12.754 8.400 1.00 77.25 716 LEU A O 1
ATOM 5368 N N . VAL A 1 717 ? -39.857 -14.554 8.513 1.00 78.88 717 VAL A N 1
ATOM 5369 C CA . VAL A 1 717 ? -38.846 -15.565 8.195 1.00 78.88 717 VAL A CA 1
ATOM 5370 C C . VAL A 1 717 ? -39.203 -16.261 6.889 1.00 78.88 717 VAL A C 1
ATOM 5372 O O . VAL A 1 717 ? -40.374 -16.392 6.536 1.00 78.88 717 VAL A O 1
ATOM 5375 N N . TRP A 1 718 ? -38.176 -16.683 6.152 1.00 76.44 718 TRP A N 1
ATOM 5376 C CA . TRP A 1 718 ? -38.347 -17.424 4.908 1.00 76.44 718 TRP A CA 1
ATOM 5377 C C . TRP A 1 718 ? -38.423 -18.926 5.185 1.00 76.44 718 TRP A C 1
ATOM 5379 O O . TRP A 1 718 ? -37.396 -19.557 5.454 1.00 76.44 718 TRP A O 1
ATOM 5389 N N . SER A 1 719 ? -39.609 -19.508 5.042 1.00 69.00 719 SER A N 1
ATOM 5390 C CA . SER A 1 719 ? -39.813 -20.962 5.046 1.00 69.00 719 SER A CA 1
ATOM 5391 C C . SER A 1 719 ? -40.939 -21.345 4.089 1.00 69.00 719 SER A C 1
ATOM 5393 O O . SER A 1 719 ? -41.771 -20.519 3.728 1.00 69.00 719 SER A O 1
ATOM 5395 N N . ASP A 1 720 ? -40.886 -22.576 3.575 1.00 66.31 720 ASP A N 1
ATOM 5396 C CA . ASP A 1 720 ? -41.876 -23.127 2.635 1.00 66.31 720 ASP A CA 1
ATOM 5397 C C . ASP A 1 720 ? -42.143 -22.267 1.380 1.00 66.31 720 ASP A C 1
ATOM 5399 O O . ASP A 1 720 ? -43.214 -22.306 0.787 1.00 66.31 720 ASP A O 1
ATOM 5403 N N . GLY A 1 721 ? -41.133 -21.509 0.932 1.00 73.12 721 GLY A N 1
ATOM 5404 C CA . GLY A 1 721 ? -41.195 -20.718 -0.301 1.00 73.12 721 GLY A CA 1
ATOM 5405 C C . GLY A 1 721 ? -41.836 -19.333 -0.163 1.00 73.12 721 GLY A C 1
ATOM 5406 O O . GLY A 1 721 ? -42.013 -18.671 -1.184 1.00 73.12 721 GLY A O 1
ATOM 5407 N N . GLN A 1 722 ? -42.143 -18.873 1.058 1.00 79.06 722 GLN A N 1
ATOM 5408 C CA . GLN A 1 722 ? -42.725 -17.550 1.310 1.00 79.06 722 GLN A CA 1
ATOM 5409 C C . GLN A 1 722 ? -42.181 -16.910 2.603 1.00 79.06 722 GLN A C 1
ATOM 5411 O O . GLN A 1 722 ? -41.712 -17.592 3.513 1.00 79.06 722 GLN A O 1
ATOM 5416 N N . CYS A 1 723 ? -42.248 -15.579 2.699 1.00 81.56 723 CYS A N 1
ATOM 5417 C CA . CYS A 1 723 ? -42.037 -14.861 3.957 1.00 81.56 723 CYS A CA 1
ATOM 5418 C C . CYS A 1 723 ? -43.292 -14.953 4.841 1.00 81.56 723 CYS A C 1
ATOM 5420 O O . CYS A 1 723 ? -44.357 -14.483 4.440 1.00 81.56 723 CYS A O 1
ATOM 5422 N N . HIS A 1 724 ? -43.169 -15.499 6.050 1.00 76.19 724 HIS A N 1
ATOM 5423 C CA . HIS A 1 724 ? -44.259 -15.559 7.031 1.00 76.19 724 HIS A CA 1
ATOM 5424 C C . HIS A 1 724 ? -43.765 -15.300 8.461 1.00 76.19 724 HIS A C 1
ATOM 5426 O O . HIS A 1 724 ? -42.568 -15.178 8.701 1.00 76.19 724 HIS A O 1
ATOM 5432 N N . ILE A 1 725 ? -44.684 -15.169 9.423 1.00 76.31 725 ILE A N 1
ATOM 5433 C CA . ILE A 1 725 ? -44.350 -14.880 10.828 1.00 76.31 725 ILE A CA 1
ATOM 5434 C C . ILE A 1 725 ? -43.514 -16.029 11.409 1.00 76.31 725 ILE A C 1
ATOM 5436 O O . ILE A 1 725 ? -43.817 -17.201 11.170 1.00 76.31 725 ILE A O 1
ATOM 5440 N N . ASP A 1 726 ? -42.474 -15.691 12.174 1.00 77.31 726 ASP A N 1
ATOM 5441 C CA . ASP A 1 726 ? -41.695 -16.671 12.933 1.00 77.31 726 ASP A CA 1
ATOM 5442 C C . ASP A 1 726 ? -42.552 -17.258 14.063 1.00 77.31 726 ASP A C 1
ATOM 5444 O O . ASP A 1 726 ? -42.952 -16.553 14.989 1.00 77.31 726 ASP A O 1
ATOM 5448 N N . CYS A 1 727 ? -42.850 -18.555 13.984 1.00 75.69 727 CYS A N 1
ATOM 5449 C CA . CYS A 1 727 ? -43.647 -19.267 14.983 1.00 75.69 727 CYS A CA 1
ATOM 5450 C C . CYS A 1 727 ? -42.816 -19.816 16.156 1.00 75.69 727 CYS A C 1
ATOM 5452 O O . CYS A 1 727 ? -43.359 -20.476 17.050 1.00 75.69 727 CYS A O 1
ATOM 5454 N N . GLY A 1 728 ? -41.506 -19.551 16.184 1.00 74.06 728 GLY A N 1
ATOM 5455 C CA . GLY A 1 728 ? -40.601 -20.085 17.194 1.00 74.06 728 GLY A CA 1
ATOM 5456 C C . GLY A 1 728 ? -40.545 -21.618 17.183 1.00 74.06 728 GLY A C 1
ATOM 5457 O O . GLY A 1 728 ? -40.880 -22.280 16.206 1.00 74.06 728 GLY A O 1
ATOM 5458 N N . LYS A 1 729 ? -40.105 -22.217 18.298 1.00 75.31 729 LYS A N 1
ATOM 5459 C CA . LYS A 1 729 ? -39.973 -23.687 18.424 1.00 75.31 729 LYS A CA 1
ATOM 5460 C C . LYS A 1 729 ? -41.249 -24.399 18.880 1.00 75.31 729 LYS A C 1
ATOM 5462 O O . LYS A 1 729 ? -41.302 -25.625 18.832 1.00 75.31 729 LYS A O 1
ATOM 5467 N N . LEU A 1 730 ? -42.217 -23.658 19.417 1.00 72.62 730 LEU A N 1
ATOM 5468 C CA . LEU A 1 730 ? -43.361 -24.222 20.144 1.00 72.62 730 LEU A CA 1
ATOM 5469 C C . LEU A 1 730 ? -44.680 -24.146 19.371 1.00 72.62 730 LEU A C 1
ATOM 5471 O O . LEU A 1 730 ? -45.635 -24.797 19.785 1.00 72.62 730 LEU A O 1
ATOM 5475 N N . ALA A 1 731 ? -44.734 -23.393 18.272 1.00 78.56 731 ALA A N 1
ATOM 5476 C CA . ALA A 1 731 ? -45.882 -23.318 17.377 1.00 78.56 731 ALA A CA 1
ATOM 5477 C C . ALA A 1 731 ? -45.454 -23.647 15.943 1.00 78.56 731 ALA A C 1
ATOM 5479 O O . ALA A 1 731 ? -44.295 -23.473 15.570 1.00 78.56 731 ALA A O 1
ATOM 5480 N N . SER A 1 732 ? -46.399 -24.115 15.135 1.00 80.56 732 SER A N 1
ATOM 5481 C CA . SER A 1 732 ? -46.172 -24.422 13.721 1.00 80.56 732 SER A CA 1
ATOM 5482 C C . SER A 1 732 ? -46.953 -23.452 12.846 1.00 80.56 732 SER A C 1
ATOM 5484 O O . SER A 1 732 ? -48.113 -23.149 13.134 1.00 80.56 732 SER A O 1
ATOM 5486 N N . TRP A 1 733 ? -46.318 -22.958 11.783 1.00 80.44 733 TRP A N 1
ATOM 5487 C CA . TRP A 1 733 ? -46.994 -22.137 10.785 1.00 80.44 733 TRP A CA 1
ATOM 5488 C C . TRP A 1 733 ? -48.031 -22.978 10.044 1.00 80.44 733 TRP A C 1
ATOM 5490 O O . TRP A 1 733 ? -47.747 -24.092 9.609 1.00 80.44 733 TRP A O 1
ATOM 5500 N N . HIS A 1 734 ? -49.241 -22.447 9.916 1.00 76.25 734 HIS A N 1
ATOM 5501 C CA . HIS A 1 734 ? -50.318 -23.085 9.176 1.00 76.25 734 HIS A CA 1
ATOM 5502 C C . HIS A 1 734 ? -50.760 -22.161 8.038 1.00 76.25 734 HIS A C 1
ATOM 5504 O O . HIS A 1 734 ? -51.238 -21.052 8.274 1.00 76.25 734 HIS A O 1
ATOM 5510 N N . GLU A 1 735 ? -50.633 -22.652 6.803 1.00 70.19 735 GLU A N 1
ATOM 5511 C CA . GLU A 1 735 ? -50.823 -21.878 5.569 1.00 70.19 735 GLU A CA 1
ATOM 5512 C C . GLU A 1 735 ? -52.257 -21.344 5.402 1.00 70.19 735 GLU A C 1
ATOM 5514 O O . GLU A 1 735 ? -52.454 -20.172 5.100 1.00 70.19 735 GLU A O 1
ATOM 5519 N N . LYS A 1 736 ? -53.278 -22.173 5.670 1.00 73.50 736 LYS A N 1
ATOM 5520 C CA . LYS A 1 736 ? -54.697 -21.797 5.503 1.00 73.50 736 LYS A CA 1
ATOM 5521 C C . LYS A 1 736 ? -55.160 -20.639 6.405 1.00 73.50 736 LYS A C 1
ATOM 5523 O O . LYS A 1 736 ? -55.782 -19.721 5.883 1.00 73.50 736 LYS A O 1
ATOM 5528 N N . PRO A 1 737 ? -54.918 -20.661 7.730 1.00 74.44 737 PRO A N 1
ATOM 5529 C CA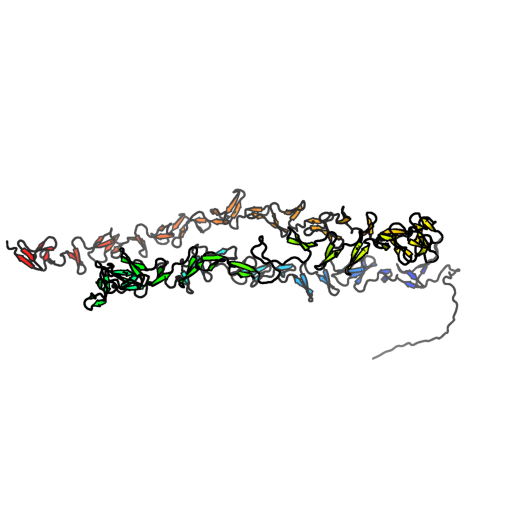 . PRO A 1 737 ? -55.260 -19.535 8.597 1.00 74.44 737 PRO A CA 1
ATOM 5530 C C . PRO A 1 737 ? -54.208 -18.415 8.591 1.00 74.44 737 PRO A C 1
ATOM 5532 O O . PRO A 1 737 ? -54.421 -17.416 9.268 1.00 74.44 737 PRO A O 1
ATOM 5535 N N . GLN A 1 738 ? -53.079 -18.583 7.884 1.00 76.94 738 GLN A N 1
ATOM 5536 C CA . GLN A 1 738 ? -51.929 -17.669 7.922 1.00 76.94 738 GLN A CA 1
ATOM 5537 C C . GLN A 1 738 ? -51.518 -17.304 9.360 1.00 76.94 738 GLN A C 1
ATOM 5539 O O . GLN A 1 738 ? -51.316 -16.139 9.703 1.00 76.94 738 GLN A O 1
ATOM 5544 N N . SER A 1 739 ? -51.434 -18.311 10.232 1.00 79.19 739 SER A N 1
ATOM 5545 C CA . SER A 1 739 ? -51.190 -18.103 11.662 1.00 79.19 739 SER A CA 1
ATOM 5546 C C . SER A 1 739 ? -50.345 -19.215 12.272 1.00 79.19 739 SER A C 1
ATOM 5548 O O . SER A 1 739 ? -50.420 -20.367 11.840 1.00 79.19 739 SER A O 1
ATOM 5550 N N . CYS A 1 740 ? -49.607 -18.887 13.330 1.00 82.75 740 CYS A N 1
ATOM 5551 C CA . CYS A 1 740 ? -48.897 -19.858 14.155 1.00 82.75 740 CYS A CA 1
ATOM 5552 C C . CYS A 1 740 ? -49.872 -20.598 15.077 1.00 82.75 740 CYS A C 1
ATOM 5554 O O . CYS A 1 740 ? -50.543 -19.985 15.909 1.00 82.75 740 CYS A O 1
ATOM 5556 N N . VAL A 1 741 ? -49.933 -21.921 14.948 1.00 83.00 741 VAL A N 1
ATOM 5557 C CA . VAL A 1 741 ? -50.834 -22.780 15.723 1.00 83.00 741 VAL A CA 1
ATOM 5558 C C . VAL A 1 741 ? -50.032 -23.563 16.755 1.00 83.00 741 VAL A C 1
ATOM 5560 O O . VAL A 1 741 ? -49.032 -24.210 16.437 1.00 83.00 741 VAL A O 1
ATOM 5563 N N . CYS A 1 742 ? -50.478 -23.506 18.007 1.00 82.94 742 CYS A N 1
ATOM 5564 C CA . CYS A 1 742 ? -49.885 -24.270 19.095 1.00 82.94 742 CYS A CA 1
ATOM 5565 C C . CYS A 1 742 ? -50.370 -25.728 19.065 1.00 82.94 742 CYS A C 1
ATOM 5567 O O . CYS A 1 742 ? -51.570 -25.968 18.930 1.00 82.94 742 CYS A O 1
ATOM 5569 N N . PRO A 1 743 ? -49.478 -26.716 19.252 1.00 77.25 743 PRO A N 1
ATOM 5570 C CA . PRO A 1 743 ? -49.829 -28.134 19.163 1.00 77.25 743 PRO A CA 1
ATOM 5571 C C . PRO A 1 743 ? -50.686 -28.619 20.342 1.00 77.25 743 PRO A C 1
ATOM 5573 O O . PRO A 1 743 ? -51.348 -29.651 20.252 1.00 77.25 743 PRO A O 1
ATOM 5576 N N . LYS A 1 744 ? -50.672 -27.899 21.471 1.00 79.06 744 LYS A N 1
ATOM 5577 C CA . LYS A 1 744 ? -51.391 -28.267 22.696 1.00 79.06 744 LYS A CA 1
ATOM 5578 C C . LYS A 1 744 ? -52.748 -27.567 22.767 1.00 79.06 744 LYS A C 1
ATOM 5580 O O . LYS A 1 744 ? -52.841 -26.347 22.649 1.00 79.06 744 LYS A O 1
ATOM 5585 N N . LYS A 1 745 ? -53.799 -28.354 23.011 1.00 70.94 745 LYS A N 1
ATOM 5586 C CA . LYS A 1 745 ? -55.194 -27.895 23.062 1.00 70.94 745 LYS A CA 1
ATOM 5587 C C . LYS A 1 745 ? -55.375 -26.773 24.095 1.00 70.94 745 LYS A C 1
ATOM 5589 O O . LYS A 1 745 ? -55.035 -26.943 25.263 1.00 70.94 745 LYS A O 1
ATOM 5594 N N . GLY A 1 746 ? -55.929 -25.64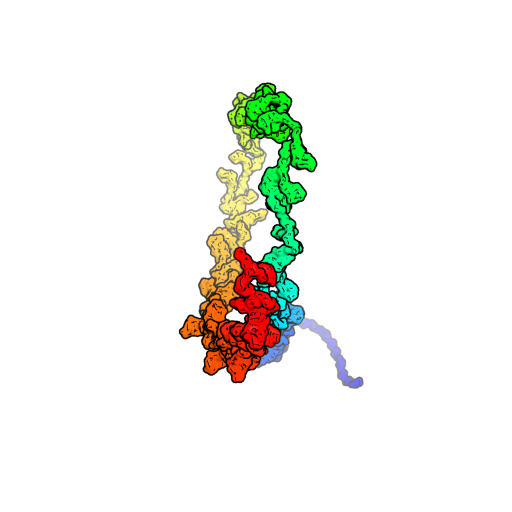2 23.654 1.00 71.12 746 GLY A N 1
ATOM 5595 C CA . GLY A 1 746 ? -56.214 -24.478 24.502 1.00 71.12 746 GLY A CA 1
ATOM 5596 C C . GLY A 1 746 ? -55.046 -23.506 24.706 1.00 71.12 746 GLY A C 1
ATOM 5597 O O . GLY A 1 746 ? -55.240 -22.487 25.363 1.00 71.12 746 GLY A O 1
ATOM 5598 N N . GLN A 1 747 ? -53.861 -23.780 24.146 1.00 82.50 747 GLN A N 1
ATOM 5599 C CA . GLN A 1 747 ? -52.765 -22.811 24.116 1.00 82.50 747 GLN A CA 1
ATOM 5600 C C . GLN A 1 747 ? -52.892 -21.883 22.906 1.00 82.50 747 GLN A C 1
ATOM 5602 O O . GLN A 1 747 ? -53.234 -22.323 21.809 1.00 82.50 747 GLN A O 1
ATOM 5607 N N . THR A 1 748 ? -52.558 -20.610 23.090 1.00 81.94 748 THR A N 1
ATOM 5608 C CA . THR A 1 748 ? -52.467 -19.627 22.006 1.00 81.94 748 THR A CA 1
ATOM 5609 C C . THR A 1 748 ? -51.026 -19.189 21.813 1.00 81.94 748 THR A C 1
ATOM 5611 O O . THR A 1 748 ? -50.269 -19.065 22.782 1.00 81.94 748 THR A O 1
ATOM 5614 N N . PHE A 1 749 ? -50.662 -18.918 20.565 1.00 84.56 749 PHE A N 1
ATOM 5615 C CA . PHE A 1 749 ? -49.350 -18.389 20.232 1.00 84.56 749 PHE A CA 1
ATOM 5616 C C . PHE A 1 749 ? -49.253 -16.914 20.626 1.00 84.56 749 PHE A C 1
ATOM 5618 O O . PHE A 1 749 ? -50.124 -16.114 20.285 1.00 84.56 749 PHE A O 1
ATOM 5625 N N . ASN A 1 750 ? -48.184 -16.556 21.330 1.00 77.56 750 ASN A N 1
ATOM 5626 C CA . ASN A 1 750 ? -47.853 -15.176 21.642 1.00 77.56 750 ASN A CA 1
ATOM 5627 C C . ASN A 1 750 ? -46.716 -14.701 20.713 1.00 77.56 750 ASN A C 1
ATOM 5629 O O . ASN A 1 750 ? -45.588 -15.182 20.851 1.00 77.56 750 ASN A O 1
ATOM 5633 N N . PRO A 1 751 ? -46.973 -13.738 19.805 1.00 70.00 751 PRO A N 1
ATOM 5634 C CA . PRO A 1 751 ? -45.979 -13.258 18.842 1.00 70.00 751 PRO A CA 1
ATOM 5635 C C . PRO A 1 751 ? -44.846 -12.429 19.468 1.00 70.00 751 PRO A C 1
ATOM 5637 O O . PRO A 1 751 ? -43.837 -12.199 18.811 1.00 70.00 751 PRO A O 1
ATOM 5640 N N . ILE A 1 752 ? -44.980 -11.981 20.723 1.00 72.06 752 ILE A N 1
ATOM 5641 C CA . ILE A 1 752 ? -43.932 -11.238 21.443 1.00 72.06 752 ILE A CA 1
ATOM 5642 C C . ILE A 1 752 ? -42.928 -12.206 22.074 1.00 72.06 752 ILE A C 1
ATOM 5644 O O . ILE A 1 752 ? -41.723 -11.980 22.011 1.00 72.06 752 ILE A O 1
ATOM 5648 N N . THR A 1 753 ? -43.414 -13.288 22.685 1.00 74.38 753 THR A N 1
ATOM 5649 C CA . THR A 1 753 ? -42.562 -14.270 23.376 1.00 74.38 753 THR A CA 1
ATOM 5650 C C . THR A 1 753 ? -42.191 -15.472 22.508 1.00 74.38 753 THR A C 1
ATOM 5652 O O . THR A 1 753 ? -41.428 -16.324 22.961 1.00 74.38 753 THR A O 1
ATOM 5655 N N . LEU A 1 754 ? -42.721 -15.550 21.279 1.00 77.12 754 LEU A N 1
ATOM 5656 C CA . LEU A 1 754 ? -42.556 -16.672 20.343 1.00 77.12 754 LEU A CA 1
ATOM 5657 C C . LEU A 1 754 ? -42.874 -18.031 20.997 1.00 77.12 754 LEU A C 1
ATOM 5659 O O . LEU A 1 754 ? -42.224 -19.048 20.739 1.00 77.12 754 LEU A O 1
ATOM 5663 N N . GLY A 1 755 ? -43.865 -18.030 21.892 1.00 77.44 755 GLY A N 1
ATOM 5664 C CA . GLY A 1 755 ? -44.204 -19.154 22.757 1.00 77.44 755 GLY A CA 1
ATOM 5665 C C . GLY A 1 755 ? -45.699 -19.449 22.784 1.00 77.44 755 GLY A C 1
ATOM 5666 O O . GLY A 1 755 ? -46.532 -18.599 22.477 1.00 77.44 755 GLY A O 1
ATOM 5667 N N . CYS A 1 756 ? -46.035 -20.674 23.180 1.00 81.56 756 CYS A N 1
ATOM 5668 C CA . CYS A 1 756 ? -47.408 -21.121 23.382 1.00 81.56 756 CYS A CA 1
ATOM 5669 C C . CYS A 1 756 ? -47.763 -21.069 24.865 1.00 81.56 756 CYS A C 1
ATOM 5671 O O . CYS A 1 756 ? -47.087 -21.692 25.686 1.00 81.56 756 CYS A O 1
ATOM 5673 N N . GLY A 1 757 ? -48.819 -20.333 25.204 1.00 79.38 757 GLY A N 1
ATOM 5674 C CA . GLY A 1 757 ? -49.261 -20.134 26.583 1.00 79.38 757 GLY A CA 1
ATOM 5675 C C . GLY A 1 757 ? -50.768 -20.288 26.740 1.00 79.38 757 GLY A C 1
ATOM 5676 O O . GLY A 1 757 ? -51.518 -20.231 25.768 1.00 79.38 757 GLY A O 1
ATOM 5677 N N . CYS A 1 758 ? -51.205 -20.494 27.977 1.00 80.81 758 CYS A N 1
ATOM 5678 C CA . CYS A 1 758 ? -52.617 -20.485 28.340 1.00 80.81 758 CYS A CA 1
ATOM 5679 C C . CYS A 1 758 ? -53.086 -19.034 28.539 1.00 80.81 758 CYS A C 1
ATOM 5681 O O . CYS A 1 758 ? -52.440 -18.261 29.243 1.00 80.81 758 CYS A O 1
ATOM 5683 N N . THR A 1 759 ? -54.197 -18.644 27.916 1.00 73.31 759 THR A N 1
ATOM 5684 C CA . THR A 1 759 ? -54.756 -17.286 28.034 1.00 73.31 759 THR A CA 1
ATOM 5685 C C . THR A 1 759 ? -55.653 -17.137 29.255 1.00 73.31 759 THR A C 1
ATOM 5687 O O . THR A 1 759 ? -56.335 -18.084 29.645 1.00 73.31 759 THR A O 1
ATOM 5690 N N . GLY A 1 760 ? -55.714 -15.923 29.811 1.00 66.38 760 GLY A N 1
ATOM 5691 C CA . GLY A 1 760 ? -56.685 -15.562 30.849 1.00 66.38 760 GLY A CA 1
ATOM 5692 C C . GLY A 1 760 ? -56.367 -16.119 32.239 1.00 66.38 760 GLY A C 1
ATOM 5693 O O . GLY A 1 760 ? -57.265 -16.629 32.897 1.00 66.38 760 GLY A O 1
ATOM 5694 N N . GLY A 1 761 ? -55.099 -16.074 32.668 1.00 65.00 761 GLY A N 1
ATOM 5695 C CA . GLY A 1 761 ? -54.697 -16.493 34.023 1.00 65.00 761 GLY A CA 1
ATOM 5696 C C . GLY A 1 761 ? -54.774 -18.003 34.280 1.00 65.00 761 GLY A C 1
ATOM 5697 O O . GLY A 1 761 ? -54.713 -18.436 35.425 1.00 65.00 761 GLY A O 1
ATOM 5698 N N . LYS A 1 762 ? -54.922 -18.807 33.222 1.00 77.00 762 LYS A N 1
ATOM 5699 C CA . LYS A 1 762 ? -54.938 -20.271 33.285 1.00 77.00 762 LYS A CA 1
ATOM 5700 C C . LYS A 1 762 ? -53.516 -20.833 33.272 1.00 77.00 762 LYS A C 1
ATOM 5702 O O . LYS A 1 762 ? -52.643 -20.291 32.597 1.00 77.00 762 LYS A O 1
ATOM 5707 N N . ILE A 1 763 ? -53.298 -21.952 33.952 1.00 75.94 763 ILE A N 1
ATOM 5708 C CA . ILE A 1 763 ? -52.029 -22.690 33.982 1.00 75.94 763 ILE A CA 1
ATOM 5709 C C . ILE A 1 763 ? -52.163 -24.037 33.273 1.00 75.94 763 ILE A C 1
ATOM 5711 O O . ILE A 1 763 ? -53.252 -24.593 33.126 1.00 75.94 763 ILE A O 1
ATOM 5715 N N . TRP A 1 764 ? -51.040 -24.569 32.795 1.00 78.31 764 TRP A N 1
ATOM 5716 C CA . TRP A 1 764 ? -51.014 -25.858 32.109 1.00 78.31 764 TRP A CA 1
ATOM 5717 C C . TRP A 1 764 ? -51.048 -27.013 33.119 1.00 78.31 764 TRP A C 1
ATOM 5719 O O . TRP A 1 764 ? -50.083 -27.218 33.848 1.00 78.31 764 TRP A O 1
ATOM 5729 N N . SER A 1 765 ? -52.110 -27.822 33.106 1.00 66.31 765 SER A N 1
ATOM 5730 C CA . SER A 1 765 ? -52.290 -28.981 34.002 1.00 66.31 765 SER A CA 1
ATOM 5731 C C . SER A 1 765 ? -51.448 -30.210 33.636 1.00 66.31 765 SER A C 1
ATOM 5733 O O . SER A 1 765 ? -51.577 -31.267 34.248 1.00 66.31 765 SER A O 1
ATOM 5735 N N . GLY A 1 766 ? -50.648 -30.130 32.569 1.00 66.75 766 GLY A N 1
ATOM 5736 C CA . GLY A 1 766 ? -50.033 -31.291 31.921 1.00 66.75 766 GLY A CA 1
ATOM 5737 C C . GLY A 1 766 ? -50.841 -31.814 30.727 1.00 66.75 766 GLY A C 1
ATOM 5738 O O . GLY A 1 766 ? -50.238 -32.347 29.795 1.00 66.75 766 GLY A O 1
ATOM 5739 N N . LYS A 1 767 ? -52.166 -31.597 30.702 1.00 73.50 767 LYS A N 1
ATOM 5740 C CA . LYS A 1 767 ? -53.073 -32.035 29.619 1.00 73.50 767 LYS A CA 1
ATOM 5741 C C . LYS A 1 767 ? -53.876 -30.903 28.970 1.00 73.50 767 LYS A C 1
ATOM 5743 O O . LYS A 1 767 ? -54.137 -30.983 27.772 1.00 73.50 767 LYS A O 1
ATOM 5748 N N . GLU A 1 768 ? -54.256 -29.876 29.728 1.00 78.00 768 GLU A N 1
ATOM 5749 C CA . GLU A 1 768 ? -55.044 -28.733 29.245 1.00 78.00 768 GLU A CA 1
ATOM 5750 C C . GLU A 1 768 ? -54.788 -27.463 30.075 1.00 78.00 768 GLU A C 1
ATOM 5752 O O . GLU A 1 768 ? -54.132 -27.509 31.116 1.00 78.00 768 GLU A O 1
ATOM 5757 N N . CYS A 1 769 ? -55.291 -26.317 29.614 1.00 78.44 769 CYS A N 1
ATOM 5758 C CA . CYS A 1 769 ? -55.230 -25.059 30.358 1.00 78.44 769 CYS A CA 1
ATOM 5759 C C . CYS A 1 769 ? -56.377 -24.978 31.379 1.00 78.44 769 CYS A C 1
ATOM 5761 O O . CYS A 1 769 ? -57.535 -24.831 30.983 1.00 78.44 769 CYS A O 1
ATOM 5763 N N . ILE A 1 770 ? -56.055 -25.030 32.672 1.00 78.75 770 ILE A N 1
ATOM 5764 C CA . ILE A 1 770 ? -57.011 -24.970 33.793 1.00 78.75 770 ILE A CA 1
ATOM 5765 C C . ILE A 1 770 ? -56.863 -23.665 34.580 1.00 78.75 770 ILE A C 1
ATOM 5767 O O . ILE A 1 770 ? -55.841 -22.992 34.472 1.00 78.75 770 ILE A O 1
ATOM 5771 N N . THR A 1 771 ? -57.872 -23.295 35.366 1.00 80.25 771 THR A N 1
ATOM 5772 C CA . THR A 1 771 ? -57.805 -22.118 36.245 1.00 80.25 771 THR A CA 1
ATOM 5773 C C . THR A 1 771 ? -56.704 -22.289 37.292 1.00 80.25 771 THR A C 1
ATOM 5775 O O . THR A 1 771 ? -56.569 -23.357 37.885 1.00 80.25 771 THR A O 1
ATOM 5778 N N . ASP A 1 772 ? -55.912 -21.240 37.496 1.00 78.81 772 ASP A N 1
ATOM 5779 C CA . ASP A 1 772 ? -54.868 -21.204 38.517 1.00 78.81 772 ASP A CA 1
ATOM 5780 C C . ASP A 1 772 ? -55.470 -21.014 39.915 1.00 78.81 772 ASP A C 1
ATOM 5782 O O . ASP A 1 772 ? -56.000 -19.946 40.226 1.00 78.81 772 ASP A O 1
ATOM 5786 N N . CYS A 1 773 ? -55.384 -22.058 40.737 1.00 77.81 773 CYS A N 1
ATOM 5787 C CA . CYS A 1 773 ? -55.924 -22.099 42.095 1.00 77.81 773 CYS A CA 1
ATOM 5788 C C . CYS A 1 773 ? -54.877 -21.810 43.187 1.00 77.81 773 CYS A C 1
ATOM 5790 O O . CYS A 1 773 ? -55.205 -21.909 44.368 1.00 77.81 773 CYS A O 1
ATOM 5792 N N . GLY A 1 774 ? -53.638 -21.453 42.825 1.00 75.62 774 GLY A N 1
ATOM 5793 C CA . GLY A 1 774 ? -52.550 -21.278 43.792 1.00 75.62 774 GLY A CA 1
ATOM 5794 C C . GLY A 1 774 ? -52.095 -22.589 44.453 1.00 75.62 774 GLY A C 1
ATOM 5795 O O . GLY A 1 774 ? -52.500 -23.680 44.058 1.00 75.62 774 GLY A O 1
ATOM 5796 N N . ASP A 1 775 ? -51.235 -22.481 45.469 1.00 79.06 775 ASP A N 1
ATOM 5797 C CA . ASP A 1 775 ? -50.532 -23.634 46.064 1.00 79.06 775 ASP A CA 1
ATOM 5798 C C . ASP A 1 775 ? -51.367 -24.447 47.072 1.00 79.06 775 ASP A C 1
ATOM 5800 O O . ASP A 1 775 ? -50.966 -25.543 47.459 1.00 79.06 775 ASP A O 1
ATOM 5804 N N . TYR A 1 776 ? -52.506 -23.913 47.532 1.00 76.50 776 TYR A N 1
ATOM 5805 C CA . TYR A 1 776 ? -53.290 -24.481 48.645 1.00 76.50 776 TYR A CA 1
ATOM 5806 C C . TYR A 1 776 ? -54.698 -24.947 48.251 1.00 76.50 776 TYR A C 1
ATOM 5808 O O . TYR A 1 776 ? -55.483 -25.364 49.113 1.00 76.50 776 TYR A O 1
ATOM 5816 N N . ALA A 1 777 ? -55.035 -24.847 46.966 1.00 79.88 777 ALA A N 1
ATOM 5817 C CA . ALA A 1 777 ? -56.306 -25.294 46.426 1.00 79.88 777 ALA A CA 1
ATOM 5818 C C . ALA A 1 777 ? -56.113 -26.027 45.100 1.00 79.88 777 ALA A C 1
ATOM 5820 O O . ALA A 1 777 ? -55.307 -25.652 44.252 1.00 79.88 777 ALA A O 1
ATOM 5821 N N . LEU A 1 778 ? -56.924 -27.058 44.895 1.00 79.62 778 LEU A N 1
ATOM 5822 C CA . LEU A 1 778 ? -56.951 -27.844 43.672 1.00 79.62 778 LEU A CA 1
ATOM 5823 C C . LEU A 1 778 ? -58.163 -27.453 42.829 1.00 79.62 778 LEU A C 1
ATOM 5825 O O . LEU A 1 778 ? -59.284 -27.338 43.332 1.00 79.62 778 LEU A O 1
ATOM 5829 N N . TYR A 1 779 ? -57.948 -27.289 41.522 1.00 81.88 779 TYR A N 1
ATOM 5830 C CA . TYR A 1 779 ? -59.042 -27.076 40.580 1.00 81.88 779 TYR A CA 1
ATOM 5831 C C . TYR A 1 779 ? -59.885 -28.349 40.465 1.00 81.88 779 TYR A C 1
ATOM 5833 O O . TYR A 1 779 ? -59.406 -29.393 40.013 1.00 81.88 779 TYR A O 1
ATOM 5841 N N . ASN A 1 780 ? -61.154 -28.269 40.854 1.00 80.12 780 ASN A N 1
ATOM 5842 C CA . ASN A 1 780 ? -62.094 -29.369 40.724 1.00 80.12 780 ASN A CA 1
ATOM 5843 C C . ASN A 1 780 ? -62.867 -29.241 39.407 1.00 80.12 780 ASN A C 1
ATOM 5845 O O . ASN A 1 780 ? -63.758 -28.406 39.264 1.00 80.12 780 ASN A O 1
ATOM 5849 N N . SER A 1 781 ? -62.567 -30.123 38.454 1.00 72.19 781 SER A N 1
ATOM 5850 C CA . SER A 1 781 ? -63.186 -30.121 37.123 1.00 72.19 781 SER A CA 1
ATOM 5851 C C . SER A 1 781 ? -64.676 -30.481 37.105 1.00 72.19 781 SER A C 1
ATOM 5853 O O . SER A 1 781 ? -65.334 -30.216 36.107 1.00 72.19 781 SER A O 1
ATOM 5855 N N . ARG A 1 782 ? -65.235 -31.071 38.175 1.00 76.81 782 ARG A N 1
ATOM 5856 C CA . ARG A 1 782 ? -66.686 -31.335 38.273 1.00 76.81 782 ARG A CA 1
ATOM 5857 C C . ARG A 1 782 ? -67.483 -30.134 38.759 1.00 76.81 782 ARG A C 1
ATOM 5859 O O . ARG A 1 782 ? -68.641 -30.009 38.381 1.00 76.81 782 ARG A O 1
ATOM 5866 N N . SER A 1 783 ? -66.909 -29.323 39.644 1.00 75.75 783 SER A N 1
ATOM 5867 C CA . SER A 1 783 ? -67.574 -28.135 40.192 1.00 75.75 783 SER A CA 1
ATOM 5868 C C . SER A 1 783 ? -67.121 -26.837 39.529 1.00 75.75 783 SER A C 1
ATOM 5870 O O . SER A 1 783 ? -67.642 -25.787 39.880 1.00 75.75 783 SER A O 1
ATOM 5872 N N . GLU A 1 784 ? -66.157 -26.911 38.606 1.00 79.25 784 GLU A N 1
ATOM 5873 C CA . GLU A 1 784 ? -65.525 -25.779 37.916 1.00 79.25 784 GLU A CA 1
ATOM 5874 C C . GLU A 1 784 ? -64.932 -24.718 38.866 1.00 79.25 784 GLU A C 1
ATOM 5876 O O . GLU A 1 784 ? -64.745 -23.562 38.491 1.00 79.25 784 GLU A O 1
ATOM 5881 N N . THR A 1 785 ? -64.584 -25.114 40.093 1.00 80.12 785 THR A N 1
ATOM 5882 C CA . THR A 1 785 ? -64.118 -24.221 41.164 1.00 80.12 785 THR A CA 1
ATOM 5883 C C . THR A 1 785 ? -62.827 -24.719 41.807 1.00 80.12 785 THR A C 1
ATOM 5885 O O . THR A 1 785 ? -62.538 -25.917 41.827 1.00 80.12 785 THR A O 1
ATOM 5888 N N . CYS A 1 786 ? -62.041 -23.788 42.348 1.00 82.38 786 CYS A N 1
ATOM 5889 C CA . CYS A 1 786 ? -60.897 -24.102 43.196 1.00 82.38 786 CYS A CA 1
ATOM 5890 C C . CYS A 1 786 ? -61.388 -24.538 44.579 1.00 82.38 786 CYS A C 1
ATOM 5892 O O . CYS A 1 786 ? -62.217 -23.866 45.194 1.00 82.38 786 CYS A O 1
ATOM 5894 N N . VAL A 1 787 ? -60.895 -25.676 45.063 1.00 83.81 787 VAL A N 1
ATOM 5895 C CA . VAL A 1 787 ? -61.274 -26.242 46.359 1.00 83.81 787 VAL A CA 1
ATOM 5896 C C . VAL A 1 787 ? -60.027 -26.381 47.214 1.00 83.81 787 VAL A C 1
ATOM 5898 O O . VAL A 1 787 ? -59.059 -27.008 46.797 1.00 83.81 787 VAL A O 1
ATOM 5901 N N . CYS A 1 788 ? -60.066 -25.815 48.418 1.00 83.81 788 CYS A N 1
ATOM 5902 C CA . CYS A 1 788 ? -58.965 -25.893 49.368 1.00 83.81 788 CYS A CA 1
ATOM 5903 C C . CYS A 1 788 ? -58.630 -27.334 49.750 1.00 83.81 788 CYS A C 1
ATOM 5905 O O . CYS A 1 788 ? -59.524 -28.131 50.054 1.00 83.81 788 CYS A O 1
ATOM 5907 N N . ASP A 1 789 ? -57.335 -27.639 49.829 1.00 81.69 789 ASP A N 1
ATOM 5908 C CA . ASP A 1 789 ? -56.843 -28.972 50.199 1.00 81.69 789 ASP A CA 1
ATOM 5909 C C . ASP A 1 789 ? -57.287 -29.374 51.610 1.00 81.69 789 ASP A C 1
ATOM 5911 O O . ASP A 1 789 ? -57.548 -30.543 51.915 1.00 81.69 789 ASP A O 1
ATOM 5915 N N . ARG A 1 790 ? -57.395 -28.381 52.499 1.00 80.81 790 ARG A N 1
ATOM 5916 C CA . ARG A 1 790 ? -57.802 -28.573 53.889 1.00 80.81 790 ARG A CA 1
ATOM 5917 C C . ARG A 1 790 ? -59.315 -28.442 54.031 1.00 80.81 790 ARG A C 1
ATOM 5919 O O . ARG A 1 790 ? -59.908 -27.389 53.801 1.00 80.81 790 ARG A O 1
ATOM 5926 N N . LYS A 1 791 ? -59.948 -29.522 54.498 1.00 74.81 791 LYS A N 1
ATOM 5927 C CA . LYS A 1 791 ? -61.401 -29.584 54.713 1.00 74.81 791 LYS A CA 1
ATOM 5928 C C . LYS A 1 791 ? -61.878 -28.500 55.688 1.00 74.81 791 LYS A C 1
ATOM 5930 O O . LYS A 1 791 ? -61.423 -28.436 56.828 1.00 74.81 791 LYS A O 1
ATOM 5935 N N . GLY A 1 792 ? -62.859 -27.710 55.252 1.00 72.81 792 GLY A N 1
ATOM 5936 C CA . GLY A 1 792 ? -63.501 -26.661 56.051 1.00 72.81 792 GLY A CA 1
ATOM 5937 C C . GLY A 1 792 ? -62.930 -25.255 55.851 1.00 72.81 792 GLY A C 1
ATOM 5938 O O . GLY A 1 792 ? -63.482 -24.323 56.432 1.00 72.81 792 GLY A O 1
ATOM 5939 N N . GLN A 1 793 ? -61.875 -25.104 55.044 1.00 84.00 793 GLN A N 1
ATOM 5940 C CA . GLN A 1 793 ? -61.428 -23.804 54.545 1.00 84.00 793 GLN A CA 1
ATOM 5941 C C . GLN A 1 793 ? -62.246 -23.380 53.320 1.00 84.00 793 GLN A C 1
ATOM 5943 O O . GLN A 1 793 ? -62.756 -24.224 52.579 1.00 84.00 793 GLN A O 1
ATOM 5948 N N . ILE A 1 794 ? -62.378 -22.072 53.135 1.00 82.88 794 ILE A N 1
ATOM 5949 C CA . ILE A 1 794 ? -63.023 -21.434 51.990 1.00 82.88 794 ILE A CA 1
ATOM 5950 C C . ILE A 1 794 ? -61.916 -20.835 51.124 1.00 82.88 794 ILE A C 1
ATOM 5952 O O . ILE A 1 794 ? -60.972 -20.241 51.649 1.00 82.88 794 ILE A O 1
ATOM 5956 N N . PHE A 1 795 ? -62.019 -21.049 49.814 1.00 85.25 795 PHE A N 1
ATOM 5957 C CA . PHE A 1 795 ? -61.095 -20.485 48.839 1.00 85.25 795 PHE A CA 1
ATOM 5958 C C . PHE A 1 795 ? -61.488 -19.041 48.535 1.00 85.25 795 PHE A C 1
ATOM 5960 O O . PHE A 1 795 ? -62.636 -18.785 48.165 1.00 85.25 795 PHE A O 1
ATOM 5967 N N . ASP A 1 796 ? -60.533 -18.132 48.674 1.00 79.88 796 ASP A N 1
ATOM 5968 C CA . ASP A 1 796 ? -60.644 -16.750 48.233 1.00 79.88 796 ASP A CA 1
ATOM 5969 C C . ASP A 1 796 ? -60.092 -16.637 46.806 1.00 79.88 796 ASP A C 1
ATOM 5971 O O . ASP A 1 796 ? -58.928 -16.957 46.553 1.00 79.88 796 ASP A O 1
ATOM 5975 N N . ALA A 1 797 ? -60.944 -16.232 45.862 1.00 73.81 797 ALA A N 1
ATOM 5976 C CA . ALA A 1 797 ? -60.593 -16.162 44.447 1.00 73.81 797 ALA A CA 1
ATOM 5977 C C . ALA A 1 797 ? -59.737 -14.940 44.085 1.00 73.81 797 ALA A C 1
ATOM 5979 O O . ALA A 1 797 ? -59.004 -15.013 43.095 1.00 73.81 797 ALA A O 1
ATOM 5980 N N . ASP A 1 798 ? -59.807 -13.862 44.869 1.00 76.94 798 ASP A N 1
ATOM 5981 C CA . ASP A 1 798 ? -59.037 -12.640 44.631 1.00 76.94 798 ASP A CA 1
ATOM 5982 C C . ASP A 1 798 ? -57.594 -12.829 45.115 1.00 76.94 798 ASP A C 1
ATOM 5984 O O . ASP A 1 798 ? -56.644 -12.536 44.383 1.00 76.94 798 ASP A O 1
ATOM 5988 N N . ASP A 1 799 ? -57.427 -13.432 46.295 1.00 76.69 799 ASP A N 1
ATOM 5989 C CA . ASP A 1 799 ? -56.110 -13.671 46.897 1.00 76.69 799 ASP A CA 1
ATOM 5990 C C . ASP A 1 799 ? -55.504 -15.041 46.543 1.00 76.69 799 ASP A C 1
ATOM 5992 O O . ASP A 1 799 ? -54.334 -15.299 46.829 1.00 76.69 799 ASP A O 1
ATOM 5996 N N . LYS A 1 800 ? -56.278 -15.941 45.919 1.00 80.25 800 LYS A N 1
ATOM 5997 C CA . LYS A 1 800 ? -55.907 -17.350 45.663 1.00 80.25 800 LYS A CA 1
ATOM 5998 C C . LYS A 1 800 ? -55.433 -18.078 46.928 1.00 80.25 800 LYS A C 1
ATOM 6000 O O . LYS A 1 800 ? -54.511 -18.897 46.886 1.00 80.25 800 LYS A O 1
ATOM 6005 N N . THR A 1 801 ? -56.049 -17.776 48.069 1.00 81.50 801 THR A N 1
ATOM 6006 C CA . THR A 1 801 ? -55.699 -18.366 49.368 1.00 81.50 801 THR A CA 1
ATOM 6007 C C . THR A 1 801 ? -56.852 -19.167 49.962 1.00 81.50 801 THR A C 1
ATOM 6009 O O . THR A 1 801 ? -57.996 -19.091 49.525 1.00 81.50 801 THR A O 1
ATOM 6012 N N . CYS A 1 802 ? -56.535 -19.983 50.966 1.00 83.12 802 CYS A N 1
ATOM 6013 C CA . CYS A 1 802 ? -57.498 -20.805 51.684 1.00 83.12 802 CYS A CA 1
ATOM 6014 C C . CYS A 1 802 ? -57.568 -20.385 53.149 1.00 83.12 802 CYS A C 1
ATOM 6016 O O . CYS A 1 802 ? -56.625 -20.602 53.915 1.00 83.12 802 CYS A O 1
ATOM 6018 N N . GLY A 1 803 ? -58.697 -19.797 53.539 1.00 82.31 803 GLY A N 1
ATOM 6019 C CA . GLY A 1 803 ? -58.940 -19.259 54.877 1.00 82.31 803 GLY A CA 1
ATOM 6020 C C . GLY A 1 803 ? -60.022 -20.022 55.633 1.00 82.31 803 GLY A C 1
ATOM 6021 O O . GLY A 1 803 ? -60.814 -20.763 55.054 1.00 82.31 803 GLY A O 1
ATOM 6022 N N . CYS A 1 804 ? -60.075 -19.857 56.954 1.00 82.38 804 CYS A N 1
ATOM 6023 C CA . CYS A 1 804 ? -61.259 -20.273 57.699 1.00 82.38 804 CYS A CA 1
ATOM 6024 C C . CYS A 1 804 ? -62.409 -19.277 57.471 1.00 82.38 804 CYS A C 1
ATOM 6026 O O . CYS A 1 804 ? -62.140 -18.099 57.258 1.00 82.38 804 CYS A O 1
ATOM 6028 N N . PRO A 1 805 ? -63.677 -19.724 57.540 1.00 79.19 805 PRO A N 1
ATOM 6029 C CA . PRO A 1 805 ? -64.824 -18.822 57.475 1.00 79.19 805 PRO A CA 1
ATOM 6030 C C . PRO A 1 805 ? -64.756 -17.764 58.579 1.00 79.19 805 PRO A C 1
ATOM 6032 O O . PRO A 1 805 ? -64.218 -18.044 59.655 1.00 79.19 805 PRO A O 1
ATOM 6035 N N . ASP A 1 806 ? -65.372 -16.606 58.345 1.00 73.25 806 ASP A N 1
ATOM 6036 C CA . ASP A 1 806 ? -65.374 -15.476 59.278 1.00 73.25 806 ASP A CA 1
ATOM 6037 C C . ASP A 1 806 ? -65.639 -15.881 60.738 1.00 73.25 806 ASP A C 1
ATOM 6039 O O . ASP A 1 806 ? -66.572 -16.624 61.061 1.00 73.25 806 ASP A O 1
ATOM 6043 N N . GLY A 1 807 ? -64.786 -15.378 61.638 1.00 67.44 807 GLY A N 1
ATOM 6044 C CA . GLY A 1 807 ? -64.853 -15.644 63.080 1.00 67.44 807 GLY A CA 1
ATOM 6045 C C . GLY A 1 807 ? -64.273 -16.993 63.524 1.00 67.44 807 GLY A C 1
ATOM 6046 O O . GLY A 1 807 ? -64.445 -17.375 64.686 1.00 67.44 807 GLY A O 1
ATOM 6047 N N . LYS A 1 808 ? -63.599 -17.726 62.628 1.00 78.12 808 LYS A N 1
ATOM 6048 C CA . LYS A 1 808 ? -62.913 -18.982 62.947 1.00 78.12 808 LYS A CA 1
ATOM 6049 C C . LYS A 1 808 ? -61.427 -18.919 62.616 1.00 78.12 808 LYS A C 1
ATOM 6051 O O . LYS A 1 808 ? -61.023 -18.360 61.606 1.00 78.12 808 LYS A O 1
ATOM 6056 N N . VAL A 1 809 ? -60.630 -19.589 63.435 1.00 78.62 809 VAL A N 1
ATOM 6057 C CA . VAL A 1 809 ? -59.191 -19.785 63.241 1.00 78.62 809 VAL A CA 1
ATOM 6058 C C . VAL A 1 809 ? -58.887 -21.258 63.003 1.00 78.62 809 VAL A C 1
ATOM 6060 O O . VAL A 1 809 ? -59.633 -22.152 63.418 1.00 78.62 809 VAL A O 1
ATOM 6063 N N . TRP A 1 810 ? -57.793 -21.528 62.297 1.00 78.56 810 TRP A N 1
ATOM 6064 C CA . TRP A 1 810 ? -57.346 -22.891 62.031 1.00 78.56 810 TRP A CA 1
ATOM 6065 C C . TRP A 1 810 ? -56.676 -23.476 63.281 1.00 78.56 810 TRP A C 1
ATOM 6067 O O . TRP A 1 810 ? -55.523 -23.168 63.570 1.00 78.56 810 TRP A O 1
ATOM 6077 N N . SER A 1 811 ? -57.382 -24.336 64.018 1.00 71.81 811 SER A N 1
ATOM 6078 C CA . SER A 1 811 ? -56.863 -24.982 65.231 1.00 71.81 811 SER A CA 1
ATOM 6079 C C . SER A 1 811 ? -57.232 -26.463 65.269 1.00 71.81 811 SER A C 1
ATOM 6081 O O . SER A 1 811 ? -58.326 -26.867 64.877 1.00 71.81 811 SER A O 1
ATOM 6083 N N . LYS A 1 812 ? -56.303 -27.317 65.719 1.00 69.25 812 LYS A N 1
ATOM 6084 C CA . LYS A 1 812 ? -56.488 -28.784 65.795 1.00 69.25 812 LYS A CA 1
ATOM 6085 C C . LYS A 1 812 ? -57.005 -29.406 64.480 1.00 69.25 812 LYS A C 1
ATOM 6087 O O . LYS A 1 812 ? -57.897 -30.252 64.487 1.00 69.25 812 LYS A O 1
ATOM 6092 N N . ASN A 1 813 ? -56.431 -28.980 63.351 1.00 73.88 813 ASN A N 1
ATOM 6093 C CA . ASN A 1 813 ? -56.735 -29.476 62.001 1.00 73.88 813 ASN A CA 1
ATOM 6094 C C . ASN A 1 813 ? -58.183 -29.227 61.519 1.00 73.88 813 ASN A C 1
ATOM 6096 O O . ASN A 1 813 ? -58.697 -29.966 60.678 1.00 73.88 813 ASN A O 1
ATOM 6100 N N . ARG A 1 814 ? -58.857 -28.205 62.066 1.00 78.19 814 ARG A N 1
ATOM 6101 C CA . ARG A 1 814 ? -60.184 -27.748 61.628 1.00 78.19 814 ARG A CA 1
ATOM 6102 C C . ARG A 1 814 ? -60.380 -26.255 61.912 1.00 78.19 814 ARG A C 1
ATOM 6104 O O . ARG A 1 814 ? -59.690 -25.681 62.744 1.00 78.19 814 ARG A O 1
ATOM 6111 N N . CYS A 1 815 ? -61.358 -25.627 61.268 1.00 79.94 815 CYS A N 1
ATOM 6112 C CA . CYS A 1 815 ? -61.752 -24.259 61.614 1.00 79.94 815 CYS A CA 1
ATOM 6113 C C . CYS A 1 815 ? -62.596 -24.248 62.898 1.00 79.94 815 CYS A C 1
ATOM 6115 O O . CYS A 1 815 ? -63.710 -24.786 62.917 1.00 79.94 815 CYS A O 1
ATOM 6117 N N . THR A 1 816 ? -62.075 -23.641 63.962 1.00 74.44 816 THR A N 1
ATOM 6118 C CA . THR A 1 816 ? -62.727 -23.495 65.276 1.00 74.44 816 THR A CA 1
ATOM 6119 C C . THR A 1 816 ? -63.002 -22.029 65.581 1.00 74.44 816 THR A C 1
ATOM 6121 O O . THR A 1 816 ? -62.320 -21.168 65.044 1.00 74.44 816 THR A O 1
ATOM 6124 N N . VAL A 1 817 ? -63.989 -21.735 66.433 1.00 78.31 817 VAL A N 1
ATOM 6125 C CA . VAL A 1 817 ? -64.296 -20.353 66.846 1.00 78.31 817 VAL A CA 1
ATOM 6126 C C . VAL A 1 817 ? -63.065 -19.715 67.488 1.00 78.31 817 VAL A C 1
ATOM 6128 O O . VAL A 1 817 ? -62.392 -20.357 68.293 1.00 78.31 817 VAL A O 1
ATOM 6131 N N . ASP A 1 818 ? -62.770 -18.479 67.097 1.00 76.81 818 ASP A N 1
ATOM 6132 C CA . ASP A 1 818 ? -61.667 -17.706 67.657 1.00 76.81 818 ASP A CA 1
ATOM 6133 C C . ASP A 1 818 ? -62.044 -17.127 69.029 1.00 76.81 818 ASP A C 1
ATOM 6135 O O . ASP A 1 818 ? -62.825 -16.178 69.127 1.00 76.81 818 ASP A O 1
ATOM 6139 N N . CYS A 1 819 ? -61.504 -17.733 70.086 1.00 73.75 819 CYS A N 1
ATOM 6140 C CA . CYS A 1 819 ? -61.639 -17.274 71.468 1.00 73.75 819 CYS A CA 1
ATOM 6141 C C . CYS A 1 819 ? -60.345 -16.639 72.009 1.00 73.75 819 CYS A C 1
ATOM 6143 O O . CYS A 1 819 ? -60.261 -16.358 73.202 1.00 73.75 819 CYS A O 1
ATOM 6145 N N . GLY A 1 820 ? -59.341 -16.380 71.160 1.00 71.12 820 GLY A N 1
ATOM 6146 C CA . GLY A 1 820 ? -58.017 -15.932 71.602 1.00 71.12 820 GLY A CA 1
ATOM 6147 C C . GLY A 1 820 ? -57.304 -16.924 72.539 1.00 71.12 820 GLY A C 1
ATOM 6148 O O . GLY A 1 820 ? -57.792 -18.017 72.809 1.00 71.12 820 GLY A O 1
ATOM 6149 N N . ASP A 1 821 ? -56.134 -16.535 73.052 1.00 72.25 821 ASP A N 1
ATOM 6150 C CA . ASP A 1 821 ? -55.258 -17.431 73.834 1.00 72.25 821 ASP A CA 1
ATOM 6151 C C . ASP A 1 821 ? -55.633 -17.562 75.323 1.00 72.25 821 ASP A C 1
ATOM 6153 O O . ASP A 1 821 ? -55.021 -18.346 76.044 1.00 72.25 821 ASP A O 1
ATOM 6157 N N . ALA A 1 822 ? -56.586 -16.757 75.808 1.00 70.88 822 ALA A N 1
ATOM 6158 C CA . ALA A 1 822 ? -56.956 -16.672 77.228 1.00 70.88 822 ALA A CA 1
ATOM 6159 C C . ALA A 1 822 ? -58.375 -17.188 77.531 1.00 70.88 822 ALA A C 1
ATOM 6161 O O . ALA A 1 822 ? -58.846 -17.073 78.669 1.00 70.88 822 ALA A O 1
ATOM 6162 N N . ALA A 1 823 ? -59.080 -17.687 76.514 1.00 76.94 823 ALA A N 1
ATOM 6163 C CA . ALA A 1 823 ? -60.415 -18.239 76.649 1.00 76.94 823 ALA A CA 1
ATOM 6164 C C . ALA A 1 823 ? -60.606 -19.457 75.749 1.00 76.94 823 ALA A C 1
ATOM 6166 O O . ALA A 1 823 ? -60.132 -19.522 74.616 1.00 76.94 823 ALA A O 1
ATOM 6167 N N . SER A 1 824 ? -61.404 -20.392 76.239 1.00 78.56 824 SER A N 1
ATOM 6168 C CA . SER A 1 824 ? -61.797 -21.597 75.529 1.00 78.56 824 SER A CA 1
ATOM 6169 C C . SER A 1 824 ? -63.259 -21.502 75.094 1.00 78.56 824 SER A C 1
ATOM 6171 O O . SER A 1 824 ? -64.105 -20.949 75.796 1.00 78.56 824 SER A O 1
ATOM 6173 N N . TRP A 1 825 ? -63.587 -22.043 73.919 1.00 80.56 825 TRP A N 1
ATOM 6174 C CA . TRP A 1 825 ? -64.980 -22.128 73.472 1.00 80.56 825 TRP A CA 1
ATOM 6175 C C . TRP A 1 825 ? -65.750 -23.147 74.316 1.00 80.56 825 TRP A C 1
ATOM 6177 O O . TRP A 1 825 ? -65.462 -24.346 74.254 1.00 80.56 825 TRP A O 1
ATOM 6187 N N . ASP A 1 826 ? -66.763 -22.687 75.047 1.00 77.62 826 ASP A N 1
ATOM 6188 C CA . ASP A 1 826 ? -67.709 -23.563 75.726 1.00 77.62 826 ASP A CA 1
ATOM 6189 C C . ASP A 1 826 ? -68.819 -23.977 74.747 1.00 77.62 826 ASP A C 1
ATOM 6191 O O . ASP A 1 826 ? -69.628 -23.168 74.278 1.00 77.62 826 ASP A O 1
ATOM 6195 N N . GLY A 1 827 ? -68.843 -25.269 74.414 1.00 71.94 827 GLY A N 1
ATOM 6196 C CA . GLY A 1 827 ? -69.819 -25.849 73.494 1.00 71.94 827 GLY A CA 1
ATOM 6197 C C . GLY A 1 827 ? -71.247 -25.931 74.045 1.00 71.94 827 GLY A C 1
ATOM 6198 O O . GLY A 1 827 ? -72.180 -25.951 73.240 1.00 71.94 827 GLY A O 1
ATOM 6199 N N . TYR A 1 828 ? -71.427 -25.953 75.369 1.00 72.06 828 TYR A N 1
ATOM 6200 C CA . TYR A 1 828 ? -72.741 -25.967 76.020 1.00 72.06 828 TYR A CA 1
ATOM 6201 C C . TYR A 1 828 ? -73.322 -24.558 76.116 1.00 72.06 828 TYR A C 1
ATOM 6203 O O . TYR A 1 828 ? -74.483 -24.349 75.766 1.00 72.06 828 TYR A O 1
ATOM 6211 N N . GLU A 1 829 ? -72.510 -23.579 76.519 1.00 73.00 829 GLU A N 1
ATOM 6212 C CA . GLU A 1 829 ? -72.955 -22.185 76.662 1.00 73.00 829 GLU A CA 1
ATOM 6213 C C . GLU A 1 829 ? -72.881 -21.378 75.353 1.00 73.00 829 GLU A C 1
ATOM 6215 O O . GLU A 1 829 ? -73.350 -20.241 75.300 1.00 73.00 829 GLU A O 1
ATOM 6220 N N . ARG A 1 830 ? -72.321 -21.967 74.284 1.00 77.81 830 ARG A N 1
ATOM 6221 C CA . ARG A 1 830 ? -72.138 -21.364 72.948 1.00 77.81 830 ARG A CA 1
ATOM 6222 C C . ARG A 1 830 ? -71.477 -19.982 73.015 1.00 77.81 830 ARG A C 1
ATOM 6224 O O . ARG A 1 830 ? -71.855 -19.071 72.277 1.00 77.81 830 ARG A O 1
ATOM 6231 N N . LYS A 1 831 ? -70.490 -19.829 73.899 1.00 78.69 831 LYS A N 1
ATOM 6232 C CA . LYS A 1 831 ? -69.705 -18.603 74.078 1.00 78.69 831 LYS A CA 1
ATOM 6233 C C . LYS A 1 831 ? -68.262 -18.950 74.443 1.00 78.69 831 LYS A C 1
ATOM 6235 O O . LYS A 1 831 ? -67.989 -20.031 74.956 1.00 78.69 831 LYS A O 1
ATOM 6240 N N . CYS A 1 832 ? -67.336 -18.031 74.188 1.00 80.62 832 CYS A N 1
ATOM 6241 C CA . CYS A 1 832 ? -65.986 -18.150 74.731 1.00 80.62 832 CYS A CA 1
ATOM 6242 C C . CYS A 1 83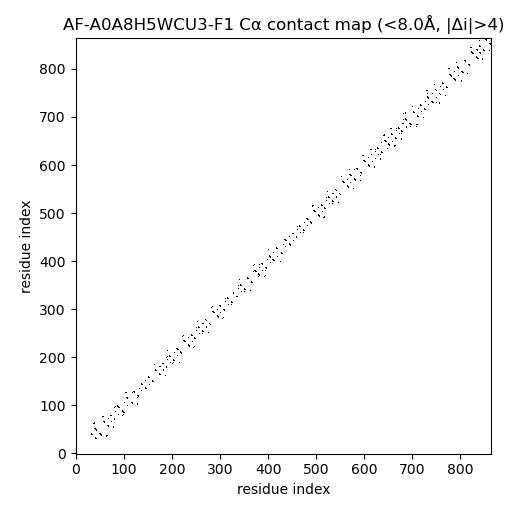2 ? -66.026 -17.874 76.238 1.00 80.62 832 CYS A C 1
ATOM 6244 O O . CYS A 1 832 ? -66.689 -16.934 76.684 1.00 80.62 832 CYS A O 1
ATOM 6246 N N . VAL A 1 833 ? -65.328 -18.696 77.010 1.00 80.94 833 VAL A N 1
ATOM 6247 C CA . VAL A 1 833 ? -65.230 -18.597 78.465 1.00 80.94 833 VAL A CA 1
ATOM 6248 C C . VAL A 1 833 ? -63.756 -18.503 78.822 1.00 80.94 833 VAL A C 1
ATOM 6250 O O . VAL A 1 833 ? -62.944 -19.275 78.324 1.00 80.94 833 VAL A O 1
ATOM 6253 N N . CYS A 1 834 ? -63.408 -17.523 79.648 1.00 81.19 834 CYS A N 1
ATOM 6254 C CA . CYS A 1 834 ? -62.033 -17.303 80.071 1.00 81.19 834 CYS A CA 1
ATOM 6255 C C . CYS A 1 834 ? -61.494 -18.500 80.848 1.00 81.19 834 CYS A C 1
ATOM 6257 O O . CYS A 1 834 ? -62.191 -19.037 81.708 1.00 81.19 834 CYS A O 1
ATOM 6259 N N . ASP A 1 835 ? -60.246 -18.882 80.575 1.00 79.00 835 ASP A N 1
ATOM 6260 C CA . ASP A 1 835 ? -59.608 -20.005 81.271 1.00 79.00 835 ASP A CA 1
ATOM 6261 C C . ASP A 1 835 ? -59.381 -19.681 82.764 1.00 79.00 835 ASP A C 1
ATOM 6263 O O . ASP A 1 835 ? -59.351 -20.577 83.608 1.00 79.00 835 ASP A O 1
ATOM 6267 N N . ASP A 1 836 ? -59.277 -18.390 83.112 1.00 75.38 836 ASP A N 1
ATOM 6268 C CA . ASP A 1 836 ? -59.346 -17.902 84.493 1.00 75.38 836 ASP A CA 1
ATOM 6269 C C . ASP A 1 836 ? -60.798 -17.578 84.875 1.00 75.38 836 ASP A C 1
ATOM 6271 O O . ASP A 1 836 ? -61.389 -16.610 84.386 1.00 75.38 836 ASP A O 1
ATOM 6275 N N . GLY A 1 837 ? -61.350 -18.353 85.813 1.00 69.69 837 GLY A N 1
ATOM 6276 C CA . GLY A 1 837 ? -62.716 -18.193 86.319 1.00 69.69 837 GLY A CA 1
ATOM 6277 C C . GLY A 1 837 ? -63.002 -16.865 87.038 1.00 69.69 837 GLY A C 1
ATOM 6278 O O . GLY A 1 837 ? -64.151 -16.605 87.393 1.00 69.69 837 GLY A O 1
ATOM 6279 N N . ASN A 1 838 ? -61.997 -16.010 87.263 1.00 70.44 838 ASN A N 1
ATOM 6280 C CA . ASN A 1 838 ? -62.181 -14.653 87.794 1.00 70.44 838 ASN A CA 1
ATOM 6281 C C . ASN A 1 838 ? -62.397 -13.581 86.713 1.00 70.44 838 ASN A C 1
ATOM 6283 O O . ASN A 1 838 ? -62.669 -12.423 87.058 1.00 70.44 838 ASN A O 1
ATOM 6287 N N . LEU A 1 839 ? -62.263 -13.943 85.435 1.00 75.12 839 LEU A N 1
ATOM 6288 C CA . LEU A 1 839 ? -62.426 -13.058 84.286 1.00 75.12 839 LEU A CA 1
ATOM 6289 C C . LEU A 1 839 ? -63.733 -13.360 83.548 1.00 75.12 839 LEU A C 1
ATOM 6291 O O . LEU A 1 839 ? -64.205 -14.492 83.483 1.00 75.12 839 LEU A O 1
ATOM 6295 N N . VAL A 1 840 ? -64.318 -12.319 82.969 1.00 80.31 840 VAL A N 1
ATOM 6296 C CA . VAL A 1 840 ? -65.508 -12.392 82.127 1.00 80.31 840 VAL A CA 1
ATOM 6297 C C . VAL A 1 840 ? -65.089 -12.129 80.686 1.00 80.31 840 VAL A C 1
ATOM 6299 O O . VAL A 1 840 ? -64.339 -11.190 80.406 1.00 80.31 840 VAL A O 1
ATOM 6302 N N . TRP A 1 841 ? -65.577 -12.960 79.766 1.00 80.56 841 TRP A N 1
ATOM 6303 C CA . TRP A 1 841 ? -65.371 -12.759 78.337 1.00 80.56 841 TRP A CA 1
ATOM 6304 C C . TRP A 1 841 ? -66.248 -11.607 77.834 1.00 80.56 841 TRP A C 1
ATOM 6306 O O . TRP A 1 841 ? -67.475 -11.721 77.817 1.00 80.56 841 TRP A O 1
ATOM 6316 N N . ALA A 1 842 ? -65.622 -10.503 77.432 1.00 75.75 842 ALA A N 1
ATOM 6317 C CA . ALA A 1 842 ? -66.276 -9.321 76.873 1.00 75.75 842 ALA A CA 1
ATOM 6318 C C . ALA A 1 842 ? -65.392 -8.709 75.771 1.00 75.75 842 ALA A C 1
ATOM 6320 O O . ALA A 1 842 ? -64.169 -8.721 75.876 1.00 75.75 842 ALA A O 1
ATOM 6321 N N . ASP A 1 843 ? -65.992 -8.208 74.688 1.00 72.06 843 ASP A N 1
ATOM 6322 C CA . ASP A 1 843 ? -65.279 -7.563 73.567 1.00 72.06 843 ASP A CA 1
ATOM 6323 C C . ASP A 1 843 ? -64.099 -8.376 72.995 1.00 72.06 843 ASP A C 1
ATOM 6325 O O . ASP A 1 843 ? -63.018 -7.855 72.718 1.00 72.06 843 ASP A O 1
ATOM 6329 N N . LYS A 1 844 ? -64.314 -9.686 72.814 1.00 71.88 844 LYS A N 1
ATOM 6330 C CA . LYS A 1 844 ? -63.310 -10.654 72.330 1.00 71.88 844 LYS A CA 1
ATOM 6331 C C . LYS A 1 844 ? -62.049 -10.754 73.213 1.00 71.88 844 LYS A C 1
ATOM 6333 O O . LYS A 1 844 ? -60.985 -11.128 72.719 1.00 71.88 844 LYS A O 1
ATOM 6338 N N . LYS A 1 845 ? -62.144 -10.401 74.502 1.00 77.44 845 LYS A N 1
ATOM 6339 C CA . LYS A 1 845 ? -61.052 -10.482 75.485 1.00 77.44 845 LYS A CA 1
ATOM 6340 C C . LYS A 1 845 ? -61.564 -10.884 76.872 1.00 77.44 845 LYS A C 1
ATOM 6342 O O . LYS A 1 845 ? -62.724 -10.686 77.223 1.00 77.44 845 LYS A O 1
ATOM 6347 N N . CYS A 1 846 ? -60.671 -11.417 77.699 1.00 80.12 846 CYS A N 1
ATOM 6348 C CA . CYS A 1 846 ? -60.948 -11.678 79.110 1.00 80.12 846 CYS A CA 1
ATOM 6349 C C . CYS A 1 846 ? -60.715 -10.425 79.951 1.00 80.12 846 CYS A C 1
ATOM 6351 O O . CYS A 1 846 ? -59.614 -9.876 79.958 1.00 80.12 846 CYS A O 1
ATOM 6353 N N . THR A 1 847 ? -61.747 -9.966 80.657 1.00 77.38 847 THR A N 1
ATOM 6354 C CA . THR A 1 847 ? -61.722 -8.721 81.440 1.00 77.38 847 THR A CA 1
ATOM 6355 C C . THR A 1 847 ? -62.257 -8.937 82.853 1.00 77.38 847 THR A C 1
ATOM 6357 O O . THR A 1 847 ? -62.983 -9.889 83.123 1.00 77.38 847 THR A O 1
ATOM 6360 N N . CYS A 1 848 ? -61.891 -8.067 83.795 1.00 77.88 848 CYS A N 1
ATOM 6361 C CA . CYS A 1 848 ? -62.448 -8.129 85.144 1.00 77.88 848 CYS A CA 1
ATOM 6362 C C . CYS A 1 848 ? -63.919 -7.696 85.145 1.00 77.88 848 CYS A C 1
ATOM 6364 O O . CYS A 1 848 ? -64.262 -6.662 84.576 1.00 77.88 848 CYS A O 1
ATOM 6366 N N . GLY A 1 849 ? -64.776 -8.452 85.838 1.00 71.56 849 GLY A N 1
ATOM 6367 C CA . GLY A 1 849 ? -66.179 -8.077 86.033 1.00 71.56 849 GLY A CA 1
ATOM 6368 C C . GLY A 1 849 ? -66.349 -6.725 86.745 1.00 71.56 849 GLY A C 1
ATOM 6369 O O . GLY A 1 849 ? -65.443 -6.231 87.423 1.00 71.56 849 GLY A O 1
ATOM 6370 N N . THR A 1 850 ? -67.536 -6.131 86.614 1.00 68.38 850 THR A N 1
ATOM 6371 C CA . THR A 1 850 ? -67.895 -4.806 87.151 1.00 68.38 850 THR A CA 1
ATOM 6372 C C . THR A 1 850 ? -67.450 -4.594 88.607 1.00 68.38 850 THR A C 1
ATOM 6374 O O . THR A 1 850 ? -67.756 -5.395 89.491 1.00 68.38 850 THR A O 1
ATOM 6377 N N . GLY A 1 851 ? -66.732 -3.491 88.862 1.00 64.44 851 GLY A N 1
ATOM 6378 C CA . GLY A 1 851 ? -66.219 -3.111 90.190 1.00 64.44 851 GLY A CA 1
ATOM 6379 C C . GLY A 1 851 ? -64.823 -3.651 90.547 1.00 64.44 851 GLY A C 1
ATOM 6380 O O . GLY A 1 851 ? -64.368 -3.475 91.683 1.00 64.44 851 GLY A O 1
ATOM 6381 N N . ARG A 1 852 ? -64.127 -4.307 89.607 1.00 71.31 852 ARG A N 1
ATOM 6382 C CA . ARG A 1 852 ? -62.753 -4.809 89.780 1.00 71.31 852 ARG A CA 1
ATOM 6383 C C . ARG A 1 852 ? -61.829 -4.295 88.672 1.00 71.31 852 ARG A C 1
ATOM 6385 O O . ARG A 1 852 ? -62.263 -4.122 87.539 1.00 71.31 852 ARG A O 1
ATOM 6392 N N . LYS A 1 853 ? -60.553 -4.072 88.992 1.00 68.31 853 LYS A N 1
ATOM 6393 C CA . LYS A 1 853 ? -59.503 -3.664 88.041 1.00 68.31 853 LYS A CA 1
ATOM 6394 C C . LYS A 1 853 ? -58.408 -4.727 87.944 1.00 68.31 853 LYS A C 1
ATOM 6396 O O . LYS A 1 853 ? -58.085 -5.371 88.943 1.00 68.31 853 LYS A O 1
ATOM 6401 N N . MET A 1 854 ? -57.849 -4.896 86.746 1.00 65.75 854 MET A N 1
ATOM 6402 C CA . MET A 1 854 ? -56.705 -5.779 86.487 1.00 65.75 854 MET A CA 1
ATOM 6403 C C . MET A 1 854 ? -55.468 -5.255 87.224 1.00 65.75 854 MET A C 1
ATOM 6405 O O . MET A 1 854 ? -55.048 -4.122 86.993 1.00 65.75 854 MET A O 1
ATOM 6409 N N . VAL A 1 855 ? -54.878 -6.071 88.097 1.00 65.25 855 VAL A N 1
ATOM 6410 C CA . VAL A 1 855 ? -53.566 -5.814 88.708 1.00 65.25 855 VAL A CA 1
ATOM 6411 C C . VAL A 1 855 ? -52.741 -7.095 88.596 1.00 65.25 855 VAL A C 1
ATOM 6413 O O . VAL A 1 855 ? -53.040 -8.105 89.230 1.00 65.25 855 VAL A O 1
ATOM 6416 N N . GLY A 1 856 ? -51.709 -7.072 87.748 1.00 69.19 856 GLY A N 1
ATOM 6417 C CA . GLY A 1 856 ? -50.948 -8.274 87.396 1.00 69.19 856 GLY A CA 1
ATOM 6418 C C . GLY A 1 856 ? -51.798 -9.281 86.609 1.00 69.19 856 GLY A C 1
ATOM 6419 O O . GLY A 1 856 ? -52.441 -8.907 85.631 1.00 69.19 856 GLY A O 1
ATOM 6420 N N . LYS A 1 857 ? -51.805 -10.553 87.037 1.00 59.25 857 LYS A N 1
ATOM 6421 C CA . LYS A 1 857 ? -52.628 -11.634 86.454 1.00 59.25 857 LYS A CA 1
ATOM 6422 C C . LYS A 1 857 ? -53.987 -11.831 87.152 1.00 59.25 857 LYS A C 1
ATOM 6424 O O . LYS A 1 857 ? -54.616 -12.854 86.934 1.00 59.25 857 LYS A O 1
ATOM 6429 N N . GLY A 1 858 ? -54.425 -10.911 88.019 1.00 60.22 858 GLY A N 1
ATOM 6430 C CA . GLY A 1 858 ? -55.656 -11.076 88.803 1.00 60.22 858 GLY A CA 1
ATOM 6431 C C . GLY A 1 858 ? -56.515 -9.813 88.898 1.00 60.22 858 GLY A C 1
ATOM 6432 O O . GLY A 1 858 ? -56.060 -8.696 88.648 1.00 60.22 858 GLY A O 1
ATOM 6433 N N . CYS A 1 859 ? -57.776 -9.995 89.292 1.00 75.31 859 CYS A N 1
ATOM 6434 C CA . CYS A 1 859 ? -58.747 -8.915 89.471 1.00 75.31 859 CYS A CA 1
ATOM 6435 C C . CYS A 1 859 ? -58.850 -8.487 90.936 1.00 75.31 859 CYS A C 1
ATOM 6437 O O . CYS A 1 859 ? -59.298 -9.263 91.781 1.00 75.31 859 CYS A O 1
ATOM 6439 N N . VAL A 1 860 ? -58.530 -7.229 91.238 1.00 72.38 860 VAL A N 1
ATOM 6440 C CA . VAL A 1 860 ? -58.691 -6.664 92.589 1.00 72.38 860 VAL A CA 1
ATOM 6441 C C . VAL A 1 860 ? -59.900 -5.734 92.656 1.00 72.38 860 VAL A C 1
ATOM 6443 O O . VAL A 1 860 ? -60.214 -5.032 91.695 1.00 72.38 860 VAL A O 1
ATOM 6446 N N . ARG A 1 861 ? -60.598 -5.717 93.799 1.00 66.62 861 ARG A N 1
ATOM 6447 C CA . ARG A 1 861 ? -61.704 -4.779 94.054 1.00 66.62 861 ARG A CA 1
ATOM 6448 C C . ARG A 1 861 ? -61.178 -3.345 94.055 1.00 66.62 861 ARG A C 1
ATOM 6450 O O . ARG A 1 861 ? -60.219 -3.037 94.762 1.00 66.62 861 ARG A O 1
ATOM 6457 N N . SER A 1 862 ? -61.840 -2.468 93.314 1.00 58.97 862 SER A N 1
ATOM 6458 C CA . SER A 1 862 ? -61.602 -1.031 93.414 1.00 58.97 862 SER A CA 1
ATOM 6459 C C . SER A 1 862 ? -62.164 -0.548 94.756 1.00 58.97 862 SER A C 1
ATOM 6461 O O . SER A 1 862 ? -63.380 -0.483 94.917 1.00 58.97 862 SER A O 1
ATOM 6463 N N . LYS A 1 863 ? -61.309 -0.280 95.753 1.00 52.53 863 LYS A N 1
ATOM 6464 C CA . LYS A 1 863 ? -61.716 0.536 96.909 1.00 52.53 863 LYS A CA 1
ATOM 6465 C C . LYS A 1 863 ? -61.859 1.980 96.419 1.00 52.53 863 LYS A C 1
ATOM 6467 O O . LYS A 1 863 ? -60.927 2.472 95.783 1.00 52.53 863 LYS A O 1
ATOM 6472 N N . PHE A 1 864 ? -63.029 2.573 96.657 1.00 49.62 864 PHE A N 1
ATOM 6473 C CA . PHE A 1 864 ? -63.226 4.021 96.613 1.00 49.62 864 PHE A CA 1
ATOM 6474 C C . PHE A 1 864 ? -62.375 4.695 97.686 1.00 49.62 864 PHE A C 1
ATOM 6476 O O . PHE A 1 864 ? -62.226 4.075 98.770 1.00 49.62 864 PHE A O 1
#

Mean predicted aligned error: 26.11 Å

Sequence (864 aa):
MLLKALTLAFITITSVFAAPEGTPNALNRRTYTQYCGEATWVPPKGSTPGYCKCPYEGQIYKQYSCDCPDAQTLKDRKCVIKCPADAKYKPGSYGSWSCVCNDEGASWSASSGQCNCKSGKESLQGKCVDKCPGGTNRQGDGSCKCNDPKKEVFKGSCVDKCPQYSTRQDNGSCKCQGDKDLVKGVCVDKCPQYSTRQSDGSCKCNGPNKEINKGSCVNKCPKDTTRQTDGSCKCDDGNKELVKGACVNTCPTGSTRQNDGSCKCTNDKEEIVKGACIPVCPKDTTRQNDESCKCDDTTKELIKGSCVPVCPKDSTRQSDDTCKYNQEIIKGTCVPVCPADSTRQGDDTCKCNAEDEEIIKNTCVPVCPKDSTRQQDDTCQCHEDNYEIIKNVCTPICPDKSTRQEDDTCKCNDNGYEIVKDREDTCTAECPKASKRQDDGSCACDTESYEIVKGTCVPECPKDSTRQEDDACRCDANGFEIVNGECKEECPKDSDRQEDKSCKCDSAGYEVVKGECKPECPKESTRQVDGTCKCTAANNEIVNNECKPECPKGSTRNGKDICICDDNLAELDTKNTCTCKPGNEPIKDKCTTKCPDDSTRDTEGNCICSKPNTILSDKKCVCKDGYKPTKKGCKKDCGPHAYDKDDVCMCKKVGQKFNADKTCTCPTDTRWNGKMCASNCGSEACWSNSAKGCVCNKDGMNFDSETKTCSCPDKLVWSDGQCHIDCGKLASWHEKPQSCVCPKKGQTFNPITLGCGCTGGKIWSGKECITDCGDYALYNSRSETCVCDRKGQIFDADDKTCGCPDGKVWSKNRCTVDCGDAASWDGYERKCVCDDGNLVWADKKCTCGTGRKMVGKGCVRSKF

pLDDT: mean 71.7, std 9.67, range [27.59, 88.25]

Secondary structure (DSSP, 8-state):
-----------------------S---BTTTTB---TTSEEE--BTTBPPEEE-SSBT-EEETTEEE--TTEEEETTEEEEPPPTTEEEEEPGGG-EEEEESSTTEEEETTTTEEEEPTTEEEETTEEEEPPPTTEEE-TTS-EEESSTTEEEETTEEEEPPPTTEEE-TTS-EEESSSEEEETTEEEEPPPTTEEE-TTS-EEESSTTEEEETTEEEEPPPTTEEE-TTS-EEESSTTEEEETTEEEEPPPTTEEE-TTS-EEESSTTEEEETTEEEEPPPTTEEE-TTS-EEESSTTEEEETTEEEEPPPTTEEEPTTS-EEE-S-EETTEE-PPPPTTEEE-TTS-EEESSTTEEEETTEEEEPPPTTEEE-TTS-EEESSTTEEEETTEEEEPPPTTEEE-TTS-EEESSTTEEE-TT-TT-EEEPPPTTEEE-TTS-EEESSTTEEEETTEEEEPPPTTEEE-TTS-EEESSTTEEEETTEEEEPPPTTEEEPTTS-EEESSTTEEEETTEEEEPPPTTEEE-TTS-EEESSTTEEEETTEEEEPPPTTEEE-TTS-EEESSTTEEE-TTS-EEEPTTEEEETTEEEEPPPTTEEE-TTS-EEESSTTEEEETTEEEEPTTEEEETTEEEE--TTTEEEETTEEEESSTTPEE-TTS-EEPPTTEEE-SSSEEE--TTTEEEETTTTEEEESSTTPEEETTTTEEE-STTEEEETTEEEE--TTTSEEETTTTEEE-SSTTEEEETTTTEEEESSSEEE-SSSEEE---TTEEEETTTTEEEESSTT-EEETTTTEEE--TTEEEETTEEEE---TTEEEETTTTEEEESSTTEEEETTEEEE-TTEEEETTEEEE---

Foldseek 3Di:
DDDDDDDDDDDDDDDDDDDDDDDDDDQPVVPSDDQQQQFDWDHDDDPRHIDTHHPAEQWDRDPSDTAHPPQWHDDPRYTDGDQDPQWDWDQDPPRDIDTAGPAPQWGQDPVVSDTHGDPQWDDDPNYTDGDQPPQWDQDPVRDTAGPDPQWGADPRDTDGDQEPQWDQDNVRDIDHHDQFDQDPRYTHHDQAPQWDQDPVRDIGHVDPQWDDDPRDTDGHQAPQWDQDPVRDTAGVDPQWGQDPRDTDGNQADQWDADPVRDIDGVDPQWDDDPRDTDGDQAPQWDQDPVRDTAGPPPQWGQDPRDTDGDEDPQWDQDPVRDTDHDADDDPRDGADDQAPQWDQDPVRDIDHVDPQWDDDPRDTDGDAAPQWDADPVRDIDHPDPQWDQDPRDTHGHAAPQWDQDPVRDTDHPDPQWDQDPVCNRDTGGDAAPQWDQDPVGDIAHVDPQWGQDPRDTDHDDAPQWDQDPVRDIDHVDPQWDQDPNDTDHDQDPQWDQDPVRDTAHNDPQWDDDPRDTHGHQAPQWDQDPVRDIGHVDPQWDQDPRDTHHHQPPQWDQDPVRDTAGVAPQWGQDPVRDTDGDPQWDADPNHTDGDQAPQWDADPVGDTAGNAPQWGQDPSDTDHHPQWDDDPRHTFGCLDDQFDGDPNDTHGPAPQWDQDPVSHTAHPPQFHCPVRYTDGDLDPQWDQDPVVNGTDGPQPQWDQDPVVSHTHHPPQFDDDPRDTAHQLAPQFDQDDVVSDTHGPAPQWDQDSVVSHTDHPDCFDDPVRYTAHDLPDQWDQDPVVRDTHGPQPQWDQDPVVSDTAHPPQFDCDPSHTDGQLDPQWDQDPVVRDTDGPDPQFDCDPSDTAHPPQWHDDPPHTDGDDD

Solvent-accessible surface area (backbone atoms only — not comparable to full-atom values): 53646 Å² total; per-residue (Å²): 133,90,80,90,84,91,86,82,87,86,88,80,91,78,81,89,79,83,85,74,96,73,75,92,83,74,63,38,83,90,74,67,47,53,92,27,70,73,24,48,62,40,68,57,63,88,93,45,79,53,50,60,42,43,89,39,55,72,39,45,70,54,96,55,39,64,39,43,53,94,68,32,38,78,52,94,68,27,47,40,74,62,65,53,95,68,34,42,83,40,84,45,84,92,84,39,76,43,64,38,41,72,49,87,47,35,42,58,35,88,90,74,76,45,69,41,48,38,92,69,35,38,79,55,97,90,40,53,41,74,54,61,48,91,69,38,46,72,43,99,87,71,49,63,39,38,73,50,88,66,33,36,70,52,98,79,40,75,40,73,49,57,40,82,69,37,45,73,43,98,88,70,49,65,43,37,62,74,80,30,42,73,54,97,76,38,62,40,74,59,61,36,77,70,38,46,72,46,99,89,71,50,67,41,36,76,47,96,62,34,35,77,54,98,75,36,63,39,71,52,59,50,85,70,35,45,73,45,98,88,71,51,67,41,36,66,51,88,63,30,40,73,56,98,81,39,70,40,71,53,59,39,84,66,36,46,73,46,98,87,71,49,66,43,44,73,49,90,64,32,40,77,55,99,70,41,66,41,72,60,68,54,89,72,40,45,77,46,98,86,72,47,65,40,34,70,51,85,63,28,38,67,55,98,84,42,72,42,72,57,70,59,91,78,40,53,73,44,99,84,74,46,69,50,79,86,79,61,74,60,96,88,42,81,60,84,82,70,44,85,74,40,47,74,45,100,85,77,46,69,42,46,73,53,93,62,38,44,76,54,97,76,41,70,42,74,65,73,44,86,69,42,49,74,46,98,86,76,48,70,45,55,77,51,96,60,40,44,80,54,95,77,41,72,40,75,65,68,48,86,70,39,46,74,44,101,83,77,47,68,41,62,71,58,91,66,42,47,78,49,91,91,46,86,75,52,72,43,75,68,74,57,90,70,40,48,74,45,98,87,74,49,70,46,56,78,52,89,72,41,46,79,58,97,86,41,74,43,73,68,60,61,89,71,33,48,72,44,98,87,74,48,68,43,57,69,55,87,67,38,46,77,61,93,89,44,75,44,78,60,72,47,88,70,35,53,75,42,98,88,71,50,68,46,55,74,55,92,68,42,45,75,59,94,77,40,72,39,71,65,66,44,86,70,39,47,75,44,98,88,73,48,66,41,40,72,57,88,69,34,40,76,56,94,78,37,73,39,75,52,60,49,87,65,34,45,69,44,102,82,79,46,68,42,38,69,46,86,50,32,38,70,44,101,80,67,42,64,40,49,35,94,70,34,39,79,54,96,94,40,54,40,75,54,61,43,78,67,39,40,66,50,99,87,68,49,68,39,38,72,39,56,57,39,39,74,52,94,77,34,62,38,51,37,91,70,34,38,84,50,101,86,30,34,44,55,59,26,58,92,51,25,42,64,53,96,87,38,60,41,35,74,53,67,71,33,45,61,44,96,88,41,44,57,42,45,50,91,70,30,37,74,75,87,81,41,52,38,70,57,28,52,92,47,22,43,74,34,80,90,74,73,39,59,39,34,74,52,77,79,37,45,58,39,85,89,79,34,44,56,41,46,54,91,80,32,38,82,55,99,87,40,63,40,72,62,30,55,92,52,26,44,78,37,81,90,80,71,40,50,43,34,86,51,66,72,35,44,59,36,86,86,76,35,36,55,41,44,70,88,74,25,38,76,72,86,78,40,57,38,72,64,28,55,95,52,24,46,65,36,85,89,76,76,41,55,41,32,74,54,75,70,39,45,57,39,83,89,78,39,42,62,39,45,54,92,72,31,38,83,47,95,91,33,57,36,75,66,36,64,97,60,24,45,74,35,84,87,78,72,42,54,39,27,74,51,86,75,35,40,60,52,94,89,39,69,38,49,48,93,71,34,44,79,56,88,97,42,65,42,72,64,79,129

Nearest PDB structures (foldseek):
  6pog-assembly1_B  TM=2.069E-01  e=2.361E-03  Homo sapiens
  8hna-assembly1_B  TM=2.056E-01  e=3.702E-01  Homo sapiens
  8u4j-assembly1_A  TM=1.625E-01  e=9.865E-01  Homo sapiens
  5cus-assembly2_B  TM=1.868E-01  e=2.139E+00  Homo sapiens
  8yt8-assembly1_D  TM=1.104E-01  e=8.609E+00  Mus musculus

Radius of gyration: 69.34 Å; Cα contacts (8 Å, |Δi|>4): 1328; chains: 1; bounding box: 157×139×191 Å